Protein 2GM3 (pdb70)

Organism: Arabidopsis thaliana (NCBI:txid3702)

InterPro domains:
  IPR006015 Universal stress protein A family [PR01438] (122-134)
  IPR006015 Universal stress protein A family [PR01438] (140-162)
  IPR006016 UspA [PF00582] (23-162)
  IPR014729 Rossmann-like alpha/beta/alpha sandwich fold [G3DSA:3.40.50.620] (1-175)
  IPR044187 Universal stress protein A-like protein, plant [PTHR47710] (3-175)

Structure (mmCIF, N/CA/C/O backbone):
data_2GM3
#
_entry.id   2GM3
#
_cell.length_a   63.351
_cell.length_b   65.662
_cell.length_c   73.014
_cell.angle_alpha   75.45
_cell.angle_beta   75.04
_cell.angle_gamma   66.11
#
_symmetry.space_group_name_H-M   'P 1'
#
loop_
_entity.id
_entity.type
_entity.pdbx_description
1 polymer 'unknown protein'
2 non-polymer 'ADENOSINE MONOPHOSPHATE'
3 water water
#
loop_
_atom_site.group_PDB
_atom_site.id
_atom_site.type_symbol
_atom_site.label_atom_id
_atom_site.label_alt_id
_atom_site.label_comp_id
_atom_site.label_asym_id
_atom_site.label_entity_id
_atom_site.label_seq_id
_atom_site.pdbx_PDB_ins_code
_atom_site.Cartn_x
_atom_site.Cartn_y
_atom_site.Cartn_z
_atom_site.occupancy
_atom_site.B_iso_or_equiv
_atom_site.auth_seq_id
_atom_site.auth_comp_id
_atom_site.auth_asym_id
_atom_site.auth_atom_id
_atom_site.pdbx_PDB_model_num
ATOM 1 N N . PRO A 1 5 ? 22.416 22.962 79.815 1.00 56.59 5 PRO A N 1
ATOM 2 C CA . PRO A 1 5 ? 22.181 23.206 78.392 1.00 57.07 5 PRO A CA 1
ATOM 3 C C . PRO A 1 5 ? 22.649 22.015 77.593 1.00 57.16 5 PRO A C 1
ATOM 4 O O . PRO A 1 5 ? 23.759 21.510 77.814 1.00 57.54 5 PRO A O 1
ATOM 8 N N . THR A 1 6 ? 21.788 21.550 76.692 1.00 57.14 6 THR A N 1
ATOM 9 C CA . THR A 1 6 ? 22.034 20.321 75.982 1.00 57.06 6 THR A CA 1
ATOM 10 C C . THR A 1 6 ? 23.035 20.580 74.881 1.00 57.69 6 THR A C 1
ATOM 11 O O . THR A 1 6 ? 22.843 21.481 74.051 1.00 57.81 6 THR A O 1
ATOM 15 N N . LYS A 1 7 ? 24.119 19.810 74.882 1.00 58.16 7 LYS A N 1
ATOM 16 C CA . LYS A 1 7 ? 25.146 19.968 73.833 1.00 59.04 7 LYS A CA 1
ATOM 17 C C . LYS A 1 7 ? 24.793 19.113 72.645 1.00 58.85 7 LYS A C 1
ATOM 18 O O . LYS A 1 7 ? 24.772 17.894 72.713 1.00 59.59 7 LYS A O 1
ATOM 24 N N . VAL A 1 8 ? 24.514 19.775 71.543 1.00 58.84 8 VAL A N 1
ATOM 25 C CA . VAL A 1 8 ? 24.151 19.122 70.324 1.00 58.86 8 VAL A CA 1
ATOM 26 C C . VAL A 1 8 ? 25.325 19.217 69.347 1.00 59.12 8 VAL A C 1
ATOM 27 O O . VAL A 1 8 ? 25.612 20.303 68.824 1.00 58.99 8 VAL A O 1
ATOM 39 N N . VAL A 1 10 ? 26.787 18.697 65.739 1.00 57.37 10 VAL A N 1
ATOM 40 C CA . VAL A 1 10 ? 26.193 18.657 64.392 1.00 56.78 10 VAL A CA 1
ATOM 41 C C . VAL A 1 10 ? 27.326 18.498 63.410 1.00 56.60 10 VAL A C 1
ATOM 42 O O . VAL A 1 10 ? 28.191 19.344 63.345 1.00 56.66 10 VAL A O 1
ATOM 46 N N . ALA A 1 11 ? 27.331 17.394 62.675 1.00 56.24 11 ALA A N 1
ATOM 47 C CA . ALA A 1 11 ? 28.396 17.063 61.777 1.00 55.79 11 ALA A CA 1
ATOM 48 C C . ALA A 1 11 ? 28.045 17.698 60.434 1.00 55.98 11 ALA A C 1
ATOM 49 O O . ALA A 1 11 ? 27.024 17.354 59.826 1.00 55.87 11 ALA A O 1
ATOM 51 N N . VAL A 1 12 ? 28.883 18.622 59.967 1.00 55.65 12 VAL A N 1
ATOM 52 C CA . VAL A 1 12 ? 28.583 19.391 58.754 1.00 55.42 12 VAL A CA 1
ATOM 53 C C . VAL A 1 12 ? 29.654 19.182 57.699 1.00 55.87 12 VAL A C 1
ATOM 54 O O . VAL A 1 12 ? 30.859 19.079 58.001 1.00 56.20 12 VAL A O 1
ATOM 58 N N . ASN A 1 13 ? 29.209 19.077 56.454 1.00 55.97 13 ASN A N 1
ATOM 59 C CA . ASN A 1 13 ? 30.125 18.918 55.342 1.00 56.36 13 ASN A CA 1
ATOM 60 C C . ASN A 1 13 ? 29.679 19.745 54.131 1.00 56.55 13 ASN A C 1
ATOM 61 O O . ASN A 1 13 ? 28.570 20.313 54.118 1.00 55.82 13 ASN A O 1
ATOM 66 N N . ALA A 1 14 ? 30.564 19.809 53.137 1.00 57.02 14 ALA A N 1
ATOM 67 C CA . ALA A 1 14 ? 30.362 20.625 51.959 1.00 58.13 14 ALA A CA 1
ATOM 68 C C . ALA A 1 14 ? 29.547 19.869 50.918 1.00 58.72 14 ALA A C 1
ATOM 69 O O . ALA A 1 14 ? 29.612 18.667 50.860 1.00 59.06 14 ALA A O 1
ATOM 71 N N . SER A 1 15 ? 28.794 20.578 50.093 1.00 59.83 15 SER A N 1
ATOM 72 C CA . SER A 1 15 ? 28.070 19.944 49.011 1.00 61.05 15 SER A CA 1
ATOM 73 C C . SER A 1 15 ? 29.019 19.622 47.878 1.00 62.09 15 SER A C 1
ATOM 74 O O . SER A 1 15 ? 29.992 20.347 47.665 1.00 62.46 15 SER A O 1
ATOM 77 N N . THR A 1 16 ? 28.737 18.544 47.148 1.00 63.31 16 THR A N 1
ATOM 78 C CA . THR A 1 16 ? 29.526 18.221 45.950 1.00 64.68 16 THR A CA 1
ATOM 79 C C . THR A 1 16 ? 28.811 18.617 44.651 1.00 65.32 16 THR A C 1
ATOM 80 O O . THR A 1 16 ? 29.424 18.583 43.589 1.00 65.45 16 THR A O 1
ATOM 84 N N . ILE A 1 17 ? 27.530 18.982 44.735 1.00 66.34 17 ILE A N 1
ATOM 85 C CA . ILE A 1 17 ? 26.780 19.417 43.566 1.00 67.45 17 ILE A CA 1
ATOM 86 C C . ILE A 1 17 ? 26.531 20.911 43.614 1.00 68.18 17 ILE A C 1
ATOM 87 O O . ILE A 1 17 ? 26.639 21.603 42.593 1.00 68.20 17 ILE A O 1
ATOM 92 N N . LYS A 1 18 ? 26.168 21.405 44.797 1.00 69.09 18 LYS A N 1
ATOM 93 C CA . LYS A 1 18 ? 26.005 22.842 45.001 1.00 70.12 18 LYS A CA 1
ATOM 94 C C . LYS A 1 18 ? 27.386 23.462 44.927 1.00 70.12 18 LYS A C 1
ATOM 95 O O . LYS A 1 18 ? 28.333 22.921 45.492 1.00 70.37 18 LYS A O 1
ATOM 101 N N . ASP A 1 19 ? 27.507 24.584 44.223 1.00 70.29 19 ASP A N 1
ATOM 102 C CA . ASP A 1 19 ? 28.754 25.328 44.244 1.00 70.48 19 ASP A CA 1
ATOM 103 C C . ASP A 1 19 ? 29.254 25.640 45.677 1.00 70.44 19 ASP A C 1
ATOM 104 O O . ASP A 1 19 ? 28.500 25.722 46.650 1.00 70.32 19 ASP A O 1
ATOM 109 N N . TYR A 1 20 ? 30.560 25.771 45.777 1.00 70.40 20 TYR A N 1
ATOM 110 C CA . TYR A 1 20 ? 31.233 26.056 47.015 1.00 70.06 20 TYR A CA 1
ATOM 111 C C . TYR A 1 20 ? 30.991 27.544 47.352 1.00 69.02 20 TYR A C 1
ATOM 112 O O . TYR A 1 20 ? 30.819 28.380 46.441 1.00 68.45 20 TYR A O 1
ATOM 121 N N . PRO A 1 21 ? 30.985 27.873 48.650 1.00 68.02 21 PRO A N 1
ATOM 122 C CA . PRO A 1 21 ? 31.140 26.980 49.796 1.00 67.12 21 PRO A CA 1
ATOM 123 C C . PRO A 1 21 ? 29.885 26.455 50.533 1.00 65.83 21 PRO A C 1
ATOM 124 O O . PRO A 1 21 ? 29.876 26.338 51.778 1.00 65.54 21 PRO A O 1
ATOM 128 N N . ASN A 1 22 ? 28.878 26.074 49.750 1.00 64.25 22 ASN A N 1
ATOM 129 C CA . ASN A 1 22 ? 27.629 25.573 50.295 1.00 62.64 22 ASN A CA 1
ATOM 130 C C . ASN A 1 22 ? 27.774 24.323 51.125 1.00 61.58 22 ASN A C 1
ATOM 131 O O . ASN A 1 22 ? 28.551 23.425 50.753 1.00 61.56 22 ASN A O 1
ATOM 136 N N . PRO A 1 23 ? 27.026 24.250 52.251 1.00 60.19 23 PRO A N 1
ATOM 137 C CA . PRO A 1 23 ? 26.905 22.984 53.013 1.00 58.99 23 PRO A CA 1
ATOM 138 C C . PRO A 1 23 ? 26.190 21.933 52.183 1.00 57.78 23 PRO A C 1
ATOM 139 O O . PRO A 1 23 ? 25.447 22.269 51.270 1.00 57.30 23 PRO A O 1
ATOM 143 N N . SER A 1 24 ? 26.407 20.666 52.492 1.00 57.00 24 SER A N 1
ATOM 144 C CA . SER A 1 24 ? 25.642 19.595 51.844 1.00 56.41 24 SER A CA 1
ATOM 145 C C . SER A 1 24 ? 24.159 19.791 52.162 1.00 56.20 24 SER A C 1
ATOM 146 O O . SER A 1 24 ? 23.812 20.279 53.246 1.00 56.53 24 SER A O 1
ATOM 149 N N . ILE A 1 25 ? 23.297 19.423 51.228 1.00 55.80 25 ILE A N 1
ATOM 150 C CA . ILE A 1 25 ? 21.862 19.471 51.449 1.00 55.53 25 ILE A CA 1
ATOM 151 C C . ILE A 1 25 ? 21.468 18.729 52.728 1.00 55.76 25 ILE A C 1
ATOM 152 O O . ILE A 1 25 ? 20.643 19.207 53.499 1.00 55.64 25 ILE A O 1
ATOM 157 N N . SER A 1 26 ? 22.116 17.601 52.991 1.00 55.72 26 SER A N 1
ATOM 158 C CA . SER A 1 26 ? 21.681 16.777 54.087 1.00 56.01 26 SER A CA 1
ATOM 159 C C . SER A 1 26 ? 22.024 17.379 55.460 1.00 56.31 26 SER A C 1
ATOM 160 O O . SER A 1 26 ? 21.203 17.377 56.391 1.00 56.22 26 SER A O 1
ATOM 163 N N . CYS A 1 27 ? 23.225 17.909 55.597 1.00 56.91 27 CYS A N 1
ATOM 164 C CA . CYS A 1 27 ? 23.620 18.425 56.895 1.00 57.14 27 CYS A CA 1
ATOM 165 C C . CYS A 1 27 ? 22.947 19.762 57.113 1.00 56.97 27 CYS A C 1
ATOM 166 O O . CYS A 1 27 ? 22.699 20.138 58.236 1.00 58.21 27 CYS A O 1
ATOM 169 N N . LYS A 1 28 ? 22.606 20.453 56.048 1.00 56.32 28 LYS A N 1
ATOM 170 C CA . LYS A 1 28 ? 21.911 21.699 56.146 1.00 56.94 28 LYS A CA 1
ATOM 171 C C . LYS A 1 28 ? 20.496 21.434 56.644 1.00 57.25 28 LYS A C 1
ATOM 172 O O . LYS A 1 28 ? 20.004 22.098 57.583 1.00 57.54 28 LYS A O 1
ATOM 178 N N . ARG A 1 29 ? 19.836 20.476 56.000 1.00 57.01 29 ARG A N 1
ATOM 179 C CA . ARG A 1 29 ? 18.526 20.050 56.417 1.00 57.13 29 ARG A CA 1
ATOM 180 C C . ARG A 1 29 ? 18.570 19.584 57.868 1.00 57.27 29 ARG A C 1
ATOM 181 O O . ARG A 1 29 ? 17.727 19.979 58.687 1.00 56.77 29 ARG A O 1
ATOM 189 N N . ALA A 1 30 ? 19.586 18.778 58.178 1.00 57.04 30 ALA A N 1
ATOM 190 C CA . ALA A 1 30 ? 19.777 18.271 59.528 1.00 57.49 30 ALA A CA 1
ATOM 191 C C . ALA A 1 30 ? 19.886 19.391 60.575 1.00 57.67 30 ALA A C 1
ATOM 192 O O . ALA A 1 30 ? 19.253 19.331 61.626 1.00 57.65 30 ALA A O 1
ATOM 194 N N . PHE A 1 31 ? 20.712 20.386 60.272 1.00 57.42 31 PHE A N 1
ATOM 195 C CA . PHE A 1 31 ? 20.900 21.538 61.144 1.00 57.40 31 PHE A CA 1
ATOM 196 C C . PHE A 1 31 ? 19.612 22.341 61.265 1.00 57.73 31 PHE A C 1
ATOM 197 O O . PHE A 1 31 ? 19.169 22.619 62.359 1.00 58.30 31 PHE A O 1
ATOM 205 N N . GLU A 1 32 ? 19.011 22.709 60.152 1.00 57.66 32 GLU A N 1
ATOM 206 C CA . GLU A 1 32 ? 17.799 23.526 60.211 1.00 58.89 32 GLU A CA 1
ATOM 207 C C . GLU A 1 32 ? 16.640 22.829 60.925 1.00 58.71 32 GLU A C 1
ATOM 208 O O . GLU A 1 32 ? 15.895 23.451 61.655 1.00 58.63 32 GLU A O 1
ATOM 214 N N . TRP A 1 33 ? 16.506 21.534 60.706 1.00 58.69 33 TRP A N 1
ATOM 215 C CA . TRP A 1 33 ? 15.485 20.766 61.338 1.00 58.71 33 TRP A CA 1
ATOM 216 C C . TRP A 1 33 ? 15.694 20.768 62.847 1.00 59.18 33 TRP A C 1
ATOM 217 O O . TRP A 1 33 ? 14.727 20.948 63.596 1.00 58.92 33 TRP A O 1
ATOM 228 N N . THR A 1 34 ? 16.934 20.542 63.279 1.00 58.98 34 THR A N 1
ATOM 229 C CA . THR A 1 34 ? 17.255 20.566 64.686 1.00 59.70 34 THR A CA 1
ATOM 230 C C . THR A 1 34 ? 16.901 21.889 65.328 1.00 60.12 34 THR A C 1
ATOM 231 O O . THR A 1 34 ? 16.351 21.875 66.407 1.00 60.71 34 THR A O 1
ATOM 235 N N . LEU A 1 35 ? 17.191 23.016 64.664 1.00 60.56 35 LEU A N 1
ATOM 236 C CA . LEU A 1 35 ? 16.835 24.331 65.197 1.00 61.22 35 LEU A CA 1
ATOM 237 C C . LEU A 1 35 ? 15.350 24.493 65.281 1.00 61.23 35 LEU A C 1
ATOM 238 O O . LEU A 1 35 ? 14.839 24.966 66.285 1.00 62.13 35 LEU A O 1
ATOM 243 N N . GLU A 1 36 ? 14.655 24.078 64.234 1.00 61.22 36 GLU A N 1
ATOM 244 C CA . GLU A 1 36 ? 13.226 24.244 64.158 1.00 61.51 36 GLU A CA 1
ATOM 245 C C . GLU A 1 36 ? 12.492 23.349 65.156 1.00 60.65 36 GLU A C 1
ATOM 246 O O . GLU A 1 36 ? 11.644 23.823 65.893 1.00 60.78 36 GLU A O 1
ATOM 252 N N . LYS A 1 37 ? 12.815 22.057 65.184 1.00 59.70 37 LYS A N 1
ATOM 253 C CA . LYS A 1 37 ? 12.023 21.105 65.967 1.00 58.73 37 LYS A CA 1
ATOM 254 C C . LYS A 1 37 ? 12.555 20.811 67.355 1.00 58.14 37 LYS A C 1
ATOM 255 O O . LYS A 1 37 ? 11.771 20.456 68.238 1.00 57.66 37 LYS A O 1
ATOM 261 N N . ILE A 1 38 ? 13.867 20.943 67.555 1.00 57.53 38 ILE A N 1
ATOM 262 C CA . ILE A 1 38 ? 14.460 20.649 68.874 1.00 57.44 38 ILE A CA 1
ATOM 263 C C . ILE A 1 38 ? 14.795 21.897 69.699 1.00 56.94 38 ILE A C 1
ATOM 264 O O . ILE A 1 38 ? 14.351 22.020 70.830 1.00 57.16 38 ILE A O 1
ATOM 269 N N . VAL A 1 39 ? 15.568 22.816 69.134 1.00 56.59 39 VAL A N 1
ATOM 270 C CA . VAL A 1 39 ? 15.933 24.039 69.837 1.00 55.75 39 VAL A CA 1
ATOM 271 C C . VAL A 1 39 ? 14.689 24.909 69.990 1.00 55.79 39 VAL A C 1
ATOM 272 O O . VAL A 1 39 ? 14.407 25.396 71.087 1.00 55.85 39 VAL A O 1
ATOM 276 N N . ARG A 1 40 ? 13.937 25.075 68.895 1.00 55.61 40 ARG A N 1
ATOM 277 C CA . ARG A 1 40 ? 12.727 25.910 68.890 1.00 55.54 40 ARG A CA 1
ATOM 278 C C . ARG A 1 40 ? 13.090 27.315 69.374 1.00 55.83 40 ARG A C 1
ATOM 279 O O . ARG A 1 40 ? 14.159 27.806 69.055 1.00 56.17 40 ARG A O 1
ATOM 287 N N . SER A 1 41 ? 12.231 27.944 70.164 1.00 56.08 41 SER A N 1
ATOM 288 C CA . SER A 1 41 ? 12.545 29.264 70.729 1.00 56.32 41 SER A CA 1
ATOM 289 C C . SER A 1 41 ? 13.440 29.176 71.975 1.00 56.26 41 SER A C 1
ATOM 290 O O . SER A 1 41 ? 13.880 30.194 72.500 1.00 56.10 41 SER A O 1
ATOM 293 N N . ASN A 1 42 ? 13.730 27.958 72.423 1.00 56.39 42 ASN A N 1
ATOM 294 C CA . ASN A 1 42 ? 14.473 27.755 73.669 1.00 56.54 42 ASN A CA 1
ATOM 295 C C . ASN A 1 42 ? 15.963 27.748 73.455 1.00 57.04 42 ASN A C 1
ATOM 296 O O . ASN A 1 42 ? 16.639 26.761 73.709 1.00 57.01 42 ASN A O 1
ATOM 301 N N . THR A 1 43 ? 16.472 28.890 73.015 1.00 57.80 43 THR A N 1
ATOM 302 C CA . THR A 1 43 ? 17.819 28.974 72.485 1.00 58.35 43 THR A CA 1
ATOM 303 C C . THR A 1 43 ? 18.901 28.933 73.550 1.00 58.79 43 THR A C 1
ATOM 304 O O . THR A 1 43 ? 20.064 28.697 73.235 1.00 59.39 43 THR A O 1
ATOM 308 N N . SER A 1 44 ? 18.534 29.152 74.805 1.00 59.28 44 SER A N 1
ATOM 309 C CA . SER A 1 44 ? 19.506 28.998 75.888 1.00 59.65 44 SER A CA 1
ATOM 310 C C . SER A 1 44 ? 19.547 27.594 76.494 1.00 59.79 44 SER A C 1
ATOM 311 O O . SER A 1 44 ? 20.429 27.297 77.309 1.00 60.21 44 SER A O 1
ATOM 314 N N . ASP A 1 45 ? 18.626 26.732 76.059 1.00 59.55 45 ASP A N 1
ATOM 315 C CA . ASP A 1 45 ? 18.551 25.368 76.565 1.00 59.60 45 ASP A CA 1
ATOM 316 C C . ASP A 1 45 ? 19.454 24.414 75.771 1.00 59.12 45 ASP A C 1
ATOM 317 O O . ASP A 1 45 ? 19.672 23.279 76.163 1.00 58.90 45 ASP A O 1
ATOM 322 N N . PHE A 1 46 ? 19.999 24.910 74.666 1.00 58.93 46 PHE A N 1
ATOM 323 C CA . PHE A 1 46 ? 20.849 24.125 73.777 1.00 58.93 46 PHE A CA 1
ATOM 324 C C . PHE A 1 46 ? 22.123 24.869 73.387 1.00 59.20 46 PHE A C 1
ATOM 325 O O . PHE A 1 46 ? 22.120 26.091 73.257 1.00 59.57 46 PHE A O 1
ATOM 333 N N . LYS A 1 47 ? 23.191 24.111 73.177 1.00 59.27 47 LYS A N 1
ATOM 334 C CA . LYS A 1 47 ? 24.434 24.628 72.635 1.00 59.30 47 LYS A CA 1
ATOM 335 C C . LYS A 1 47 ? 24.847 23.757 71.438 1.00 59.11 47 LYS A C 1
ATOM 336 O O . LYS A 1 47 ? 24.889 22.542 71.531 1.00 59.17 47 LYS A O 1
ATOM 342 N N . ILE A 1 48 ? 25.134 24.380 70.312 1.00 58.90 48 ILE A N 1
ATOM 343 C CA . ILE A 1 48 ? 25.433 23.638 69.115 1.00 58.83 48 ILE A CA 1
ATOM 344 C C . ILE A 1 48 ? 26.949 23.520 68.949 1.00 59.23 48 ILE A C 1
ATOM 345 O O . ILE A 1 48 ? 27.681 24.521 69.030 1.00 59.22 48 ILE A O 1
ATOM 350 N N . LEU A 1 49 ? 27.421 22.292 68.761 1.00 58.72 49 LEU A N 1
ATOM 351 C CA . LEU A 1 49 ? 28.841 22.048 68.542 1.00 58.47 49 LEU A CA 1
ATOM 352 C C . LEU A 1 49 ? 28.993 21.602 67.076 1.00 58.28 49 LEU A C 1
ATOM 353 O O . LEU A 1 49 ? 28.556 20.540 66.714 1.00 58.84 49 LEU A O 1
ATOM 358 N N . LEU A 1 50 ? 29.557 22.465 66.242 1.00 57.66 50 LEU A N 1
ATOM 359 C CA . LEU A 1 50 ? 29.630 22.215 64.821 1.00 56.92 50 LEU A CA 1
ATOM 360 C C . LEU A 1 50 ? 30.966 21.623 64.471 1.00 56.64 50 LEU A C 1
ATOM 361 O O . LEU A 1 50 ? 31.993 22.253 64.676 1.00 57.04 50 LEU A O 1
ATOM 366 N N . LEU A 1 51 ? 30.958 20.391 63.973 1.00 56.20 51 LEU A N 1
ATOM 367 C CA . LEU A 1 51 ? 32.188 19.758 63.584 1.00 55.41 51 LEU A CA 1
ATOM 368 C C . LEU A 1 51 ? 32.226 19.475 62.075 1.00 55.62 51 LEU A C 1
ATOM 369 O O . LEU A 1 51 ? 31.303 18.853 61.519 1.00 55.56 51 LEU A O 1
ATOM 374 N N . HIS A 1 52 ? 33.314 19.921 61.439 1.00 55.01 52 HIS A N 1
ATOM 375 C CA . HIS A 1 52 ? 33.607 19.549 60.063 1.00 54.51 52 HIS A CA 1
ATOM 376 C C . HIS A 1 52 ? 34.819 18.678 60.032 1.00 54.36 52 HIS A C 1
ATOM 377 O O . HIS A 1 52 ? 35.861 19.017 60.596 1.00 54.99 52 HIS A O 1
ATOM 384 N N . VAL A 1 53 ? 34.718 17.539 59.367 1.00 54.45 53 VAL A N 1
ATOM 385 C CA . VAL A 1 53 ? 35.908 16.731 59.184 1.00 54.41 53 VAL A CA 1
ATOM 386 C C . VAL A 1 53 ? 36.493 16.975 57.802 1.00 54.79 53 VAL A C 1
ATOM 387 O O . VAL A 1 53 ? 35.826 16.820 56.802 1.00 55.07 53 VAL A O 1
ATOM 391 N N . GLN A 1 54 ? 37.743 17.377 57.773 1.00 55.10 54 GLN A N 1
ATOM 392 C CA . GLN A 1 54 ? 38.439 17.692 56.521 1.00 55.96 54 GLN A CA 1
ATOM 393 C C . GLN A 1 54 ? 39.326 16.517 56.065 1.00 56.12 54 GLN A C 1
ATOM 394 O O . GLN A 1 54 ? 40.022 15.888 56.871 1.00 56.31 54 GLN A O 1
ATOM 400 N N . VAL A 1 55 ? 39.275 16.230 54.770 1.00 56.61 55 VAL A N 1
ATOM 401 C CA . VAL A 1 55 ? 40.039 15.138 54.128 1.00 56.86 55 VAL A CA 1
ATOM 402 C C . VAL A 1 55 ? 41.485 15.489 53.857 1.00 56.92 55 VAL A C 1
ATOM 403 O O . VAL A 1 55 ? 42.020 16.466 54.366 1.00 56.97 55 VAL A O 1
ATOM 407 N N . SER A 1 66 ? 54.388 25.172 50.774 1.00 67.10 66 SER A N 1
ATOM 408 C CA . SER A 1 66 ? 53.394 25.826 49.914 1.00 67.32 66 SER A CA 1
ATOM 409 C C . SER A 1 66 ? 53.943 26.959 49.015 1.00 67.27 66 SER A C 1
ATOM 410 O O . SER A 1 66 ? 54.192 28.088 49.464 1.00 67.41 66 SER A O 1
ATOM 413 N 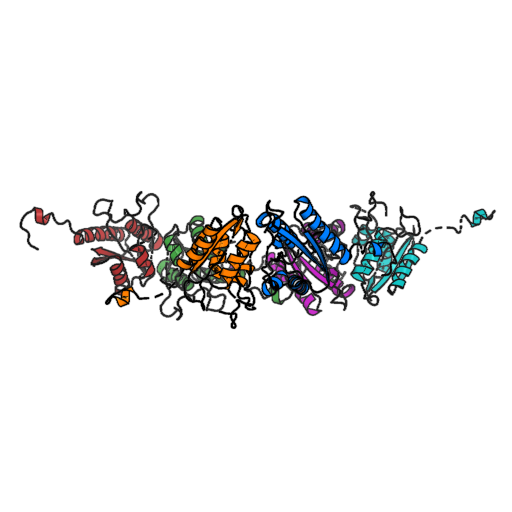N . ILE A 1 67 ? 54.118 26.613 47.744 1.00 66.75 67 ILE A N 1
ATOM 414 C CA . ILE A 1 67 ? 54.762 27.457 46.767 1.00 66.79 67 ILE A CA 1
ATOM 415 C C . ILE A 1 67 ? 53.753 27.928 45.734 1.00 66.78 67 ILE A C 1
ATOM 416 O O . ILE A 1 67 ? 52.957 27.139 45.244 1.00 66.86 67 ILE A O 1
ATOM 421 N N . TYR A 1 68 ? 53.800 29.214 45.408 1.00 66.68 68 TYR A N 1
ATOM 422 C CA . TYR A 1 68 ? 52.842 29.833 44.510 1.00 66.63 68 TYR A CA 1
ATOM 423 C C . TYR A 1 68 ? 53.553 30.336 43.271 1.00 67.41 68 TYR A C 1
ATOM 424 O O . TYR A 1 68 ? 54.532 31.081 43.382 1.00 67.78 68 TYR A O 1
ATOM 433 N N . ALA A 1 69 ? 53.060 29.952 42.095 1.00 67.84 69 ALA A N 1
ATOM 434 C CA . ALA A 1 69 ? 53.733 30.287 40.837 1.00 68.43 69 ALA A CA 1
ATOM 435 C C . ALA A 1 69 ? 52.887 31.087 39.854 1.00 68.80 69 ALA A C 1
ATOM 436 O O . ALA A 1 69 ? 53.396 31.611 38.879 1.00 68.94 69 ALA A O 1
ATOM 438 N N . SER A 1 70 ? 51.595 31.182 40.124 1.00 69.78 70 SER A N 1
ATOM 439 C CA . SER A 1 70 ? 50.636 31.814 39.211 1.00 70.50 70 SER A CA 1
ATOM 440 C C . SER A 1 70 ? 49.448 32.361 39.995 1.00 70.86 70 SER A C 1
ATOM 441 O O . SER A 1 70 ? 49.176 31.888 41.090 1.00 70.77 70 SER A O 1
ATOM 444 N N . PRO A 1 71 ? 48.724 33.347 39.428 1.00 71.52 71 PRO A N 1
ATOM 445 C CA . PRO A 1 71 ? 47.512 33.847 40.080 1.00 72.34 71 PRO A CA 1
ATOM 446 C C . PRO A 1 71 ? 46.535 32.714 40.388 1.00 73.33 71 PRO A C 1
ATOM 447 O O . PRO A 1 71 ? 45.853 32.729 41.416 1.00 73.22 71 PRO A O 1
ATOM 451 N N . GLU A 1 72 ? 46.512 31.727 39.500 1.00 74.36 72 GLU A N 1
ATOM 452 C CA . GLU A 1 72 ? 45.615 30.589 39.601 1.00 75.60 72 GLU A CA 1
ATOM 453 C C . GLU A 1 72 ? 45.845 29.761 40.864 1.00 75.70 72 GLU A C 1
ATOM 454 O O . GLU A 1 72 ? 44.882 29.264 41.451 1.00 75.52 72 GLU A O 1
ATOM 460 N N . ASP A 1 73 ? 47.109 29.660 41.291 1.00 75.89 73 ASP A N 1
ATOM 461 C CA . ASP A 1 73 ? 47.480 28.978 42.533 1.00 76.10 73 ASP A CA 1
ATOM 462 C C . ASP A 1 73 ? 46.846 29.580 43.782 1.00 76.04 73 ASP A C 1
ATOM 463 O O . ASP A 1 73 ? 46.605 28.873 44.743 1.00 75.89 73 ASP A O 1
ATOM 468 N N . PHE A 1 74 ? 46.594 30.882 43.761 1.00 76.25 74 PHE A N 1
ATOM 469 C CA . PHE A 1 74 ? 45.957 31.558 44.884 1.00 76.69 74 PHE A CA 1
ATOM 470 C C . PHE A 1 74 ? 44.454 31.349 44.916 1.00 77.39 74 PHE A C 1
ATOM 471 O O . PHE A 1 74 ? 43.851 31.358 45.982 1.00 77.44 74 PHE A O 1
ATOM 479 N N . ARG A 1 75 ? 43.857 31.163 43.744 1.00 78.25 75 ARG A N 1
ATOM 480 C CA . ARG A 1 75 ? 42.458 30.839 43.668 1.00 78.89 75 ARG A CA 1
ATOM 481 C C . ARG A 1 75 ? 42.211 29.423 44.160 1.00 79.21 75 ARG A C 1
ATOM 482 O O . ARG A 1 75 ? 41.244 29.184 44.881 1.00 79.32 75 ARG A O 1
ATOM 490 N N . ASP A 1 76 ? 43.126 28.514 43.833 1.00 79.54 76 ASP A N 1
ATOM 491 C CA . ASP A 1 76 ? 43.069 27.136 44.319 1.00 79.89 76 ASP A CA 1
ATOM 492 C C . ASP A 1 76 ? 43.143 27.029 45.827 1.00 79.82 76 ASP A C 1
ATOM 493 O O . ASP A 1 76 ? 42.381 26.266 46.427 1.00 80.06 76 ASP A O 1
ATOM 511 N N . ARG A 1 78 ? 42.355 29.263 47.994 1.00 75.35 78 ARG A N 1
ATOM 512 C CA . ARG A 1 78 ? 41.116 29.794 48.490 1.00 71.77 78 ARG A CA 1
ATOM 513 C C . ARG A 1 78 ? 39.999 28.779 48.353 1.00 69.76 78 ARG A C 1
ATOM 514 O O . ARG A 1 78 ? 38.950 28.954 48.930 1.00 69.69 78 ARG A O 1
ATOM 522 N N . GLN A 1 79 ? 40.251 27.708 47.610 1.00 67.45 79 GLN A N 1
ATOM 523 C CA . GLN A 1 79 ? 39.285 26.636 47.388 1.00 65.64 79 GLN A CA 1
ATOM 524 C C . GLN A 1 79 ? 39.776 25.313 47.971 1.00 63.37 79 GLN A C 1
ATOM 525 O O . GLN A 1 79 ? 39.245 24.245 47.660 1.00 63.94 79 GLN A O 1
ATOM 531 N N . SER A 1 80 ? 40.814 25.367 48.793 1.00 60.49 80 SER A N 1
ATOM 532 C CA . SER A 1 80 ? 41.321 24.171 49.454 1.00 57.35 80 SER A CA 1
ATOM 533 C C . SER A 1 80 ? 40.257 23.617 50.406 1.00 56.39 80 SER A C 1
ATOM 534 O O . SER A 1 80 ? 39.244 24.267 50.650 1.00 54.81 80 SER A O 1
ATOM 537 N N . ASN A 1 81 ? 40.524 22.433 50.952 1.00 55.63 81 ASN A N 1
ATOM 538 C CA . ASN A 1 81 ? 39.674 21.820 51.957 1.00 55.74 81 ASN A CA 1
ATOM 539 C C . ASN A 1 81 ? 39.640 22.618 53.247 1.00 56.39 81 ASN A C 1
ATOM 540 O O . ASN A 1 81 ? 38.589 22.705 53.895 1.00 56.36 81 ASN A O 1
ATOM 545 N N . LYS A 1 82 ? 40.785 23.192 53.622 1.00 57.24 82 LYS A N 1
ATOM 546 C CA . LYS A 1 82 ? 40.874 24.043 54.799 1.00 57.97 82 LYS A CA 1
ATOM 547 C C . LYS A 1 82 ? 39.887 25.194 54.665 1.00 58.02 82 LYS A C 1
ATOM 548 O O . LYS A 1 82 ? 39.089 25.445 55.561 1.00 58.46 82 LYS A O 1
ATOM 554 N N . ALA A 1 83 ? 39.922 25.864 53.518 1.00 58.05 83 ALA A N 1
ATOM 555 C CA . ALA A 1 83 ? 39.061 27.005 53.281 1.00 57.54 83 ALA A CA 1
ATOM 556 C C . ALA A 1 83 ? 37.618 26.558 53.116 1.00 57.20 83 ALA A C 1
ATOM 557 O O . ALA A 1 83 ? 36.732 27.153 53.692 1.00 56.92 83 ALA A O 1
ATOM 559 N N . LYS A 1 84 ? 37.386 25.530 52.310 1.00 58.23 84 LYS A N 1
ATOM 560 C CA . LYS A 1 84 ? 36.057 24.918 52.204 1.00 59.52 84 LYS A CA 1
ATOM 561 C C . LYS A 1 84 ? 35.561 24.619 53.605 1.00 60.04 84 LYS A C 1
ATOM 562 O O . LYS A 1 84 ? 34.424 24.895 53.935 1.00 60.21 84 LYS A O 1
ATOM 568 N N . GLY A 1 85 ? 36.459 24.150 54.461 1.00 61.56 85 GLY A N 1
ATOM 569 C CA . GLY A 1 85 ? 36.095 23.891 55.836 1.00 61.10 85 GLY A CA 1
ATOM 570 C C . GLY A 1 85 ? 35.619 25.110 56.629 1.00 60.84 85 GLY A C 1
ATOM 571 O O . GLY A 1 85 ? 34.535 25.071 57.256 1.00 60.59 85 GLY A O 1
ATOM 572 N N . LEU A 1 86 ? 36.432 26.164 56.638 1.00 59.50 86 LEU A N 1
ATOM 573 C CA . LEU A 1 86 ? 36.152 27.332 57.456 1.00 59.08 86 LEU A CA 1
ATOM 574 C C . LEU A 1 86 ? 34.866 28.037 56.985 1.00 58.72 86 LEU A C 1
ATOM 575 O O . LEU A 1 86 ? 34.035 28.412 57.795 1.00 58.13 86 LEU A O 1
ATOM 580 N N . HIS A 1 87 ? 34.716 28.192 55.672 1.00 58.59 87 HIS A N 1
ATOM 581 C CA . HIS A 1 87 ? 33.539 28.848 55.073 1.00 59.27 87 HIS A CA 1
ATOM 582 C C . HIS A 1 87 ? 32.266 28.109 55.487 1.00 59.28 87 HIS A C 1
ATOM 583 O O . HIS A 1 87 ? 31.216 28.679 55.726 1.00 58.99 87 HIS A O 1
ATOM 590 N N . LEU A 1 88 ? 32.399 26.803 55.556 1.00 59.20 88 LEU A N 1
ATOM 591 C CA . LEU A 1 88 ? 31.347 25.947 55.977 1.00 59.95 88 LEU A CA 1
ATOM 592 C C . LEU A 1 88 ? 30.926 26.240 57.429 1.00 60.17 88 LEU A C 1
ATOM 593 O O . LEU A 1 88 ? 29.732 26.431 57.719 1.00 60.80 88 LEU A O 1
ATOM 598 N N . LEU A 1 89 ? 31.903 26.246 58.329 1.00 59.64 89 LEU A N 1
ATOM 599 C CA . LEU A 1 89 ? 31.706 26.593 59.730 1.00 59.28 89 LEU A CA 1
ATOM 600 C C . LEU A 1 89 ? 31.077 27.959 59.911 1.00 59.02 89 LEU A C 1
ATOM 601 O O . LEU A 1 89 ? 30.180 28.129 60.717 1.00 59.09 89 LEU A O 1
ATOM 606 N N . GLU A 1 90 ? 31.575 28.936 59.161 1.00 58.19 90 GLU A N 1
ATOM 607 C CA . GLU A 1 90 ? 31.070 30.283 59.221 1.00 57.87 90 GLU A CA 1
ATOM 608 C C . GLU A 1 90 ? 29.588 30.385 58.813 1.00 57.95 90 GLU A C 1
ATOM 609 O O . GLU A 1 90 ? 28.829 31.176 59.400 1.00 57.68 90 GLU A O 1
ATOM 615 N N . PHE A 1 91 ? 29.180 29.596 57.819 1.00 57.65 91 PHE A N 1
ATOM 616 C CA . PHE A 1 91 ? 27.764 29.541 57.449 1.00 58.04 91 PHE A CA 1
ATOM 617 C C . PHE A 1 91 ? 26.878 29.135 58.630 1.00 57.57 91 PHE A C 1
ATOM 618 O O . PHE A 1 91 ? 25.910 29.812 58.911 1.00 57.66 91 PHE A O 1
ATOM 626 N N . PHE A 1 92 ? 27.261 28.093 59.355 1.00 57.32 92 PHE A N 1
ATOM 627 C CA . PHE A 1 92 ? 26.443 27.596 60.462 1.00 57.56 92 PHE A CA 1
ATOM 628 C C . PHE A 1 92 ? 26.532 28.433 61.717 1.00 57.40 92 PHE A C 1
ATOM 629 O O . PHE A 1 92 ? 25.561 28.544 62.455 1.00 57.26 92 PHE A O 1
ATOM 637 N N . VAL A 1 93 ? 27.692 29.043 61.936 1.00 57.46 93 VAL A N 1
ATOM 638 C CA . VAL A 1 93 ? 27.905 29.894 63.083 1.00 56.86 93 VAL A CA 1
ATOM 639 C C . VAL A 1 93 ? 27.044 31.158 62.916 1.00 57.59 93 VAL A C 1
ATOM 640 O O . VAL A 1 93 ? 26.448 31.652 63.876 1.00 57.73 93 VAL A O 1
ATOM 644 N N . ASN A 1 94 ? 26.927 31.635 61.686 1.00 57.79 94 ASN A N 1
ATOM 645 C CA . ASN A 1 94 ? 26.057 32.768 61.413 1.00 58.06 94 ASN A CA 1
ATOM 646 C C . ASN A 1 94 ? 24.607 32.420 61.673 1.00 58.24 94 ASN A C 1
ATOM 647 O O . ASN A 1 94 ? 23.871 33.232 62.228 1.00 57.84 94 ASN A O 1
ATOM 652 N N . LYS A 1 95 ? 24.231 31.190 61.292 1.00 58.82 95 LYS A N 1
ATOM 653 C CA . LYS A 1 95 ? 22.875 30.673 61.458 1.00 59.32 95 LYS A CA 1
ATOM 654 C C . LYS A 1 95 ? 22.505 30.602 62.939 1.00 59.48 95 LYS A C 1
ATOM 655 O O . LYS A 1 95 ? 21.406 30.988 63.324 1.00 59.72 95 LYS A O 1
ATOM 661 N N . CYS A 1 96 ? 23.452 30.139 63.753 1.00 59.38 96 CYS A N 1
ATOM 662 C CA . CYS A 1 96 ? 23.326 30.119 65.204 1.00 59.48 96 CYS A CA 1
ATOM 663 C C . CYS A 1 96 ? 23.242 31.496 65.848 1.00 59.78 96 CYS A C 1
ATOM 664 O O . CYS A 1 96 ? 22.411 31.737 66.743 1.00 59.96 96 CYS A O 1
ATOM 667 N N . HIS A 1 97 ? 24.109 32.395 65.395 1.00 60.04 97 HIS A N 1
ATOM 668 C CA . HIS A 1 97 ? 24.174 33.732 65.952 1.00 60.47 97 HIS A CA 1
ATOM 669 C C . HIS A 1 97 ? 22.894 34.500 65.634 1.00 60.91 97 HIS A C 1
ATOM 670 O O . HIS A 1 97 ? 22.400 35.268 66.455 1.00 60.83 97 HIS A O 1
ATOM 677 N N . GLU A 1 98 ? 22.351 34.274 64.444 1.00 61.44 98 GLU A N 1
ATOM 678 C CA . GLU A 1 98 ? 21.146 34.966 64.014 1.00 62.01 98 GLU A CA 1
ATOM 679 C C . GLU A 1 98 ? 19.960 34.715 64.926 1.00 61.85 98 GLU A C 1
ATOM 680 O O . GLU A 1 98 ? 19.200 35.637 65.192 1.00 61.81 98 GLU A O 1
ATOM 686 N N . ILE A 1 99 ? 19.812 33.479 65.404 1.00 61.79 99 ILE A N 1
ATOM 687 C CA . ILE A 1 99 ? 18.717 33.159 66.301 1.00 61.80 99 ILE A CA 1
ATOM 688 C C . ILE A 1 99 ? 19.130 33.123 67.780 1.00 61.52 99 ILE A C 1
ATOM 689 O O . ILE A 1 99 ? 18.320 32.813 68.663 1.00 61.65 99 ILE A O 1
ATOM 694 N N . GLY A 1 100 ? 20.394 33.445 68.042 1.00 61.08 100 GLY A N 1
ATOM 695 C CA . GLY A 1 100 ? 20.911 33.556 69.406 1.00 60.50 100 GLY A CA 1
ATOM 696 C C . GLY A 1 100 ? 21.248 32.254 70.142 1.00 60.40 100 GLY A C 1
ATOM 697 O O . GLY A 1 100 ? 21.307 32.247 71.376 1.00 60.38 100 GLY A O 1
ATOM 698 N N . VAL A 1 101 ? 21.476 31.168 69.408 1.00 59.59 101 VAL A N 1
ATOM 699 C CA . VAL A 1 101 ? 21.922 29.910 70.007 1.00 59.82 101 VAL A CA 1
ATOM 700 C C . VAL A 1 101 ? 23.443 29.926 70.135 1.00 59.72 101 VAL A C 1
ATOM 701 O O . VAL A 1 101 ? 24.142 30.157 69.130 1.00 60.08 101 VAL A O 1
ATOM 705 N N . GLY A 1 102 ? 23.958 29.635 71.331 1.00 59.32 102 GLY A N 1
ATOM 706 C CA . GLY A 1 102 ? 25.395 29.486 71.535 1.00 59.10 102 GLY A CA 1
ATOM 707 C C . GLY A 1 102 ? 25.912 28.338 70.655 1.00 59.50 102 GLY A C 1
ATOM 708 O O . GLY A 1 102 ? 25.227 27.311 70.457 1.00 59.21 102 GLY A O 1
ATOM 709 N N . CYS A 1 103 ? 27.112 28.523 70.113 1.00 58.96 103 CYS A N 1
ATOM 710 C CA . CYS A 1 103 ? 27.748 27.494 69.328 1.00 59.29 103 CYS A CA 1
ATOM 711 C C . CYS A 1 103 ? 29.259 27.505 69.449 1.00 59.05 103 CYS A C 1
ATOM 712 O O . CYS A 1 103 ? 29.867 28.503 69.827 1.00 59.09 103 CYS A O 1
ATOM 715 N N . GLU A 1 104 ? 29.846 26.370 69.122 1.00 58.73 104 GLU A N 1
ATOM 716 C CA . GLU A 1 104 ? 31.269 26.221 68.961 1.00 58.78 104 GLU A CA 1
ATOM 717 C C . GLU A 1 104 ? 31.489 25.463 67.686 1.00 58.18 104 GLU A C 1
ATOM 718 O O . GLU A 1 104 ? 30.821 24.470 67.429 1.00 58.56 104 GLU A O 1
ATOM 724 N N . ALA A 1 105 ? 32.430 25.910 66.876 1.00 57.78 105 ALA A N 1
ATOM 725 C CA . ALA A 1 105 ? 32.649 25.240 65.603 1.00 57.51 105 ALA A CA 1
ATOM 726 C C . ALA A 1 105 ? 34.125 25.034 65.395 1.00 57.08 105 ALA A C 1
ATOM 727 O O . ALA A 1 105 ? 34.922 25.924 65.661 1.00 56.01 105 ALA A O 1
ATOM 729 N N . TRP A 1 106 ? 34.486 23.843 64.925 1.00 56.76 106 TRP A N 1
ATOM 730 C CA . TRP A 1 106 ? 35.886 23.569 64.637 1.00 56.13 106 TRP A CA 1
ATOM 731 C C . TRP A 1 106 ? 36.037 22.478 63.597 1.00 56.31 106 TRP A C 1
ATOM 732 O O . TRP A 1 106 ? 35.055 21.805 63.200 1.00 56.03 106 TRP A O 1
ATOM 743 N N . ILE A 1 107 ? 37.288 22.307 63.178 1.00 56.10 107 ILE A N 1
ATOM 744 C CA . ILE A 1 107 ? 37.651 21.369 62.147 1.00 56.47 107 ILE A CA 1
ATOM 745 C C . ILE A 1 107 ? 38.620 20.354 62.723 1.00 56.60 107 ILE A C 1
ATOM 746 O O . ILE A 1 107 ? 39.510 20.710 63.485 1.00 56.46 107 ILE A O 1
ATOM 751 N N . LYS A 1 108 ? 38.401 19.086 62.386 1.00 56.90 108 LYS A N 1
ATOM 752 C CA . LYS A 1 108 ? 39.352 18.025 62.640 1.00 56.90 108 LYS A CA 1
ATOM 753 C C . LYS A 1 108 ? 39.714 17.386 61.312 1.00 57.25 108 LYS A C 1
ATOM 754 O O . LYS A 1 108 ? 38.974 17.516 60.336 1.00 58.41 108 LYS A O 1
ATOM 760 N N . THR A 1 109 ? 40.842 16.705 61.253 1.00 57.56 109 THR A N 1
ATOM 761 C CA . THR A 1 109 ? 41.285 16.079 60.018 1.00 57.80 109 THR A CA 1
ATOM 762 C C . THR A 1 109 ? 41.218 14.549 60.122 1.00 58.00 109 THR A C 1
ATOM 763 O O . THR A 1 109 ? 41.401 13.981 61.203 1.00 58.07 109 THR A O 1
ATOM 767 N N . GLY A 1 110 ? 40.958 13.889 58.997 1.00 58.19 110 GLY A N 1
ATOM 768 C CA . GLY A 1 110 ? 41.059 12.433 58.920 1.00 58.67 110 GLY A CA 1
ATOM 769 C C . GLY A 1 110 ? 39.838 11.854 58.255 1.00 59.22 110 GLY A C 1
ATOM 770 O O . GLY A 1 110 ? 39.145 12.555 57.509 1.00 58.97 110 GLY A O 1
ATOM 771 N N . ASP A 1 111 ? 39.568 10.570 58.512 1.00 59.74 111 ASP A N 1
ATOM 772 C CA . ASP A 1 111 ? 38.356 9.946 57.974 1.00 60.12 111 ASP A CA 1
ATOM 773 C C . ASP A 1 111 ? 37.116 10.457 58.737 1.00 60.08 111 ASP A C 1
ATOM 774 O O . ASP A 1 111 ? 37.018 10.286 59.965 1.00 60.39 111 ASP A O 1
ATOM 779 N N . PRO A 1 112 ? 36.182 11.113 58.019 1.00 59.65 112 PRO A N 1
ATOM 780 C CA . PRO A 1 112 ? 35.030 11.735 58.676 1.00 59.86 112 PRO A CA 1
ATOM 781 C C . PRO A 1 112 ? 34.265 10.859 59.685 1.00 60.10 112 PRO A C 1
ATOM 782 O O . PRO A 1 112 ? 34.027 11.311 60.802 1.00 60.88 112 PRO A O 1
ATOM 786 N N . LYS A 1 113 ? 33.898 9.634 59.326 1.00 59.79 113 LYS A N 1
ATOM 787 C CA . LYS A 1 113 ? 33.107 8.806 60.237 1.00 59.36 113 LYS A CA 1
ATOM 788 C C . LYS A 1 113 ? 33.897 8.425 61.508 1.00 59.58 113 LYS A C 1
ATOM 789 O O . LYS A 1 113 ? 33.343 8.451 62.615 1.00 59.47 113 LYS A O 1
ATOM 795 N N . ASP A 1 114 ? 35.173 8.085 61.343 1.00 59.40 114 ASP A N 1
ATOM 796 C CA . ASP A 1 114 ? 36.058 7.776 62.454 1.00 59.99 114 ASP A CA 1
ATOM 797 C C . ASP A 1 114 ? 36.228 8.997 63.369 1.00 59.44 114 ASP A C 1
ATOM 798 O O . ASP A 1 114 ? 36.135 8.889 64.600 1.00 59.12 114 ASP A O 1
ATOM 803 N N . VAL A 1 115 ? 36.475 10.149 62.752 1.00 59.01 115 VAL A N 1
ATOM 804 C CA . VAL A 1 115 ? 36.759 11.379 63.490 1.00 58.62 115 VAL A CA 1
ATOM 805 C C . VAL A 1 115 ? 35.540 11.867 64.246 1.00 58.59 115 VAL A C 1
ATOM 806 O O . VAL A 1 115 ? 35.650 12.262 65.410 1.00 58.33 115 VAL A O 1
ATOM 810 N N . ILE A 1 116 ? 34.384 11.833 63.592 1.00 58.64 116 ILE A N 1
ATOM 811 C CA . ILE A 1 116 ? 33.127 12.195 64.263 1.00 58.83 116 ILE A CA 1
ATOM 812 C C . ILE A 1 116 ? 32.982 11.389 65.542 1.00 59.83 116 ILE A C 1
ATOM 813 O O . ILE A 1 116 ? 32.693 11.965 66.597 1.00 60.57 116 ILE A O 1
ATOM 818 N N . CYS A 1 117 ? 33.217 10.077 65.455 1.00 59.85 117 CYS A N 1
ATOM 819 C CA . CYS A 1 117 ? 33.157 9.210 66.616 1.00 60.78 117 CYS A CA 1
ATOM 820 C C . CYS A 1 117 ? 34.232 9.505 67.647 1.00 60.56 117 CYS A C 1
ATOM 821 O O . CYS A 1 117 ? 33.974 9.427 68.847 1.00 60.77 117 CYS A O 1
ATOM 824 N N . GLN A 1 118 ? 35.440 9.823 67.200 1.00 60.55 118 GLN A N 1
ATOM 825 C CA . GLN A 1 118 ? 36.503 10.182 68.145 1.00 60.85 118 GLN A CA 1
ATOM 826 C C . GLN A 1 118 ? 36.118 11.479 68.854 1.00 60.35 118 GLN A C 1
ATOM 827 O O . GLN A 1 118 ? 36.317 11.635 70.055 1.00 60.27 118 GLN A O 1
ATOM 833 N N . GLU A 1 119 ? 35.505 12.385 68.110 1.00 60.29 119 GLU A N 1
ATOM 834 C CA . GLU A 1 119 ? 35.136 13.679 68.655 1.00 60.13 119 GLU A CA 1
ATOM 835 C C . GLU A 1 119 ? 33.992 13.560 69.652 1.00 60.04 119 GLU A C 1
ATOM 836 O O . GLU A 1 119 ? 34.012 14.211 70.718 1.00 60.19 119 GLU A O 1
ATOM 842 N N . VAL A 1 120 ? 33.045 12.671 69.356 1.00 59.74 120 VAL A N 1
ATOM 843 C CA . VAL A 1 120 ? 31.988 12.356 70.320 1.00 59.08 120 VAL A CA 1
ATOM 844 C C . VAL A 1 120 ? 32.552 11.931 71.652 1.00 59.42 120 VAL A C 1
ATOM 845 O O . VAL A 1 120 ? 32.131 12.447 72.684 1.00 59.72 120 VAL A O 1
ATOM 849 N N . LYS A 1 121 ? 33.509 11.013 71.649 1.00 59.57 121 LYS A N 1
ATOM 850 C CA . LYS A 1 121 ? 34.070 10.602 72.924 1.00 60.35 121 LYS A CA 1
ATOM 851 C C . LYS A 1 121 ? 35.019 11.592 73.607 1.00 60.14 121 LYS A C 1
ATOM 852 O O . LYS A 1 121 ? 35.246 11.490 74.806 1.00 60.07 121 LYS A O 1
ATOM 858 N N . ARG A 1 122 ? 35.498 12.594 72.865 1.00 60.17 122 ARG A N 1
ATOM 859 C CA . ARG A 1 122 ? 36.402 13.621 73.406 1.00 59.80 122 ARG A CA 1
ATOM 860 C C . ARG A 1 122 ? 35.562 14.750 73.998 1.00 59.74 122 ARG A C 1
ATOM 861 O O . ARG A 1 122 ? 35.788 15.182 75.117 1.00 59.41 122 ARG A O 1
ATOM 869 N N . VAL A 1 123 ? 34.575 15.203 73.233 1.00 59.69 123 VAL A N 1
ATOM 870 C CA . VAL A 1 123 ? 33.806 16.394 73.552 1.00 59.64 123 VAL A CA 1
ATOM 871 C C . VAL A 1 123 ? 32.642 16.032 74.442 1.00 59.54 123 VAL A C 1
ATOM 872 O O . VAL A 1 123 ? 32.198 16.833 75.258 1.00 59.55 123 VAL A O 1
ATOM 876 N N . ARG A 1 124 ? 32.164 14.805 74.285 1.00 59.55 124 ARG A N 1
ATOM 877 C CA . ARG A 1 124 ? 31.025 14.292 75.029 1.00 59.66 124 ARG A CA 1
ATOM 878 C C . ARG A 1 124 ? 29.788 15.153 74.928 1.00 59.16 124 ARG A C 1
ATOM 879 O O . ARG A 1 124 ? 29.304 15.646 75.920 1.00 59.55 124 ARG A O 1
ATOM 887 N N . PRO A 1 125 ? 29.258 15.304 73.707 1.00 59.16 125 PRO A N 1
ATOM 888 C CA . PRO A 1 125 ? 28.004 16.045 73.503 1.00 58.75 125 PRO A CA 1
ATOM 889 C C . PRO A 1 125 ? 26.840 15.172 73.973 1.00 58.37 125 PRO A C 1
ATOM 890 O O . PRO A 1 125 ? 26.990 13.959 74.127 1.00 58.15 125 PRO A O 1
ATOM 894 N N . ASP A 1 126 ? 25.699 15.778 74.248 1.00 57.75 126 ASP A N 1
ATOM 895 C CA . ASP A 1 126 ? 24.604 15.000 74.726 1.00 57.08 126 ASP A CA 1
ATOM 896 C C . ASP A 1 126 ? 24.078 14.150 73.573 1.00 57.08 126 ASP A C 1
ATOM 897 O O . ASP A 1 126 ? 23.717 13.001 73.782 1.00 57.16 126 ASP A O 1
ATOM 902 N N . PHE A 1 127 ? 24.047 14.720 72.369 1.00 56.44 127 PHE A N 1
ATOM 903 C CA . PHE A 1 127 ? 23.798 13.958 71.185 1.00 55.96 127 PHE A CA 1
ATOM 904 C C . PHE A 1 127 ? 24.468 14.461 69.926 1.00 56.28 127 PHE A C 1
ATOM 905 O O . PHE A 1 127 ? 24.925 15.603 69.865 1.00 56.63 127 PHE A O 1
ATOM 913 N N . LEU A 1 128 ? 24.481 13.593 68.913 1.00 56.24 128 LEU A N 1
ATOM 914 C CA . LEU A 1 128 ? 25.062 13.869 67.602 1.00 55.74 128 LEU A CA 1
ATOM 915 C C . LEU A 1 128 ? 23.953 13.957 66.561 1.00 56.31 128 LEU A C 1
ATOM 916 O O . LEU A 1 128 ? 23.108 13.062 66.465 1.00 57.22 128 LEU A O 1
ATOM 921 N N . VAL A 1 129 ? 23.944 15.033 65.797 1.00 56.33 129 VAL A N 1
ATOM 922 C CA . VAL A 1 129 ? 23.065 15.151 64.645 1.00 56.75 129 VAL A CA 1
ATOM 923 C C . VAL A 1 129 ? 23.881 14.982 63.351 1.00 57.13 129 VAL A C 1
ATOM 924 O O . VAL A 1 129 ? 24.893 15.663 63.146 1.00 57.13 129 VAL A O 1
ATOM 928 N N . VAL A 1 130 ? 23.443 14.061 62.503 1.00 56.94 130 VAL A N 1
ATOM 929 C CA . VAL A 1 130 ? 24.013 13.891 61.201 1.00 56.93 130 VAL A CA 1
ATOM 930 C C . VAL A 1 130 ? 22.863 13.900 60.239 1.00 56.99 130 VAL A C 1
ATOM 931 O O . VAL A 1 130 ? 21.766 13.409 60.555 1.00 57.58 130 VAL A O 1
ATOM 935 N N . GLY A 1 131 ? 23.106 14.478 59.072 1.00 56.72 131 GLY A N 1
ATOM 936 C CA . GLY A 1 131 ? 22.222 14.334 57.949 1.00 56.42 131 GLY A CA 1
ATOM 937 C C . GLY A 1 131 ? 22.432 12.926 57.423 1.00 56.69 131 GLY A C 1
ATOM 938 O O . GLY A 1 131 ? 23.295 12.205 57.921 1.00 56.44 131 GLY A O 1
ATOM 939 N N . SER A 1 132 ? 21.636 12.530 56.432 1.00 56.73 132 SER A N 1
ATOM 940 C CA . SER A 1 132 ? 21.774 11.233 55.829 1.00 57.25 132 SER A CA 1
ATOM 941 C C . SER A 1 132 ? 21.180 11.276 54.441 1.00 57.16 132 SER A C 1
ATOM 942 O O . SER A 1 132 ? 20.128 11.867 54.235 1.00 57.55 132 SER A O 1
ATOM 945 N N . ARG A 1 133 ? 21.870 10.675 53.486 1.00 57.01 133 ARG A N 1
ATOM 946 C CA . ARG A 1 133 ? 21.397 10.651 52.126 1.00 57.29 133 ARG A CA 1
ATOM 947 C C . ARG A 1 133 ? 20.451 9.493 51.975 1.00 57.84 133 ARG A C 1
ATOM 948 O O . ARG A 1 133 ? 19.764 9.399 50.985 1.00 57.76 133 ARG A O 1
ATOM 956 N N . GLY A 1 134 ? 20.423 8.632 52.995 1.00 58.97 134 GLY A N 1
ATOM 957 C CA . GLY A 1 134 ? 19.592 7.441 53.046 1.00 59.61 134 GLY A CA 1
ATOM 958 C C . GLY A 1 134 ? 19.986 6.341 52.091 1.00 60.31 134 GLY A C 1
ATOM 959 O O . GLY A 1 134 ? 19.104 5.689 51.518 1.00 61.00 134 GLY A O 1
ATOM 960 N N . LEU A 1 135 ? 21.284 6.094 51.965 1.00 61.00 135 LEU A N 1
ATOM 961 C CA . LEU A 1 135 ? 21.833 5.176 50.978 1.00 62.38 135 LEU A CA 1
ATOM 962 C C . LEU A 1 135 ? 21.738 3.674 51.321 1.00 63.29 135 LEU A C 1
ATOM 963 O O . LEU A 1 135 ? 22.639 2.894 51.004 1.00 63.79 135 LEU A O 1
ATOM 968 N N . GLY A 1 136 ? 20.647 3.235 51.935 1.00 64.21 136 GLY A N 1
ATOM 969 C CA . GLY A 1 136 ? 20.460 1.774 52.105 1.00 64.60 136 GLY A CA 1
ATOM 970 C C . GLY A 1 136 ? 19.063 1.357 52.541 1.00 64.91 136 GLY A C 1
ATOM 971 O O . GLY A 1 136 ? 18.054 1.945 52.129 1.00 65.42 136 GLY A O 1
ATOM 972 N N . THR A 1 145 ? 27.490 5.510 54.110 1.00 64.10 145 THR A N 1
ATOM 973 C CA . THR A 1 145 ? 28.811 5.613 54.709 1.00 64.77 145 THR A CA 1
ATOM 974 C C . THR A 1 145 ? 28.850 6.307 56.086 1.00 64.05 145 THR A C 1
ATOM 975 O O . THR A 1 145 ? 28.890 5.599 57.113 1.00 64.97 145 THR A O 1
ATOM 979 N N . VAL A 1 146 ? 28.746 7.636 56.133 1.00 62.54 146 VAL A N 1
ATOM 980 C CA . VAL A 1 146 ? 28.954 8.344 57.404 1.00 61.33 146 VAL A CA 1
ATOM 981 C C . VAL A 1 146 ? 27.863 8.149 58.462 1.00 60.60 146 VAL A C 1
ATOM 982 O O . VAL A 1 146 ? 28.153 7.709 59.580 1.00 61.05 146 VAL A O 1
ATOM 986 N N . SER A 1 147 ? 26.630 8.507 58.128 1.00 59.54 147 SER A N 1
ATOM 987 C CA . SER A 1 147 ? 25.538 8.500 59.101 1.00 58.31 147 SER A CA 1
ATOM 988 C C . SER A 1 147 ? 25.321 7.119 59.700 1.00 58.36 147 SER A C 1
ATOM 989 O O . SER A 1 147 ? 25.092 7.020 60.891 1.00 59.26 147 SER A O 1
ATOM 992 N N . ALA A 1 148 ? 25.382 6.066 58.890 1.00 57.29 148 ALA A N 1
ATOM 993 C CA . ALA A 1 148 ? 25.191 4.704 59.391 1.00 57.00 148 ALA A CA 1
ATOM 994 C C . ALA A 1 148 ? 26.314 4.284 60.341 1.00 56.80 148 ALA A C 1
ATOM 995 O O . ALA A 1 148 ? 26.078 3.559 61.292 1.00 57.21 148 ALA A O 1
ATOM 997 N N . PHE A 1 149 ? 27.542 4.700 60.053 1.00 56.28 149 PHE A N 1
ATOM 998 C CA . PHE A 1 149 ? 28.665 4.405 60.940 1.00 55.86 149 PHE A CA 1
ATOM 999 C C . PHE A 1 149 ? 28.497 5.092 62.285 1.00 55.71 149 PHE A C 1
ATOM 1000 O O . PHE A 1 149 ? 28.734 4.482 63.319 1.00 55.61 149 PHE A O 1
ATOM 1008 N N . CYS A 1 150 ? 28.068 6.346 62.259 1.00 55.93 150 CYS A N 1
ATOM 1009 C CA . CYS A 1 150 ? 27.846 7.085 63.493 1.00 57.30 150 CYS A CA 1
ATOM 1010 C C . CYS A 1 150 ? 26.771 6.454 64.415 1.00 57.08 150 CYS A C 1
ATOM 1011 O O . CYS A 1 150 ? 27.002 6.263 65.624 1.00 56.96 150 CYS A O 1
ATOM 1014 N N . VAL A 1 151 ? 25.638 6.099 63.822 1.00 56.68 151 VAL A N 1
ATOM 1015 C CA . VAL A 1 151 ? 24.522 5.506 64.533 1.00 56.90 151 VAL A CA 1
ATOM 1016 C C . VAL A 1 151 ? 24.990 4.235 65.217 1.00 57.03 151 VAL A C 1
ATOM 1017 O O . VAL A 1 151 ? 24.623 3.960 66.366 1.00 56.52 151 VAL A O 1
ATOM 1021 N N . LYS A 1 152 ? 25.821 3.481 64.505 1.00 56.74 152 LYS A N 1
ATOM 1022 C CA . LYS A 1 152 ? 26.297 2.213 64.985 1.00 57.02 152 LYS A CA 1
ATOM 1023 C C . LYS A 1 152 ? 27.376 2.425 66.071 1.00 56.86 152 LYS A C 1
ATOM 1024 O O . LYS A 1 152 ? 27.425 1.697 67.065 1.00 56.78 152 LYS A O 1
ATOM 1030 N N . HIS A 1 153 ? 28.227 3.427 65.908 1.00 56.65 153 HIS A N 1
ATOM 1031 C CA . HIS A 1 153 ? 29.414 3.488 66.744 1.00 56.99 153 HIS A CA 1
ATOM 1032 C C . HIS A 1 153 ? 29.514 4.644 67.733 1.00 57.07 153 HIS A C 1
ATOM 1033 O O . HIS A 1 153 ? 30.144 4.509 68.769 1.00 57.11 153 HIS A O 1
ATOM 1040 N N . ALA A 1 154 ? 28.899 5.778 67.431 1.00 57.72 154 ALA A N 1
ATOM 1041 C CA . ALA A 1 154 ? 29.046 6.929 68.318 1.00 58.19 154 ALA A CA 1
ATOM 1042 C C . ALA A 1 154 ? 28.597 6.614 69.747 1.00 58.62 154 ALA A C 1
ATOM 1043 O O . ALA A 1 154 ? 27.653 5.863 69.963 1.00 59.77 154 ALA A O 1
ATOM 1045 N N . GLU A 1 155 ? 29.316 7.136 70.726 1.00 58.85 155 GLU A N 1
ATOM 1046 C CA . GLU A 1 155 ? 29.041 6.816 72.128 1.00 58.96 155 GLU A CA 1
ATOM 1047 C C . GLU A 1 155 ? 28.183 7.923 72.738 1.00 59.08 155 GLU A C 1
ATOM 1048 O O . GLU A 1 155 ? 28.424 8.398 73.857 1.00 59.75 155 GLU A O 1
ATOM 1054 N N . CYS A 1 156 ? 27.192 8.345 71.960 1.00 58.35 156 CYS A N 1
ATOM 1055 C CA . CYS A 1 156 ? 26.143 9.210 72.426 1.00 58.17 156 CYS A CA 1
ATOM 1056 C C . CYS A 1 156 ? 24.930 8.934 71.532 1.00 57.43 156 CYS A C 1
ATOM 1057 O O . CYS A 1 156 ? 25.073 8.298 70.494 1.00 57.21 156 CYS A O 1
ATOM 1060 N N . PRO A 1 157 ? 23.740 9.408 71.930 1.00 57.00 157 PRO A N 1
ATOM 1061 C CA . PRO A 1 157 ? 22.566 9.395 71.041 1.00 56.60 157 PRO A CA 1
ATOM 1062 C C . PRO A 1 157 ? 22.842 10.029 69.688 1.00 56.46 157 PRO A C 1
ATOM 1063 O O . PRO A 1 157 ? 23.544 11.042 69.598 1.00 56.71 157 PRO A O 1
ATOM 1067 N N . VAL A 1 158 ? 22.297 9.427 68.645 1.00 56.10 158 VAL A N 1
ATOM 1068 C CA . VAL A 1 158 ? 22.478 9.910 67.299 1.00 55.92 158 VAL A CA 1
ATOM 1069 C C . VAL A 1 158 ? 21.111 10.184 66.676 1.00 56.51 158 VAL A C 1
ATOM 1070 O O . VAL A 1 158 ? 20.231 9.352 66.735 1.00 56.72 158 VAL A O 1
ATOM 1082 N N . THR A 1 160 ? 19.512 10.970 63.170 1.00 57.81 160 THR A N 1
ATOM 1083 C CA . THR A 1 160 ? 19.755 10.968 61.736 1.00 58.36 160 THR A CA 1
ATOM 1084 C C . THR A 1 160 ? 18.552 11.600 61.058 1.00 58.26 160 THR A C 1
ATOM 1085 O O . THR A 1 160 ? 17.419 11.138 61.239 1.00 57.49 160 THR A O 1
ATOM 1089 N N . ILE A 1 161 ? 18.816 12.662 60.286 1.00 58.25 161 ILE A N 1
ATOM 1090 C CA . ILE A 1 161 ? 17.795 13.401 59.567 1.00 57.39 161 ILE A CA 1
ATOM 1091 C C . ILE A 1 161 ? 18.069 13.297 58.096 1.00 57.68 161 ILE A C 1
ATOM 1092 O O . ILE A 1 161 ? 19.163 13.609 57.664 1.00 58.26 161 ILE A O 1
ATOM 1097 N N . LYS A 1 162 ? 17.070 12.836 57.346 1.00 57.88 162 LYS A N 1
ATOM 1098 C CA . LYS A 1 162 ? 17.126 12.681 55.907 1.00 58.18 162 LYS A CA 1
ATOM 1099 C C . LYS A 1 162 ? 16.544 13.909 55.274 1.00 58.40 162 LYS A C 1
ATOM 1100 O O . LYS A 1 162 ? 15.848 14.660 55.929 1.00 59.06 162 LYS A O 1
ATOM 1106 N N . ARG A 1 163 ? 16.824 14.117 53.993 1.00 58.64 163 ARG A N 1
ATOM 1107 C CA . ARG A 1 163 ? 16.421 15.313 53.282 1.00 58.41 163 ARG A CA 1
ATOM 1108 C C . ARG A 1 163 ? 14.962 15.223 52.923 1.00 59.39 163 ARG A C 1
ATOM 1109 O O . ARG A 1 163 ? 14.405 14.132 52.862 1.00 59.84 163 ARG A O 1
ATOM 1117 N N . ASN A 1 164 ? 14.331 16.369 52.690 1.00 59.83 164 ASN A N 1
ATOM 1118 C CA . ASN A 1 164 ? 12.981 16.391 52.149 1.00 60.40 164 ASN A CA 1
ATOM 1119 C C . ASN A 1 164 ? 13.009 15.818 50.748 1.00 60.49 164 ASN A C 1
ATOM 1120 O O . ASN A 1 164 ? 14.004 15.919 50.046 1.00 60.67 164 ASN A O 1
ATOM 1125 N N . ALA A 1 165 ? 11.903 15.217 50.334 1.00 60.79 165 ALA A N 1
ATOM 1126 C CA . ALA A 1 165 ? 11.776 14.692 48.987 1.00 60.78 165 ALA A CA 1
ATOM 1127 C C . ALA A 1 165 ? 12.112 15.757 47.941 1.00 60.96 165 ALA A C 1
ATOM 1128 O O . ALA A 1 165 ? 12.734 15.462 46.909 1.00 61.19 165 ALA A O 1
ATOM 1130 N N . ASP A 1 166 ? 11.695 16.994 48.200 1.00 60.88 166 ASP A N 1
ATOM 1131 C CA . ASP A 1 166 ? 11.774 18.032 47.167 1.00 60.99 166 ASP A CA 1
ATOM 1132 C C . ASP A 1 166 ? 13.156 18.676 47.069 1.00 60.46 166 ASP A C 1
ATOM 1133 O O . ASP A 1 166 ? 13.379 19.544 46.225 1.00 60.63 166 ASP A O 1
ATOM 1138 N N . GLU A 1 167 ? 14.080 18.259 47.923 1.00 59.67 167 GLU A N 1
ATOM 1139 C CA . GLU A 1 167 ? 15.454 18.747 47.841 1.00 59.00 167 GLU A CA 1
ATOM 1140 C C . GLU A 1 167 ? 16.444 17.604 47.641 1.00 58.50 167 GLU A C 1
ATOM 1141 O O . GLU A 1 167 ? 17.642 17.816 47.638 1.00 58.76 167 GLU A O 1
ATOM 1147 N N . THR A 1 168 ? 15.927 16.393 47.493 1.00 58.13 168 THR A N 1
ATOM 1148 C CA . THR A 1 168 ? 16.743 15.227 47.227 1.00 57.56 168 THR A CA 1
ATOM 1149 C C . THR A 1 168 ? 17.069 15.186 45.731 1.00 56.83 168 THR A C 1
ATOM 1150 O O . THR A 1 168 ? 16.157 15.187 44.914 1.00 56.77 168 THR A O 1
ATOM 1154 N N . PRO A 1 169 ? 18.375 15.177 45.377 1.00 56.53 169 PRO A N 1
ATOM 1155 C CA . PRO A 1 169 ? 18.755 15.186 43.967 1.00 56.32 169 PRO A CA 1
ATOM 1156 C C . PRO A 1 169 ? 18.402 13.845 43.347 1.00 56.34 169 PRO A C 1
ATOM 1157 O O . PRO A 1 169 ? 18.320 12.836 44.054 1.00 56.30 169 PRO A O 1
ATOM 1161 N N . SER A 1 170 ? 18.179 13.829 42.041 1.00 56.52 170 SER A N 1
ATOM 1162 C CA . SER A 1 170 ? 17.718 12.610 41.393 1.00 56.65 170 SER A CA 1
ATOM 1163 C C . SER A 1 170 ? 18.649 11.430 41.703 1.00 56.56 170 SER A C 1
ATOM 1164 O O . SER A 1 170 ? 18.191 10.306 41.870 1.00 56.90 170 SER A O 1
ATOM 1167 N N . ASP A 1 171 ? 19.941 11.699 41.829 1.00 56.33 171 ASP A N 1
ATOM 1168 C CA . ASP A 1 171 ? 20.871 10.696 42.324 1.00 56.24 171 ASP A CA 1
ATOM 1169 C C . ASP A 1 171 ? 21.121 10.972 43.802 1.00 56.03 171 ASP A C 1
ATOM 1170 O O . ASP A 1 171 ? 21.733 11.974 44.157 1.00 55.93 171 ASP A O 1
ATO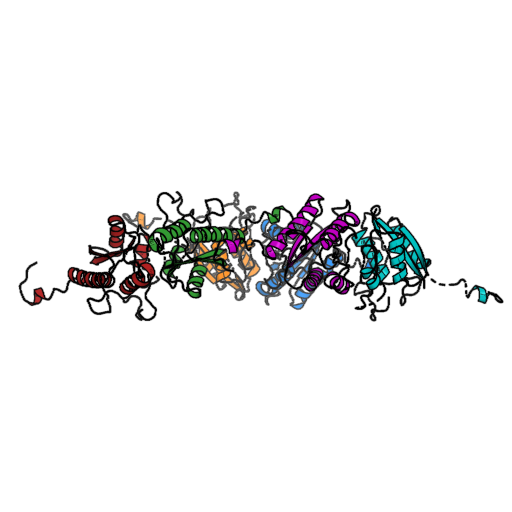M 1175 N N . PRO A 1 172 ? 20.630 10.078 44.674 1.00 55.86 172 PRO A N 1
ATOM 1176 C CA . PRO A 1 172 ? 20.676 10.353 46.111 1.00 55.30 172 PRO A CA 1
ATOM 1177 C C . PRO A 1 172 ? 22.092 10.444 46.684 1.00 55.38 172 PRO A C 1
ATOM 1178 O O . PRO A 1 172 ? 22.295 11.042 47.782 1.00 55.31 172 PRO A O 1
ATOM 1182 N N . ALA A 1 173 ? 23.064 9.886 45.960 1.00 55.15 173 ALA A N 1
ATOM 1183 C CA . ALA A 1 173 ? 24.469 9.947 46.396 1.00 55.44 173 ALA A CA 1
ATOM 1184 C C . ALA A 1 173 ? 24.971 11.391 46.389 1.00 55.34 173 ALA A C 1
ATOM 1185 O O . ALA A 1 173 ? 25.813 11.762 47.194 1.00 55.46 173 ALA A O 1
ATOM 1187 N N . ASP A 1 174 ? 24.415 12.187 45.477 1.00 55.60 174 ASP A N 1
ATOM 1188 C CA . ASP A 1 174 ? 24.659 13.616 45.371 1.00 55.94 174 ASP A CA 1
ATOM 1189 C C . ASP A 1 174 ? 24.183 14.334 46.594 1.00 56.08 174 ASP A C 1
ATOM 1190 O O . ASP A 1 174 ? 23.078 14.107 47.077 1.00 56.05 174 ASP A O 1
ATOM 1195 N N . ASP A 1 175 ? 25.015 15.246 47.063 1.00 55.47 175 ASP A N 1
ATOM 1196 C CA . ASP A 1 175 ? 24.737 15.992 48.273 1.00 55.43 175 ASP A CA 1
ATOM 1197 C C . ASP A 1 175 ? 25.447 17.342 48.141 1.00 56.10 175 ASP A C 1
ATOM 1198 O O . ASP A 1 175 ? 25.034 18.342 48.755 1.00 55.73 175 ASP A O 1
ATOM 1204 N N . PRO B 1 5 ? 4.224 22.193 68.941 1.00 56.86 5 PRO B N 1
ATOM 1205 C CA . PRO B 1 5 ? 4.745 21.229 69.915 1.00 57.11 5 PRO B CA 1
ATOM 1206 C C . PRO B 1 5 ? 5.353 20.045 69.159 1.00 57.16 5 PRO B C 1
ATOM 1207 O O . PRO B 1 5 ? 4.686 19.411 68.349 1.00 57.59 5 PRO B O 1
ATOM 1211 N N . THR B 1 6 ? 6.605 19.739 69.438 1.00 57.03 6 THR B N 1
ATOM 1212 C CA . THR B 1 6 ? 7.281 18.697 68.746 1.00 57.01 6 THR B CA 1
ATOM 1213 C C . THR B 1 6 ? 6.798 17.334 69.239 1.00 57.79 6 THR B C 1
ATOM 1214 O O . THR B 1 6 ? 6.893 17.010 70.429 1.00 57.62 6 THR B O 1
ATOM 1218 N N . LYS B 1 7 ? 6.260 16.547 68.306 1.00 58.32 7 LYS B N 1
ATOM 1219 C CA . LYS B 1 7 ? 5.716 15.244 68.623 1.00 59.01 7 LYS B CA 1
ATOM 1220 C C . LYS B 1 7 ? 6.839 14.208 68.507 1.00 58.99 7 LYS B C 1
ATOM 1221 O O . LYS B 1 7 ? 7.423 13.992 67.437 1.00 59.43 7 LYS B O 1
ATOM 1227 N N . VAL B 1 8 ? 7.159 13.603 69.641 1.00 58.68 8 VAL B N 1
ATOM 1228 C CA . VAL B 1 8 ? 8.257 12.659 69.730 1.00 58.80 8 VAL B CA 1
ATOM 1229 C C . VAL B 1 8 ? 7.675 11.267 69.932 1.00 58.96 8 VAL B C 1
ATOM 1230 O O . VAL B 1 8 ? 7.074 10.990 70.967 1.00 59.01 8 VAL B O 1
ATOM 1242 N N . VAL B 1 10 ? 8.104 7.503 70.833 1.00 57.45 10 VAL B N 1
ATOM 1243 C CA . VAL B 1 10 ? 9.076 6.678 71.538 1.00 56.78 10 VAL B CA 1
ATOM 1244 C C . VAL B 1 10 ? 8.607 5.236 71.502 1.00 56.58 10 VAL B C 1
ATOM 1245 O O . VAL B 1 10 ? 7.547 4.917 72.018 1.00 56.44 10 VAL B O 1
ATOM 1249 N N . ALA B 1 11 ? 9.387 4.376 70.851 1.00 56.18 11 ALA B N 1
ATOM 1250 C CA . ALA B 1 11 ? 9.062 2.961 70.745 1.00 55.81 11 ALA B CA 1
ATOM 1251 C C . ALA B 1 11 ? 9.523 2.255 72.013 1.00 55.82 11 ALA B C 1
ATOM 1252 O O . ALA B 1 11 ? 10.705 2.290 72.362 1.00 55.58 11 ALA B O 1
ATOM 1254 N N . VAL B 1 12 ? 8.576 1.640 72.717 1.00 55.42 12 VAL B N 1
ATOM 1255 C CA . VAL B 1 12 ? 8.859 1.091 74.032 1.00 55.13 12 VAL B CA 1
ATOM 1256 C C . VAL B 1 12 ? 8.534 -0.394 74.067 1.00 55.83 12 VAL B C 1
ATOM 1257 O O . VAL B 1 12 ? 7.547 -0.853 73.467 1.00 56.18 12 VAL B O 1
ATOM 1261 N N . ASN B 1 13 ? 9.379 -1.159 74.742 1.00 55.86 13 ASN B N 1
ATOM 1262 C CA . ASN B 1 13 ? 9.147 -2.584 74.829 1.00 56.15 13 ASN B CA 1
ATOM 1263 C C . ASN B 1 13 ? 9.548 -3.131 76.192 1.00 56.42 13 ASN B C 1
ATOM 1264 O O . ASN B 1 13 ? 10.144 -2.424 76.995 1.00 56.16 13 ASN B O 1
ATOM 1269 N N . ALA B 1 14 ? 9.178 -4.378 76.442 1.00 57.13 14 ALA B N 1
ATOM 1270 C CA . ALA B 1 14 ? 9.394 -5.058 77.702 1.00 58.17 14 ALA B CA 1
ATOM 1271 C C . ALA B 1 14 ? 10.814 -5.604 77.806 1.00 58.98 14 ALA B C 1
ATOM 1272 O O . ALA B 1 14 ? 11.437 -5.921 76.784 1.00 59.22 14 ALA B O 1
ATOM 1274 N N . SER B 1 15 ? 11.318 -5.726 79.032 1.00 59.88 15 SER B N 1
ATOM 1275 C CA . SER B 1 15 ? 12.607 -6.363 79.254 1.00 61.18 15 SER B CA 1
ATOM 1276 C C . SER B 1 15 ? 12.462 -7.879 79.214 1.00 62.11 15 SER B C 1
ATOM 1277 O O . SER B 1 15 ? 11.451 -8.435 79.659 1.00 62.34 15 SER B O 1
ATOM 1280 N N . THR B 1 16 ? 13.486 -8.542 78.692 1.00 63.35 16 THR B N 1
ATOM 1281 C CA . THR B 1 16 ? 13.525 -10.002 78.643 1.00 64.50 16 THR B CA 1
ATOM 1282 C C . THR B 1 16 ? 14.319 -10.580 79.820 1.00 65.19 16 THR B C 1
ATOM 1283 O O . THR B 1 16 ? 14.203 -11.761 80.125 1.00 65.43 16 THR B O 1
ATOM 1287 N N . ILE B 1 17 ? 15.128 -9.749 80.476 1.00 66.32 17 ILE B N 1
ATOM 1288 C CA . ILE B 1 17 ? 15.913 -10.207 81.627 1.00 67.45 17 ILE B CA 1
ATOM 1289 C C . ILE B 1 17 ? 15.401 -9.656 82.945 1.00 68.12 17 ILE B C 1
ATOM 1290 O O . ILE B 1 17 ? 15.352 -10.376 83.940 1.00 68.25 17 ILE B O 1
ATOM 1295 N N . LYS B 1 18 ? 15.021 -8.384 82.961 1.00 69.06 18 LYS B N 1
ATOM 1296 C CA . LYS B 1 18 ? 14.394 -7.845 84.156 1.00 70.07 18 LYS B CA 1
ATOM 1297 C C . LYS B 1 18 ? 12.957 -8.343 84.242 1.00 70.05 18 LYS B C 1
ATOM 1298 O O . LYS B 1 18 ? 12.283 -8.537 83.224 1.00 70.18 18 LYS B O 1
ATOM 1304 N N . ASP B 1 19 ? 12.530 -8.622 85.468 1.00 70.28 19 ASP B N 1
ATOM 1305 C CA . ASP B 1 19 ? 11.190 -9.115 85.726 1.00 70.42 19 ASP B CA 1
ATOM 1306 C C . ASP B 1 19 ? 10.150 -8.162 85.129 1.00 70.31 19 ASP B C 1
ATOM 1307 O O . ASP B 1 19 ? 10.384 -6.956 84.994 1.00 70.15 19 ASP B O 1
ATOM 1312 N N . TYR B 1 20 ? 9.009 -8.726 84.754 1.00 70.25 20 TYR B N 1
ATOM 1313 C CA . TYR B 1 20 ? 7.866 -7.957 84.282 1.00 69.83 20 TYR B CA 1
ATOM 1314 C C . TYR B 1 20 ? 7.215 -7.177 85.438 1.00 68.85 20 TYR B C 1
ATOM 1315 O O . TYR B 1 20 ? 7.190 -7.682 86.576 1.00 68.57 20 TYR B O 1
ATOM 1324 N N . PRO B 1 21 ? 6.652 -5.970 85.149 1.00 67.77 21 PRO B N 1
ATOM 1325 C CA . PRO B 1 21 ? 6.435 -5.355 83.838 1.00 66.81 21 PRO B CA 1
ATOM 1326 C C . PRO B 1 21 ? 7.477 -4.316 83.413 1.00 65.65 21 PRO B C 1
ATOM 1327 O O . PRO B 1 21 ? 7.131 -3.320 82.767 1.00 65.43 21 PRO B O 1
ATOM 1331 N N . ASN B 1 22 ? 8.738 -4.544 83.754 1.00 64.18 22 ASN B N 1
ATOM 1332 C CA . ASN B 1 22 ? 9.757 -3.553 83.464 1.00 62.67 22 ASN B CA 1
ATOM 1333 C C . ASN B 1 22 ? 10.005 -3.323 81.979 1.00 61.43 22 ASN B C 1
ATOM 1334 O O . ASN B 1 22 ? 9.990 -4.265 81.188 1.00 61.34 22 ASN B O 1
ATOM 1339 N N . PRO B 1 23 ? 10.192 -2.047 81.591 1.00 60.14 23 PRO B N 1
ATOM 1340 C CA . PRO B 1 23 ? 10.628 -1.707 80.241 1.00 59.02 23 PRO B CA 1
ATOM 1341 C C . PRO B 1 23 ? 12.020 -2.243 79.964 1.00 57.79 23 PRO B C 1
ATOM 1342 O O . PRO B 1 23 ? 12.779 -2.475 80.902 1.00 57.18 23 PRO B O 1
ATOM 1346 N N . SER B 1 24 ? 12.345 -2.450 78.691 1.00 56.82 24 SER B N 1
ATOM 1347 C CA . SER B 1 24 ? 13.692 -2.837 78.324 1.00 56.59 24 SER B CA 1
ATOM 1348 C C . SER B 1 24 ? 14.658 -1.718 78.744 1.00 56.20 24 SER B C 1
ATOM 1349 O O . SER B 1 24 ? 14.285 -0.548 78.803 1.00 55.93 24 SER B O 1
ATOM 1352 N N . ILE B 1 25 ? 15.886 -2.097 79.076 1.00 55.87 25 ILE B N 1
ATOM 1353 C CA . ILE B 1 25 ? 16.900 -1.151 79.507 1.00 55.44 25 ILE B CA 1
ATOM 1354 C C . ILE B 1 25 ? 17.092 -0.099 78.431 1.00 55.70 25 ILE B C 1
ATOM 1355 O O . ILE B 1 25 ? 17.166 1.101 78.726 1.00 55.61 25 ILE B O 1
ATOM 1360 N N . SER B 1 26 ? 17.136 -0.552 77.181 1.00 55.67 26 SER B N 1
ATOM 1361 C CA . SER B 1 26 ? 17.391 0.320 76.058 1.00 55.85 26 SER B CA 1
ATOM 1362 C C . SER B 1 26 ? 16.327 1.382 75.831 1.00 56.34 26 SER B C 1
ATOM 1363 O O . SER B 1 26 ? 16.667 2.553 75.595 1.00 56.58 26 SER B O 1
ATOM 1366 N N . CYS B 1 27 ? 15.050 1.002 75.897 1.00 56.86 27 CYS B N 1
ATOM 1367 C CA . CYS B 1 27 ? 13.997 1.967 75.604 1.00 57.07 27 CYS B CA 1
ATOM 1368 C C . CYS B 1 27 ? 13.759 2.847 76.818 1.00 57.01 27 CYS B C 1
ATOM 1369 O O . CYS B 1 27 ? 13.355 4.001 76.673 1.00 57.87 27 CYS B O 1
ATOM 1372 N N . LYS B 1 28 ? 14.006 2.316 78.009 1.00 56.53 28 LYS B N 1
ATOM 1373 C CA . LYS B 1 28 ? 13.922 3.133 79.221 1.00 56.94 28 LYS B CA 1
ATOM 1374 C C . LYS B 1 28 ? 15.003 4.214 79.174 1.00 57.18 28 LYS B C 1
ATOM 1375 O O . LYS B 1 28 ? 14.706 5.387 79.364 1.00 57.39 28 LYS B O 1
ATOM 1381 N N . ARG B 1 29 ? 16.243 3.822 78.889 1.00 56.98 29 ARG B N 1
ATOM 1382 C CA . ARG B 1 29 ? 17.287 4.792 78.768 1.00 57.17 29 ARG B CA 1
ATOM 1383 C C . ARG B 1 29 ? 16.940 5.795 77.675 1.00 57.36 29 ARG B C 1
ATOM 1384 O O . ARG B 1 29 ? 17.130 6.993 77.863 1.00 57.11 29 ARG B O 1
ATOM 1392 N N . ALA B 1 30 ? 16.422 5.316 76.546 1.00 57.14 30 ALA B N 1
ATOM 1393 C CA . ALA B 1 30 ? 16.135 6.219 75.452 1.00 57.41 30 ALA B CA 1
ATOM 1394 C C . ALA B 1 30 ? 15.071 7.240 75.855 1.00 57.60 30 ALA B C 1
ATOM 1395 O O . ALA B 1 30 ? 15.209 8.442 75.594 1.00 57.68 30 ALA B O 1
ATOM 1397 N N . PHE B 1 31 ? 14.024 6.753 76.510 1.00 57.47 31 PHE B N 1
ATOM 1398 C CA . PHE B 1 31 ? 12.954 7.598 77.017 1.00 57.20 31 PHE B CA 1
ATOM 1399 C C . PHE B 1 31 ? 13.460 8.631 78.015 1.00 57.57 31 PHE B C 1
ATOM 1400 O O . PHE B 1 31 ? 13.160 9.802 77.884 1.00 57.91 31 PHE B O 1
ATOM 1408 N N . GLU B 1 32 ? 14.221 8.180 79.007 1.00 57.82 32 GLU B N 1
ATOM 1409 C CA . GLU B 1 32 ? 14.727 9.051 80.038 1.00 58.81 32 GLU B CA 1
ATOM 1410 C C . GLU B 1 32 ? 15.719 10.065 79.500 1.00 58.72 32 GLU B C 1
ATOM 1411 O O . GLU B 1 32 ? 15.682 11.218 79.912 1.00 58.49 32 GLU B O 1
ATOM 1417 N N . TRP B 1 33 ? 16.569 9.649 78.564 1.00 58.74 33 TRP B N 1
ATOM 1418 C CA . TRP B 1 33 ? 17.518 10.573 77.994 1.00 58.82 33 TRP B CA 1
ATOM 1419 C C . TRP B 1 33 ? 16.758 11.676 77.254 1.00 59.17 33 TRP B C 1
ATOM 1420 O O . TRP B 1 33 ? 17.067 12.859 77.410 1.00 58.73 33 TRP B O 1
ATOM 1431 N N . THR B 1 34 ? 15.736 11.283 76.497 1.00 59.17 34 THR B N 1
ATOM 1432 C CA . THR B 1 34 ? 14.961 12.232 75.736 1.00 59.61 34 THR B CA 1
ATOM 1433 C C . THR B 1 34 ? 14.333 13.280 76.638 1.00 60.27 34 THR B C 1
ATOM 1434 O O . THR B 1 34 ? 14.387 14.480 76.346 1.00 60.85 34 THR B O 1
ATOM 1438 N N . LEU B 1 35 ? 13.744 12.846 77.746 1.00 60.67 35 LEU B N 1
ATOM 1439 C CA . LEU B 1 35 ? 13.230 13.809 78.722 1.00 61.06 35 LEU B CA 1
ATOM 1440 C C . LEU B 1 35 ? 14.312 14.699 79.348 1.00 61.21 35 LEU B C 1
ATOM 1441 O O . LEU B 1 35 ? 14.105 15.895 79.474 1.00 61.90 35 LEU B O 1
ATOM 1446 N N . GLU B 1 36 ? 15.452 14.127 79.722 1.00 61.29 36 GLU B N 1
ATOM 1447 C CA . GLU B 1 36 ? 16.547 14.888 80.311 1.00 61.61 36 GLU B CA 1
ATOM 1448 C C . GLU B 1 36 ? 17.104 15.904 79.330 1.00 60.69 36 GLU B C 1
ATOM 1449 O O . GLU B 1 36 ? 17.184 17.079 79.646 1.00 60.59 36 GLU B O 1
ATOM 1455 N N . LYS B 1 37 ? 17.496 15.438 78.148 1.00 59.74 37 LYS B N 1
ATOM 1456 C CA . LYS B 1 37 ? 18.332 16.244 77.293 1.00 58.68 37 LYS B CA 1
ATOM 1457 C C . LYS B 1 37 ? 17.582 16.972 76.170 1.00 58.15 37 LYS B C 1
ATOM 1458 O O . LYS B 1 37 ? 18.028 18.011 75.703 1.00 57.88 37 LYS B O 1
ATOM 1464 N N . ILE B 1 38 ? 16.410 16.475 75.800 1.00 57.54 38 ILE B N 1
ATOM 1465 C CA . ILE B 1 38 ? 15.634 17.098 74.731 1.00 57.32 38 ILE B CA 1
ATOM 1466 C C . ILE B 1 38 ? 14.479 17.917 75.295 1.00 57.00 38 ILE B C 1
ATOM 1467 O O . ILE B 1 38 ? 14.329 19.094 74.979 1.00 57.33 38 ILE B O 1
ATOM 1472 N N . VAL B 1 39 ? 13.637 17.282 76.099 1.00 56.46 39 VAL B N 1
ATOM 1473 C CA . VAL B 1 39 ? 12.467 17.959 76.632 1.00 55.80 39 VAL B CA 1
ATOM 1474 C C . VAL B 1 39 ? 12.919 18.963 77.697 1.00 55.69 39 VAL B C 1
ATOM 1475 O O . VAL B 1 39 ? 12.396 20.074 77.773 1.00 55.57 39 VAL B O 1
ATOM 1479 N N . ARG B 1 40 ? 13.917 18.566 78.488 1.00 55.54 40 ARG B N 1
ATOM 1480 C CA . ARG B 1 40 ? 14.436 19.375 79.607 1.00 55.65 40 ARG B CA 1
ATOM 1481 C C . ARG B 1 40 ? 13.260 19.890 80.435 1.00 56.03 40 ARG B C 1
ATOM 1482 O O . ARG B 1 40 ? 12.287 19.155 80.649 1.00 56.26 40 ARG B O 1
ATOM 1490 N N . SER B 1 41 ? 13.328 21.148 80.862 1.00 55.95 41 SER B N 1
ATOM 1491 C CA . SER B 1 41 ? 12.210 21.742 81.565 1.00 56.28 41 SER B CA 1
ATOM 1492 C C . SER B 1 41 ? 11.139 22.307 80.627 1.00 56.29 41 SER B C 1
ATOM 1493 O O . SER B 1 41 ? 10.119 22.788 81.096 1.00 56.40 41 SER B O 1
ATOM 1496 N N . ASN B 1 42 ? 11.356 22.245 79.315 1.00 56.53 42 ASN B N 1
ATOM 1497 C CA . ASN B 1 42 ? 10.407 22.820 78.339 1.00 56.63 42 ASN B CA 1
ATOM 1498 C C . ASN B 1 42 ? 9.295 21.849 77.978 1.00 57.04 42 ASN B C 1
ATOM 1499 O O . ASN B 1 42 ? 9.155 21.385 76.852 1.00 57.04 42 ASN B O 1
ATOM 1504 N N . THR B 1 43 ? 8.488 21.554 78.969 1.00 57.94 43 THR B N 1
ATOM 1505 C CA . THR B 1 43 ? 7.572 20.434 78.900 1.00 58.46 43 THR B CA 1
ATOM 1506 C C . THR B 1 43 ? 6.340 20.663 78.019 1.00 58.76 43 THR B C 1
ATOM 1507 O O . THR B 1 43 ? 5.627 19.728 77.668 1.00 59.20 43 THR B O 1
ATOM 1511 N N . SER B 1 44 ? 6.086 21.907 77.658 1.00 59.18 44 SER B N 1
ATOM 1512 C CA . SER B 1 44 ? 4.978 22.187 76.757 1.00 59.48 44 SER B CA 1
ATOM 1513 C C . SER B 1 44 ? 5.428 22.274 75.299 1.00 59.73 44 SER B C 1
ATOM 1514 O O . SER B 1 44 ? 4.594 22.383 74.408 1.00 60.04 44 SER B O 1
ATOM 1517 N N . ASP B 1 45 ? 6.738 22.215 75.058 1.00 59.54 45 ASP B N 1
ATOM 1518 C CA . ASP B 1 45 ? 7.285 22.288 73.708 1.00 59.51 45 ASP B CA 1
ATOM 1519 C C . ASP B 1 45 ? 7.303 20.915 73.015 1.00 59.23 45 ASP B C 1
ATOM 1520 O O . ASP B 1 45 ? 7.555 20.815 71.812 1.00 58.60 45 ASP B O 1
ATOM 1525 N N . PHE B 1 46 ? 7.011 19.870 73.790 1.00 59.02 46 PHE B N 1
ATOM 1526 C CA . PHE B 1 46 ? 7.088 18.489 73.335 1.00 58.80 46 PHE B CA 1
ATOM 1527 C C . PHE B 1 46 ? 5.867 17.692 73.742 1.00 59.20 46 PHE B C 1
ATOM 1528 O O . PHE B 1 46 ? 5.238 17.967 74.768 1.00 59.52 46 PHE B O 1
ATOM 1536 N N . LYS B 1 47 ? 5.519 16.726 72.905 1.00 59.35 47 LYS B N 1
ATOM 1537 C CA . LYS B 1 47 ? 4.461 15.776 73.189 1.00 59.33 47 LYS B CA 1
ATOM 1538 C C . LYS B 1 47 ? 5.003 14.386 72.880 1.00 59.14 47 LYS B C 1
ATOM 1539 O O . LYS B 1 47 ? 5.523 14.145 71.795 1.00 59.01 47 LYS B O 1
ATOM 1545 N N . ILE B 1 48 ? 4.907 13.488 73.845 1.00 58.98 48 ILE B N 1
ATOM 1546 C CA . ILE B 1 48 ? 5.479 12.170 73.697 1.00 58.66 48 ILE B CA 1
ATOM 1547 C C . ILE B 1 48 ? 4.392 11.225 73.234 1.00 58.98 48 ILE B C 1
ATOM 1548 O O . ILE B 1 48 ? 3.296 11.177 73.797 1.00 58.83 48 ILE B O 1
ATOM 1553 N N . LEU B 1 49 ? 4.688 10.491 72.174 1.00 58.65 49 LEU B N 1
ATOM 1554 C CA . LEU B 1 49 ? 3.785 9.484 71.681 1.00 58.33 49 LEU B CA 1
ATOM 1555 C C . LEU B 1 49 ? 4.424 8.127 71.935 1.00 58.37 49 LEU B C 1
ATOM 1556 O O . LEU B 1 49 ? 5.441 7.781 71.306 1.00 58.95 49 LEU B O 1
ATOM 1561 N N . LEU B 1 50 ? 3.855 7.361 72.863 1.00 57.56 50 LEU B N 1
ATOM 1562 C CA . LEU B 1 50 ? 4.475 6.099 73.232 1.00 56.80 50 LEU B CA 1
ATOM 1563 C C . LEU B 1 50 ? 3.792 4.934 72.557 1.00 56.66 50 LEU B C 1
ATOM 1564 O O . LEU B 1 50 ? 2.586 4.714 72.705 1.00 56.93 50 LEU B O 1
ATOM 1569 N N . LEU B 1 51 ? 4.589 4.195 71.802 1.00 56.24 51 LEU B N 1
ATOM 1570 C CA . LEU B 1 51 ? 4.107 3.084 71.039 1.00 55.47 51 LEU B CA 1
ATOM 1571 C C . LEU B 1 51 ? 4.779 1.817 71.527 1.00 55.49 51 LEU B C 1
ATOM 1572 O O . LEU B 1 51 ? 6.021 1.729 71.576 1.00 55.83 51 LEU B O 1
ATOM 1577 N N . HIS B 1 52 ? 3.959 0.840 71.883 1.00 54.89 52 HIS B N 1
ATOM 1578 C CA . HIS B 1 52 ? 4.442 -0.499 72.093 1.00 54.44 52 HIS B CA 1
ATOM 1579 C C . HIS B 1 52 ? 3.815 -1.419 71.068 1.00 54.51 52 HIS B C 1
ATOM 1580 O O . HIS B 1 52 ? 2.582 -1.452 70.906 1.00 54.72 52 HIS B O 1
ATOM 1587 N N . VAL B 1 53 ? 4.658 -2.180 70.375 1.00 54.56 53 VAL B N 1
ATOM 1588 C CA . VAL B 1 53 ? 4.136 -3.190 69.453 1.00 54.59 53 VAL B CA 1
ATOM 1589 C C . VAL B 1 53 ? 4.158 -4.528 70.120 1.00 55.02 53 VAL B C 1
ATOM 1590 O O . VAL B 1 53 ? 5.181 -4.958 70.657 1.00 54.99 53 VAL B O 1
ATOM 1594 N N . GLN B 1 54 ? 3.014 -5.194 70.071 1.00 55.32 54 GLN B N 1
ATOM 1595 C CA . GLN B 1 54 ? 2.907 -6.491 70.663 1.00 55.80 54 GLN B CA 1
ATOM 1596 C C . GLN B 1 54 ? 2.916 -7.563 69.590 1.00 56.24 54 GLN B C 1
ATOM 1597 O O . GLN B 1 54 ? 2.319 -7.396 68.516 1.00 56.42 54 GLN B O 1
ATOM 1603 N N . VAL B 1 55 ? 3.603 -8.669 69.878 1.00 56.59 55 VAL B N 1
ATOM 1604 C CA . VAL B 1 55 ? 3.599 -9.820 68.968 1.00 56.79 55 VAL B CA 1
ATOM 1605 C C . VAL B 1 55 ? 2.483 -10.795 69.312 1.00 56.78 55 VAL B C 1
ATOM 1606 O O . VAL B 1 55 ? 1.345 -10.398 69.508 1.00 56.81 55 VAL B O 1
ATOM 1610 N N . SER B 1 66 ? -10.980 -21.233 79.289 1.00 67.43 66 SER B N 1
ATOM 1611 C CA . SER B 1 66 ? -10.619 -20.550 80.535 1.00 67.56 66 SER B CA 1
ATOM 1612 C C . SER B 1 66 ? -11.376 -21.140 81.746 1.00 67.62 66 SER B C 1
ATOM 1613 O O . SER B 1 66 ? -12.398 -20.579 82.159 1.00 67.86 66 SER B O 1
ATOM 1616 N N . ILE B 1 67 ? -10.878 -22.240 82.317 1.00 67.28 67 ILE B N 1
ATOM 1617 C CA . ILE B 1 67 ? -11.600 -23.017 83.336 1.00 67.01 67 ILE B CA 1
ATOM 1618 C C . ILE B 1 67 ? -10.861 -22.851 84.656 1.00 67.12 67 ILE B C 1
ATOM 1619 O O . ILE B 1 67 ? -9.633 -22.947 84.678 1.00 67.28 67 ILE B O 1
ATOM 1624 N N . TYR B 1 68 ? -11.597 -22.646 85.748 1.00 67.07 68 TYR B N 1
ATOM 1625 C CA . TYR B 1 68 ? -11.024 -22.358 87.056 1.00 67.09 68 TYR B CA 1
ATOM 1626 C C . TYR B 1 68 ? -11.526 -23.385 88.038 1.00 67.71 68 TYR B C 1
ATOM 1627 O O . TYR B 1 68 ? -12.731 -23.572 88.163 1.00 68.33 68 TYR B O 1
ATOM 1636 N N . ALA B 1 69 ? -10.623 -24.046 88.747 1.00 68.22 69 ALA B N 1
ATOM 1637 C CA . ALA B 1 69 ? -11.017 -25.167 89.615 1.00 68.73 69 ALA B CA 1
ATOM 1638 C C . ALA B 1 69 ? -10.600 -25.012 91.068 1.00 69.09 69 ALA B C 1
ATOM 1639 O O . ALA B 1 69 ? -10.985 -25.816 91.916 1.00 69.13 69 ALA B O 1
ATOM 1641 N N . SER B 1 70 ? -9.804 -23.984 91.351 1.00 70.10 70 SER B N 1
ATOM 1642 C CA . SER B 1 70 ? -9.263 -23.753 92.706 1.00 70.79 70 SER B CA 1
ATOM 1643 C C . SER B 1 70 ? -8.872 -22.277 92.865 1.00 71.27 70 SER B C 1
ATOM 1644 O O . SER B 1 70 ? -8.658 -21.577 91.850 1.00 71.34 70 SER B O 1
ATOM 1647 N N . PRO B 1 71 ? -8.787 -21.790 94.125 1.00 71.73 71 PRO B N 1
ATOM 1648 C CA . PRO B 1 71 ? -8.357 -20.391 94.351 1.00 72.52 71 PRO B CA 1
ATOM 1649 C C . PRO B 1 71 ? -7.026 -20.083 93.640 1.00 73.51 71 PRO B C 1
ATOM 1650 O O . PRO B 1 71 ? -6.835 -18.986 93.098 1.00 73.50 71 PRO B O 1
ATOM 1654 N N . GLU B 1 72 ? -6.135 -21.073 93.642 1.00 74.47 72 GLU B N 1
ATOM 1655 C CA . GLU B 1 72 ? -4.812 -20.981 93.034 1.00 75.95 72 GLU B CA 1
ATOM 1656 C C . GLU B 1 72 ? -4.847 -20.536 91.576 1.00 75.95 72 GLU B C 1
ATOM 1657 O O . GLU B 1 72 ? -3.951 -19.794 91.122 1.00 75.87 72 GLU B O 1
ATOM 1663 N N . ASP B 1 73 ? -5.870 -21.002 90.849 1.00 76.07 73 ASP B N 1
ATOM 1664 C CA . ASP B 1 73 ? -6.016 -20.710 89.415 1.00 76.39 73 ASP B CA 1
ATOM 1665 C C . ASP B 1 73 ? -6.345 -19.241 89.149 1.00 76.36 73 ASP B C 1
ATOM 1666 O O . ASP B 1 73 ? -6.092 -18.736 88.051 1.00 76.22 73 ASP B O 1
ATOM 1671 N N . PHE B 1 74 ? -6.898 -18.568 90.163 1.00 76.56 74 PHE B N 1
ATOM 1672 C CA . PHE B 1 74 ? -7.197 -17.133 90.097 1.00 77.02 74 PHE B CA 1
ATOM 1673 C C . PHE B 1 74 ? -5.958 -16.275 90.312 1.00 77.69 74 PHE B C 1
ATOM 1674 O O . PHE B 1 74 ? -5.840 -15.175 89.749 1.00 77.64 74 PHE B O 1
ATOM 1682 N N . ARG B 1 75 ? -5.057 -16.783 91.159 1.00 78.50 75 ARG B N 1
ATOM 1683 C CA . ARG B 1 75 ? -3.758 -16.156 91.419 1.00 79.22 75 ARG B CA 1
ATOM 1684 C C . ARG B 1 75 ? -2.889 -16.212 90.166 1.00 79.51 75 ARG B C 1
ATOM 1685 O O . ARG B 1 75 ? -2.269 -15.207 89.800 1.00 79.59 75 ARG B O 1
ATOM 1693 N N . ASP B 1 76 ? -2.866 -17.382 89.512 1.00 79.85 76 ASP B N 1
ATOM 1694 C CA . ASP B 1 76 ? -2.103 -17.585 88.264 1.00 80.23 76 ASP B CA 1
ATOM 1695 C C . ASP B 1 76 ? -2.544 -16.619 87.161 1.00 80.36 76 ASP B C 1
ATOM 1696 O O . ASP B 1 76 ? -1.708 -16.054 86.440 1.00 80.29 76 ASP B O 1
ATOM 1709 N N . GLY B 1 85 ? 1.602 -5.434 77.768 1.00 61.91 85 GLY B N 1
ATOM 1710 C CA . GLY B 1 85 ? 1.769 -4.210 76.994 1.00 61.19 85 GLY B CA 1
ATOM 1711 C C . GLY B 1 85 ? 1.248 -3.003 77.747 1.00 60.72 85 GLY B C 1
ATOM 1712 O O . GLY B 1 85 ? 1.884 -1.949 77.767 1.00 60.72 85 GLY B O 1
ATOM 1713 N N . LEU B 1 86 ? 0.091 -3.159 78.376 1.00 59.76 86 LEU B N 1
ATOM 1714 C CA . LEU B 1 86 ? -0.566 -2.052 79.055 1.00 59.31 86 LEU B CA 1
ATOM 1715 C C . LEU B 1 86 ? 0.237 -1.524 80.222 1.00 59.11 86 LEU B C 1
ATOM 1716 O O . LEU B 1 86 ? 0.359 -0.314 80.394 1.00 58.88 86 LEU B O 1
ATOM 1721 N N . HIS B 1 87 ? 0.778 -2.428 81.030 1.00 59.02 87 HIS B N 1
ATOM 1722 C CA . HIS B 1 87 ? 1.521 -2.022 82.218 1.00 59.36 87 HIS B CA 1
ATOM 1723 C C . HIS B 1 87 ? 2.827 -1.353 81.852 1.00 59.33 87 HIS B C 1
ATOM 1724 O O . HIS B 1 87 ? 3.337 -0.534 82.617 1.00 59.30 87 HIS B O 1
ATOM 1731 N N . LEU B 1 88 ? 3.327 -1.682 80.665 1.00 59.35 88 LEU B N 1
ATOM 1732 C CA . LEU B 1 88 ? 4.477 -1.042 80.104 1.00 59.73 88 LEU B CA 1
ATOM 1733 C C . LEU B 1 88 ? 4.133 0.419 79.801 1.00 59.98 88 LEU B C 1
ATOM 1734 O O . LEU B 1 88 ? 4.832 1.332 80.245 1.00 60.62 88 LEU B O 1
ATOM 1739 N N . LEU B 1 89 ? 3.037 0.629 79.072 1.00 59.68 89 LEU B N 1
ATOM 1740 C CA . LEU B 1 89 ? 2.604 1.966 78.676 1.00 59.37 89 LEU B CA 1
ATOM 1741 C C . LEU B 1 89 ? 2.391 2.832 79.905 1.00 59.02 89 LEU B C 1
ATOM 1742 O O . LEU B 1 89 ? 2.825 3.987 79.936 1.00 59.08 89 LEU B O 1
ATOM 1747 N N . GLU B 1 90 ? 1.741 2.250 80.913 1.00 58.41 90 GLU B N 1
ATOM 1748 C CA . GLU B 1 90 ? 1.495 2.918 82.185 1.00 58.08 90 GLU B CA 1
ATOM 1749 C C . GLU B 1 90 ? 2.770 3.431 82.861 1.00 58.06 90 GLU B C 1
ATOM 1750 O O . GLU B 1 90 ? 2.757 4.510 83.457 1.00 57.98 90 GLU B O 1
ATOM 1756 N N . PHE B 1 91 ? 3.862 2.666 82.784 1.00 57.96 91 PHE B N 1
ATOM 1757 C CA . PHE B 1 91 ? 5.140 3.120 83.354 1.00 57.93 91 PHE B CA 1
ATOM 1758 C C . PHE B 1 91 ? 5.594 4.439 82.725 1.00 57.85 91 PHE B C 1
ATOM 1759 O O . PHE B 1 91 ? 6.063 5.347 83.423 1.00 57.84 91 PHE B O 1
ATOM 1767 N N . PHE B 1 92 ? 5.479 4.541 81.409 1.00 57.50 92 PHE B N 1
ATOM 1768 C CA . PHE B 1 92 ? 5.928 5.729 80.723 1.00 57.45 92 PHE B CA 1
ATOM 1769 C C . PHE B 1 92 ? 4.962 6.888 80.855 1.00 57.33 92 PHE B C 1
ATOM 1770 O O . PHE B 1 92 ? 5.379 8.045 80.888 1.00 57.25 92 PHE B O 1
ATOM 1778 N N . VAL B 1 93 ? 3.673 6.583 80.917 1.00 57.29 93 VAL B N 1
ATOM 1779 C CA . VAL B 1 93 ? 2.656 7.609 81.042 1.00 56.94 93 VAL B CA 1
ATOM 1780 C C . VAL B 1 93 ? 2.813 8.282 82.401 1.00 57.53 93 VAL B C 1
ATOM 1781 O O . VAL B 1 93 ? 2.717 9.510 82.506 1.00 57.62 93 VAL B O 1
ATOM 1785 N N . ASN B 1 94 ? 3.104 7.480 83.425 1.00 57.83 94 ASN B N 1
ATOM 1786 C CA . ASN B 1 94 ? 3.403 8.001 84.761 1.00 58.22 94 ASN B CA 1
ATOM 1787 C C . ASN B 1 94 ? 4.615 8.920 84.755 1.00 58.47 94 ASN B C 1
ATOM 1788 O O . ASN B 1 94 ? 4.594 9.979 85.392 1.00 58.29 94 ASN B O 1
ATOM 1793 N N . LYS B 1 95 ? 5.677 8.496 84.064 1.00 58.70 95 LYS B N 1
ATOM 1794 C CA . LYS B 1 95 ? 6.896 9.295 83.957 1.00 59.39 95 LYS B CA 1
ATOM 1795 C C . LYS B 1 95 ? 6.610 10.655 83.314 1.00 59.51 95 LYS B C 1
ATOM 1796 O O . LYS B 1 95 ? 7.122 11.676 83.771 1.00 59.69 95 LYS B O 1
ATOM 1802 N N . CYS B 1 96 ? 5.803 10.659 82.254 1.00 59.42 96 CYS B N 1
ATOM 1803 C CA . CYS B 1 96 ? 5.385 11.893 81.593 1.00 59.50 96 CYS B CA 1
ATOM 1804 C C . CYS B 1 96 ? 4.542 12.785 82.473 1.00 59.91 96 CYS B C 1
ATOM 1805 O O . CYS B 1 96 ? 4.733 14.006 82.489 1.00 60.06 96 CYS B O 1
ATOM 1808 N N . HIS B 1 97 ? 3.577 12.172 83.165 1.00 60.13 97 HIS B N 1
ATOM 1809 C CA . HIS B 1 97 ? 2.690 12.890 84.047 1.00 60.50 97 HIS B CA 1
ATOM 1810 C C . HIS B 1 97 ? 3.502 13.564 85.127 1.00 60.93 97 HIS B C 1
ATOM 1811 O O . HIS B 1 97 ? 3.232 14.706 85.481 1.00 60.80 97 HIS B O 1
ATOM 1818 N N . GLU B 1 98 ? 4.495 12.842 85.647 1.00 61.48 98 GLU B N 1
ATOM 1819 C CA . GLU B 1 98 ? 5.268 13.296 86.800 1.00 62.06 98 GLU B CA 1
ATOM 1820 C C . GLU B 1 98 ? 5.977 14.596 86.527 1.00 61.73 98 GLU B C 1
ATOM 1821 O O . GLU B 1 98 ? 6.016 15.458 87.390 1.00 61.86 98 GLU B O 1
ATOM 1827 N N . ILE B 1 99 ? 6.514 14.752 85.320 1.00 61.72 99 ILE B N 1
ATOM 1828 C CA . ILE B 1 99 ? 7.219 15.982 84.957 1.00 61.65 99 ILE B CA 1
ATOM 1829 C C . ILE B 1 99 ? 6.332 16.908 84.121 1.00 61.33 99 ILE B C 1
ATOM 1830 O O . ILE B 1 99 ? 6.742 18.000 83.741 1.00 61.45 99 ILE B O 1
ATOM 1835 N N . GLY B 1 100 ? 5.120 16.456 83.831 1.00 60.88 100 GLY B N 1
ATOM 1836 C CA . GLY B 1 100 ? 4.128 17.295 83.184 1.00 60.47 100 GLY B CA 1
ATOM 1837 C C . GLY B 1 100 ? 4.192 17.398 81.678 1.00 60.19 100 GLY B C 1
ATOM 1838 O O . GLY B 1 100 ? 3.667 18.350 81.111 1.00 60.07 100 GLY B O 1
ATOM 1839 N N . VAL B 1 101 ? 4.834 16.435 81.011 1.00 59.89 101 VAL B N 1
ATOM 1840 C CA . VAL B 1 101 ? 4.766 16.407 79.546 1.00 59.97 101 VAL B CA 1
ATOM 1841 C C . VAL B 1 101 ? 3.537 15.689 79.069 1.00 59.60 101 VAL B C 1
ATOM 1842 O O . VAL B 1 101 ? 3.225 14.611 79.552 1.00 59.90 101 VAL B O 1
ATOM 1846 N N . GLY B 1 102 ? 2.867 16.279 78.085 1.00 59.43 102 GLY B N 1
ATOM 1847 C CA . GLY B 1 102 ? 1.720 15.644 77.447 1.00 59.17 102 GLY B CA 1
ATOM 1848 C C . GLY B 1 102 ? 2.178 14.387 76.736 1.00 59.35 102 GLY B C 1
ATOM 1849 O O . GLY B 1 102 ? 3.261 14.341 76.159 1.00 59.35 102 GLY B O 1
ATOM 1850 N N . CYS B 1 103 ? 1.361 13.350 76.807 1.00 59.08 103 CYS B N 1
ATOM 1851 C CA . CYS B 1 103 ? 1.651 12.101 76.140 1.00 59.09 103 CYS B CA 1
ATOM 1852 C C . CYS B 1 103 ? 0.387 11.379 75.658 1.00 58.95 103 CYS B C 1
ATOM 1853 O O . CYS B 1 103 ? -0.715 11.572 76.174 1.00 58.91 103 CYS B O 1
ATOM 1856 N N . GLU B 1 104 ? 0.564 10.546 74.653 1.00 58.77 104 GLU B N 1
ATOM 1857 C CA . GLU B 1 104 ? -0.443 9.593 74.261 1.00 59.00 104 GLU B CA 1
ATOM 1858 C C . GLU B 1 104 ? 0.275 8.272 74.093 1.00 58.41 104 GLU B C 1
ATOM 1859 O O . GLU B 1 104 ? 1.404 8.218 73.602 1.00 58.73 104 GLU B O 1
ATOM 1865 N N . ALA B 1 105 ? -0.363 7.204 74.541 1.00 57.81 105 ALA B N 1
ATOM 1866 C CA . ALA B 1 105 ? 0.276 5.909 74.510 1.00 57.33 105 ALA B CA 1
ATOM 1867 C C . ALA B 1 105 ? -0.709 4.876 73.998 1.00 57.13 105 ALA B C 1
ATOM 1868 O O . ALA B 1 105 ? -1.897 4.925 74.323 1.00 56.60 105 ALA B O 1
ATOM 1870 N N . TRP B 1 106 ? -0.235 3.948 73.177 1.00 56.71 106 TRP B N 1
ATOM 1871 C CA . TRP B 1 106 ? -1.119 2.904 72.669 1.00 56.20 106 TRP B CA 1
ATOM 1872 C C . TRP B 1 106 ? -0.307 1.729 72.194 1.00 56.24 106 TRP B C 1
ATOM 1873 O O . TRP B 1 106 ? 0.941 1.793 72.118 1.00 56.27 106 TRP B O 1
ATOM 1884 N N . ILE B 1 107 ? -1.028 0.674 71.843 1.00 55.87 107 ILE B N 1
ATOM 1885 C CA . ILE B 1 107 ? -0.442 -0.563 71.415 1.00 56.12 107 ILE B CA 1
ATOM 1886 C C . ILE B 1 107 ? -0.920 -0.848 70.005 1.00 56.53 107 ILE B C 1
ATO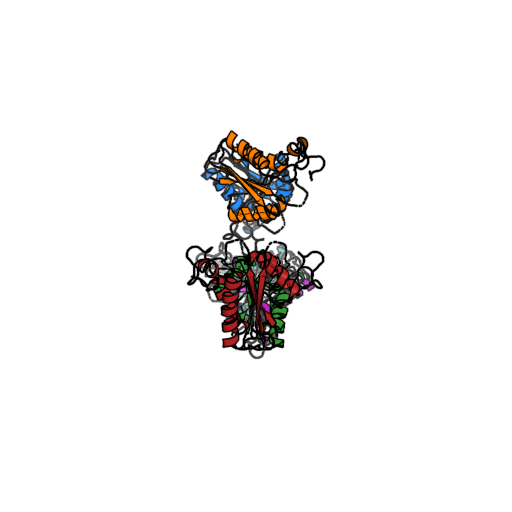M 1887 O O . ILE B 1 107 ? -2.071 -0.570 69.661 1.00 56.77 107 ILE B O 1
ATOM 1892 N N . LYS B 1 108 ? -0.022 -1.367 69.179 1.00 56.78 108 LYS B N 1
ATOM 1893 C CA . LYS B 1 108 ? -0.409 -1.917 67.895 1.00 57.00 108 LYS B CA 1
ATOM 1894 C C . LYS B 1 108 ? 0.126 -3.334 67.833 1.00 57.32 108 LYS B C 1
ATOM 1895 O O . LYS B 1 108 ? 0.957 -3.714 68.646 1.00 58.09 108 LYS B O 1
ATOM 1901 N N . THR B 1 109 ? -0.368 -4.117 66.886 1.00 57.67 109 THR B N 1
ATOM 1902 C CA . THR B 1 109 ? -0.032 -5.527 66.797 1.00 57.88 109 THR B CA 1
ATOM 1903 C C . THR B 1 109 ? 0.740 -5.806 65.511 1.00 58.03 109 THR B C 1
ATOM 1904 O O . THR B 1 109 ? 0.494 -5.177 64.481 1.00 57.89 109 THR B O 1
ATOM 1908 N N . GLY B 1 110 ? 1.675 -6.749 65.578 1.00 58.27 110 GLY B N 1
ATOM 1909 C CA . GLY B 1 110 ? 2.388 -7.206 64.391 1.00 58.77 110 GLY B CA 1
ATOM 1910 C C . GLY B 1 110 ? 3.887 -7.242 64.596 1.00 59.23 110 GLY B C 1
ATOM 1911 O O . GLY B 1 110 ? 4.365 -7.279 65.732 1.00 59.15 110 GLY B O 1
ATOM 1912 N N . ASP B 1 111 ? 4.632 -7.241 63.492 1.00 59.69 111 ASP B N 1
ATOM 1913 C CA . ASP B 1 111 ? 6.089 -7.223 63.557 1.00 60.13 111 ASP B CA 1
ATOM 1914 C C . ASP B 1 111 ? 6.526 -5.829 63.989 1.00 60.02 111 ASP B C 1
ATOM 1915 O O . ASP B 1 111 ? 6.236 -4.856 63.297 1.00 60.36 111 ASP B O 1
ATOM 1920 N N . PRO B 1 112 ? 7.211 -5.726 65.144 1.00 59.89 112 PRO B N 1
ATOM 1921 C CA . PRO B 1 112 ? 7.555 -4.441 65.747 1.00 59.75 112 PRO B CA 1
ATOM 1922 C C . PRO B 1 112 ? 8.210 -3.440 64.793 1.00 60.02 112 PRO B C 1
ATOM 1923 O O . PRO B 1 112 ? 7.815 -2.270 64.783 1.00 60.59 112 PRO B O 1
ATOM 1927 N N . LYS B 1 113 ? 9.191 -3.877 64.002 1.00 59.79 113 LYS B N 1
ATOM 1928 C CA . LYS B 1 113 ? 9.948 -2.925 63.179 1.00 59.41 113 LYS B CA 1
ATOM 1929 C C . LYS B 1 113 ? 9.098 -2.406 62.038 1.00 59.45 113 LYS B C 1
ATOM 1930 O O . LYS B 1 113 ? 9.209 -1.254 61.669 1.00 59.51 113 LYS B O 1
ATOM 1936 N N . ASP B 1 114 ? 8.231 -3.258 61.498 1.00 59.72 114 ASP B N 1
ATOM 1937 C CA . ASP B 1 114 ? 7.330 -2.827 60.440 1.00 60.01 114 ASP B CA 1
ATOM 1938 C C . ASP B 1 114 ? 6.257 -1.912 61.009 1.00 59.47 114 ASP B C 1
ATOM 1939 O O . ASP B 1 114 ? 5.945 -0.884 60.422 1.00 59.43 114 ASP B O 1
ATOM 1944 N N . VAL B 1 115 ? 5.717 -2.278 62.163 1.00 58.98 115 VAL B N 1
ATOM 1945 C CA . VAL B 1 115 ? 4.594 -1.547 62.741 1.00 58.69 115 VAL B CA 1
ATOM 1946 C C . VAL B 1 115 ? 5.022 -0.142 63.166 1.00 58.82 115 VAL B C 1
ATOM 1947 O O . VAL B 1 115 ? 4.321 0.836 62.886 1.00 58.74 115 VAL B O 1
ATOM 1951 N N . ILE B 1 116 ? 6.185 -0.045 63.801 1.00 58.84 116 ILE B N 1
ATOM 1952 C CA . ILE B 1 116 ? 6.762 1.242 64.141 1.00 58.85 116 ILE B CA 1
ATOM 1953 C C . ILE B 1 116 ? 6.783 2.130 62.902 1.00 59.66 116 ILE B C 1
ATOM 1954 O O . ILE B 1 116 ? 6.314 3.267 62.943 1.00 60.19 116 ILE B O 1
ATOM 1959 N N . CYS B 1 117 ? 7.310 1.604 61.804 1.00 59.87 117 CYS B N 1
ATOM 1960 C CA . CYS B 1 117 ? 7.371 2.358 60.560 1.00 60.80 117 CYS B CA 1
ATOM 1961 C C . CYS B 1 117 ? 5.986 2.700 60.002 1.00 60.53 117 CYS B C 1
ATOM 1962 O O . CYS B 1 117 ? 5.768 3.799 59.519 1.00 60.69 117 CYS B O 1
ATOM 1965 N N . GLN B 1 118 ? 5.047 1.765 60.102 1.00 60.58 118 GLN B N 1
ATOM 1966 C CA . GLN B 1 118 ? 3.663 2.010 59.692 1.00 60.70 118 GLN B CA 1
ATOM 1967 C C . GLN B 1 118 ? 3.051 3.123 60.539 1.00 60.36 118 GLN B C 1
ATOM 1968 O O . GLN B 1 118 ? 2.317 3.985 60.034 1.00 60.11 118 GLN B O 1
ATOM 1974 N N . GLU B 1 119 ? 3.386 3.114 61.828 1.00 60.17 119 GLU B N 1
ATOM 1975 C CA . GLU B 1 119 ? 2.858 4.107 62.757 1.00 59.99 119 GLU B CA 1
ATOM 1976 C C . GLU B 1 119 ? 3.470 5.470 62.556 1.00 59.80 119 GLU B C 1
ATOM 1977 O O . GLU B 1 119 ? 2.781 6.473 62.758 1.00 59.92 119 GLU B O 1
ATOM 1983 N N . VAL B 1 120 ? 4.738 5.521 62.133 1.00 59.45 120 VAL B N 1
ATOM 1984 C CA . VAL B 1 120 ? 5.349 6.800 61.781 1.00 58.93 120 VAL B CA 1
ATOM 1985 C C . VAL B 1 120 ? 4.603 7.447 60.630 1.00 59.35 120 VAL B C 1
ATOM 1986 O O . VAL B 1 120 ? 4.276 8.622 60.681 1.00 59.62 120 VAL B O 1
ATOM 1990 N N . LYS B 1 121 ? 4.320 6.681 59.588 1.00 59.71 121 LYS B N 1
ATOM 1991 C CA . LYS B 1 121 ? 3.609 7.255 58.445 1.00 60.44 121 LYS B CA 1
ATOM 1992 C C . LYS B 1 121 ? 2.129 7.572 58.725 1.00 60.09 121 LYS B C 1
ATOM 1993 O O . LYS B 1 121 ? 1.535 8.401 58.040 1.00 59.93 121 LYS B O 1
ATOM 1999 N N . ARG B 1 122 ? 1.560 6.961 59.763 1.00 59.92 122 ARG B N 1
ATOM 2000 C CA . ARG B 1 122 ? 0.170 7.230 60.109 1.00 59.86 122 ARG B CA 1
ATOM 2001 C C . ARG B 1 122 ? 0.020 8.417 61.073 1.00 59.79 122 ARG B C 1
ATOM 2002 O O . ARG B 1 122 ? -0.789 9.315 60.852 1.00 59.67 122 ARG B O 1
ATOM 2010 N N . VAL B 1 123 ? 0.814 8.408 62.130 1.00 59.72 123 VAL B N 1
ATOM 2011 C CA . VAL B 1 123 ? 0.761 9.420 63.180 1.00 59.82 123 VAL B CA 1
ATOM 2012 C C . VAL B 1 123 ? 1.535 10.684 62.788 1.00 59.63 123 VAL B C 1
ATOM 2013 O O . VAL B 1 123 ? 1.213 11.782 63.253 1.00 59.53 123 VAL B O 1
ATOM 2017 N N . ARG B 1 124 ? 2.536 10.511 61.926 1.00 59.51 124 ARG B N 1
ATOM 2018 C CA . ARG B 1 124 ? 3.469 11.576 61.530 1.00 59.61 124 ARG B CA 1
ATOM 2019 C C . ARG B 1 124 ? 4.062 12.353 62.701 1.00 59.41 124 ARG B C 1
ATOM 2020 O O . ARG B 1 124 ? 3.863 13.562 62.819 1.00 59.87 124 ARG B O 1
ATOM 2028 N N . PRO B 1 125 ? 4.826 11.661 63.557 1.00 59.09 125 PRO B N 1
ATOM 2029 C CA . PRO B 1 125 ? 5.495 12.349 64.637 1.00 58.85 125 PRO B CA 1
ATOM 2030 C C . PRO B 1 125 ? 6.675 13.115 64.029 1.00 58.55 125 PRO B C 1
ATOM 2031 O O . PRO B 1 125 ? 7.072 12.804 62.898 1.00 58.35 125 PRO B O 1
ATOM 2035 N N . ASP B 1 126 ? 7.206 14.107 64.740 1.00 57.73 126 ASP B N 1
ATOM 2036 C CA . ASP B 1 126 ? 8.297 14.883 64.192 1.00 57.15 126 ASP B CA 1
ATOM 2037 C C . ASP B 1 126 ? 9.540 14.057 64.175 1.00 56.97 126 ASP B C 1
ATOM 2038 O O . ASP B 1 126 ? 10.326 14.177 63.259 1.00 57.08 126 ASP B O 1
ATOM 2043 N N . PHE B 1 127 ? 9.709 13.200 65.178 1.00 56.62 127 PHE B N 1
ATOM 2044 C CA . PHE B 1 127 ? 10.762 12.187 65.128 1.00 56.09 127 PHE B CA 1
ATOM 2045 C C . PHE B 1 127 ? 10.479 10.999 66.012 1.00 56.28 127 PHE B C 1
ATOM 2046 O O . PHE B 1 127 ? 9.556 11.011 66.815 1.00 56.82 127 PHE B O 1
ATOM 2054 N N . LEU B 1 128 ? 11.295 9.969 65.818 1.00 56.27 128 LEU B N 1
ATOM 2055 C CA . LEU B 1 128 ? 11.172 8.662 66.417 1.00 55.75 128 LEU B CA 1
ATOM 2056 C C . LEU B 1 128 ? 12.360 8.429 67.312 1.00 56.28 128 LEU B C 1
ATOM 2057 O O . LEU B 1 128 ? 13.513 8.576 66.893 1.00 57.05 128 LEU B O 1
ATOM 2062 N N . VAL B 1 129 ? 12.083 8.019 68.535 1.00 56.32 129 VAL B N 1
ATOM 2063 C CA . VAL B 1 129 ? 13.123 7.628 69.452 1.00 56.89 129 VAL B CA 1
ATOM 2064 C C . VAL B 1 129 ? 13.062 6.138 69.651 1.00 56.95 129 VAL B C 1
ATOM 2065 O O . VAL B 1 129 ? 12.008 5.586 69.938 1.00 57.44 129 VAL B O 1
ATOM 2069 N N . VAL B 1 130 ? 14.186 5.477 69.433 1.00 57.11 130 VAL B N 1
ATOM 2070 C CA . VAL B 1 130 ? 14.297 4.053 69.699 1.00 56.91 130 VAL B CA 1
ATOM 2071 C C . VAL B 1 130 ? 15.550 3.867 70.497 1.00 57.04 130 VAL B C 1
ATOM 2072 O O . VAL B 1 130 ? 16.557 4.565 70.283 1.00 57.39 130 VAL B O 1
ATOM 2076 N N . GLY B 1 131 ? 15.483 2.962 71.455 1.00 56.73 131 GLY B N 1
ATOM 2077 C CA . GLY B 1 131 ? 16.692 2.503 72.108 1.00 56.55 131 GLY B CA 1
ATOM 2078 C C . GLY B 1 131 ? 17.438 1.633 71.121 1.00 56.37 131 GLY B C 1
ATOM 2079 O O . GLY B 1 131 ? 16.976 1.421 70.005 1.00 56.35 131 GLY B O 1
ATOM 2080 N N . SER B 1 132 ? 18.591 1.143 71.515 1.00 56.26 132 SER B N 1
ATOM 2081 C CA . SER B 1 132 ? 19.331 0.241 70.656 1.00 57.04 132 SER B CA 1
ATOM 2082 C C . SER B 1 132 ? 20.277 -0.571 71.496 1.00 56.99 132 SER B C 1
ATOM 2083 O O . SER B 1 132 ? 20.935 -0.053 72.387 1.00 57.61 132 SER B O 1
ATOM 2086 N N . ARG B 1 133 ? 20.355 -1.851 71.211 1.00 56.88 133 ARG B N 1
ATOM 2087 C CA . ARG B 1 133 ? 21.274 -2.701 71.947 1.00 57.54 133 ARG B CA 1
ATOM 2088 C C . ARG B 1 133 ? 22.651 -2.662 71.285 1.00 58.06 133 ARG B C 1
ATOM 2089 O O . ARG B 1 133 ? 23.638 -3.155 71.842 1.00 57.75 133 ARG B O 1
ATOM 2097 N N . GLY B 1 134 ? 22.696 -2.025 70.110 1.00 58.83 134 GLY B N 1
ATOM 2098 C CA . GLY B 1 134 ? 23.923 -1.824 69.358 1.00 59.57 134 GLY B CA 1
ATOM 2099 C C . GLY B 1 134 ? 24.528 -3.098 68.822 1.00 60.26 134 GLY B C 1
ATOM 2100 O O . GLY B 1 134 ? 25.745 -3.256 68.847 1.00 60.64 134 GLY B O 1
ATOM 2101 N N . LEU B 1 135 ? 23.691 -3.999 68.310 1.00 61.10 135 LEU B N 1
ATOM 2102 C CA . LEU B 1 135 ? 24.173 -5.301 67.863 1.00 62.35 135 LEU B CA 1
ATOM 2103 C C . LEU B 1 135 ? 24.753 -5.327 66.456 1.00 63.29 135 LEU B C 1
ATOM 2104 O O . LEU B 1 135 ? 24.338 -6.134 65.638 1.00 63.84 135 LEU B O 1
ATOM 2109 N N . GLY B 1 136 ? 25.737 -4.480 66.171 1.00 64.27 136 GLY B N 1
ATOM 2110 C CA . GLY B 1 136 ? 26.519 -4.638 64.933 1.00 64.43 136 GLY B CA 1
ATOM 2111 C C . GLY B 1 136 ? 27.636 -3.622 64.834 1.00 64.79 136 GLY B C 1
ATOM 2112 O O . GLY B 1 136 ? 28.294 -3.306 65.831 1.00 65.16 136 GLY B O 1
ATOM 2113 N N . THR B 1 145 ? 18.160 -5.556 64.920 1.00 64.27 145 THR B N 1
ATOM 2114 C CA . THR B 1 145 ? 16.901 -5.730 64.196 1.00 64.59 145 THR B CA 1
ATOM 2115 C C . THR B 1 145 ? 16.070 -4.452 64.185 1.00 63.83 145 THR B C 1
ATOM 2116 O O . THR B 1 145 ? 16.084 -3.741 63.175 1.00 64.37 145 THR B O 1
ATOM 2120 N N . VAL B 1 146 ? 15.383 -4.128 65.283 1.00 62.41 146 VAL B N 1
ATOM 2121 C CA . VAL B 1 146 ? 14.421 -3.000 65.264 1.00 61.09 146 VAL B CA 1
ATOM 2122 C C . VAL B 1 146 ? 15.001 -1.618 64.988 1.00 60.56 146 VAL B C 1
ATOM 2123 O O . VAL B 1 146 ? 14.545 -0.925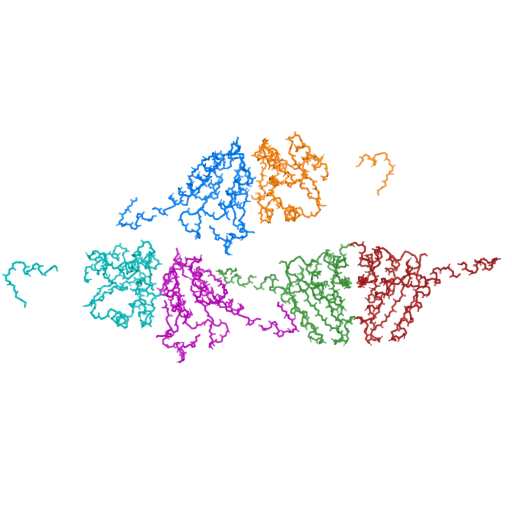 64.068 1.00 60.69 146 VAL B O 1
ATOM 2127 N N . SER B 1 147 ? 15.975 -1.204 65.796 1.00 59.59 147 SER B N 1
ATOM 2128 C CA . SER B 1 147 ? 16.519 0.143 65.697 1.00 58.22 147 SER B CA 1
ATOM 2129 C C . SER B 1 147 ? 17.184 0.395 64.330 1.00 58.33 147 SER B C 1
ATOM 2130 O O . SER B 1 147 ? 17.064 1.481 63.757 1.00 59.16 147 SER B O 1
ATOM 2133 N N . ALA B 1 148 ? 17.865 -0.609 63.798 1.00 57.19 148 ALA B N 1
ATOM 2134 C CA . ALA B 1 148 ? 18.503 -0.484 62.489 1.00 57.11 148 ALA B CA 1
ATOM 2135 C C . ALA B 1 148 ? 17.497 -0.362 61.346 1.00 57.04 148 ALA B C 1
ATOM 2136 O O . ALA B 1 148 ? 17.738 0.324 60.337 1.00 57.56 148 ALA B O 1
ATOM 2138 N N . PHE B 1 149 ? 16.383 -1.062 61.484 1.00 56.50 149 PHE B N 1
ATOM 2139 C CA . PHE B 1 149 ? 15.365 -1.019 60.465 1.00 55.90 149 PHE B CA 1
ATOM 2140 C C . PHE B 1 149 ? 14.689 0.345 60.497 1.00 55.94 149 PHE B C 1
ATOM 2141 O O . PHE B 1 149 ? 14.429 0.928 59.446 1.00 56.07 149 PHE B O 1
ATOM 2149 N N . CYS B 1 150 ? 14.436 0.871 61.691 1.00 56.26 150 CYS B N 1
ATOM 2150 C CA . CYS B 1 150 ? 13.794 2.177 61.818 1.00 57.19 150 CYS B CA 1
ATOM 2151 C C . CYS B 1 150 ? 14.589 3.309 61.196 1.00 57.08 150 CYS B C 1
ATOM 2152 O O . CYS B 1 150 ? 14.052 4.093 60.415 1.00 57.28 150 CYS B O 1
ATOM 2155 N N . VAL B 1 151 ? 15.869 3.389 61.545 1.00 57.02 151 VAL B N 1
ATOM 2156 C CA . VAL B 1 151 ? 16.792 4.346 60.960 1.00 56.76 151 VAL B CA 1
ATOM 2157 C C . VAL B 1 151 ? 16.758 4.241 59.437 1.00 56.85 151 VAL B C 1
ATOM 2158 O O . VAL B 1 151 ? 16.765 5.234 58.709 1.00 56.30 151 VAL B O 1
ATOM 2162 N N . LYS B 1 152 ? 16.713 3.018 58.946 1.00 56.80 152 LYS B N 1
ATOM 2163 C CA . LYS B 1 152 ? 16.781 2.818 57.520 1.00 57.16 152 LYS B CA 1
ATOM 2164 C C . LYS B 1 152 ? 15.473 3.281 56.872 1.00 56.66 152 LYS B C 1
ATOM 2165 O O . LYS B 1 152 ? 15.484 3.942 55.844 1.00 56.45 152 LYS B O 1
ATOM 2171 N N . HIS B 1 153 ? 14.352 2.982 57.508 1.00 56.55 153 HIS B N 1
ATOM 2172 C CA . HIS B 1 153 ? 13.066 3.054 56.803 1.00 57.05 153 HIS B CA 1
ATOM 2173 C C . HIS B 1 153 ? 12.022 4.034 57.326 1.00 57.24 153 HIS B C 1
ATOM 2174 O O . HIS B 1 153 ? 11.155 4.439 56.563 1.00 57.45 153 HIS B O 1
ATOM 2181 N N . ALA B 1 154 ? 12.082 4.399 58.601 1.00 57.55 154 ALA B N 1
ATOM 2182 C CA . ALA B 1 154 ? 11.121 5.364 59.142 1.00 58.21 154 ALA B CA 1
ATOM 2183 C C . ALA B 1 154 ? 11.085 6.650 58.294 1.00 58.78 154 ALA B C 1
ATOM 2184 O O . ALA B 1 154 ? 12.124 7.110 57.791 1.00 59.58 154 ALA B O 1
ATOM 2186 N N . GLU B 1 155 ? 9.887 7.209 58.125 1.00 58.89 155 GLU B N 1
ATOM 2187 C CA . GLU B 1 155 ? 9.680 8.382 57.277 1.00 59.06 155 GLU B CA 1
ATOM 2188 C C . GLU B 1 155 ? 9.655 9.640 58.142 1.00 59.03 155 GLU B C 1
ATOM 2189 O O . GLU B 1 155 ? 8.939 10.599 57.875 1.00 59.80 155 GLU B O 1
ATOM 2195 N N . CYS B 1 156 ? 10.436 9.610 59.206 1.00 58.30 156 CYS B N 1
ATOM 2196 C CA . CYS B 1 156 ? 10.702 10.767 59.995 1.00 58.12 156 CYS B CA 1
ATOM 2197 C C . CYS B 1 156 ? 12.150 10.634 60.506 1.00 57.51 156 CYS B C 1
ATOM 2198 O O . CYS B 1 156 ? 12.705 9.533 60.512 1.00 57.66 156 CYS B O 1
ATOM 2201 N N . PRO B 1 157 ? 12.775 11.751 60.920 1.00 56.91 157 PRO B N 1
ATOM 2202 C CA . PRO B 1 157 ? 14.039 11.594 61.658 1.00 56.48 157 PRO B CA 1
ATOM 2203 C C . PRO B 1 157 ? 13.979 10.580 62.807 1.00 56.38 157 PRO B C 1
ATOM 2204 O O . PRO B 1 157 ? 12.948 10.387 63.445 1.00 56.18 157 PRO B O 1
ATOM 2208 N N . VAL B 1 158 ? 15.112 9.932 63.034 1.00 56.22 158 VAL B N 1
ATOM 2209 C CA . VAL B 1 158 ? 15.244 8.904 64.033 1.00 55.80 158 VAL B CA 1
ATOM 2210 C C . VAL B 1 158 ? 16.359 9.229 65.016 1.00 56.51 158 VAL B C 1
ATOM 2211 O O . VAL B 1 158 ? 17.501 9.530 64.645 1.00 56.63 158 VAL B O 1
ATOM 2223 N N . THR B 1 160 ? 18.539 7.438 67.753 1.00 57.43 160 THR B N 1
ATOM 2224 C CA . THR B 1 160 ? 18.898 6.135 68.266 1.00 58.29 160 THR B CA 1
ATOM 2225 C C . THR B 1 160 ? 19.729 6.320 69.506 1.00 58.02 160 THR B C 1
ATOM 2226 O O . THR B 1 160 ? 20.727 7.026 69.484 1.00 57.81 160 THR B O 1
ATOM 2230 N N . ILE B 1 161 ? 19.314 5.684 70.586 1.00 57.91 161 ILE B N 1
ATOM 2231 C CA . ILE B 1 161 ? 19.974 5.850 71.850 1.00 57.56 161 ILE B CA 1
ATOM 2232 C C . ILE B 1 161 ? 20.400 4.500 72.345 1.00 57.86 161 ILE B C 1
ATOM 2233 O O . ILE B 1 161 ? 19.573 3.614 72.528 1.00 58.33 161 ILE B O 1
ATOM 2238 N N . LYS B 1 162 ? 21.699 4.365 72.580 1.00 58.13 162 LYS B N 1
ATOM 2239 C CA . LYS B 1 162 ? 22.282 3.151 73.119 1.00 58.28 162 LYS B CA 1
ATOM 2240 C C . LYS B 1 162 ? 22.398 3.257 74.635 1.00 58.53 162 LYS B C 1
ATOM 2241 O O . LYS B 1 162 ? 22.341 4.349 75.203 1.00 58.94 162 LYS B O 1
ATOM 2247 N N . ARG B 1 163 ? 22.515 2.106 75.288 1.00 58.90 163 ARG B N 1
ATOM 2248 C CA . ARG B 1 163 ? 22.523 2.026 76.748 1.00 58.66 163 ARG B CA 1
ATOM 2249 C C . ARG B 1 163 ? 23.840 2.540 77.258 1.00 59.56 163 ARG B C 1
ATOM 2250 O O . ARG B 1 163 ? 24.819 2.508 76.509 1.00 59.90 163 ARG B O 1
ATOM 2258 N N . ASN B 1 164 ? 23.868 3.029 78.508 1.00 60.17 164 ASN B N 1
ATOM 2259 C CA . ASN B 1 164 ? 25.126 3.378 79.167 1.00 60.57 164 ASN B CA 1
ATOM 2260 C C . ASN B 1 164 ? 25.890 2.069 79.346 1.00 60.72 164 ASN B C 1
ATOM 2261 O O . ASN B 1 164 ? 25.279 0.990 79.465 1.00 61.01 164 ASN B O 1
ATOM 2266 N N . ALA B 1 165 ? 27.215 2.161 79.387 1.00 60.89 165 ALA B N 1
ATOM 2267 C CA . ALA B 1 165 ? 28.077 1.002 79.624 1.00 60.73 165 ALA B CA 1
ATOM 2268 C C . ALA B 1 165 ? 27.718 0.249 80.909 1.00 60.86 165 ALA B C 1
ATOM 2269 O O . ALA B 1 165 ? 27.732 -0.986 80.937 1.00 60.99 165 ALA B O 1
ATOM 2271 N N . ASP B 1 166 ? 27.380 1.002 81.959 1.00 60.91 166 ASP B N 1
ATOM 2272 C CA . ASP B 1 166 ? 27.132 0.440 83.299 1.00 60.91 166 ASP B CA 1
ATOM 2273 C C . ASP B 1 166 ? 25.764 -0.243 83.452 1.00 60.34 166 ASP B C 1
ATOM 2274 O O . ASP B 1 166 ? 25.471 -0.849 84.488 1.00 60.50 166 ASP B O 1
ATOM 2279 N N . GLU B 1 167 ? 24.928 -0.129 82.427 1.00 59.76 167 GLU B N 1
ATOM 2280 C CA . GLU B 1 167 ? 23.625 -0.785 82.437 1.00 59.30 167 GLU B CA 1
ATOM 2281 C C . GLU B 1 167 ? 23.459 -1.729 81.244 1.00 58.79 167 GLU B C 1
ATOM 2282 O O . GLU B 1 167 ? 22.378 -2.265 81.021 1.00 59.07 167 GLU B O 1
ATOM 2288 N N . THR B 1 168 ? 24.543 -1.933 80.494 1.00 58.24 168 THR B N 1
ATOM 2289 C CA . THR B 1 168 ? 24.576 -2.916 79.409 1.00 57.53 168 THR B CA 1
ATOM 2290 C C . THR B 1 168 ? 24.869 -4.299 79.992 1.00 56.97 168 THR B C 1
ATOM 2291 O O . THR B 1 168 ? 25.886 -4.476 80.653 1.00 56.96 168 THR B O 1
ATOM 2295 N N . PRO B 1 169 ? 23.969 -5.282 79.758 1.00 56.73 169 PRO B N 1
ATOM 2296 C CA . PRO B 1 169 ? 24.155 -6.640 80.290 1.00 56.35 169 PRO B CA 1
ATOM 2297 C C . PRO B 1 169 ? 25.336 -7.301 79.595 1.00 56.32 169 PRO B C 1
ATOM 2298 O O . PRO B 1 169 ? 25.648 -6.936 78.466 1.00 56.33 169 PRO B O 1
ATOM 2302 N N . SER B 1 170 ? 25.986 -8.259 80.256 1.00 56.51 170 SER B N 1
ATOM 2303 C CA . SER B 1 170 ? 27.189 -8.891 79.703 1.00 56.54 170 SER B CA 1
ATOM 2304 C C . SER B 1 170 ? 26.920 -9.415 78.291 1.00 56.49 170 SER B C 1
ATOM 2305 O O . SER B 1 170 ? 27.791 -9.343 77.425 1.00 56.71 170 SER B O 1
ATOM 2308 N N . ASP B 1 171 ? 25.716 -9.947 78.079 1.00 56.26 171 ASP B N 1
ATOM 2309 C CA . ASP B 1 171 ? 25.255 -10.322 76.749 1.00 56.14 171 ASP B CA 1
ATOM 2310 C C . ASP B 1 171 ? 24.414 -9.169 76.209 1.00 55.97 171 ASP B C 1
ATOM 2311 O O . ASP B 1 171 ? 23.314 -8.912 76.711 1.00 55.97 171 ASP B O 1
ATOM 2316 N N . PRO B 1 172 ? 24.930 -8.476 75.176 1.00 55.70 172 PRO B N 1
ATOM 2317 C CA . PRO B 1 172 ? 24.283 -7.270 74.645 1.00 55.47 172 PRO B CA 1
ATOM 2318 C C . PRO B 1 172 ? 22.869 -7.533 74.096 1.00 55.34 172 PRO B C 1
ATOM 2319 O O . PRO B 1 172 ? 22.038 -6.622 74.085 1.00 55.43 172 PRO B O 1
ATOM 2323 N N . ALA B 1 173 ? 22.605 -8.759 73.645 1.00 55.20 173 ALA B N 1
ATOM 2324 C CA . ALA B 1 173 ? 21.281 -9.127 73.117 1.00 55.40 173 ALA B CA 1
ATOM 2325 C C . ALA B 1 173 ? 20.178 -9.050 74.169 1.00 55.48 173 ALA B C 1
ATOM 2326 O O . ALA B 1 173 ? 19.015 -8.790 73.837 1.00 55.42 173 ALA B O 1
ATOM 2328 N N . ASP B 1 174 ? 20.532 -9.292 75.429 1.00 55.68 174 ASP B N 1
ATOM 2329 C CA . ASP B 1 174 ? 19.550 -9.145 76.499 1.00 55.96 174 ASP B CA 1
ATOM 2330 C C . ASP B 1 174 ? 19.069 -7.634 76.457 1.00 56.15 174 ASP B C 1
ATOM 2331 O O . ASP B 1 174 ? 20.047 -6.787 77.034 1.00 56.14 174 ASP B O 1
ATOM 2336 N N . PRO C 1 5 ? -20.786 -9.228 27.843 1.00 56.64 5 PRO C N 1
ATOM 2337 C CA . PRO C 1 5 ? -19.631 -10.066 28.161 1.00 57.22 5 PRO C CA 1
ATOM 2338 C C . PRO C 1 5 ? -19.172 -9.777 29.601 1.00 57.21 5 PRO C C 1
ATOM 2339 O O . PRO C 1 5 ? -18.882 -8.635 29.948 1.00 57.80 5 PRO C O 1
ATOM 2343 N N . THR C 1 6 ? -19.163 -10.803 30.435 1.00 57.03 6 THR C N 1
ATOM 2344 C CA . THR C 1 6 ? -18.920 -10.622 31.853 1.00 57.09 6 THR C CA 1
ATOM 2345 C C . THR C 1 6 ? -17.429 -10.316 32.068 1.00 57.85 6 THR C C 1
ATOM 2346 O O . THR C 1 6 ? -16.552 -11.098 31.650 1.00 57.52 6 THR C O 1
ATOM 2350 N N . LYS C 1 7 ? -17.145 -9.159 32.669 1.00 58.31 7 LYS C N 1
ATOM 2351 C CA . LYS C 1 7 ? -15.770 -8.777 32.943 1.00 58.88 7 LYS C CA 1
ATOM 2352 C C . LYS C 1 7 ? -15.366 -9.346 34.276 1.00 59.09 7 LYS C C 1
ATOM 2353 O O . LYS C 1 7 ? -15.959 -9.018 35.333 1.00 59.95 7 LYS C O 1
ATOM 2359 N N . VAL C 1 8 ? -14.362 -10.211 34.226 1.00 58.76 8 VAL C N 1
ATOM 2360 C CA . VAL C 1 8 ? -13.868 -10.925 35.392 1.00 58.65 8 VAL C CA 1
ATOM 2361 C C . VAL C 1 8 ? -12.474 -10.370 35.684 1.00 58.96 8 VAL C C 1
ATOM 2362 O O . VAL C 1 8 ? -11.560 -10.557 34.882 1.00 59.34 8 VAL C O 1
ATOM 2374 N N . VAL C 1 10 ? -9.086 -10.594 37.639 1.00 57.30 10 VAL C N 1
ATOM 2375 C CA . VAL C 1 10 ? -8.368 -11.649 38.378 1.00 56.80 10 VAL C CA 1
ATOM 2376 C C . VAL C 1 10 ? -7.112 -11.013 38.922 1.00 56.66 10 VAL C C 1
ATOM 2377 O O . VAL C 1 10 ? -6.293 -10.489 38.140 1.00 56.18 10 VAL C O 1
ATOM 2381 N N . ALA C 1 11 ? -6.958 -11.047 40.247 1.00 56.08 11 ALA C N 1
ATOM 2382 C CA . ALA C 1 11 ? -5.769 -10.466 40.875 1.00 55.89 11 ALA C CA 1
ATOM 2383 C C . ALA C 1 11 ? -4.673 -11.531 40.907 1.00 55.92 11 ALA C C 1
ATOM 2384 O O . ALA C 1 11 ? -4.849 -12.613 41.472 1.00 55.68 11 ALA C O 1
ATOM 2386 N N . VAL C 1 12 ? -3.552 -11.234 40.268 1.00 55.54 12 VAL C N 1
ATOM 2387 C CA . VAL C 1 12 ? -2.490 -12.213 40.167 1.00 55.42 12 VAL C CA 1
ATOM 2388 C C . VAL C 1 12 ? -1.202 -11.710 40.753 1.00 55.86 12 VAL C C 1
ATOM 2389 O O . VAL C 1 12 ? -0.880 -10.513 40.679 1.00 56.24 12 VAL C O 1
ATOM 2393 N N . ASN C 1 13 ? -0.458 -12.626 41.353 1.00 55.90 13 ASN C N 1
ATOM 2394 C CA . ASN C 1 13 ? 0.797 -12.260 41.960 1.00 56.33 13 ASN C CA 1
ATOM 2395 C C . ASN C 1 13 ? 1.829 -13.377 41.780 1.00 56.53 13 ASN C C 1
ATOM 2396 O O . ASN C 1 13 ? 1.500 -14.463 41.305 1.00 56.48 13 ASN C O 1
ATOM 2401 N N . ALA C 1 14 ? 3.080 -13.077 42.105 1.00 57.03 14 ALA C N 1
ATOM 2402 C CA . ALA C 1 14 ? 4.167 -14.005 41.902 1.00 58.13 14 ALA C CA 1
ATOM 2403 C C . ALA C 1 14 ? 4.295 -14.958 43.078 1.00 58.97 14 ALA C C 1
ATOM 2404 O O . ALA C 1 14 ? 3.883 -14.642 44.196 1.00 58.99 14 ALA C O 1
ATOM 2406 N N . SER C 1 15 ? 4.898 -16.116 42.813 1.00 59.87 15 SER C N 1
ATOM 2407 C CA . SER C 1 15 ? 5.130 -17.098 43.842 1.00 61.22 15 SER C CA 1
ATOM 2408 C C . SER C 1 15 ? 6.376 -16.726 44.626 1.00 61.98 15 SER C C 1
ATOM 2409 O O . SER C 1 15 ? 7.326 -16.210 44.063 1.00 62.21 15 SER C O 1
ATOM 2412 N N . THR C 1 16 ? 6.354 -16.991 45.928 1.00 63.32 16 THR C N 1
ATOM 2413 C CA . THR C 1 16 ? 7.509 -16.755 46.810 1.00 64.60 16 THR C CA 1
ATOM 2414 C C . THR C 1 16 ? 8.341 -18.020 47.028 1.00 65.16 16 THR C C 1
ATOM 2415 O O . THR C 1 16 ? 9.463 -17.938 47.507 1.00 65.54 16 THR C O 1
ATOM 2419 N N . ILE C 1 17 ? 7.788 -19.179 46.675 1.00 66.22 17 ILE C N 1
ATOM 2420 C CA . ILE C 1 17 ? 8.469 -20.472 46.817 1.00 67.42 17 ILE C CA 1
ATOM 2421 C C . ILE C 1 17 ? 8.878 -21.040 45.483 1.00 68.03 17 ILE C C 1
ATOM 2422 O O . ILE C 1 17 ? 9.978 -21.555 45.336 1.00 68.29 17 ILE C O 1
ATOM 2427 N N . LYS C 1 18 ? 7.986 -20.964 44.506 1.00 68.95 18 LYS C N 1
ATOM 2428 C CA . LYS C 1 18 ? 8.346 -21.367 43.151 1.00 70.04 18 LYS C CA 1
ATOM 2429 C C . LYS C 1 18 ? 9.225 -20.300 42.512 1.00 70.09 18 LYS C C 1
ATOM 2430 O O . LYS C 1 18 ? 8.991 -19.095 42.680 1.00 70.29 18 LYS C O 1
ATOM 2436 N N . ASP C 1 19 ? 10.231 -20.760 41.776 1.00 70.29 19 ASP C N 1
ATOM 2437 C CA . ASP C 1 19 ? 11.155 -19.882 41.067 1.00 70.58 19 ASP C CA 1
ATOM 2438 C C . ASP C 1 19 ? 10.380 -18.908 40.184 1.00 70.44 19 ASP C C 1
ATOM 2439 O O . ASP C 1 19 ? 9.280 -19.222 39.693 1.00 70.27 19 ASP C O 1
ATOM 2444 N N . TYR C 1 20 ? 10.930 -17.710 40.008 1.00 70.36 20 TYR C N 1
ATOM 2445 C CA . TYR C 1 20 ? 10.268 -16.736 39.148 1.00 69.89 20 TYR C CA 1
ATOM 2446 C C . TYR C 1 20 ? 10.552 -17.140 37.692 1.00 68.90 20 TYR C C 1
ATOM 2447 O O . TYR C 1 20 ? 11.547 -17.821 37.409 1.00 68.50 20 TYR C O 1
ATOM 2456 N N . PRO C 1 21 ? 9.672 -16.746 36.764 1.00 67.95 21 PRO C N 1
ATOM 2457 C CA . PRO C 1 21 ? 8.497 -15.868 36.872 1.00 66.94 21 PRO C CA 1
ATOM 2458 C C . PRO C 1 21 ? 7.147 -16.528 37.231 1.00 65.86 21 PRO C C 1
ATOM 2459 O O . PRO C 1 21 ? 6.081 -16.000 36.836 1.00 65.57 21 PRO C O 1
ATOM 2463 N N . ASN C 1 22 ? 7.171 -17.639 37.973 1.00 64.28 22 ASN C N 1
ATOM 2464 C CA . ASN C 1 22 ? 5.911 -18.316 38.308 1.00 62.76 22 ASN C CA 1
ATOM 2465 C C . ASN C 1 22 ? 4.886 -17.484 39.067 1.00 61.38 22 ASN C C 1
ATOM 2466 O O . ASN C 1 22 ? 5.234 -16.747 39.987 1.00 61.26 22 ASN C O 1
ATOM 2471 N N . PRO C 1 23 ? 3.614 -17.580 38.654 1.00 59.95 23 PRO C N 1
ATOM 2472 C CA . PRO C 1 23 ? 2.548 -17.037 39.475 1.00 59.12 23 PRO C CA 1
ATOM 2473 C C . PRO C 1 23 ? 2.427 -17.797 40.783 1.00 57.82 23 PRO C C 1
ATOM 2474 O O . PRO C 1 23 ? 2.882 -18.934 40.875 1.00 56.88 23 PRO C O 1
ATOM 2478 N N . SER C 1 24 ? 1.863 -17.137 41.792 1.00 56.82 24 SER C N 1
ATOM 2479 C CA . SER C 1 24 ? 1.497 -17.812 43.028 1.00 56.58 24 SER C CA 1
ATOM 2480 C C . SER C 1 24 ? 0.598 -19.020 42.725 1.00 56.12 24 SER C C 1
ATOM 2481 O O . SER C 1 24 ? -0.172 -19.025 41.748 1.00 55.83 24 SER C O 1
ATOM 2484 N N . ILE C 1 25 ? 0.714 -20.043 43.562 1.00 55.82 25 ILE C N 1
ATOM 2485 C CA . ILE C 1 25 ? -0.088 -21.252 43.433 1.00 55.47 25 ILE C CA 1
ATOM 2486 C C . ILE C 1 25 ? -1.557 -20.857 43.530 1.00 55.65 25 ILE C C 1
ATOM 2487 O O . ILE C 1 25 ? -2.391 -21.296 42.729 1.00 55.49 25 ILE C O 1
ATOM 2492 N N . SER C 1 26 ? -1.850 -19.950 44.459 1.00 55.51 26 SER C N 1
ATOM 2493 C CA . SER C 1 26 ? -3.218 -19.556 44.722 1.00 55.92 26 SER C CA 1
ATOM 2494 C C . SER C 1 26 ? -3.857 -18.780 43.586 1.00 56.09 26 SER C C 1
ATOM 2495 O O . SER C 1 26 ? -4.994 -19.024 43.232 1.00 56.30 26 SER C O 1
ATOM 2498 N N . CYS C 1 27 ? -3.123 -17.860 42.986 1.00 56.77 27 CYS C N 1
ATOM 2499 C CA . CYS C 1 27 ? -3.734 -17.066 41.920 1.00 57.42 27 CYS C CA 1
ATOM 2500 C C . CYS C 1 27 ? -3.799 -17.869 40.630 1.00 57.09 27 CYS C C 1
ATOM 2501 O O . CYS C 1 27 ? -4.688 -17.653 39.822 1.00 57.71 27 CYS C O 1
ATOM 2504 N N . LYS C 1 28 ? -2.867 -18.809 40.469 1.00 56.62 28 LYS C N 1
ATOM 2505 C CA . LYS C 1 28 ? -2.866 -19.703 39.316 1.00 57.00 28 LYS C CA 1
ATOM 2506 C C . LYS C 1 28 ? -4.060 -20.636 39.361 1.00 57.10 28 LYS C C 1
ATOM 2507 O O . LYS C 1 28 ? -4.778 -20.783 38.372 1.00 57.29 28 LYS C O 1
ATOM 2513 N N . ARG C 1 29 ? -4.260 -21.257 40.522 1.00 57.11 29 ARG C N 1
ATOM 2514 C CA . ARG C 1 29 ? -5.420 -22.078 40.755 1.00 57.11 29 ARG C CA 1
ATOM 2515 C C . ARG C 1 29 ? -6.672 -21.268 40.494 1.00 57.32 29 ARG C C 1
ATOM 2516 O O . ARG C 1 29 ? -7.568 -21.722 39.807 1.00 57.22 29 ARG C O 1
ATOM 2524 N N . ALA C 1 30 ? -6.716 -20.058 41.035 1.00 57.20 30 ALA C N 1
ATOM 2525 C CA . ALA C 1 30 ? -7.893 -19.220 40.917 1.00 57.49 30 ALA C CA 1
ATOM 2526 C C . ALA C 1 30 ? -8.229 -18.980 39.453 1.00 57.79 30 ALA C C 1
ATOM 2527 O O . ALA C 1 30 ? -9.393 -19.083 39.019 1.00 58.16 30 ALA C O 1
ATOM 2529 N N . PHE C 1 31 ? -7.202 -18.613 38.695 1.00 57.44 31 PHE C N 1
ATOM 2530 C CA . PHE C 1 31 ? -7.381 -18.277 37.323 1.00 57.14 31 PHE C CA 1
ATOM 2531 C C . PHE C 1 31 ? -7.789 -19.534 36.555 1.00 57.66 31 PHE C C 1
ATOM 2532 O O . PHE C 1 31 ? -8.747 -19.511 35.805 1.00 58.03 31 PHE C O 1
ATOM 2540 N N . GLU C 1 32 ? -7.084 -20.639 36.770 1.00 57.96 32 GLU C N 1
ATOM 2541 C CA . GLU C 1 32 ? -7.430 -21.879 36.068 1.00 59.13 32 GLU C CA 1
ATOM 2542 C C . GLU C 1 32 ? -8.838 -22.375 36.347 1.00 58.75 32 GLU C C 1
ATOM 2543 O O . GLU C 1 32 ? -9.534 -22.800 35.445 1.00 58.46 32 GLU C O 1
ATOM 2549 N N . TRP C 1 33 ? -9.234 -22.296 37.611 1.00 58.94 33 TRP C N 1
ATOM 2550 C CA . TRP C 1 33 ? -10.521 -22.750 38.058 1.00 58.71 33 TRP C CA 1
ATOM 2551 C C . TRP C 1 33 ? -11.609 -21.941 37.362 1.00 59.19 33 TRP C C 1
ATOM 2552 O O . TRP C 1 33 ? -12.594 -22.506 36.880 1.00 58.74 33 TRP C O 1
ATOM 2563 N N . THR C 1 34 ? -11.394 -20.630 37.288 1.00 59.23 34 THR C N 1
ATOM 2564 C CA . THR C 1 34 ? -12.316 -19.713 36.669 1.00 59.50 34 THR C CA 1
ATOM 2565 C C . THR C 1 34 ? -12.470 -20.039 35.205 1.00 60.06 34 THR C C 1
ATOM 2566 O O . THR C 1 34 ? -13.597 -20.023 34.687 1.00 61.11 34 THR C O 1
ATOM 2570 N N . LEU C 1 35 ? -11.369 -20.351 34.521 1.00 60.56 35 LEU C N 1
ATOM 2571 C CA . LEU C 1 35 ? -11.457 -20.781 33.111 1.00 61.22 35 LEU C CA 1
ATOM 2572 C C . LEU C 1 35 ? -12.196 -22.106 32.942 1.00 61.23 35 LEU C C 1
ATOM 2573 O O . LEU C 1 35 ? -13.096 -22.197 32.113 1.00 62.06 35 LEU C O 1
ATOM 2578 N N . GLU C 1 36 ? -11.857 -23.117 33.733 1.00 60.96 36 GLU C N 1
ATOM 2579 C CA . GLU C 1 36 ? -12.553 -24.382 33.580 1.00 61.93 36 GLU C CA 1
ATOM 2580 C C . GLU C 1 36 ? -14.029 -24.339 34.006 1.00 60.79 36 GLU C C 1
ATOM 2581 O O . GLU C 1 36 ? -14.871 -24.798 33.252 1.00 60.80 36 GLU C O 1
ATOM 2587 N N . LYS C 1 37 ? -14.340 -23.760 35.166 1.00 59.89 37 LYS C N 1
ATOM 2588 C CA . LYS C 1 37 ? -15.676 -23.868 35.750 1.00 58.69 37 LYS C CA 1
ATOM 2589 C C . LYS C 1 37 ? -16.610 -22.728 35.384 1.00 58.14 37 LYS C C 1
ATOM 2590 O O . LYS C 1 37 ? -17.816 -22.913 35.357 1.00 57.81 37 LYS C O 1
ATOM 2596 N N . ILE C 1 38 ? -16.065 -21.559 35.060 1.00 57.72 38 ILE C N 1
ATOM 2597 C CA . ILE C 1 38 ? -16.933 -20.425 34.730 1.00 57.48 38 ILE C CA 1
ATOM 2598 C C . ILE C 1 38 ? -16.967 -20.093 33.267 1.00 56.87 38 ILE C C 1
ATOM 2599 O O . ILE C 1 38 ? -18.030 -20.031 32.665 1.00 57.36 38 ILE C O 1
ATOM 2604 N N . VAL C 1 39 ? -15.806 -19.800 32.711 1.00 56.60 39 VAL C N 1
ATOM 2605 C CA . VAL C 1 39 ? -15.711 -19.440 31.302 1.00 55.90 39 VAL C CA 1
ATOM 2606 C C . VAL C 1 39 ? -16.065 -20.670 30.464 1.00 55.82 39 VAL C C 1
ATOM 2607 O O . VAL C 1 39 ? -16.822 -20.568 29.488 1.00 56.18 39 VAL C O 1
ATOM 2611 N N . ARG C 1 40 ? -15.541 -21.833 30.852 1.00 55.54 40 ARG C N 1
ATOM 2612 C CA . ARG C 1 40 ? -15.826 -23.092 30.157 1.00 55.53 40 ARG C CA 1
ATOM 2613 C C . ARG C 1 40 ? -15.506 -22.905 28.672 1.00 55.89 40 ARG C C 1
ATOM 2614 O O . ARG C 1 40 ? -14.526 -22.224 28.328 1.00 56.27 40 ARG C O 1
ATOM 2622 N N . SER C 1 41 ? -16.318 -23.461 27.788 1.00 55.81 41 SER C N 1
ATOM 2623 C CA . SER C 1 41 ? -16.123 -23.238 26.364 1.00 56.09 41 SER C CA 1
ATOM 2624 C C . SER C 1 41 ? -16.698 -21.896 25.874 1.00 56.28 41 SER C C 1
ATOM 2625 O O . SER C 1 41 ? -16.557 -21.560 24.697 1.00 56.33 41 SER C O 1
ATOM 2628 N N . ASN C 1 42 ? -17.352 -21.136 26.763 1.00 56.37 42 ASN C N 1
ATOM 2629 C CA . ASN C 1 42 ? -18.058 -19.918 26.350 1.00 56.60 42 ASN C CA 1
ATOM 2630 C C . ASN C 1 42 ? -17.133 -18.714 26.409 1.00 57.16 42 ASN C C 1
ATOM 2631 O O . ASN C 1 42 ? -17.305 -17.808 27.227 1.00 57.15 42 ASN C O 1
ATOM 2636 N N . THR C 1 43 ? -16.153 -18.703 25.515 1.00 57.87 43 THR C N 1
ATOM 2637 C CA . THR C 1 43 ? -15.023 -17.791 25.628 1.00 58.25 43 THR C CA 1
ATOM 2638 C C . THR C 1 43 ? -15.374 -16.359 25.213 1.00 58.96 43 THR C C 1
ATOM 2639 O O . THR C 1 43 ? -14.673 -15.419 25.593 1.00 59.44 43 THR C O 1
ATOM 2643 N N . SER C 1 44 ? -16.452 -16.193 24.443 1.00 59.21 44 SER C N 1
ATOM 2644 C CA . SER C 1 44 ? -16.954 -14.882 24.073 1.00 59.42 44 SER C CA 1
ATOM 2645 C C . SER C 1 44 ? -17.833 -14.229 25.142 1.00 59.72 44 SER C C 1
ATOM 2646 O O . SER C 1 44 ? -18.176 -13.041 25.041 1.00 60.23 44 SER C O 1
ATOM 2649 N N . ASP C 1 45 ? -18.235 -15.005 26.139 1.00 59.47 45 ASP C N 1
ATOM 2650 C CA . ASP C 1 45 ? -19.159 -14.548 27.162 1.00 59.55 45 ASP C CA 1
ATOM 2651 C C . ASP C 1 45 ? -18.468 -13.842 28.328 1.00 59.34 45 ASP C C 1
ATOM 2652 O O . ASP C 1 45 ? -19.128 -13.213 29.189 1.00 59.06 45 ASP C O 1
ATOM 2657 N N . PHE C 1 46 ? -17.142 -13.953 28.343 1.00 58.97 46 PHE C N 1
ATOM 2658 C CA . PHE C 1 46 ? -16.302 -13.475 29.429 1.00 58.92 46 PHE C CA 1
ATOM 2659 C C . PHE C 1 46 ? -15.104 -12.689 28.900 1.00 59.25 46 PHE C C 1
ATOM 2660 O O . PHE C 1 46 ? -14.607 -12.979 27.828 1.00 59.91 46 PHE C O 1
ATOM 2668 N N . LYS C 1 47 ? -14.665 -11.688 29.643 1.00 59.20 47 LYS C N 1
ATOM 2669 C CA . LYS C 1 47 ? -13.414 -11.030 29.372 1.00 59.28 47 LYS C CA 1
ATOM 2670 C C . LYS C 1 47 ? -12.647 -10.974 30.699 1.00 59.33 47 LYS C C 1
ATOM 2671 O O . LYS C 1 47 ? -13.204 -10.646 31.763 1.00 59.17 47 LYS C O 1
ATOM 2677 N N . ILE C 1 48 ? -11.376 -11.338 30.632 1.00 58.90 48 ILE C N 1
ATOM 2678 C CA . ILE C 1 48 ? -10.567 -11.446 31.801 1.00 58.80 48 ILE C CA 1
ATOM 2679 C C . ILE C 1 48 ? -9.749 -10.190 31.964 1.00 59.07 48 ILE C C 1
ATOM 2680 O O . ILE C 1 48 ? -9.112 -9.734 31.023 1.00 59.04 48 ILE C O 1
ATOM 2685 N N . LEU C 1 49 ? -9.794 -9.605 33.157 1.00 58.60 49 LEU C N 1
ATOM 2686 C CA . LEU C 1 49 ? -9.031 -8.408 33.394 1.00 58.45 49 LEU C CA 1
ATOM 2687 C C . LEU C 1 49 ? -7.968 -8.770 34.412 1.00 58.44 49 LEU C C 1
ATOM 2688 O O . LEU C 1 49 ? -8.285 -9.028 35.567 1.00 59.42 49 LEU C O 1
ATOM 2693 N N . LEU C 1 50 ? -6.711 -8.804 33.989 1.00 57.33 50 LEU C N 1
ATOM 2694 C CA . LEU C 1 50 ? -5.651 -9.273 34.855 1.00 56.67 50 LEU C CA 1
ATOM 2695 C C . LEU C 1 50 ? -4.920 -8.144 35.536 1.00 56.30 50 LEU C C 1
ATOM 2696 O O . LEU C 1 50 ? -4.325 -7.306 34.897 1.00 56.82 50 LEU C O 1
ATOM 2701 N N . LEU C 1 51 ? -4.963 -8.132 36.853 1.00 56.02 51 LEU C N 1
ATOM 2702 C CA . LEU C 1 51 ? -4.358 -7.066 37.595 1.00 55.59 51 LEU C CA 1
ATOM 2703 C C . LEU C 1 51 ? -3.263 -7.606 38.469 1.00 55.47 51 LEU C C 1
ATOM 2704 O O . LEU C 1 51 ? -3.523 -8.488 39.295 1.00 56.03 51 LEU C O 1
ATOM 2709 N N . HIS C 1 52 ? -2.048 -7.090 38.294 1.00 54.72 52 HIS C N 1
ATOM 2710 C CA . HIS C 1 52 ? -0.975 -7.381 39.230 1.00 54.21 52 HIS C CA 1
ATOM 2711 C C . HIS C 1 52 ? -0.608 -6.111 39.955 1.00 54.10 52 HIS C C 1
ATOM 2712 O O . HIS C 1 52 ? -0.396 -5.076 39.344 1.00 54.60 52 HIS C O 1
ATOM 2719 N N . VAL C 1 53 ? -0.517 -6.189 41.264 1.00 54.24 53 VAL C N 1
ATOM 2720 C CA . VAL C 1 53 ? -0.107 -5.030 42.021 1.00 54.57 53 VAL C CA 1
ATOM 2721 C C . VAL C 1 53 ? 1.331 -5.180 42.470 1.00 54.98 53 VAL C C 1
ATOM 2722 O O . VAL C 1 53 ? 1.707 -6.153 43.107 1.00 55.18 53 VAL C O 1
ATOM 2726 N N . GLN C 1 54 ? 2.124 -4.193 42.108 1.00 55.26 54 GLN C N 1
ATOM 2727 C CA . GLN C 1 54 ? 3.550 -4.181 42.360 1.00 55.96 54 GLN C CA 1
ATOM 2728 C C . GLN C 1 54 ? 3.839 -3.369 43.627 1.00 56.25 54 GLN C C 1
ATOM 2729 O O . GLN C 1 54 ? 3.356 -2.232 43.758 1.00 56.42 54 GLN C O 1
ATOM 2735 N N . VAL C 1 55 ? 4.628 -3.920 44.548 1.00 56.61 55 VAL C N 1
ATOM 2736 C CA . VAL C 1 55 ? 5.043 -3.124 45.721 1.00 56.96 55 VAL C CA 1
ATOM 2737 C C . VAL C 1 55 ? 6.372 -2.433 45.486 1.00 56.79 55 VAL C C 1
ATOM 2738 O O . VAL C 1 55 ? 6.521 -1.733 44.495 1.00 57.00 55 VAL C O 1
ATOM 2742 N N . SER C 1 66 ? 17.937 6.032 38.079 1.00 67.14 66 SER C N 1
ATOM 2743 C CA . SER C 1 66 ? 18.359 4.718 37.609 1.00 67.39 66 SER C CA 1
ATOM 2744 C C . SER C 1 66 ? 19.710 4.789 36.875 1.00 67.38 66 SER C C 1
ATOM 2745 O O . SER C 1 66 ? 19.779 5.071 35.671 1.00 67.60 66 SER C O 1
ATOM 2748 N N . ILE C 1 67 ? 20.783 4.551 37.620 1.00 67.00 67 ILE C N 1
ATOM 2749 C CA . ILE C 1 67 ? 22.136 4.699 37.095 1.00 66.81 67 ILE C CA 1
ATOM 2750 C C . ILE C 1 67 ? 22.804 3.349 37.032 1.00 66.98 67 ILE C C 1
ATOM 2751 O O . ILE C 1 67 ? 22.723 2.571 37.976 1.00 67.22 67 ILE C O 1
ATOM 2756 N N . TYR C 1 68 ? 23.489 3.092 35.925 1.00 67.11 68 TYR C N 1
ATOM 2757 C CA . TYR C 1 68 ? 24.149 1.810 35.663 1.00 67.03 68 TYR C CA 1
ATOM 2758 C C . TYR C 1 68 ? 25.657 2.006 35.589 1.00 67.56 68 TYR C C 1
ATOM 2759 O O . TYR C 1 68 ? 26.137 2.863 34.854 1.00 68.05 68 TYR C O 1
ATOM 2768 N N . ALA C 1 69 ? 26.398 1.195 36.333 1.00 68.00 69 ALA C N 1
ATOM 2769 C CA . ALA C 1 69 ? 27.840 1.365 36.457 1.00 68.55 69 ALA C CA 1
ATOM 2770 C C . ALA C 1 69 ? 28.635 0.128 36.035 1.00 69.00 69 ALA C C 1
ATOM 2771 O O . ALA C 1 69 ? 29.859 0.191 35.875 1.00 69.02 69 ALA C O 1
ATOM 2773 N N . SER C 1 70 ? 27.931 -0.985 35.852 1.00 69.86 70 SER C N 1
ATOM 2774 C CA . SER C 1 70 ? 28.558 -2.304 35.641 1.00 70.86 70 SER C CA 1
ATOM 2775 C C . SER C 1 70 ? 27.616 -3.181 34.820 1.00 71.11 70 SER C C 1
ATOM 2776 O O . SER C 1 70 ? 26.402 -2.981 34.880 1.00 71.06 70 SER C O 1
ATOM 2779 N N . PRO C 1 71 ? 28.156 -4.145 34.047 1.00 71.64 71 PRO C N 1
ATOM 2780 C CA . PRO C 1 71 ? 27.264 -5.124 33.392 1.00 72.37 71 PRO C CA 1
ATOM 2781 C C . PRO C 1 71 ? 26.302 -5.792 34.381 1.00 73.46 71 PRO C C 1
ATOM 2782 O O . PRO C 1 71 ? 25.127 -6.029 34.040 1.00 73.45 71 PRO C O 1
ATOM 2786 N N . GLU C 1 72 ? 26.799 -6.047 35.596 1.00 74.38 72 GLU C N 1
ATOM 2787 C CA . GLU C 1 72 ? 26.018 -6.598 36.703 1.00 75.65 72 GLU C CA 1
ATOM 2788 C C . GLU C 1 72 ? 24.683 -5.880 36.933 1.00 75.89 72 GLU C C 1
ATOM 2789 O O . GLU C 1 72 ? 23.646 -6.528 37.180 1.00 75.71 72 GLU C O 1
ATOM 2795 N N . ASP C 1 73 ? 24.711 -4.543 36.880 1.00 76.01 73 ASP C N 1
ATOM 2796 C CA . ASP C 1 73 ? 23.516 -3.745 37.177 1.00 76.27 73 ASP C CA 1
ATOM 2797 C C . ASP C 1 73 ? 22.423 -3.969 36.139 1.00 76.31 73 ASP C C 1
ATOM 2798 O O . ASP C 1 73 ? 21.235 -3.774 36.429 1.00 76.17 73 ASP C O 1
ATOM 2803 N N . PHE C 1 74 ? 22.815 -4.381 34.933 1.00 76.57 74 PHE C N 1
ATOM 2804 C CA . PHE C 1 74 ? 21.839 -4.704 33.882 1.00 76.88 74 PHE C CA 1
ATOM 2805 C C . PHE C 1 74 ? 21.175 -6.043 34.110 1.00 77.43 74 PHE C C 1
ATOM 2806 O O . PHE C 1 74 ? 20.009 -6.231 33.763 1.00 77.58 74 PHE C O 1
ATOM 2814 N N . ARG C 1 75 ? 21.928 -6.974 34.681 1.00 78.34 75 ARG C N 1
ATOM 2815 C CA . ARG C 1 75 ? 21.375 -8.274 35.075 1.00 79.12 75 ARG C CA 1
ATOM 2816 C C . ARG C 1 75 ? 20.367 -8.097 36.207 1.00 79.37 75 ARG C C 1
ATOM 2817 O O . ARG C 1 75 ? 19.286 -8.685 36.166 1.00 79.57 75 ARG C O 1
ATOM 2825 N N . ASP C 1 76 ? 20.721 -7.266 37.190 1.00 79.67 76 ASP C N 1
ATOM 2826 C CA . ASP C 1 76 ? 19.852 -6.948 38.325 1.00 80.10 76 ASP C CA 1
ATOM 2827 C C . ASP C 1 76 ? 18.514 -6.382 37.869 1.00 80.21 76 ASP C C 1
ATOM 2828 O O . ASP C 1 76 ? 17.455 -6.771 38.383 1.00 80.33 76 ASP C O 1
ATOM 2841 N N . ARG C 1 78 ? 16.881 -6.759 35.032 1.00 79.31 78 ARG C N 1
ATOM 2842 C CA . ARG C 1 78 ? 15.989 -7.738 34.383 1.00 78.63 78 ARG C CA 1
ATOM 2843 C C . ARG C 1 78 ? 15.261 -8.655 35.387 1.00 78.14 78 ARG C C 1
ATOM 2844 O O . ARG C 1 78 ? 14.330 -9.376 35.017 1.00 78.25 78 ARG C O 1
ATOM 2852 N N . GLN C 1 79 ? 15.689 -8.598 36.650 1.00 77.46 79 GLN C N 1
ATOM 2853 C CA . GLN C 1 79 ? 15.084 -9.348 37.749 1.00 76.72 79 GLN C CA 1
ATOM 2854 C C . GLN C 1 79 ? 14.273 -8.476 38.715 1.00 75.74 79 GLN C C 1
ATOM 2855 O O . GLN C 1 79 ? 13.954 -8.930 39.811 1.00 76.31 79 GLN C O 1
ATOM 2861 N N . SER C 1 80 ? 13.932 -7.250 38.319 1.00 74.30 80 SER C N 1
ATOM 2862 C CA . SER C 1 80 ? 13.218 -6.309 39.193 1.00 73.16 80 SER C CA 1
ATOM 2863 C C . SER C 1 80 ? 11.742 -6.669 39.440 1.00 73.34 80 SER C C 1
ATOM 2864 O O . SER C 1 80 ? 11.183 -7.543 38.757 1.00 73.10 80 SER C O 1
ATOM 2867 N N . ASN C 1 81 ? 11.115 -5.974 40.399 1.00 72.87 81 ASN C N 1
ATOM 2868 C CA . ASN C 1 81 ? 9.665 -6.102 40.690 1.00 72.39 81 ASN C CA 1
ATOM 2869 C C . ASN C 1 81 ? 8.776 -5.901 39.438 1.00 71.63 81 ASN C C 1
ATOM 2870 O O . ASN C 1 81 ? 7.895 -6.723 39.147 1.00 70.93 81 ASN C O 1
ATOM 2875 N N . LYS C 1 82 ? 9.020 -4.786 38.727 1.00 70.74 82 LYS C N 1
ATOM 2876 C CA . LYS C 1 82 ? 8.358 -4.461 37.457 1.00 69.70 82 LYS C CA 1
ATOM 2877 C C . LYS C 1 82 ? 8.569 -5.572 36.449 1.00 68.81 82 LYS C C 1
ATOM 2878 O O . LYS C 1 82 ? 7.600 -6.158 35.973 1.00 69.03 82 LYS C O 1
ATOM 2884 N N . ALA C 1 83 ? 9.837 -5.867 36.151 1.00 67.49 83 ALA C N 1
ATOM 2885 C CA . ALA C 1 83 ? 10.197 -6.972 35.272 1.00 66.49 83 ALA C CA 1
ATOM 2886 C C . ALA C 1 83 ? 9.385 -8.216 35.629 1.00 65.80 83 ALA C C 1
ATOM 2887 O O . ALA C 1 83 ? 8.763 -8.827 34.770 1.00 65.58 83 ALA C O 1
ATOM 2889 N N . LYS C 1 84 ? 9.378 -8.558 36.912 1.00 64.96 84 LYS C N 1
ATOM 2890 C CA . LYS C 1 84 ? 8.663 -9.714 37.408 1.00 63.92 84 LYS C CA 1
ATOM 2891 C C . LYS C 1 84 ? 7.168 -9.534 37.208 1.00 63.57 84 LYS C C 1
ATOM 2892 O O . LYS C 1 84 ? 6.471 -10.500 36.860 1.00 63.81 84 LYS C O 1
ATOM 2898 N N . GLY C 1 85 ? 6.687 -8.301 37.390 1.00 62.19 85 GLY C N 1
ATOM 2899 C CA . GLY C 1 85 ? 5.284 -7.998 37.174 1.00 61.20 85 GLY C CA 1
ATOM 2900 C C . GLY C 1 85 ? 4.851 -8.340 35.763 1.00 60.73 85 GLY C C 1
ATOM 2901 O O . GLY C 1 85 ? 3.829 -8.998 35.576 1.00 60.57 85 GLY C O 1
ATOM 2902 N N . LEU C 1 86 ? 5.635 -7.912 34.775 1.00 59.58 86 LEU C N 1
ATOM 2903 C CA . LEU C 1 86 ? 5.260 -8.119 33.385 1.00 59.20 86 LEU C CA 1
ATOM 2904 C C . LEU C 1 86 ? 5.236 -9.588 32.966 1.00 58.87 86 LEU C C 1
ATOM 2905 O O . LEU C 1 86 ? 4.299 -10.013 32.301 1.00 58.35 86 LEU C O 1
ATOM 2910 N N . HIS C 1 87 ? 6.249 -10.351 33.375 1.00 58.73 87 HIS C N 1
ATOM 2911 C CA . HIS C 1 87 ? 6.346 -11.775 33.039 1.00 59.21 87 HIS C CA 1
ATOM 2912 C C . HIS C 1 87 ? 5.151 -12.535 33.584 1.00 59.43 87 HIS C C 1
ATOM 2913 O O . HIS C 1 87 ? 4.686 -13.527 33.014 1.00 59.39 87 HIS C O 1
ATOM 2920 N N . LEU C 1 88 ? 4.646 -12.036 34.694 1.00 59.29 88 LEU C N 1
ATOM 2921 C CA . LEU C 1 88 ? 3.523 -12.603 35.332 1.00 59.75 88 LEU C CA 1
ATOM 2922 C C . LEU C 1 88 ? 2.271 -12.359 34.487 1.00 60.03 88 LEU C C 1
ATOM 2923 O O . LEU C 1 88 ? 1.488 -13.278 34.244 1.00 60.79 88 LEU C O 1
ATOM 2928 N N . LEU C 1 89 ? 2.074 -11.118 34.055 1.00 59.51 89 LEU C N 1
ATOM 2929 C CA . LEU C 1 89 ? 0.980 -10.769 33.172 1.00 59.14 89 LEU C CA 1
ATOM 2930 C C . LEU C 1 89 ? 1.028 -11.570 31.870 1.00 58.99 89 LEU C C 1
ATOM 2931 O O . LEU C 1 89 ? 0.008 -12.091 31.436 1.00 59.29 89 LEU C O 1
ATOM 2936 N N . GLU C 1 90 ? 2.214 -11.659 31.264 1.00 58.30 90 GLU C N 1
ATOM 2937 C CA . GLU C 1 90 ? 2.451 -12.421 30.040 1.00 57.85 90 GLU C CA 1
ATOM 2938 C C . GLU C 1 90 ? 2.057 -13.887 30.176 1.00 57.86 90 GLU C C 1
ATOM 2939 O O . GLU C 1 90 ? 1.490 -14.449 29.247 1.00 57.95 90 GLU C O 1
ATOM 2945 N N . PHE C 1 91 ? 2.332 -14.493 31.329 1.00 57.52 91 PHE C N 1
ATOM 2946 C CA . PHE C 1 91 ? 1.902 -15.857 31.565 1.00 57.98 91 PHE C CA 1
ATOM 2947 C C . PHE C 1 91 ? 0.401 -16.017 31.381 1.00 57.71 91 PHE C C 1
ATOM 2948 O O . PHE C 1 91 ? -0.038 -16.909 30.680 1.00 57.72 91 PHE C O 1
ATOM 2956 N N . PHE C 1 92 ? -0.372 -15.126 31.984 1.00 57.50 92 PHE C N 1
ATOM 2957 C CA . PHE C 1 92 ? -1.815 -15.271 31.978 1.00 57.42 92 PHE C CA 1
ATOM 2958 C C . PHE C 1 92 ? -2.451 -14.844 30.676 1.00 57.36 92 PHE C C 1
ATOM 2959 O O . PHE C 1 92 ? -3.455 -15.414 30.256 1.00 57.08 92 PHE C O 1
ATOM 2967 N N . VAL C 1 93 ? -1.843 -13.846 30.037 1.00 57.25 93 VAL C N 1
ATOM 2968 C CA . VAL C 1 93 ? -2.315 -13.347 28.763 1.00 56.98 93 VAL C CA 1
ATOM 2969 C C . VAL C 1 93 ? -2.156 -14.469 27.728 1.00 57.60 93 VAL C C 1
ATOM 2970 O O . VAL C 1 93 ? -3.050 -14.682 26.908 1.00 57.73 93 VAL C O 1
ATOM 2974 N N . ASN C 1 94 ? -1.050 -15.208 27.806 1.00 57.79 94 ASN C N 1
ATOM 2975 C CA . ASN C 1 94 ? -0.848 -16.387 26.952 1.00 58.11 94 ASN C CA 1
ATOM 2976 C C . ASN C 1 94 ? -1.886 -17.476 27.193 1.00 58.27 94 ASN C C 1
ATOM 2977 O O . ASN C 1 94 ? -2.409 -18.053 26.237 1.00 58.09 94 ASN C O 1
ATOM 2982 N N . LYS C 1 95 ? -2.193 -17.733 28.462 1.00 58.51 95 LYS C N 1
ATOM 2983 C CA . LYS C 1 95 ? -3.206 -18.715 28.815 1.00 59.26 95 LYS C CA 1
ATOM 2984 C C . LYS C 1 95 ? -4.566 -18.344 28.233 1.00 59.43 95 LYS C C 1
ATOM 2985 O O . LYS C 1 95 ? -5.265 -19.214 27.738 1.00 59.94 95 LYS C O 1
ATOM 2991 N N . CYS C 1 96 ? -4.904 -17.052 28.254 1.00 59.43 96 CYS C N 1
ATOM 2992 C CA . CYS C 1 96 ? -6.160 -16.551 27.699 1.00 59.55 96 CYS C CA 1
ATOM 2993 C C . CYS C 1 96 ? -6.186 -16.654 26.201 1.00 59.72 96 CYS C C 1
ATOM 2994 O O . CYS C 1 96 ? -7.184 -17.042 25.616 1.00 59.94 96 CYS C O 1
ATOM 2997 N N . HIS C 1 97 ? -5.073 -16.282 25.595 1.00 59.93 97 HIS C N 1
ATOM 2998 C CA . HIS C 1 97 ? -4.929 -16.300 24.175 1.00 60.43 97 HIS C CA 1
ATOM 2999 C C . HIS C 1 97 ? -5.047 -17.735 23.650 1.00 60.91 97 HIS C C 1
ATOM 3000 O O . HIS C 1 97 ? -5.669 -17.961 22.622 1.00 60.78 97 HIS C O 1
ATOM 3007 N N . GLU C 1 98 ? -4.477 -18.696 24.380 1.00 61.51 98 GLU C N 1
ATOM 3008 C CA . GLU C 1 98 ? -4.515 -20.111 23.998 1.00 62.01 98 GLU C CA 1
ATOM 3009 C C . GLU C 1 98 ? -5.930 -20.650 23.852 1.00 61.79 98 GLU C C 1
ATOM 3010 O O . GLU C 1 98 ? -6.200 -21.396 22.933 1.00 61.79 98 GLU C O 1
ATOM 3016 N N . ILE C 1 99 ? -6.823 -20.276 24.762 1.00 61.71 99 ILE C N 1
ATOM 3017 C CA . ILE C 1 99 ? -8.203 -20.754 24.706 1.00 61.87 99 ILE C CA 1
ATOM 3018 C C . ILE C 1 99 ? -9.158 -19.761 24.025 1.00 61.41 99 ILE C C 1
ATOM 3019 O O . ILE C 1 99 ? -10.338 -20.051 23.840 1.00 61.38 99 ILE C O 1
ATOM 3024 N N . GLY C 1 100 ? -8.626 -18.605 23.640 1.00 60.99 100 GLY C N 1
ATOM 3025 C CA . GLY C 1 100 ? -9.387 -17.599 22.897 1.00 60.56 100 GLY C CA 1
ATOM 3026 C C . GLY C 1 100 ? -10.261 -16.659 23.721 1.00 60.25 100 GLY C C 1
ATOM 3027 O O . GLY C 1 100 ? -11.176 -16.033 23.189 1.00 60.26 100 GLY C O 1
ATOM 3028 N N . VAL C 1 101 ? -9.986 -16.545 25.011 1.00 59.60 101 VAL C N 1
ATOM 3029 C CA . VAL C 1 101 ? -10.678 -15.560 25.845 1.00 59.92 101 VAL C CA 1
ATOM 3030 C C . VAL C 1 101 ? -10.025 -14.185 25.750 1.00 59.57 101 VAL C C 1
ATOM 3031 O O . VAL C 1 101 ? -8.815 -14.061 25.919 1.00 59.86 101 VAL C O 1
ATOM 3035 N N . GLY C 1 102 ? -10.833 -13.155 25.516 1.00 59.43 102 GLY C N 1
ATOM 3036 C CA . GLY C 1 102 ? -10.338 -11.786 25.454 1.00 59.09 102 GLY C CA 1
ATOM 3037 C C . GLY C 1 102 ? -9.816 -11.444 26.822 1.00 59.51 102 GLY C C 1
ATOM 3038 O O . GLY C 1 102 ? -10.373 -11.916 27.842 1.00 59.43 102 GLY C O 1
ATOM 3039 N N . CYS C 1 103 ? -8.730 -10.670 26.865 1.00 59.05 103 CYS C N 1
ATOM 3040 C CA . CYS C 1 103 ? -8.224 -10.178 28.151 1.00 59.26 103 CYS C CA 1
ATOM 3041 C C . CYS C 1 103 ? -7.549 -8.829 28.065 1.00 59.06 103 CYS C C 1
ATOM 3042 O O . CYS C 1 103 ? -7.168 -8.357 26.989 1.00 58.84 103 CYS C O 1
ATOM 3045 N N . GLU C 1 104 ? -7.414 -8.219 29.229 1.00 58.76 104 GLU C N 1
ATOM 3046 C CA . GLU C 1 104 ? -6.629 -7.021 29.404 1.00 58.97 104 GLU C CA 1
ATOM 3047 C C . GLU C 1 104 ? -5.804 -7.229 30.639 1.00 58.26 104 GLU C C 1
ATOM 3048 O O . GLU C 1 104 ? -6.286 -7.778 31.612 1.00 58.53 104 GLU C O 1
ATOM 3054 N N . ALA C 1 105 ? -4.548 -6.820 30.604 1.00 57.77 105 ALA C N 1
ATOM 3055 C CA . ALA C 1 105 ? -3.702 -7.027 31.759 1.00 57.28 105 ALA C CA 1
ATOM 3056 C C . ALA C 1 105 ? -2.893 -5.773 32.004 1.00 57.08 105 ALA C C 1
ATOM 3057 O O . ALA C 1 105 ? -2.447 -5.116 31.064 1.00 56.41 105 ALA C O 1
ATOM 3059 N N . TRP C 1 106 ? -2.694 -5.436 33.270 1.00 56.50 106 TRP C N 1
ATOM 3060 C CA . TRP C 1 106 ? -1.896 -4.256 33.602 1.00 56.07 106 TRP C CA 1
ATOM 3061 C C . TRP C 1 106 ? -1.387 -4.342 35.019 1.00 56.03 106 TRP C C 1
ATOM 3062 O O . TRP C 1 106 ? -1.783 -5.219 35.785 1.00 56.08 106 TRP C O 1
ATOM 3073 N N . ILE C 1 107 ? -0.507 -3.415 35.352 1.00 55.84 107 ILE C N 1
ATOM 3074 C CA . ILE C 1 107 ? 0.085 -3.325 36.661 1.00 56.18 107 ILE C CA 1
ATOM 3075 C C . ILE C 1 107 ? -0.303 -1.988 37.286 1.00 56.52 107 ILE C C 1
ATOM 3076 O O . ILE C 1 107 ? -0.386 -0.950 36.611 1.00 56.57 107 ILE C O 1
ATOM 3081 N N . LYS C 1 108 ? -0.569 -2.022 38.581 1.00 56.80 108 LYS C N 1
ATOM 3082 C CA . LYS C 1 108 ? -0.654 -0.788 39.351 1.00 57.08 108 LYS C CA 1
ATOM 3083 C C . LYS C 1 108 ? 0.323 -0.934 40.488 1.00 57.46 108 LYS C C 1
ATOM 3084 O O . LYS C 1 108 ? 0.769 -2.051 40.789 1.00 58.24 108 LYS C O 1
ATOM 3090 N N . THR C 1 109 ? 0.633 0.182 41.131 1.00 57.61 109 THR C N 1
ATOM 3091 C CA . THR C 1 109 ? 1.587 0.225 42.233 1.00 57.92 109 THR C CA 1
ATOM 3092 C C . THR C 1 109 ? 0.898 0.581 43.552 1.00 58.01 109 THR C C 1
ATOM 3093 O O . THR C 1 109 ? -0.049 1.372 43.583 1.00 57.78 109 THR C O 1
ATOM 3097 N N . GLY C 1 110 ? 1.411 0.016 44.640 1.00 58.21 110 GLY C N 1
ATOM 3098 C CA . GLY C 1 110 ? 0.931 0.352 45.968 1.00 58.69 110 GLY C CA 1
ATOM 3099 C C . GLY C 1 110 ? 0.656 -0.867 46.811 1.00 59.18 110 GLY C C 1
ATOM 3100 O O . GLY C 1 110 ? 1.205 -1.945 46.567 1.00 59.21 110 GLY C O 1
ATOM 3101 N N . ASP C 1 111 ? -0.189 -0.691 47.820 1.00 59.60 111 ASP C N 1
ATOM 3102 C CA . ASP C 1 111 ? -0.553 -1.779 48.707 1.00 59.99 111 ASP C CA 1
ATOM 3103 C C . ASP C 1 111 ? -1.582 -2.644 47.969 1.00 60.01 111 ASP C C 1
ATOM 3104 O O . ASP C 1 111 ? -2.661 -2.156 47.599 1.00 60.35 111 ASP C O 1
ATOM 3109 N N . PRO C 1 112 ? -1.239 -3.923 47.714 1.00 59.81 112 PRO C N 1
ATOM 3110 C CA . PRO C 1 112 ? -2.063 -4.779 46.856 1.00 59.75 112 PRO C CA 1
ATOM 3111 C C . PRO C 1 112 ? -3.544 -4.767 47.218 1.00 60.03 112 PRO C C 1
ATOM 3112 O O . PRO C 1 112 ? -4.371 -4.547 46.332 1.00 60.59 112 PRO C O 1
ATOM 3116 N N . LYS C 1 113 ? -3.884 -4.984 48.493 1.00 59.71 113 LYS C N 1
ATOM 3117 C CA . LYS C 1 113 ? -5.302 -5.077 48.870 1.00 59.43 113 LYS C CA 1
ATOM 3118 C C . LYS C 1 113 ? -6.047 -3.775 48.628 1.00 59.55 113 LYS C C 1
ATOM 3119 O O . LYS C 1 113 ? -7.195 -3.780 48.197 1.00 59.66 113 LYS C O 1
ATOM 3125 N N . ASP C 1 114 ? -5.365 -2.665 48.864 1.00 59.59 114 ASP C N 1
ATOM 3126 C CA . ASP C 1 114 ? -5.939 -1.362 48.649 1.00 59.99 114 ASP C CA 1
ATOM 3127 C C . ASP C 1 114 ? -6.122 -1.106 47.174 1.00 59.31 114 ASP C C 1
ATOM 3128 O O . ASP C 1 114 ? -7.153 -0.605 46.737 1.00 59.27 114 ASP C O 1
ATOM 3133 N N . VAL C 1 115 ? -5.107 -1.457 46.405 1.00 58.81 115 VAL C N 1
ATOM 3134 C CA . VAL C 1 115 ? -5.108 -1.114 45.002 1.00 58.48 115 VAL C CA 1
ATOM 3135 C C . VAL C 1 115 ? -6.133 -1.935 44.257 1.00 58.56 115 VAL C C 1
ATOM 3136 O O . VAL C 1 115 ? -6.846 -1.416 43.421 1.00 58.51 115 VAL C O 1
ATOM 3140 N N . ILE C 1 116 ? -6.227 -3.214 44.592 1.00 58.71 116 ILE C N 1
ATOM 3141 C CA . ILE C 1 116 ? -7.222 -4.071 43.986 1.00 58.84 116 ILE C CA 1
ATOM 3142 C C . ILE C 1 116 ? -8.606 -3.478 44.165 1.00 59.81 116 ILE C C 1
ATOM 3143 O O . ILE C 1 116 ? -9.369 -3.382 43.191 1.00 60.42 116 ILE C O 1
ATOM 3148 N N . CYS C 1 117 ? -8.915 -3.048 45.387 1.00 60.02 117 CYS C N 1
ATOM 3149 C CA . CYS C 1 117 ? -10.179 -2.365 45.650 1.00 60.89 117 CYS C CA 1
ATOM 3150 C C . CYS C 1 117 ? -10.329 -1.067 44.869 1.00 60.53 117 CYS C C 1
ATOM 3151 O O . CYS C 1 117 ? -11.384 -0.799 44.309 1.00 60.53 117 CYS C O 1
ATOM 3154 N N . GLN C 1 118 ? -9.271 -0.269 44.815 1.00 60.49 118 GLN C N 1
ATOM 3155 C CA . GLN C 1 118 ? -9.313 0.967 44.041 1.00 60.79 118 GLN C CA 1
ATOM 3156 C C . GLN C 1 118 ? -9.586 0.657 42.560 1.00 60.25 118 GLN C C 1
ATOM 3157 O O . GLN C 1 118 ? -10.375 1.330 41.907 1.00 60.04 118 GLN C O 1
ATOM 3163 N N . GLU C 1 119 ? -8.974 -0.413 42.068 1.00 60.16 119 GLU C N 1
ATOM 3164 C CA . GLU C 1 119 ? -9.131 -0.824 40.677 1.00 59.99 119 GLU C CA 1
ATOM 3165 C C . GLU C 1 119 ? -10.511 -1.339 40.337 1.00 59.69 119 GLU C C 1
ATOM 3166 O O . GLU C 1 119 ? -11.023 -1.038 39.262 1.00 59.52 119 GLU C O 1
ATOM 3172 N N . VAL C 1 120 ? -11.112 -2.108 41.252 1.00 59.61 120 VAL C N 1
ATOM 3173 C CA . VAL C 1 120 ? -12.537 -2.505 41.141 1.00 58.92 120 VAL C CA 1
ATOM 3174 C C . VAL C 1 120 ? -13.449 -1.311 40.936 1.00 59.64 120 VAL C C 1
ATOM 3175 O O . VAL C 1 120 ? -14.311 -1.294 40.051 1.00 59.90 120 VAL C O 1
ATOM 3179 N N . LYS C 1 121 ? -13.249 -0.296 41.760 1.00 59.67 121 LYS C N 1
ATOM 3180 C CA . LYS C 1 121 ? -14.042 0.898 41.710 1.00 60.30 121 LYS C CA 1
ATOM 3181 C C . LYS C 1 121 ? -13.775 1.726 40.432 1.00 60.02 121 LYS C C 1
ATOM 3182 O O . LYS C 1 121 ? -14.666 2.437 39.960 1.00 60.09 121 LYS C O 1
ATOM 3188 N N . ARG C 1 122 ? -12.582 1.602 39.850 1.00 59.83 122 ARG C N 1
ATOM 3189 C CA . ARG C 1 122 ? -12.254 2.348 38.624 1.00 59.73 122 ARG C CA 1
ATOM 3190 C C . ARG C 1 122 ? -12.667 1.616 37.337 1.00 59.61 122 ARG C C 1
ATOM 3191 O O . ARG C 1 122 ? -13.216 2.212 36.414 1.00 59.43 122 ARG C O 1
ATOM 3199 N N . VAL C 1 123 ? -12.395 0.320 37.290 1.00 59.64 123 VAL C N 1
ATOM 3200 C CA . VAL C 1 123 ? -12.637 -0.504 36.105 1.00 59.73 123 VAL C CA 1
ATOM 3201 C C . VAL C 1 123 ? -14.075 -1.030 36.090 1.00 59.60 123 VAL C C 1
ATOM 3202 O O . VAL C 1 123 ? -14.641 -1.321 35.037 1.00 59.71 123 VAL C O 1
ATOM 3206 N N . ARG C 1 124 ? -14.649 -1.168 37.276 1.00 59.47 124 ARG C N 1
ATOM 3207 C CA . ARG C 1 124 ? -15.963 -1.806 37.466 1.00 59.71 124 ARG C CA 1
ATOM 3208 C C . ARG C 1 124 ? -16.132 -3.167 36.757 1.00 59.36 124 ARG C C 1
ATOM 3209 O O . ARG C 1 124 ? -16.968 -3.323 35.875 1.00 59.98 124 ARG C O 1
ATOM 3217 N N . PRO C 1 125 ? -15.331 -4.160 37.148 1.00 59.02 125 PRO C N 1
ATOM 3218 C CA . PRO C 1 125 ? -15.526 -5.488 36.612 1.00 58.65 125 PRO C CA 1
ATOM 3219 C C . PRO C 1 125 ? -16.809 -6.047 37.174 1.00 58.41 125 PRO C C 1
ATOM 3220 O O . PRO C 1 125 ? -17.295 -5.543 38.187 1.00 58.28 125 PRO C O 1
ATOM 3224 N N . ASP C 1 126 ? -17.354 -7.085 36.548 1.00 57.76 126 ASP C N 1
ATOM 3225 C CA . ASP C 1 126 ? -18.585 -7.650 37.069 1.00 57.14 126 ASP C CA 1
ATOM 3226 C C . ASP C 1 126 ? -18.260 -8.424 38.340 1.00 57.01 126 ASP C C 1
ATOM 3227 O O . ASP C 1 126 ? -19.032 -8.425 39.293 1.00 57.13 126 ASP C O 1
ATOM 3232 N N . PHE C 1 127 ? -17.099 -9.085 38.359 1.00 56.68 127 PHE C N 1
ATOM 3233 C CA . PHE C 1 127 ? -16.583 -9.640 39.596 1.00 55.98 127 PHE C CA 1
ATOM 3234 C C . PHE C 1 127 ? -15.081 -9.716 39.709 1.00 56.27 127 PHE C C 1
ATOM 3235 O O . PHE C 1 127 ? -14.379 -9.577 38.729 1.00 56.80 127 PHE C O 1
ATOM 3243 N N . LEU C 1 128 ? -14.606 -9.912 40.928 1.00 56.22 128 LEU C N 1
ATOM 3244 C CA . LEU C 1 128 ? -13.194 -10.073 41.214 1.00 55.84 128 LEU C CA 1
ATOM 3245 C C . LEU C 1 128 ? -12.915 -11.490 41.627 1.00 56.25 128 LEU C C 1
ATOM 3246 O O . LEU C 1 128 ? -13.592 -12.035 42.489 1.00 57.36 128 LEU C O 1
ATOM 3251 N N . VAL C 1 129 ? -11.932 -12.101 40.982 1.00 56.40 129 VAL C N 1
ATOM 3252 C CA . VAL C 1 129 ? -11.395 -13.377 41.406 1.00 56.86 129 VAL C CA 1
ATOM 3253 C C . VAL C 1 129 ? -10.078 -13.193 42.143 1.00 56.75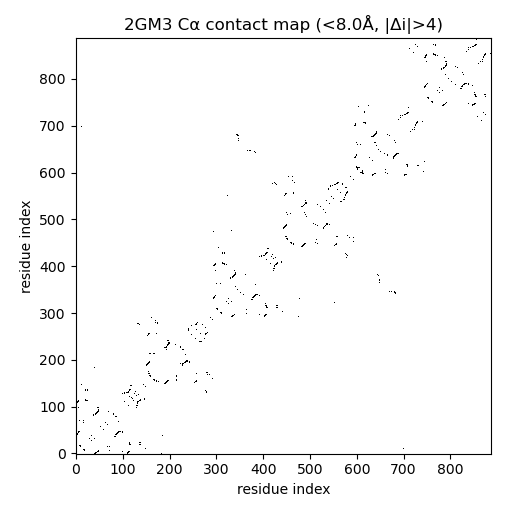 129 VAL C C 1
ATOM 3254 O O . VAL C 1 129 ? -9.147 -12.562 41.644 1.00 56.90 129 VAL C O 1
ATOM 3258 N N . VAL C 1 130 ? -10.016 -13.722 43.349 1.00 56.93 130 VAL C N 1
ATOM 3259 C CA . VAL C 1 130 ? -8.752 -13.758 44.091 1.00 56.97 130 VAL C CA 1
ATOM 3260 C C . VAL C 1 130 ? -8.546 -15.180 44.529 1.00 57.03 130 VAL C C 1
ATOM 3261 O O . VAL C 1 130 ? -9.517 -15.878 44.856 1.00 57.83 130 VAL C O 1
ATOM 3265 N N . GLY C 1 131 ? -7.302 -15.638 44.477 1.00 57.02 131 GLY C N 1
ATOM 3266 C CA . GLY C 1 131 ? -6.906 -16.866 45.150 1.00 56.54 131 GLY C CA 1
ATOM 3267 C C . GLY C 1 131 ? -6.924 -16.572 46.640 1.00 56.67 131 GLY C C 1
ATOM 3268 O O . GLY C 1 131 ? -7.177 -15.452 47.037 1.00 56.80 131 GLY C O 1
ATOM 3269 N N . SER C 1 132 ? -6.660 -17.566 47.471 1.00 56.82 132 SER C N 1
ATOM 3270 C CA . SER C 1 132 ? -6.624 -17.362 48.895 1.00 57.08 132 SER C CA 1
ATOM 3271 C C . SER C 1 132 ? -5.800 -18.484 49.465 1.00 57.03 132 SER C C 1
ATOM 3272 O O . SER C 1 132 ? -5.923 -19.609 49.047 1.00 57.64 132 SER C O 1
ATOM 3275 N N . ARG C 1 133 ? -4.930 -18.167 50.402 1.00 57.08 133 ARG C N 1
ATOM 3276 C CA . ARG C 1 133 ? -4.125 -19.189 51.056 1.00 57.33 133 ARG C CA 1
ATOM 3277 C C . ARG C 1 133 ? -4.912 -19.787 52.237 1.00 57.82 133 ARG C C 1
ATOM 3278 O O . ARG C 1 133 ? -4.513 -20.787 52.812 1.00 57.69 133 ARG C O 1
ATOM 3286 N N . GLY C 1 134 ? -6.043 -19.162 52.570 1.00 58.74 134 GLY C N 1
ATOM 3287 C CA . GLY C 1 134 ? -6.933 -19.616 53.624 1.00 59.40 134 GLY C CA 1
ATOM 3288 C C . GLY C 1 134 ? -6.386 -19.423 55.024 1.00 60.27 134 GLY C C 1
ATOM 3289 O O . GLY C 1 134 ? -6.644 -20.228 55.886 1.00 60.70 134 GLY C O 1
ATOM 3290 N N . LEU C 1 135 ? -5.654 -18.343 55.262 1.00 61.20 135 LEU C N 1
ATOM 3291 C CA . LEU C 1 135 ? -5.008 -18.116 56.543 1.00 62.37 135 LEU C CA 1
ATOM 3292 C C . LEU C 1 135 ? -5.905 -17.616 57.683 1.00 63.26 135 LEU C C 1
ATOM 3293 O O . LEU C 1 135 ? -5.576 -16.639 58.343 1.00 63.68 135 LEU C O 1
ATOM 3298 N N . GLY C 1 136 ? -7.018 -18.293 57.957 1.00 64.34 136 GLY C N 1
ATOM 3299 C CA . GLY C 1 136 ? -7.781 -18.015 59.200 1.00 64.26 136 GLY C CA 1
ATOM 3300 C C . GLY C 1 136 ? -9.022 -18.872 59.341 1.00 64.71 136 GLY C C 1
ATOM 3301 O O . GLY C 1 136 ? -9.008 -20.071 59.056 1.00 65.20 136 GLY C O 1
ATOM 3302 N N . THR C 1 145 ? -4.845 -11.726 54.556 1.00 64.51 145 THR C N 1
ATOM 3303 C CA . THR C 1 145 ? -4.517 -10.350 54.222 1.00 64.60 145 THR C CA 1
ATOM 3304 C C . THR C 1 145 ? -5.308 -9.930 52.963 1.00 64.04 145 THR C C 1
ATOM 3305 O O . THR C 1 145 ? -6.425 -9.392 53.087 1.00 64.37 145 THR C O 1
ATOM 3309 N N . VAL C 1 146 ? -4.791 -10.216 51.758 1.00 62.67 146 VAL C N 1
ATOM 3310 C CA . VAL C 1 146 ? -5.423 -9.697 50.521 1.00 61.32 146 VAL C CA 1
ATOM 3311 C C . VAL C 1 146 ? -6.834 -10.193 50.208 1.00 60.72 146 VAL C C 1
ATOM 3312 O O . VAL C 1 146 ? -7.744 -9.383 49.986 1.00 60.75 146 VAL C O 1
ATOM 3316 N N . SER C 1 147 ? -7.011 -11.514 50.171 1.00 59.63 147 SER C N 1
ATOM 3317 C CA . SER C 1 147 ? -8.286 -12.109 49.809 1.00 58.31 147 SER C CA 1
ATOM 3318 C C . SER C 1 147 ? -9.414 -11.718 50.792 1.00 58.43 147 SER C C 1
ATOM 3319 O O . SER C 1 147 ? -10.523 -11.387 50.375 1.00 59.20 147 SER C O 1
ATOM 3322 N N . ALA C 1 148 ? -9.114 -11.722 52.084 1.00 57.30 148 ALA C N 1
ATOM 3323 C CA . ALA C 1 148 ? -10.071 -11.339 53.106 1.00 56.98 148 ALA C CA 1
ATOM 3324 C C . ALA C 1 148 ? -10.480 -9.866 53.017 1.00 56.95 148 ALA C C 1
ATOM 3325 O O . ALA C 1 148 ? -11.636 -9.518 53.279 1.00 57.67 148 ALA C O 1
ATOM 3327 N N . PHE C 1 149 ? -9.535 -9.000 52.671 1.00 56.40 149 PHE C N 1
ATOM 3328 C CA . PHE C 1 149 ? -9.803 -7.583 52.596 1.00 55.66 149 PHE C CA 1
ATOM 3329 C C . PHE C 1 149 ? -10.659 -7.322 51.378 1.00 55.59 149 PHE C C 1
ATOM 3330 O O . PHE C 1 149 ? -11.592 -6.536 51.439 1.00 55.48 149 PHE C O 1
ATOM 3338 N N . CYS C 1 150 ? -10.356 -7.988 50.271 1.00 56.15 150 CYS C N 1
ATOM 3339 C CA . CYS C 1 150 ? -11.169 -7.824 49.059 1.00 57.02 150 CYS C CA 1
ATOM 3340 C C . CYS C 1 150 ? -12.617 -8.261 49.223 1.00 56.81 150 CYS C C 1
ATOM 3341 O O . CYS C 1 150 ? -13.518 -7.579 48.784 1.00 57.13 150 CYS C O 1
ATOM 3344 N N . VAL C 1 151 ? -12.823 -9.393 49.873 1.00 56.70 151 VAL C N 1
ATOM 3345 C CA . VAL C 1 151 ? -14.152 -9.910 50.155 1.00 56.98 151 VAL C CA 1
ATOM 3346 C C . VAL C 1 151 ? -14.940 -8.869 50.968 1.00 57.10 151 VAL C C 1
ATOM 3347 O O . VAL C 1 151 ? -16.118 -8.582 50.702 1.00 56.77 151 VAL C O 1
ATOM 3351 N N . LYS C 1 152 ? -14.244 -8.284 51.930 1.00 56.81 152 LYS C N 1
ATOM 3352 C CA . LYS C 1 152 ? -14.837 -7.342 52.855 1.00 57.07 152 LYS C CA 1
ATOM 3353 C C . LYS C 1 152 ? -15.111 -5.993 52.165 1.00 56.79 152 LYS C C 1
ATOM 3354 O O . LYS C 1 152 ? -16.166 -5.404 52.382 1.00 56.68 152 LYS C O 1
ATOM 3360 N N . HIS C 1 153 ? -14.212 -5.539 51.288 1.00 56.65 153 HIS C N 1
ATOM 3361 C CA . HIS C 1 153 ? -14.260 -4.142 50.855 1.00 56.81 153 HIS C CA 1
ATOM 3362 C C . HIS C 1 153 ? -14.528 -3.902 49.378 1.00 57.08 153 HIS C C 1
ATOM 3363 O O . HIS C 1 153 ? -14.996 -2.827 49.020 1.00 57.30 153 HIS C O 1
ATOM 3370 N N . ALA C 1 154 ? -14.226 -4.867 48.519 1.00 57.45 154 ALA C N 1
ATOM 3371 C CA . ALA C 1 154 ? -14.422 -4.677 47.082 1.00 58.17 154 ALA C CA 1
ATOM 3372 C C . ALA C 1 154 ? -15.872 -4.299 46.770 1.00 58.66 154 ALA C C 1
ATOM 3373 O O . ALA C 1 154 ? -16.797 -4.799 47.415 1.00 59.67 154 ALA C O 1
ATOM 3375 N N . GLU C 1 155 ? -16.070 -3.401 45.814 1.00 58.80 155 GLU C N 1
ATOM 3376 C CA . GLU C 1 155 ? -17.415 -2.942 45.462 1.00 59.03 155 GLU C CA 1
ATOM 3377 C C . GLU C 1 155 ? -17.933 -3.671 44.223 1.00 59.03 155 GLU C C 1
ATOM 3378 O O . GLU C 1 155 ? -18.484 -3.065 43.301 1.00 59.54 155 GLU C O 1
ATOM 3384 N N . CYS C 1 156 ? -17.709 -4.980 44.220 1.00 58.43 156 CYS C N 1
ATOM 3385 C CA . CYS C 1 156 ? -18.214 -5.898 43.222 1.00 58.11 156 CYS C CA 1
ATOM 3386 C C . CYS C 1 156 ? -18.191 -7.279 43.894 1.00 57.42 156 CYS C C 1
ATOM 3387 O O . CYS C 1 156 ? -17.465 -7.478 44.876 1.00 57.24 156 CYS C O 1
ATOM 3390 N N . PRO C 1 157 ? -18.999 -8.228 43.393 1.00 56.91 157 PRO C N 1
ATOM 3391 C CA . PRO C 1 157 ? -18.864 -9.610 43.872 1.00 56.37 157 PRO C CA 1
ATOM 3392 C C . PRO C 1 157 ? -17.429 -10.109 43.804 1.00 56.45 157 PRO C C 1
ATOM 3393 O O . PRO C 1 157 ? -16.670 -9.730 42.890 1.00 56.66 157 PRO C O 1
ATOM 3397 N N . VAL C 1 158 ? -17.073 -10.950 44.770 1.00 56.21 158 VAL C N 1
ATOM 3398 C CA . VAL C 1 158 ? -15.754 -11.493 44.890 1.00 55.95 158 VAL C CA 1
ATOM 3399 C C . VAL C 1 158 ? -15.843 -13.014 44.956 1.00 56.59 158 VAL C C 1
ATOM 3400 O O . VAL C 1 158 ? -16.581 -13.553 45.768 1.00 56.61 158 VAL C O 1
ATOM 3412 N N . THR C 1 160 ? -13.664 -16.136 45.881 1.00 57.69 160 THR C N 1
ATOM 3413 C CA . THR C 1 160 ? -12.416 -16.511 46.515 1.00 58.39 160 THR C CA 1
ATOM 3414 C C . THR C 1 160 ? -12.209 -18.004 46.285 1.00 58.09 160 THR C C 1
ATOM 3415 O O . THR C 1 160 ? -13.060 -18.811 46.611 1.00 57.33 160 THR C O 1
ATOM 3419 N N . ILE C 1 161 ? -11.060 -18.345 45.703 1.00 58.23 161 ILE C N 1
ATOM 3420 C CA . ILE C 1 161 ? -10.720 -19.724 45.417 1.00 57.52 161 ILE C CA 1
ATOM 3421 C C . ILE C 1 161 ? -9.476 -20.106 46.178 1.00 57.70 161 ILE C C 1
ATOM 3422 O O . ILE C 1 161 ? -8.463 -19.437 46.070 1.00 58.71 161 ILE C O 1
ATOM 3427 N N . LYS C 1 162 ? -9.575 -21.150 46.979 1.00 57.91 162 LYS C N 1
ATOM 3428 C CA . LYS C 1 162 ? -8.466 -21.709 47.743 1.00 58.27 162 LYS C CA 1
ATOM 3429 C C . LYS C 1 162 ? -7.781 -22.781 46.898 1.00 58.43 162 LYS C C 1
ATOM 3430 O O . LYS C 1 162 ? -8.359 -23.281 45.916 1.00 58.73 162 LYS C O 1
ATOM 3436 N N . ARG C 1 163 ? -6.561 -23.143 47.282 1.00 58.50 163 ARG C N 1
ATOM 3437 C CA . ARG C 1 163 ? -5.777 -24.107 46.535 1.00 58.13 163 ARG C CA 1
ATOM 3438 C C . ARG C 1 163 ? -6.307 -25.521 46.768 1.00 59.42 163 ARG C C 1
ATOM 3439 O O . ARG C 1 163 ? -6.942 -25.789 47.786 1.00 59.86 163 ARG C O 1
ATOM 3447 N N . ASN C 1 164 ? -6.037 -26.444 45.852 1.00 59.88 164 ASN C N 1
ATOM 3448 C CA . ASN C 1 164 ? -6.279 -27.845 46.122 1.00 60.34 164 ASN C CA 1
ATOM 3449 C C . ASN C 1 164 ? -5.364 -28.285 47.222 1.00 60.64 164 ASN C C 1
ATOM 3450 O O . ASN C 1 164 ? -4.255 -27.727 47.376 1.00 60.92 164 ASN C O 1
ATOM 3455 N N . ALA C 1 165 ? -5.796 -29.298 47.972 1.00 60.74 165 ALA C N 1
ATOM 3456 C CA . ALA C 1 165 ? -4.982 -29.866 49.059 1.00 60.59 165 ALA C CA 1
ATOM 3457 C C . ALA C 1 165 ? -3.625 -30.324 48.558 1.00 60.83 165 ALA C C 1
ATOM 3458 O O . ALA C 1 165 ? -2.614 -30.183 49.265 1.00 61.18 165 ALA C O 1
ATOM 3460 N N . ASP C 1 166 ? -3.604 -30.865 47.339 1.00 60.83 166 ASP C N 1
ATOM 3461 C CA . ASP C 1 166 ? -2.400 -31.497 46.779 1.00 60.79 166 ASP C CA 1
ATOM 3462 C C . ASP C 1 166 ? -1.353 -30.489 46.296 1.00 60.24 166 ASP C C 1
ATOM 3463 O O . ASP C 1 166 ? -0.234 -30.857 45.971 1.00 60.34 166 ASP C O 1
ATOM 3468 N N . GLU C 1 167 ? -1.737 -29.219 46.215 1.00 59.58 167 GLU C N 1
ATOM 3469 C CA . GLU C 1 167 ? -0.804 -28.187 45.796 1.00 59.01 167 GLU C CA 1
ATOM 3470 C C . GLU C 1 167 ? -0.579 -27.144 46.895 1.00 58.46 167 GLU C C 1
ATOM 3471 O O . GLU C 1 167 ? 0.042 -26.117 46.663 1.00 58.97 167 GLU C O 1
ATOM 3477 N N . THR C 1 168 ? -1.094 -27.410 48.086 1.00 57.93 168 THR C N 1
ATOM 3478 C CA . THR C 1 168 ? -0.924 -26.503 49.209 1.00 57.60 168 THR C CA 1
ATOM 3479 C C . THR C 1 168 ? 0.363 -26.868 49.904 1.00 56.77 168 THR C C 1
ATOM 3480 O O . THR C 1 168 ? 0.510 -28.002 50.322 1.00 56.72 168 THR C O 1
ATOM 3484 N N . PRO C 1 169 ? 1.305 -25.911 49.991 1.00 56.44 169 PRO C N 1
ATOM 3485 C CA . PRO C 1 169 ? 2.602 -26.140 50.646 1.00 56.29 169 PRO C CA 1
ATOM 3486 C C . PRO C 1 169 ? 2.417 -26.475 52.126 1.00 56.11 169 PRO C C 1
ATOM 3487 O O . PRO C 1 169 ? 1.432 -26.082 52.723 1.00 56.07 169 PRO C O 1
ATOM 3491 N N . SER C 1 170 ? 3.363 -27.182 52.723 1.00 56.46 170 SER C N 1
ATOM 3492 C CA . SER C 1 170 ? 3.215 -27.585 54.118 1.00 56.48 170 SER C CA 1
ATOM 3493 C C . SER C 1 170 ? 3.009 -26.380 55.029 1.00 56.44 170 SER C C 1
ATOM 3494 O O . SER C 1 170 ? 2.228 -26.457 55.972 1.00 56.69 170 SER C O 1
ATOM 3497 N N . ASP C 1 171 ? 3.684 -25.267 54.728 1.00 56.25 171 ASP C N 1
ATOM 3498 C CA . ASP C 1 171 ? 3.343 -23.984 55.351 1.00 56.13 171 ASP C CA 1
ATOM 3499 C C . ASP C 1 171 ? 2.398 -23.217 54.444 1.00 55.82 171 ASP C C 1
ATOM 3500 O O . ASP C 1 171 ? 2.801 -22.762 53.373 1.00 55.95 171 ASP C O 1
ATOM 3505 N N . PRO C 1 172 ? 1.127 -23.085 54.857 1.00 55.62 172 PRO C N 1
ATOM 3506 C CA . PRO C 1 172 ? 0.140 -22.444 53.966 1.00 55.21 172 PRO C CA 1
ATOM 3507 C C . PRO C 1 172 ? 0.405 -20.964 53.656 1.00 55.25 172 PRO C C 1
ATOM 3508 O O . PRO C 1 172 ? -0.137 -20.438 52.672 1.00 55.23 172 PRO C O 1
ATOM 3512 N N . ALA C 1 173 ? 1.237 -20.307 54.461 1.00 55.13 173 ALA C N 1
ATOM 3513 C CA . ALA C 1 173 ? 1.672 -18.925 54.177 1.00 55.37 173 ALA C CA 1
ATOM 3514 C C . ALA C 1 173 ? 2.477 -18.820 52.865 1.00 55.43 173 ALA C C 1
ATOM 3515 O O . ALA C 1 173 ? 2.418 -17.811 52.163 1.00 55.40 173 ALA C O 1
ATOM 3517 N N . ASP C 1 174 ? 3.211 -19.880 52.541 1.00 55.70 174 ASP C N 1
ATOM 3518 C CA . ASP C 1 174 ? 3.948 -19.965 51.289 1.00 55.96 174 ASP C CA 1
ATOM 3519 C C . ASP C 1 174 ? 2.977 -20.091 50.152 1.00 56.23 174 ASP C C 1
ATOM 3520 O O . ASP C 1 174 ? 2.014 -20.819 50.230 1.00 56.08 174 ASP C O 1
ATOM 3525 N N . ASP C 1 175 ? 3.267 -19.383 49.076 1.00 57.11 175 ASP C N 1
ATOM 3526 C CA . ASP C 1 175 ? 2.405 -19.347 47.930 1.00 57.68 175 ASP C CA 1
ATOM 3527 C C . ASP C 1 175 ? 3.259 -18.992 46.723 1.00 58.70 175 ASP C C 1
ATOM 3528 O O . ASP C 1 175 ? 2.974 -19.397 45.569 1.00 58.95 175 ASP C O 1
ATOM 3534 N N . PRO D 1 5 ? -20.975 -29.793 33.654 1.00 56.54 5 PRO D N 1
ATOM 3535 C CA . PRO D 1 5 ? -21.921 -28.756 34.076 1.00 57.14 5 PRO D CA 1
ATOM 3536 C C . PRO D 1 5 ? -21.540 -28.253 35.462 1.00 57.05 5 PRO D C 1
ATOM 3537 O O . PRO D 1 5 ? -21.428 -29.043 36.402 1.00 57.64 5 PRO D O 1
ATOM 3541 N N . THR D 1 6 ? -21.285 -26.959 35.568 1.00 56.78 6 THR D N 1
ATOM 3542 C CA . THR D 1 6 ? -20.789 -26.379 36.809 1.00 57.03 6 THR D CA 1
ATOM 3543 C C . THR D 1 6 ? -21.935 -26.339 37.864 1.00 57.82 6 THR D C 1
ATOM 3544 O O . THR D 1 6 ? -23.013 -25.771 37.619 1.00 57.34 6 THR D O 1
ATOM 3548 N N . LYS D 1 7 ? -21.716 -26.984 39.003 1.00 58.34 7 LYS D N 1
ATOM 3549 C CA . LYS D 1 7 ? -22.742 -27.022 40.043 1.00 59.02 7 LYS D CA 1
ATOM 3550 C C . LYS D 1 7 ? -22.526 -25.853 40.974 1.00 59.02 7 LYS D C 1
ATOM 3551 O O . LYS D 1 7 ? -21.505 -25.793 41.682 1.00 59.86 7 LYS D O 1
ATOM 3557 N N . VAL D 1 8 ? -23.480 -24.933 40.942 1.00 58.53 8 VAL D N 1
ATOM 3558 C CA . VAL D 1 8 ? -23.460 -23.716 41.735 1.00 58.78 8 VAL D CA 1
ATOM 3559 C C . VAL D 1 8 ? -24.440 -23.821 42.912 1.00 59.02 8 VAL D C 1
ATOM 3560 O O . VAL D 1 8 ? -25.653 -23.872 42.704 1.00 59.26 8 VAL D O 1
ATOM 3572 N N . VAL D 1 10 ? -26.406 -22.222 45.878 1.00 57.33 10 VAL D N 1
ATOM 3573 C CA . VAL D 1 10 ? -26.803 -20.853 46.243 1.00 56.71 10 VAL D CA 1
ATOM 3574 C C . VAL D 1 10 ? -27.576 -20.922 47.556 1.00 56.59 10 VAL D C 1
ATOM 3575 O O . VAL D 1 10 ? -28.592 -21.608 47.655 1.00 56.37 10 VAL D O 1
ATOM 3579 N N . ALA D 1 11 ? -27.074 -20.237 48.571 1.00 56.20 11 ALA D N 1
ATOM 3580 C CA . ALA D 1 11 ? -27.697 -20.274 49.884 1.00 55.68 11 ALA D CA 1
ATOM 3581 C C . ALA D 1 11 ? -28.751 -19.180 49.911 1.00 55.76 11 ALA D C 1
ATOM 3582 O O . ALA D 1 11 ? -28.467 -17.991 49.688 1.00 55.36 11 ALA D O 1
ATOM 3584 N N . VAL D 1 12 ? -29.986 -19.597 50.154 1.00 55.44 12 VAL D N 1
ATOM 3585 C CA . VAL D 1 12 ? -31.120 -18.674 50.135 1.00 55.04 12 VAL D CA 1
ATOM 3586 C C . VAL D 1 12 ? -31.845 -18.648 51.472 1.00 55.55 12 VAL D C 1
ATOM 3587 O O . VAL D 1 12 ? -31.923 -19.650 52.195 1.00 55.97 12 VAL D O 1
ATOM 3591 N N . ASN D 1 13 ? -32.350 -17.474 51.815 1.00 55.81 13 ASN D N 1
ATOM 3592 C CA . ASN D 1 13 ? -33.076 -17.297 53.049 1.00 56.22 13 ASN D CA 1
ATOM 3593 C C . ASN D 1 13 ? -34.170 -16.281 52.894 1.00 56.24 13 ASN D C 1
ATOM 3594 O O . ASN D 1 13 ? -34.276 -15.618 51.885 1.00 56.28 13 ASN D O 1
ATOM 3599 N N . ALA D 1 14 ? -34.962 -16.143 53.935 1.00 57.01 14 ALA D N 1
ATOM 3600 C CA . ALA D 1 14 ? -36.145 -15.290 53.917 1.00 58.04 14 ALA D CA 1
ATOM 3601 C C . ALA D 1 14 ? -35.826 -13.866 54.335 1.00 58.87 14 ALA D C 1
ATOM 3602 O O . ALA D 1 14 ? -34.888 -13.618 55.099 1.00 58.83 14 ALA D O 1
ATOM 3604 N N . SER D 1 15 ? -36.619 -12.931 53.825 1.00 59.85 15 SER D N 1
ATOM 3605 C CA . SER D 1 15 ? -36.485 -11.545 54.189 1.00 61.15 15 SER D CA 1
ATOM 3606 C C . SER D 1 15 ? -37.054 -11.332 55.574 1.00 62.03 15 SER D C 1
ATOM 3607 O O . SER D 1 15 ? -38.021 -11.978 55.950 1.00 62.30 15 SER D O 1
ATOM 3610 N N . THR D 1 16 ? -36.447 -10.419 56.320 1.00 63.21 16 THR D N 1
ATOM 3611 C CA . THR D 1 16 ? -36.923 -10.031 57.652 1.00 64.65 16 THR D CA 1
ATOM 3612 C C . THR D 1 16 ? -37.731 -8.744 57.582 1.00 65.15 16 THR D C 1
ATOM 3613 O O . THR D 1 16 ? -38.494 -8.445 58.496 1.00 65.46 16 THR D O 1
ATOM 3617 N N . ILE D 1 17 ? -37.553 -7.975 56.512 1.00 66.19 17 ILE D N 1
ATOM 3618 C CA . ILE D 1 17 ? -38.292 -6.721 56.338 1.00 67.49 17 ILE D CA 1
ATOM 3619 C C . ILE D 1 17 ? -39.372 -6.815 55.280 1.00 68.13 17 ILE D C 1
ATOM 3620 O O . ILE D 1 17 ? -40.458 -6.267 55.451 1.00 68.24 17 ILE D O 1
ATOM 3625 N N . LYS D 1 18 ? -39.072 -7.483 54.175 1.00 69.00 18 LYS D N 1
ATOM 3626 C CA . LYS D 1 18 ? -40.106 -7.726 53.177 1.00 70.01 18 LYS D CA 1
ATOM 3627 C C . LYS D 1 18 ? -41.055 -8.802 53.698 1.00 70.02 18 LYS D C 1
ATOM 3628 O O . LYS D 1 18 ? -40.642 -9.745 54.384 1.00 70.17 18 LYS D O 1
ATOM 3634 N N . ASP D 1 19 ? -42.333 -8.637 53.393 1.00 70.19 19 ASP D N 1
ATOM 3635 C CA . ASP D 1 19 ? -43.327 -9.620 53.789 1.00 70.50 19 ASP D CA 1
ATOM 3636 C C . ASP D 1 19 ? -43.004 -11.013 53.218 1.00 70.33 19 ASP D C 1
ATOM 3637 O O . ASP D 1 19 ? -42.366 -11.150 52.167 1.00 70.08 19 ASP D O 1
ATOM 3642 N N . TYR D 1 20 ? -43.411 -12.040 53.956 1.00 70.24 20 TYR D N 1
ATOM 3643 C CA . TYR D 1 20 ? -43.236 -13.420 53.525 1.00 69.80 20 TYR D CA 1
ATOM 3644 C C . TYR D 1 20 ? -44.154 -13.614 52.318 1.00 68.78 20 TYR D C 1
ATOM 3645 O O . TYR D 1 20 ? -45.253 -13.058 52.292 1.00 68.46 20 TYR D O 1
ATOM 3654 N N . PRO D 1 21 ? -43.740 -14.420 51.328 1.00 67.80 21 PRO D N 1
ATOM 3655 C CA . PRO D 1 21 ? -42.685 -15.414 51.188 1.00 66.81 21 PRO D CA 1
ATOM 3656 C C . PRO D 1 21 ? -41.370 -14.896 50.593 1.00 65.64 21 PRO D C 1
ATOM 3657 O O . PRO D 1 21 ? -40.561 -15.696 50.088 1.00 65.55 21 PRO D O 1
ATOM 3661 N N . ASN D 1 22 ? -41.158 -13.587 50.625 1.00 64.11 22 ASN D N 1
ATOM 3662 C CA . ASN D 1 22 ? -40.003 -13.004 49.937 1.00 62.62 22 ASN D CA 1
ATOM 3663 C C . ASN D 1 22 ? -38.660 -13.518 50.413 1.00 61.33 22 ASN D C 1
ATOM 3664 O O . ASN D 1 22 ? -38.440 -13.658 51.620 1.00 61.21 22 ASN D O 1
ATOM 3669 N N . PRO D 1 23 ? -37.761 -13.819 49.459 1.00 59.94 23 PRO D N 1
ATOM 3670 C CA . PRO D 1 23 ? -36.375 -14.076 49.823 1.00 58.94 23 PRO D CA 1
ATOM 3671 C C . PRO D 1 23 ? -35.728 -12.803 50.349 1.00 57.75 23 PRO D C 1
ATOM 3672 O O . PRO D 1 23 ? -36.213 -11.708 50.096 1.00 57.09 23 PRO D O 1
ATOM 3676 N N . SER D 1 24 ? -34.655 -12.946 51.105 1.00 56.83 24 SER D N 1
ATOM 3677 C CA . SER D 1 24 ? -33.880 -11.780 51.476 1.00 56.47 24 SER D CA 1
ATOM 3678 C C . SER D 1 24 ? -33.397 -11.054 50.225 1.00 56.13 24 SER D C 1
ATOM 3679 O O . SER D 1 24 ? -33.186 -11.668 49.165 1.00 56.05 24 SER D O 1
ATOM 3682 N N . ILE D 1 25 ? -33.233 -9.741 50.346 1.00 55.76 25 ILE D N 1
ATOM 3683 C CA . ILE D 1 25 ? -32.762 -8.951 49.242 1.00 55.34 25 ILE D CA 1
ATOM 3684 C C . ILE D 1 25 ? -31.396 -9.468 48.801 1.00 55.56 25 ILE D C 1
ATOM 3685 O O . ILE D 1 25 ? -31.133 -9.567 47.621 1.00 55.53 25 ILE D O 1
ATOM 3690 N N . SER D 1 26 ? -30.558 -9.843 49.751 1.00 55.53 26 SER D N 1
ATOM 3691 C CA . SER D 1 26 ? -29.194 -10.173 49.454 1.00 55.74 26 SER D CA 1
ATOM 3692 C C . SER D 1 26 ? -29.082 -11.486 48.711 1.00 56.20 26 SER D C 1
ATOM 3693 O O . SER D 1 26 ? -28.291 -11.600 47.766 1.00 56.14 26 SER D O 1
ATOM 3696 N N . CYS D 1 27 ? -29.873 -12.481 49.113 1.00 56.90 27 CYS D N 1
ATOM 3697 C CA . CYS D 1 27 ? -29.752 -13.787 48.457 1.00 57.32 27 CYS D CA 1
ATOM 3698 C C . CYS D 1 27 ? -30.399 -13.721 47.100 1.00 57.18 27 CYS D C 1
ATOM 3699 O O . CYS D 1 27 ? -29.957 -14.402 46.179 1.00 57.99 27 CYS D O 1
ATOM 3702 N N . LYS D 1 28 ? -31.384 -12.840 46.962 1.00 56.58 28 LYS D N 1
ATOM 3703 C CA . LYS D 1 28 ? -32.082 -12.649 45.699 1.00 56.96 28 LYS D CA 1
ATOM 3704 C C . LYS D 1 28 ? -31.161 -11.959 44.696 1.00 57.16 28 LYS D C 1
ATOM 3705 O O . LYS D 1 28 ? -31.042 -12.392 43.546 1.00 57.50 28 LYS D O 1
ATOM 3711 N N . ARG D 1 29 ? -30.509 -10.891 45.128 1.00 56.72 29 ARG D N 1
ATOM 3712 C CA . ARG D 1 29 ? -29.528 -10.253 44.310 1.00 56.93 29 ARG D CA 1
ATOM 3713 C C . ARG D 1 29 ? -28.416 -11.277 43.925 1.00 57.35 29 ARG D C 1
ATOM 3714 O O . ARG D 1 29 ? -28.046 -11.391 42.756 1.00 56.95 29 ARG D O 1
ATOM 3722 N N . ALA D 1 30 ? -27.913 -12.023 44.905 1.00 56.92 30 ALA D N 1
ATOM 3723 C CA . ALA D 1 30 ? -26.906 -13.051 44.657 1.00 57.56 30 ALA D CA 1
ATOM 3724 C C . ALA D 1 30 ? -27.311 -14.033 43.537 1.00 57.74 30 ALA D C 1
ATOM 3725 O O . ALA D 1 30 ? -26.571 -14.308 42.598 1.00 57.80 30 ALA D O 1
ATOM 3727 N N . PHE D 1 31 ? -28.504 -14.566 43.683 1.00 57.61 31 PHE D N 1
ATOM 3728 C CA . PHE D 1 31 ? -29.071 -15.493 42.751 1.00 57.26 31 PHE D CA 1
ATOM 3729 C C . PHE D 1 31 ? -29.254 -14.847 41.405 1.00 57.60 31 PHE D C 1
ATOM 3730 O O . PHE D 1 31 ? -28.781 -15.399 40.421 1.00 58.27 31 PHE D O 1
ATOM 3738 N N . GLU D 1 32 ? -29.895 -13.675 41.337 1.00 57.84 32 GLU D N 1
ATOM 3739 C CA . GLU D 1 32 ? -30.093 -13.018 40.032 1.00 58.79 32 GLU D CA 1
ATOM 3740 C C . GLU D 1 32 ? -28.802 -12.608 39.343 1.00 58.50 32 GLU D C 1
ATOM 3741 O O . GLU D 1 32 ? -28.686 -12.708 38.142 1.00 58.80 32 GLU D O 1
ATOM 3747 N N . TRP D 1 33 ? -27.844 -12.125 40.103 1.00 58.49 33 TRP D N 1
ATOM 3748 C CA . TRP D 1 33 ? -26.591 -11.714 39.569 1.00 58.63 33 TRP D CA 1
ATOM 3749 C C . TRP D 1 33 ? -25.868 -12.913 38.953 1.00 59.13 33 TRP D C 1
ATOM 3750 O O . TRP D 1 33 ? -25.292 -12.812 37.865 1.00 58.72 33 TRP D O 1
ATOM 3761 N N . THR D 1 34 ? -25.884 -14.035 39.675 1.00 59.32 34 THR D N 1
ATOM 3762 C CA . THR D 1 34 ? -25.303 -15.267 39.191 1.00 59.86 34 THR D CA 1
ATOM 3763 C C . THR D 1 34 ? -25.919 -15.720 37.865 1.00 60.09 34 THR D C 1
ATOM 3764 O O . THR D 1 34 ? -25.167 -16.111 36.974 1.00 60.79 34 THR D O 1
ATOM 3768 N N . LEU D 1 35 ? -27.246 -15.660 37.729 1.00 60.32 35 LEU D N 1
ATOM 3769 C CA . LEU D 1 35 ? -27.884 -16.004 36.437 1.00 61.25 35 LEU D CA 1
ATOM 3770 C C . LEU D 1 35 ? -27.544 -15.031 35.349 1.00 61.19 35 LEU D C 1
ATOM 3771 O O . LEU D 1 35 ? -27.263 -15.422 34.237 1.00 62.04 35 LEU D O 1
ATOM 3776 N N . GLU D 1 36 ? -27.566 -13.756 35.677 1.00 61.25 36 GLU D N 1
ATOM 3777 C CA . GLU D 1 36 ? -27.240 -12.702 34.750 1.00 61.91 36 GLU D CA 1
ATOM 3778 C C . GLU D 1 36 ? -25.787 -12.845 34.280 1.00 60.58 36 GLU D C 1
ATOM 3779 O O . GLU D 1 36 ? -25.520 -12.931 33.093 1.00 60.72 36 GLU D O 1
ATOM 3785 N N . LYS D 1 37 ? -24.857 -12.896 35.230 1.00 59.62 37 LYS D N 1
ATOM 3786 C CA . LYS D 1 37 ? -23.448 -12.677 34.928 1.00 58.83 37 LYS D CA 1
ATOM 3787 C C . LYS D 1 37 ? -22.648 -13.934 34.718 1.00 58.18 37 LYS D C 1
ATOM 3788 O O . LYS D 1 37 ? -21.666 -13.891 33.979 1.00 57.84 37 LYS D O 1
ATOM 3794 N N . ILE D 1 38 ? -23.064 -15.033 35.361 1.00 57.59 38 ILE D N 1
ATOM 3795 C CA . ILE D 1 38 ? -22.322 -16.282 35.263 1.00 57.44 38 ILE D CA 1
ATOM 3796 C C . ILE D 1 38 ? -22.982 -17.257 34.301 1.00 57.15 38 ILE D C 1
ATOM 3797 O O . ILE D 1 38 ? -22.352 -17.754 33.388 1.00 57.34 38 ILE D O 1
ATOM 3802 N N . VAL D 1 39 ? -24.251 -17.545 34.521 1.00 56.68 39 VAL D N 1
ATOM 3803 C CA . VAL D 1 39 ? -24.915 -18.530 33.710 1.00 55.86 39 VAL D CA 1
ATOM 3804 C C . VAL D 1 39 ? -25.207 -17.945 32.336 1.00 55.66 39 VAL D C 1
ATOM 3805 O O . VAL D 1 39 ? -25.063 -18.626 31.333 1.00 55.91 39 VAL D O 1
ATOM 3809 N N . ARG D 1 40 ? -25.588 -16.673 32.306 1.00 55.44 40 ARG D N 1
ATOM 3810 C CA . ARG D 1 40 ? -25.919 -15.970 31.094 1.00 55.38 40 ARG D CA 1
ATOM 3811 C C . ARG D 1 40 ? -26.908 -16.816 30.276 1.00 55.99 40 ARG D C 1
ATOM 3812 O O . ARG D 1 40 ? -27.816 -17.431 30.859 1.00 56.32 40 ARG D O 1
ATOM 3820 N N . SER D 1 41 ? -26.736 -16.871 28.950 1.00 56.01 41 SER D N 1
ATOM 3821 C CA . SER D 1 41 ? -27.582 -17.729 28.111 1.00 56.45 41 SER D CA 1
ATOM 3822 C C . SER D 1 41 ? -27.162 -19.206 28.112 1.00 56.38 41 SER D C 1
ATOM 3823 O O . SER D 1 41 ? -27.863 -20.044 27.554 1.00 56.40 41 SER D O 1
ATOM 3826 N N . ASN D 1 42 ? -26.049 -19.521 28.769 1.00 56.39 42 ASN D N 1
ATOM 3827 C CA . ASN D 1 42 ? -25.492 -20.868 28.723 1.00 56.55 42 ASN D CA 1
ATOM 3828 C C . ASN D 1 42 ? -26.051 -21.744 29.807 1.00 57.04 42 ASN D C 1
ATOM 3829 O O . ASN D 1 42 ? -25.333 -22.173 30.710 1.00 56.86 42 ASN D O 1
ATOM 3834 N N . THR D 1 43 ? -27.337 -22.048 29.669 1.00 57.86 43 THR D N 1
ATOM 3835 C CA . THR D 1 43 ? -28.128 -22.615 30.765 1.00 58.37 43 THR D CA 1
ATOM 3836 C C . THR D 1 43 ? -27.881 -24.111 30.936 1.00 58.70 43 THR D C 1
ATOM 3837 O O . THR D 1 43 ? -28.206 -24.686 31.962 1.00 59.12 43 THR D O 1
ATOM 3841 N N . SER D 1 44 ? -27.289 -24.736 29.924 1.00 59.13 44 SER D N 1
ATOM 3842 C CA . SER D 1 44 ? -26.863 -26.132 30.025 1.00 59.63 44 SER D CA 1
ATOM 3843 C C . SER D 1 44 ? -25.498 -26.309 30.702 1.00 59.71 44 SER D C 1
ATOM 3844 O O . SER D 1 44 ? -25.132 -27.428 31.071 1.00 60.11 44 SER D O 1
ATOM 3847 N N . ASP D 1 45 ? -24.757 -25.211 30.865 1.00 59.51 45 ASP D N 1
ATOM 3848 C CA . ASP D 1 45 ? -23.403 -25.254 31.4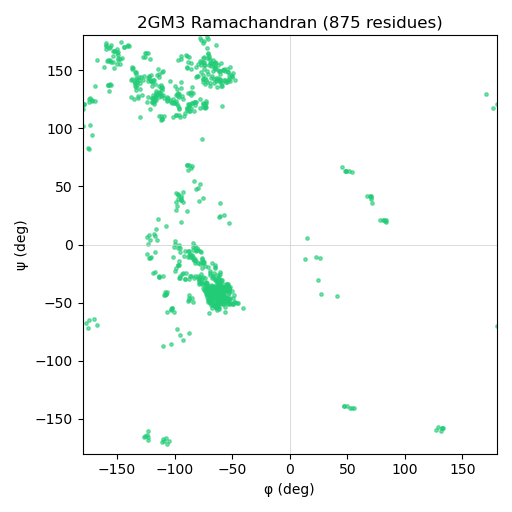26 1.00 59.57 45 ASP D CA 1
ATOM 3849 C C . ASP D 1 45 ? -23.359 -25.246 32.945 1.00 59.13 45 ASP D C 1
ATOM 3850 O O . ASP D 1 45 ? -22.301 -25.476 33.545 1.00 58.97 45 ASP D O 1
ATOM 3855 N N . PHE D 1 46 ? -24.511 -24.978 33.556 1.00 58.84 46 PHE D N 1
ATOM 3856 C CA . PHE D 1 46 ? -24.601 -24.770 34.992 1.00 58.91 46 PHE D CA 1
ATOM 3857 C C . PHE D 1 46 ? -25.804 -25.474 35.565 1.00 58.98 46 PHE D C 1
ATOM 3858 O O . PHE D 1 46 ? -26.789 -25.652 34.889 1.00 59.59 46 PHE D O 1
ATOM 3866 N N . LYS D 1 47 ? -25.694 -25.876 36.816 1.00 59.03 47 LYS D N 1
ATOM 3867 C CA . LYS D 1 47 ? -26.778 -26.433 37.560 1.00 59.24 47 LYS D CA 1
ATOM 3868 C C . LYS D 1 47 ? -26.827 -25.728 38.907 1.00 59.24 47 LYS D C 1
ATOM 3869 O O . LYS D 1 47 ? -25.817 -25.617 39.601 1.00 59.37 47 LYS D O 1
ATOM 3875 N N . ILE D 1 48 ? -27.997 -25.210 39.263 1.00 59.10 48 ILE D N 1
ATOM 3876 C CA . ILE D 1 48 ? -28.157 -24.471 40.522 1.00 58.90 48 ILE D CA 1
ATOM 3877 C C . ILE D 1 48 ? -28.609 -25.410 41.647 1.00 58.98 48 ILE D C 1
ATOM 3878 O O . ILE D 1 48 ? -29.586 -26.139 41.517 1.00 58.96 48 ILE D O 1
ATOM 3883 N N . LEU D 1 49 ? -27.867 -25.417 42.739 1.00 58.60 49 LEU D N 1
ATOM 3884 C CA . LEU D 1 49 ? -28.246 -26.182 43.894 1.00 58.25 49 LEU D CA 1
ATOM 3885 C C . LEU D 1 49 ? -28.672 -25.192 44.943 1.00 58.23 49 LEU D C 1
ATOM 3886 O O . LEU D 1 49 ? -27.850 -24.427 45.411 1.00 59.09 49 LEU D O 1
ATOM 3891 N N . LEU D 1 50 ? -29.968 -25.154 45.260 1.00 57.74 50 LEU D N 1
ATOM 3892 C CA . LEU D 1 50 ? -30.508 -24.152 46.177 1.00 56.77 50 LEU D CA 1
ATOM 3893 C C . LEU D 1 50 ? -30.698 -24.748 47.544 1.00 56.56 50 LEU D C 1
ATOM 3894 O O . LEU D 1 50 ? -31.377 -25.743 47.724 1.00 57.07 50 LEU D O 1
ATOM 3899 N N . LEU D 1 51 ? -30.056 -24.139 48.519 1.00 56.33 51 LEU D N 1
ATOM 3900 C CA . LEU D 1 51 ? -30.085 -24.622 49.872 1.00 55.50 51 LEU D CA 1
ATOM 3901 C C . LEU D 1 51 ? -30.689 -23.557 50.797 1.00 55.53 51 LEU D C 1
ATOM 3902 O O . LEU D 1 51 ? -30.238 -22.405 50.850 1.00 55.44 51 LEU D O 1
ATOM 3907 N N . HIS D 1 52 ? -31.753 -23.936 51.501 1.00 54.95 52 HIS D N 1
ATOM 3908 C CA . HIS D 1 52 ? -32.210 -23.091 52.578 1.00 54.45 52 HIS D CA 1
ATOM 3909 C C . HIS D 1 52 ? -31.937 -23.787 53.881 1.00 54.15 52 HIS D C 1
ATOM 3910 O O . HIS D 1 52 ? -32.209 -24.964 53.993 1.00 54.68 52 HIS D O 1
ATOM 3917 N N . VAL D 1 53 ? -31.398 -23.074 54.859 1.00 54.05 53 VAL D N 1
ATOM 3918 C CA . VAL D 1 53 ? -31.205 -23.665 56.181 1.00 54.40 53 VAL D CA 1
ATOM 3919 C C . VAL D 1 53 ? -32.213 -23.087 57.135 1.00 54.86 53 VAL D C 1
ATOM 3920 O O . VAL D 1 53 ? -32.345 -21.880 57.283 1.00 55.25 53 VAL D O 1
ATOM 3924 N N . GLN D 1 54 ? -32.947 -23.988 57.738 1.00 55.20 54 GLN D N 1
ATOM 3925 C CA . GLN D 1 54 ? -34.082 -23.698 58.595 1.00 55.90 54 GLN D CA 1
ATOM 3926 C C . GLN D 1 54 ? -33.602 -23.760 60.048 1.00 56.18 54 GLN D C 1
ATOM 3927 O O . GLN D 1 54 ? -32.916 -24.715 60.428 1.00 55.92 54 GLN D O 1
ATOM 3933 N N . VAL D 1 55 ? -33.974 -22.762 60.855 1.00 56.65 55 VAL D N 1
ATOM 3934 C CA . VAL D 1 55 ? -33.613 -22.740 62.267 1.00 56.84 55 VAL D CA 1
ATOM 3935 C C . VAL D 1 55 ? -34.755 -23.278 63.111 1.00 56.77 55 VAL D C 1
ATOM 3936 O O . VAL D 1 55 ? -35.301 -24.328 62.796 1.00 56.89 55 VAL D O 1
ATOM 3940 N N . SER D 1 66 ? -48.170 -34.244 66.761 1.00 67.10 66 SER D N 1
ATOM 3941 C CA . SER D 1 66 ? -48.938 -33.086 66.303 1.00 67.40 66 SER D CA 1
ATOM 3942 C C . SER D 1 66 ? -50.470 -33.238 66.316 1.00 67.29 66 SER D C 1
ATOM 3943 O O . SER D 1 66 ? -51.077 -33.869 65.448 1.00 67.53 66 SER D O 1
ATOM 3946 N N . ILE D 1 67 ? -51.068 -32.643 67.338 1.00 66.92 67 ILE D N 1
ATOM 3947 C CA . ILE D 1 67 ? -52.488 -32.780 67.635 1.00 66.73 67 ILE D CA 1
ATOM 3948 C C . ILE D 1 67 ? -53.211 -31.469 67.371 1.00 66.80 67 ILE D C 1
ATOM 3949 O O . ILE D 1 67 ? -52.736 -30.418 67.757 1.00 66.76 67 ILE D O 1
ATOM 3954 N N . TYR D 1 68 ? -54.369 -31.554 66.725 1.00 66.77 68 TYR D N 1
ATOM 3955 C CA . TYR D 1 68 ? -55.124 -30.392 66.300 1.00 66.73 68 TYR D CA 1
ATOM 3956 C C . TYR D 1 68 ? -56.485 -30.380 66.955 1.00 67.49 68 TYR D C 1
ATOM 3957 O O . TYR D 1 68 ? -57.236 -31.355 66.864 1.00 67.97 68 TYR D O 1
ATOM 3966 N N . ALA D 1 69 ? -56.816 -29.281 67.614 1.00 67.86 69 ALA D N 1
ATOM 3967 C CA . ALA D 1 69 ? -58.050 -29.224 68.383 1.00 68.47 69 ALA D CA 1
ATOM 3968 C C . ALA D 1 69 ? -59.025 -28.142 67.945 1.00 68.96 69 ALA D C 1
ATOM 3969 O O . ALA D 1 69 ? -60.170 -28.123 68.398 1.00 69.08 69 ALA D O 1
ATOM 3971 N N . SER D 1 70 ? -58.571 -27.242 67.078 1.00 69.81 70 SER D N 1
ATOM 3972 C CA . SER D 1 70 ? -59.380 -26.091 66.643 1.00 70.69 70 SER D CA 1
ATOM 3973 C C . SER D 1 70 ? -58.898 -25.616 65.282 1.00 71.01 70 SER D C 1
ATOM 3974 O O . SER D 1 70 ? -57.767 -25.912 64.900 1.00 70.92 70 SER D O 1
ATOM 3977 N N . PRO D 1 71 ? -59.763 -24.921 64.524 1.00 71.55 71 PRO D N 1
ATOM 3978 C CA . PRO D 1 71 ? -59.339 -24.365 63.241 1.00 72.36 71 PRO D CA 1
ATOM 3979 C C . PRO D 1 71 ? -58.088 -23.493 63.375 1.00 73.37 71 PRO D C 1
ATOM 3980 O O . PRO D 1 71 ? -57.238 -23.511 62.488 1.00 73.20 71 PRO D O 1
ATOM 3984 N N . GLU D 1 72 ? -57.976 -22.761 64.491 1.00 74.38 72 GLU D N 1
ATOM 3985 C CA . GLU D 1 72 ? -56.801 -21.925 64.773 1.00 75.66 72 GLU D CA 1
ATOM 3986 C C . GLU D 1 72 ? -55.474 -22.685 64.723 1.00 75.79 72 GLU D C 1
ATOM 3987 O O . GLU D 1 72 ? -54.473 -22.141 64.247 1.00 75.60 72 GLU D O 1
ATOM 3993 N N . ASP D 1 73 ? -55.480 -23.936 65.193 1.00 75.87 73 ASP D N 1
ATOM 3994 C CA . ASP D 1 73 ? -54.284 -24.786 65.177 1.00 76.18 73 ASP D CA 1
ATOM 3995 C C . ASP D 1 73 ? -53.762 -25.072 63.766 1.00 76.16 73 ASP D C 1
ATOM 3996 O O . ASP D 1 73 ? -52.568 -25.292 63.575 1.00 76.06 73 ASP D O 1
ATOM 4001 N N . PHE D 1 74 ? -54.656 -25.072 62.782 1.00 76.41 74 PHE D N 1
ATOM 4002 C CA . PHE D 1 74 ? -54.257 -25.278 61.389 1.00 76.74 74 PHE D CA 1
ATOM 4003 C C . PHE D 1 74 ? -53.677 -24.018 60.751 1.00 77.39 74 PHE D C 1
ATOM 4004 O O . PHE D 1 74 ? -52.820 -24.100 59.880 1.00 77.43 74 PHE D O 1
ATOM 4012 N N . ARG D 1 75 ? -54.144 -22.862 61.206 1.00 78.30 75 ARG D N 1
ATOM 4013 C CA . ARG D 1 75 ? -53.577 -21.582 60.816 1.00 79.08 75 ARG D CA 1
ATOM 4014 C C . ARG D 1 75 ? -52.153 -21.436 61.339 1.00 79.36 75 ARG D C 1
ATOM 4015 O O . ARG D 1 75 ? -51.258 -21.019 60.592 1.00 79.51 75 ARG D O 1
ATOM 4023 N N . ASP D 1 76 ? -51.945 -21.821 62.600 1.00 79.61 76 ASP D N 1
ATOM 4024 C CA . ASP D 1 76 ? -50.622 -21.774 63.221 1.00 79.97 76 ASP D CA 1
ATOM 4025 C C . ASP D 1 76 ? -49.607 -22.642 62.509 1.00 79.92 76 ASP D C 1
ATOM 4026 O O . ASP D 1 76 ? -48.474 -22.224 62.314 1.00 80.09 76 ASP D O 1
ATOM 4044 N N . ARG D 1 78 ? -49.591 -23.674 59.322 1.00 77.59 78 ARG D N 1
ATOM 4045 C CA . ARG D 1 78 ? -49.205 -23.143 58.008 1.00 76.07 78 ARG D CA 1
ATOM 4046 C C . ARG D 1 78 ? -48.140 -22.034 58.124 1.00 75.16 78 ARG D C 1
ATOM 4047 O O . ARG D 1 78 ? -47.303 -21.891 57.240 1.00 74.38 78 ARG D O 1
ATOM 4055 N N . GLN D 1 79 ? -48.181 -21.293 59.238 1.00 74.52 79 GLN D N 1
ATOM 4056 C CA . GLN D 1 79 ? -47.078 -20.426 59.715 1.00 74.35 79 GLN D CA 1
ATOM 4057 C C . GLN D 1 79 ? -45.940 -21.241 60.363 1.00 73.50 79 GLN D C 1
ATOM 4058 O O . GLN D 1 79 ? -45.960 -21.504 61.565 1.00 73.47 79 GLN D O 1
ATOM 4064 N N . SER D 1 80 ? -44.957 -21.643 59.564 1.00 72.57 80 SER D N 1
ATOM 4065 C CA . SER D 1 80 ? -43.865 -22.493 60.031 1.00 71.76 80 SER D CA 1
ATOM 4066 C C . SER D 1 80 ? -42.798 -22.544 58.954 1.00 71.70 80 SER D C 1
ATOM 4067 O O . SER D 1 80 ? -43.127 -22.702 57.769 1.00 71.67 80 SER D O 1
ATOM 4070 N N . ASN D 1 81 ? -41.532 -22.434 59.377 1.00 71.09 81 ASN D N 1
ATOM 4071 C CA . ASN D 1 81 ? -40.356 -22.251 58.492 1.00 70.23 81 ASN D CA 1
ATOM 4072 C C . ASN D 1 81 ? -39.984 -23.410 57.595 1.00 69.39 81 ASN D C 1
ATOM 4073 O O . ASN D 1 81 ? -39.180 -23.240 56.695 1.00 69.96 81 ASN D O 1
ATOM 4078 N N . LYS D 1 82 ? -40.504 -24.599 57.874 1.00 68.89 82 LYS D N 1
ATOM 4079 C CA . LYS D 1 82 ? -40.396 -25.714 56.941 1.00 68.30 82 LYS D CA 1
ATOM 4080 C C . LYS D 1 82 ? -41.120 -25.265 55.689 1.00 67.96 82 LYS D C 1
ATOM 4081 O O . LYS D 1 82 ? -40.541 -25.260 54.614 1.00 68.04 82 LYS D O 1
ATOM 4087 N N . ALA D 1 83 ? -42.386 -24.869 55.856 1.00 67.41 83 ALA D N 1
ATOM 4088 C CA . ALA D 1 83 ? -43.179 -24.258 54.793 1.00 66.73 83 ALA D CA 1
ATOM 4089 C C . ALA D 1 83 ? -42.585 -22.910 54.387 1.00 66.14 83 ALA D C 1
ATOM 4090 O O . ALA D 1 83 ? -42.475 -22.602 53.204 1.00 66.00 83 ALA D O 1
ATOM 4092 N N . LYS D 1 84 ? -42.185 -22.114 55.379 1.00 65.79 84 LYS D N 1
ATOM 4093 C CA . LYS D 1 84 ? -41.554 -20.829 55.115 1.00 64.55 84 LYS D CA 1
ATOM 4094 C C . LYS D 1 84 ? -40.300 -21.127 54.289 1.00 64.31 84 LYS D C 1
ATOM 4095 O O . LYS D 1 84 ? -39.978 -20.440 53.298 1.00 64.97 84 LYS D O 1
ATOM 4101 N N . GLY D 1 85 ? -39.627 -22.201 54.655 1.00 62.23 85 GLY D N 1
ATOM 4102 C CA . GLY D 1 85 ? -38.557 -22.702 53.844 1.00 61.20 85 GLY D CA 1
ATOM 4103 C C . GLY D 1 85 ? -39.004 -23.050 52.435 1.00 60.73 85 GLY D C 1
ATOM 4104 O O . GLY D 1 85 ? -38.379 -22.623 51.484 1.00 60.79 85 GLY D O 1
ATOM 4105 N N . LEU D 1 86 ? -40.095 -23.802 52.301 1.00 59.72 86 LEU D N 1
ATOM 4106 C CA . LEU D 1 86 ? -40.467 -24.358 51.016 1.00 59.17 86 LEU D CA 1
ATOM 4107 C C . LEU D 1 86 ? -40.874 -23.297 49.997 1.00 59.00 86 LEU D C 1
ATOM 4108 O O . LEU D 1 86 ? -40.441 -23.368 48.846 1.00 58.71 86 LEU D O 1
ATOM 4113 N N . HIS D 1 87 ? -41.657 -22.307 50.427 1.00 58.87 87 HIS D N 1
ATOM 4114 C CA . HIS D 1 87 ? -42.103 -21.217 49.556 1.00 59.32 87 HIS D CA 1
ATOM 4115 C C . HIS D 1 87 ? -40.885 -20.476 48.984 1.00 59.24 87 HIS D C 1
ATOM 4116 O O . HIS D 1 87 ? -40.909 -19.927 47.890 1.00 59.23 87 HIS D O 1
ATOM 4123 N N . LEU D 1 88 ? -39.827 -20.465 49.764 1.00 59.16 88 LEU D N 1
ATOM 4124 C CA . LEU D 1 88 ? -38.598 -19.804 49.420 1.00 59.84 88 LEU D CA 1
ATOM 4125 C C . LEU D 1 88 ? -37.928 -20.586 48.295 1.00 60.22 88 LEU D C 1
ATOM 4126 O O . LEU D 1 88 ? -37.505 -20.023 47.273 1.00 60.79 88 LEU D O 1
ATOM 4131 N N . LEU D 1 89 ? -37.817 -21.897 48.500 1.00 59.64 89 LEU D N 1
ATOM 4132 C CA . LEU D 1 89 ? -37.243 -22.782 47.511 1.00 59.29 89 LEU D CA 1
ATOM 4133 C C . LEU D 1 89 ? -38.020 -22.721 46.203 1.00 58.98 89 LEU D C 1
ATOM 4134 O O . LEU D 1 89 ? -37.407 -22.670 45.140 1.00 59.27 89 LEU D O 1
ATOM 4139 N N . GLU D 1 90 ? -39.349 -22.721 46.299 1.00 58.20 90 GLU D N 1
ATOM 4140 C CA . GLU D 1 90 ? -40.218 -22.634 45.154 1.00 58.01 90 GLU D CA 1
ATOM 4141 C C . GLU D 1 90 ? -40.018 -21.365 44.343 1.00 57.90 90 GLU D C 1
ATOM 4142 O O . GLU D 1 90 ? -40.104 -21.408 43.133 1.00 58.21 90 GLU D O 1
ATOM 4148 N N . PHE D 1 91 ? -39.755 -20.251 45.017 1.00 57.77 91 PHE D N 1
ATOM 4149 C CA . PHE D 1 91 ? -39.466 -18.980 44.362 1.00 58.01 91 PHE D CA 1
ATOM 4150 C C . PHE D 1 91 ? -38.303 -19.133 43.391 1.00 57.76 91 PHE D C 1
ATOM 4151 O O . PHE D 1 91 ? -38.403 -18.748 42.237 1.00 57.77 91 PHE D O 1
ATOM 4159 N N . PHE D 1 92 ? -37.212 -19.712 43.886 1.00 57.50 92 PHE D N 1
ATOM 4160 C CA . PHE D 1 92 ? -36.005 -19.888 43.102 1.00 57.74 92 PHE D CA 1
ATOM 4161 C C . PHE D 1 92 ? -36.081 -20.962 42.037 1.00 57.43 92 PHE D C 1
ATOM 4162 O O . PHE D 1 92 ? -35.503 -20.820 40.959 1.00 57.26 92 PHE D O 1
ATOM 4170 N N . VAL D 1 93 ? -36.823 -22.020 42.335 1.00 57.40 93 VAL D N 1
ATOM 4171 C CA . VAL D 1 93 ? -37.011 -23.096 41.387 1.00 56.94 93 VAL D CA 1
ATOM 4172 C C . VAL D 1 93 ? -37.794 -22.568 40.174 1.00 57.53 93 VAL D C 1
ATOM 4173 O O . VAL D 1 93 ? -37.489 -22.886 39.028 1.00 57.60 93 VAL D O 1
ATOM 4177 N N . ASN D 1 94 ? -38.761 -21.711 40.428 1.00 57.85 94 ASN D N 1
ATOM 4178 C CA . ASN D 1 94 ? -39.526 -21.097 39.344 1.00 58.26 94 ASN D CA 1
ATOM 4179 C C . ASN D 1 94 ? -38.679 -20.187 38.469 1.00 58.32 94 ASN D C 1
ATOM 4180 O O . ASN D 1 94 ? -38.820 -20.185 37.250 1.00 58.00 94 ASN D O 1
ATOM 4185 N N . LYS D 1 95 ? -37.792 -19.437 39.118 1.00 58.72 95 LYS D N 1
ATOM 4186 C CA . LYS D 1 95 ? -36.807 -18.586 38.457 1.00 59.37 95 LYS D CA 1
ATOM 4187 C C . LYS D 1 95 ? -35.854 -19.394 37.553 1.00 59.45 95 LYS D C 1
ATOM 4188 O O . LYS D 1 95 ? -35.555 -18.974 36.443 1.00 59.83 95 LYS D O 1
ATOM 4194 N N . CYS D 1 96 ? -35.382 -20.544 38.042 1.00 59.31 96 CYS D N 1
ATOM 4195 C CA . CYS D 1 96 ? -34.569 -21.456 37.243 1.00 59.39 96 CYS D CA 1
ATOM 4196 C C . CYS D 1 96 ? -35.339 -22.071 36.079 1.00 59.69 96 CYS D C 1
ATOM 4197 O O . CYS D 1 96 ? -34.828 -22.167 34.975 1.00 60.08 96 CYS D O 1
ATOM 4200 N N . HIS D 1 97 ? -36.564 -22.494 36.351 1.00 59.91 97 HIS D N 1
ATOM 4201 C CA . HIS D 1 97 ? -37.417 -23.120 35.377 1.00 60.61 97 HIS D CA 1
ATOM 4202 C C . HIS D 1 97 ? -37.681 -22.155 34.224 1.00 61.00 97 HIS D C 1
ATOM 4203 O O . HIS D 1 97 ? -37.654 -22.555 33.060 1.00 60.67 97 HIS D O 1
ATOM 4210 N N . GLU D 1 98 ? -37.903 -20.883 34.566 1.00 61.58 98 GLU D N 1
ATOM 4211 C CA . GLU D 1 98 ? -38.261 -19.838 33.591 1.00 62.05 98 GLU D CA 1
ATOM 4212 C C . GLU D 1 98 ? -37.209 -19.686 32.529 1.00 61.70 98 GLU D C 1
ATOM 4213 O O . GLU D 1 98 ? -37.531 -19.543 31.368 1.00 61.99 98 GLU D O 1
ATOM 4219 N N . ILE D 1 99 ? -35.947 -19.680 32.943 1.00 61.84 99 ILE D N 1
ATOM 4220 C CA . ILE D 1 99 ? -34.825 -19.499 32.013 1.00 61.90 99 ILE D CA 1
ATOM 4221 C C . ILE D 1 99 ? -34.206 -20.835 31.568 1.00 61.47 99 ILE D C 1
ATOM 4222 O O . ILE D 1 99 ? -33.262 -20.853 30.782 1.00 61.68 99 ILE D O 1
ATOM 4227 N N . GLY D 1 100 ? -34.741 -21.941 32.080 1.00 60.96 100 GLY D N 1
ATOM 4228 C CA . GLY D 1 100 ? -34.332 -23.271 31.650 1.00 60.49 100 GLY D CA 1
ATOM 4229 C C . GLY D 1 100 ? -33.052 -23.820 32.263 1.00 60.37 100 GLY D C 1
ATOM 4230 O O . GLY D 1 100 ? -32.445 -24.741 31.699 1.00 60.38 100 GLY D O 1
ATOM 4231 N N . VAL D 1 101 ? -32.635 -23.286 33.412 1.00 59.69 101 VAL D N 1
ATOM 4232 C CA . VAL D 1 101 ? -31.504 -23.875 34.124 1.00 59.84 101 VAL D CA 1
ATOM 4233 C C . VAL D 1 101 ? -31.966 -24.990 35.032 1.00 59.50 101 VAL D C 1
ATOM 4234 O O . VAL D 1 101 ? -32.896 -24.815 35.800 1.00 59.85 101 VAL D O 1
ATOM 4238 N N . GLY D 1 102 ? -31.300 -26.132 34.944 1.00 59.29 102 GLY D N 1
ATOM 4239 C CA . GLY D 1 102 ? -31.533 -27.228 35.862 1.00 59.15 102 GLY D CA 1
ATOM 4240 C C . GLY D 1 102 ? -31.222 -26.794 37.273 1.00 59.31 102 GLY D C 1
ATOM 4241 O O . GLY D 1 102 ? -30.295 -26.025 37.500 1.00 59.48 102 GLY D O 1
ATOM 4242 N N . CYS D 1 103 ? -32.029 -27.250 38.224 1.00 59.03 103 CYS D N 1
ATOM 4243 C CA . CYS D 1 103 ? -31.771 -26.963 39.618 1.00 59.22 103 CYS D CA 1
ATOM 4244 C C . CYS D 1 103 ? -32.248 -28.069 40.520 1.00 58.95 103 CYS D C 1
ATOM 4245 O O . CYS D 1 103 ? -33.100 -28.873 40.155 1.00 58.95 103 CYS D O 1
ATOM 4248 N N . GLU D 1 104 ? -31.703 -28.081 41.719 1.00 58.69 104 GLU D N 1
ATOM 4249 C CA . GLU D 1 104 ? -32.205 -28.899 42.792 1.00 58.71 104 GLU D CA 1
ATOM 4250 C C . GLU D 1 104 ? -32.273 -27.996 44.002 1.00 58.40 104 GLU D C 1
ATOM 4251 O O . GLU D 1 104 ? -31.388 -27.128 44.225 1.00 58.50 104 GLU D O 1
ATOM 4257 N N . ALA D 1 105 ? -33.300 -28.202 44.806 1.00 57.71 105 ALA D N 1
ATOM 4258 C CA . ALA D 1 105 ? -33.484 -27.352 45.956 1.00 57.42 105 ALA D CA 1
ATOM 4259 C C . ALA D 1 105 ? -33.878 -28.196 47.122 1.00 57.04 105 ALA D C 1
ATOM 4260 O O . ALA D 1 105 ? -34.651 -29.155 46.986 1.00 56.23 105 ALA D O 1
ATOM 4262 N N . TRP D 1 106 ? -33.346 -27.839 48.281 1.00 56.59 106 TRP D N 1
ATOM 4263 C CA . TRP D 1 106 ? -33.659 -28.599 49.475 1.00 56.18 106 TRP D CA 1
ATOM 4264 C C . TRP D 1 106 ? -33.392 -27.792 50.733 1.00 56.07 106 TRP D C 1
ATOM 4265 O O . TRP D 1 106 ? -32.776 -26.732 50.672 1.00 56.08 106 TRP D O 1
ATOM 4276 N N . ILE D 1 107 ? -33.879 -28.316 51.855 1.00 56.12 107 ILE D N 1
ATOM 4277 C CA . ILE D 1 107 ? -33.780 -27.702 53.150 1.00 56.20 107 ILE D CA 1
ATOM 4278 C C . ILE D 1 107 ? -32.962 -28.574 54.057 1.00 56.54 107 ILE D C 1
ATOM 4279 O O . ILE D 1 107 ? -33.112 -29.788 54.083 1.00 56.70 107 ILE D O 1
ATOM 4284 N N . LYS D 1 108 ? -32.096 -27.939 54.825 1.00 56.87 108 LYS D N 1
ATOM 4285 C CA . LYS D 1 108 ? -31.470 -28.607 55.938 1.00 57.06 108 LYS D CA 1
ATOM 4286 C C . LYS D 1 108 ? -31.779 -27.807 57.199 1.00 57.33 108 LYS D C 1
ATOM 4287 O O . LYS D 1 108 ? -32.186 -26.640 57.127 1.00 57.84 108 LYS D O 1
ATOM 4293 N N . THR D 1 109 ? -31.559 -28.433 58.339 1.00 57.47 109 THR D N 1
ATOM 4294 C CA . THR D 1 109 ? -31.870 -27.866 59.630 1.00 57.81 109 THR D CA 1
ATOM 4295 C C . THR D 1 109 ? -30.593 -27.597 60.421 1.00 58.05 109 THR D C 1
ATOM 4296 O O . THR D 1 109 ? -29.638 -28.392 60.374 1.00 57.92 109 THR D O 1
ATOM 4300 N N . GLY D 1 110 ? -30.592 -26.509 61.186 1.00 58.29 110 GLY D N 1
ATOM 4301 C CA . GLY D 1 110 ? -29.514 -26.249 62.138 1.00 58.73 110 GLY D CA 1
ATOM 4302 C C . GLY D 1 110 ? -29.033 -24.828 62.031 1.00 59.19 110 GLY D C 1
ATOM 4303 O O . GLY D 1 110 ? -29.764 -23.950 61.563 1.00 58.87 110 GLY D O 1
ATOM 4304 N N . ASP D 1 111 ? -27.807 -24.600 62.489 1.00 59.72 111 ASP D N 1
ATOM 4305 C CA . ASP D 1 111 ? -27.189 -23.299 62.352 1.00 60.07 111 ASP D CA 1
ATOM 4306 C C . ASP D 1 111 ? -26.778 -23.089 60.884 1.00 59.90 111 ASP D C 1
ATOM 4307 O O . ASP D 1 111 ? -25.971 -23.853 60.344 1.00 60.08 111 ASP D O 1
ATOM 4312 N N . PRO D 1 112 ? -27.359 -22.066 60.234 1.00 59.70 112 PRO D N 1
ATOM 4313 C CA . PRO D 1 112 ? -27.186 -21.810 58.812 1.00 59.75 112 PRO D CA 1
ATOM 4314 C C . PRO D 1 112 ? -25.732 -21.848 58.336 1.00 60.12 112 PRO D C 1
ATOM 4315 O O . PRO D 1 112 ? -25.444 -22.520 57.331 1.00 60.65 112 PRO D O 1
ATOM 4319 N N . LYS D 1 113 ? -24.833 -21.147 59.025 1.00 59.66 113 LYS D N 1
ATOM 4320 C CA . LYS D 1 113 ? -23.460 -21.027 58.525 1.00 59.45 113 LYS D CA 1
ATOM 4321 C C . LYS D 1 113 ? -22.715 -22.361 58.631 1.00 59.52 113 LYS D C 1
ATOM 4322 O O . LYS D 1 113 ? -21.969 -22.711 57.732 1.00 59.52 113 LYS D O 1
ATOM 4328 N N . ASP D 1 114 ? -22.919 -23.089 59.732 1.00 59.65 114 ASP D N 1
ATOM 4329 C CA . ASP D 1 114 ? -22.377 -24.454 59.876 1.00 60.04 114 ASP D CA 1
ATOM 4330 C C . ASP D 1 114 ? -22.954 -25.364 58.799 1.00 59.50 114 ASP D C 1
ATOM 4331 O O . ASP D 1 114 ? -22.211 -26.074 58.127 1.00 59.36 114 ASP D O 1
ATOM 4336 N N . VAL D 1 115 ? -24.274 -25.322 58.631 1.00 58.99 115 VAL D N 1
ATOM 4337 C CA . VAL D 1 115 ? -24.944 -26.277 57.761 1.00 58.64 115 VAL D CA 1
ATOM 4338 C C . VAL D 1 115 ? -24.533 -26.080 56.321 1.00 58.77 115 VAL D C 1
ATOM 4339 O O . VAL D 1 115 ? -24.243 -27.055 55.618 1.00 58.74 115 VAL D O 1
ATOM 4343 N N . ILE D 1 116 ? -24.470 -24.825 55.898 1.00 58.83 116 ILE D N 1
ATOM 4344 C CA . ILE D 1 116 ? -24.036 -24.514 54.555 1.00 58.91 116 ILE D CA 1
ATOM 4345 C C . ILE D 1 116 ? -22.668 -25.138 54.284 1.00 59.84 116 ILE D C 1
ATOM 4346 O O . ILE D 1 116 ? -22.477 -25.777 53.249 1.00 60.51 116 ILE D O 1
ATOM 4351 N N . CYS D 1 117 ? -21.736 -24.968 55.208 1.00 59.89 117 CYS D N 1
ATOM 4352 C CA . CYS D 1 117 ? -20.441 -25.630 55.108 1.00 61.04 117 CYS D CA 1
ATOM 4353 C C . CYS D 1 117 ? -20.507 -27.153 55.103 1.00 60.65 117 CYS D C 1
ATOM 4354 O O . CYS D 1 117 ? -19.800 -27.804 54.333 1.00 60.67 117 CYS D O 1
ATOM 4357 N N . GLN D 1 118 ? -21.334 -27.718 55.973 1.00 60.46 118 GLN D N 1
ATOM 4358 C CA . GLN D 1 118 ? -21.488 -29.154 55.988 1.00 60.74 118 GLN D CA 1
ATOM 4359 C C . GLN D 1 118 ? -22.058 -29.604 54.629 1.00 60.36 118 GLN D C 1
ATOM 4360 O O . GLN D 1 118 ? -21.631 -30.607 54.068 1.00 60.14 118 GLN D O 1
ATOM 4366 N N . GLU D 1 119 ? -22.950 -28.799 54.063 1.00 60.13 119 GLU D N 1
ATOM 4367 C CA . GLU D 1 119 ? -23.572 -29.157 52.809 1.00 59.89 119 GLU D CA 1
ATOM 4368 C C . GLU D 1 119 ? -22.632 -29.058 51.643 1.00 59.66 119 GLU D C 1
ATOM 4369 O O . GLU D 1 119 ? -22.697 -29.882 50.734 1.00 59.74 119 GLU D O 1
ATOM 4375 N N . VAL D 1 120 ? -21.741 -28.067 51.679 1.00 59.46 120 VAL D N 1
ATOM 4376 C CA . VAL D 1 120 ? -20.680 -27.969 50.686 1.00 58.89 120 VAL D CA 1
ATOM 4377 C C . VAL D 1 120 ? -19.819 -29.221 50.668 1.00 59.52 120 VAL D C 1
ATOM 4378 O O . VAL D 1 120 ? -19.518 -29.715 49.592 1.00 59.86 120 VAL D O 1
ATOM 4382 N N . LYS D 1 121 ? -19.423 -29.737 51.831 1.00 59.60 121 LYS D N 1
ATOM 4383 C CA . LYS D 1 121 ? -18.615 -30.937 51.810 1.00 60.46 121 LYS D CA 1
ATOM 4384 C C . LYS D 1 121 ? -19.371 -32.238 51.541 1.00 60.08 121 LYS D C 1
ATOM 4385 O O . LYS D 1 121 ? -18.767 -33.235 51.173 1.00 60.00 121 LYS D O 1
ATOM 4391 N N . ARG D 1 122 ? -20.691 -32.212 51.652 1.00 60.03 122 ARG D N 1
ATOM 4392 C CA . ARG D 1 122 ? -21.497 -33.392 51.344 1.00 59.76 122 ARG D CA 1
ATOM 4393 C C . ARG D 1 122 ? -21.862 -33.466 49.841 1.00 59.73 122 ARG D C 1
ATOM 4394 O O . ARG D 1 122 ? -21.724 -34.508 49.196 1.00 59.37 122 ARG D O 1
ATOM 4402 N N . VAL D 1 123 ? -22.291 -32.343 49.292 1.00 59.66 123 VAL D N 1
ATOM 4403 C CA . VAL D 1 123 ? -22.797 -32.278 47.928 1.00 59.65 123 VAL D CA 1
ATOM 4404 C C . VAL D 1 123 ? -21.681 -31.976 46.938 1.00 59.57 123 VAL D C 1
ATOM 4405 O O . VAL D 1 123 ? -21.777 -32.308 45.757 1.00 59.51 123 VAL D O 1
ATOM 4409 N N . ARG D 1 124 ? -20.626 -31.347 47.439 1.00 59.65 124 ARG D N 1
ATOM 4410 C CA . ARG D 1 124 ? -19.479 -30.902 46.640 1.00 59.64 124 ARG D CA 1
ATOM 4411 C C . ARG D 1 124 ? -19.839 -30.137 45.372 1.00 59.40 124 ARG D C 1
ATOM 4412 O O . ARG D 1 124 ? -19.526 -30.572 44.271 1.00 59.86 124 ARG D O 1
ATOM 4420 N N . PRO D 1 125 ? -20.482 -28.966 45.532 1.00 59.23 125 PRO D N 1
ATOM 4421 C CA . PRO D 1 125 ? -20.744 -28.112 44.403 1.00 58.72 125 PRO D CA 1
ATOM 4422 C C . PRO D 1 125 ? -19.428 -27.523 43.943 1.00 58.19 125 PRO D C 1
ATOM 4423 O O . PRO D 1 125 ? -18.454 -27.577 44.676 1.00 58.10 125 PRO D O 1
ATOM 4427 N N . ASP D 1 126 ? -19.404 -26.973 42.736 1.00 57.72 126 ASP D N 1
ATOM 4428 C CA . ASP D 1 126 ? -18.182 -26.408 42.201 1.00 57.24 126 ASP D CA 1
ATOM 4429 C C . ASP D 1 126 ? -17.879 -25.107 42.899 1.00 57.25 126 ASP D C 1
ATOM 4430 O O . ASP D 1 126 ? -16.718 -24.850 43.232 1.00 57.49 126 ASP D O 1
ATOM 4435 N N . PHE D 1 127 ? -18.928 -24.312 43.158 1.00 56.72 127 PHE D N 1
ATOM 4436 C CA . PHE D 1 127 ? -18.812 -23.148 44.058 1.00 56.27 127 PHE D CA 1
ATOM 4437 C C . PHE D 1 127 ? -20.096 -22.798 44.802 1.00 56.35 127 PHE D C 1
ATOM 4438 O O . PHE D 1 127 ? -21.158 -23.345 44.504 1.00 56.61 127 PHE D O 1
ATOM 4446 N N . LEU D 1 128 ? -19.950 -21.921 45.800 1.00 56.21 128 LEU D N 1
ATOM 4447 C CA . LEU D 1 128 ? -21.038 -21.506 46.674 1.00 56.00 128 LEU D CA 1
ATOM 4448 C C . LEU D 1 128 ? -21.269 -20.042 46.454 1.00 56.52 128 LEU D C 1
ATOM 4449 O O . LEU D 1 128 ? -20.329 -19.250 46.435 1.00 57.42 128 LEU D O 1
ATOM 4454 N N . VAL D 1 129 ? -22.526 -19.692 46.248 1.00 56.60 129 VAL D N 1
ATOM 4455 C CA . VAL D 1 129 ? -22.932 -18.323 46.176 1.00 56.92 129 VAL D CA 1
ATOM 4456 C C . VAL D 1 129 ? -23.674 -17.946 47.440 1.00 56.98 129 VAL D C 1
ATOM 4457 O O . VAL D 1 129 ? -24.592 -18.637 47.894 1.00 56.88 129 VAL D O 1
ATOM 4461 N N . VAL D 1 130 ? -23.219 -16.875 48.065 1.00 57.28 130 VAL D N 1
ATOM 4462 C CA . VAL D 1 130 ? -23.946 -16.308 49.206 1.00 57.15 130 VAL D CA 1
ATOM 4463 C C . VAL D 1 130 ? -24.060 -14.836 48.943 1.00 57.09 130 VAL D C 1
ATOM 4464 O O . VAL D 1 130 ? -23.146 -14.239 48.347 1.00 57.69 130 VAL D O 1
ATOM 4468 N N . GLY D 1 131 ? -25.192 -14.272 49.342 1.00 56.78 131 GLY D N 1
ATOM 4469 C CA . GLY D 1 131 ? -25.376 -12.845 49.367 1.00 56.47 131 GLY D CA 1
ATOM 4470 C C . GLY D 1 131 ? -24.628 -12.346 50.594 1.00 56.55 131 GLY D C 1
ATOM 4471 O O . GLY D 1 131 ? -24.081 -13.112 51.352 1.00 56.34 131 GLY D O 1
ATOM 4472 N N . SER D 1 132 ? -24.588 -11.048 50.795 1.00 56.73 132 SER D N 1
ATOM 4473 C CA . SER D 1 132 ? -23.920 -10.524 51.959 1.00 57.15 132 SER D CA 1
ATOM 4474 C C . SER D 1 132 ? -24.512 -9.173 52.236 1.00 57.23 132 SER D C 1
ATOM 4475 O O . SER D 1 132 ? -24.724 -8.369 51.293 1.00 57.87 132 SER D O 1
ATOM 4478 N N . ARG D 1 133 ? -24.761 -8.896 53.512 1.00 56.97 133 ARG D N 1
ATOM 4479 C CA . ARG D 1 133 ? -25.221 -7.567 53.898 1.00 57.41 133 ARG D CA 1
ATOM 4480 C C . ARG D 1 133 ? -24.018 -6.630 54.055 1.00 58.10 133 ARG D C 1
ATOM 4481 O O . ARG D 1 133 ? -24.175 -5.397 54.139 1.00 57.99 133 ARG D O 1
ATOM 4489 N N . GLY D 1 134 ? -22.821 -7.225 54.094 1.00 58.81 134 GLY D N 1
ATOM 4490 C CA . GLY D 1 134 ? -21.571 -6.485 54.166 1.00 59.68 134 GLY D CA 1
ATOM 4491 C C . GLY D 1 134 ? -21.356 -5.819 55.504 1.00 60.28 134 GLY D C 1
ATOM 4492 O O . GLY D 1 134 ? -20.860 -4.701 55.577 1.00 60.49 134 GLY D O 1
ATOM 4493 N N . LEU D 1 135 ? -21.705 -6.535 56.563 1.00 61.20 135 LEU D N 1
ATOM 4494 C CA . LEU D 1 135 ? -21.650 -6.001 57.912 1.00 62.46 135 LEU D CA 1
ATOM 4495 C C . LEU D 1 135 ? -20.242 -5.986 58.561 1.00 63.30 135 LEU D C 1
ATOM 4496 O O . LEU D 1 135 ? -20.075 -6.399 59.704 1.00 63.82 135 LEU D O 1
ATOM 4501 N N . GLY D 1 136 ? -19.229 -5.485 57.862 1.00 64.27 136 GLY D N 1
ATOM 4502 C CA . GLY D 1 136 ? -17.946 -5.180 58.541 1.00 64.38 136 GLY D CA 1
ATOM 4503 C C . GLY D 1 136 ? -16.956 -4.500 57.616 1.00 64.90 136 GLY D C 1
ATOM 4504 O O . GLY D 1 136 ? -17.328 -3.687 56.756 1.00 65.32 136 GLY D O 1
ATOM 4505 N N . THR D 1 145 ? -22.083 -12.470 59.733 1.00 64.56 145 THR D N 1
ATOM 4506 C CA . THR D 1 145 ? -22.203 -13.829 60.268 1.00 64.75 145 THR D CA 1
ATOM 4507 C C . THR D 1 145 ? -22.014 -14.850 59.150 1.00 64.04 145 THR D C 1
ATOM 4508 O O . THR D 1 145 ? -20.917 -15.393 58.965 1.00 64.66 145 THR D O 1
ATOM 4512 N N . VAL D 1 146 ? -23.070 -15.110 58.387 1.00 62.65 146 VAL D N 1
ATOM 4513 C CA . VAL D 1 146 ? -23.064 -16.249 57.474 1.00 61.24 146 VAL D CA 1
ATOM 4514 C C . VAL D 1 146 ? -22.111 -16.139 56.271 1.00 60.82 146 VAL D C 1
ATOM 4515 O O . VAL D 1 146 ? -21.349 -17.090 55.989 1.00 60.95 146 VAL D O 1
ATOM 4519 N N . SER D 1 147 ? -22.165 -15.018 55.553 1.00 59.48 147 SER D N 1
ATOM 4520 C CA . SER D 1 147 ? -21.338 -14.862 54.369 1.00 58.25 147 SER D CA 1
ATOM 4521 C C . SER D 1 147 ? -19.848 -14.910 54.712 1.00 58.42 147 SER D C 1
ATOM 4522 O O . SER D 1 147 ? -19.073 -15.526 53.983 1.00 59.26 147 SER D O 1
ATOM 4525 N N . ALA D 1 148 ? -19.471 -14.277 55.819 1.00 57.18 148 ALA D N 1
ATOM 4526 C CA . ALA D 1 148 ? -18.085 -14.246 56.277 1.00 57.21 148 ALA D CA 1
ATOM 4527 C C . ALA D 1 148 ? -17.591 -15.627 56.698 1.00 56.93 148 ALA D C 1
ATOM 4528 O O . ALA D 1 148 ? -16.414 -15.978 56.512 1.00 57.46 148 ALA D O 1
ATOM 4530 N N . PHE D 1 149 ? -18.486 -16.382 57.319 1.00 56.50 149 PHE D N 1
ATOM 4531 C CA . PHE D 1 149 ? -18.149 -17.701 57.816 1.00 55.91 149 PHE D CA 1
ATOM 4532 C C . PHE D 1 149 ? -17.924 -18.651 56.645 1.00 55.76 149 PHE D C 1
ATOM 4533 O O . PHE D 1 149 ? -16.976 -19.417 56.648 1.00 56.11 149 PHE D O 1
ATOM 4541 N N . CYS D 1 150 ? -18.766 -18.565 55.630 1.00 56.28 150 CYS D N 1
ATOM 4542 C CA . CYS D 1 150 ? -18.625 -19.402 54.430 1.00 57.39 150 CYS D CA 1
ATOM 4543 C C . CYS D 1 150 ? -17.350 -19.187 53.650 1.00 57.21 150 CYS D C 1
ATOM 4544 O O . CYS D 1 150 ? -16.685 -20.149 53.264 1.00 57.21 150 CYS D O 1
ATOM 4547 N N . VAL D 1 151 ? -17.020 -17.921 53.409 1.00 57.17 151 VAL D N 1
ATOM 4548 C CA . VAL D 1 151 ? -15.760 -17.535 52.786 1.00 56.99 151 VAL D CA 1
ATOM 4549 C C . VAL D 1 151 ? -14.574 -18.129 53.537 1.00 56.92 151 VAL D C 1
ATOM 4550 O O . VAL D 1 151 ? -13.614 -18.639 52.949 1.00 56.73 151 VAL D O 1
ATOM 4554 N N . LYS D 1 152 ? -14.648 -18.072 54.855 1.00 56.80 152 LYS D N 1
ATOM 4555 C CA . LYS D 1 152 ? -13.540 -18.542 55.674 1.00 57.07 152 LYS D CA 1
ATOM 4556 C C . LYS D 1 152 ? -13.451 -20.059 55.605 1.00 56.85 152 LYS D C 1
ATOM 4557 O O . LYS D 1 152 ? -12.372 -20.604 55.504 1.00 56.57 152 LYS D O 1
ATOM 4563 N N . HIS D 1 153 ? -14.599 -20.738 55.669 1.00 56.75 153 HIS D N 1
ATOM 4564 C CA . HIS D 1 153 ? -14.588 -22.163 55.984 1.00 57.04 153 HIS D CA 1
ATOM 4565 C C . HIS D 1 153 ? -15.047 -23.122 54.875 1.00 57.27 153 HIS D C 1
ATOM 4566 O O . HIS D 1 153 ? -14.643 -24.280 54.868 1.00 57.51 153 HIS D O 1
ATOM 4573 N N . ALA D 1 154 ? -15.906 -22.671 53.970 1.00 57.57 154 ALA D N 1
ATOM 4574 C CA . ALA D 1 154 ? -16.434 -23.576 52.948 1.00 58.28 154 ALA D CA 1
ATOM 4575 C C . ALA D 1 154 ? -15.292 -24.240 52.185 1.00 58.71 154 ALA D C 1
ATOM 4576 O O . ALA D 1 154 ? -14.284 -23.598 51.878 1.00 59.67 154 ALA D O 1
ATOM 4578 N N . GLU D 1 155 ? -15.449 -25.518 51.883 1.00 58.81 155 GLU D N 1
ATOM 4579 C CA . GLU D 1 155 ? -14.402 -26.241 51.178 1.00 59.07 155 GLU D CA 1
ATOM 4580 C C . GLU D 1 155 ? -14.648 -26.255 49.668 1.00 59.17 155 GLU D C 1
ATOM 4581 O O . GLU D 1 155 ? -14.449 -27.267 49.000 1.00 59.95 155 GLU D O 1
ATOM 4587 N N . CYS D 1 156 ? -15.102 -25.127 49.143 1.00 58.35 156 CYS D N 1
ATOM 4588 C CA . CYS D 1 156 ? -15.192 -24.910 47.724 1.00 58.10 156 CYS D CA 1
ATOM 4589 C C . CYS D 1 156 ? -15.098 -23.386 47.517 1.00 57.48 156 CY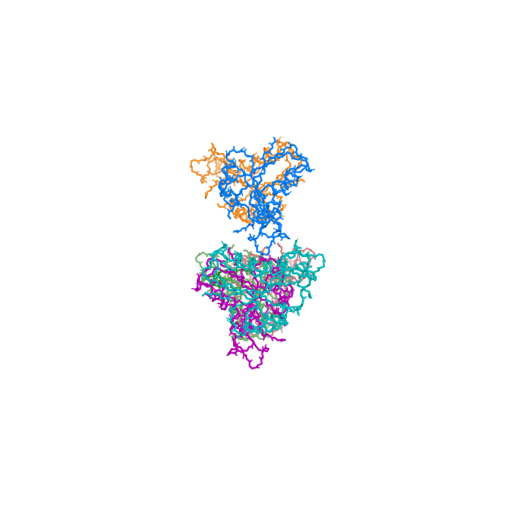S D C 1
ATOM 4590 O O . CYS D 1 156 ? -15.255 -22.621 48.473 1.00 57.61 156 CYS D O 1
ATOM 4593 N N . PRO D 1 157 ? -14.787 -22.937 46.293 1.00 56.84 157 PRO D N 1
ATOM 4594 C CA . PRO D 1 157 ? -14.839 -21.495 46.009 1.00 56.48 157 PRO D CA 1
ATOM 4595 C C . PRO D 1 157 ? -16.150 -20.823 46.431 1.00 56.53 157 PRO D C 1
ATOM 4596 O O . PRO D 1 157 ? -17.231 -21.404 46.323 1.00 56.90 157 PRO D O 1
ATOM 4600 N N . VAL D 1 158 ? -16.061 -19.596 46.905 1.00 56.41 158 VAL D N 1
ATOM 4601 C CA . VAL D 1 158 ? -17.238 -18.891 47.374 1.00 55.95 158 VAL D CA 1
ATOM 4602 C C . VAL D 1 158 ? -17.340 -17.553 46.655 1.00 56.78 158 VAL D C 1
ATOM 4603 O O . VAL D 1 158 ? -16.375 -16.767 46.612 1.00 57.10 158 VAL D O 1
ATOM 4615 N N . THR D 1 160 ? -19.184 -14.080 46.903 1.00 57.74 160 THR D N 1
ATOM 4616 C CA . THR D 1 160 ? -19.900 -13.225 47.806 1.00 58.17 160 THR D CA 1
ATOM 4617 C C . THR D 1 160 ? -20.481 -12.084 46.999 1.00 57.94 160 THR D C 1
ATOM 4618 O O . THR D 1 160 ? -19.765 -11.373 46.318 1.00 57.48 160 THR D O 1
ATOM 4622 N N . ILE D 1 161 ? -21.790 -11.912 47.067 1.00 57.80 161 ILE D N 1
ATOM 4623 C CA . ILE D 1 161 ? -22.452 -10.871 46.307 1.00 57.41 161 ILE D CA 1
ATOM 4624 C C . ILE D 1 161 ? -23.177 -9.949 47.266 1.00 57.91 161 ILE D C 1
ATOM 4625 O O . ILE D 1 161 ? -24.076 -10.396 47.984 1.00 58.61 161 ILE D O 1
ATOM 4630 N N . LYS D 1 162 ? -22.771 -8.686 47.307 1.00 57.91 162 LYS D N 1
ATOM 4631 C CA . LYS D 1 162 ? -23.434 -7.664 48.108 1.00 58.15 162 LYS D CA 1
ATOM 4632 C C . LYS D 1 162 ? -24.572 -7.033 47.299 1.00 58.40 162 LYS D C 1
ATOM 4633 O O . LYS D 1 162 ? -24.596 -7.143 46.066 1.00 58.85 162 LYS D O 1
ATOM 4639 N N . ARG D 1 163 ? -25.507 -6.374 47.986 1.00 58.59 163 ARG D N 1
ATOM 4640 C CA . ARG D 1 163 ? -26.682 -5.790 47.355 1.00 58.19 163 ARG D CA 1
ATOM 4641 C C . ARG D 1 163 ? -26.274 -4.527 46.596 1.00 59.41 163 ARG D C 1
ATOM 4642 O O . ARG D 1 163 ? -25.232 -3.938 46.900 1.00 59.63 163 ARG D O 1
ATOM 4650 N N . ASN D 1 164 ? -27.079 -4.132 45.601 1.00 59.91 164 ASN D N 1
ATOM 4651 C CA . ASN D 1 164 ? -26.937 -2.815 44.983 1.00 60.57 164 ASN D CA 1
ATOM 4652 C C . ASN D 1 164 ? -27.250 -1.758 46.027 1.00 60.60 164 ASN D C 1
ATOM 4653 O O . ASN D 1 164 ? -28.024 -2.007 46.954 1.00 60.88 164 ASN D O 1
ATOM 4658 N N . ALA D 1 165 ? -26.650 -0.580 45.870 1.00 60.84 165 ALA D N 1
ATOM 4659 C CA . ALA D 1 165 ? -26.847 0.535 46.790 1.00 60.64 165 ALA D CA 1
ATOM 4660 C C . ALA D 1 165 ? -28.322 0.903 46.880 1.00 60.80 165 ALA D C 1
ATOM 4661 O O . ALA D 1 165 ? -28.824 1.249 47.955 1.00 61.05 165 ALA D O 1
ATOM 4663 N N . ASP D 1 166 ? -29.020 0.798 45.751 1.00 60.89 166 ASP D N 1
ATOM 4664 C CA . ASP D 1 166 ? -30.403 1.258 45.667 1.00 60.85 166 ASP D CA 1
ATOM 4665 C C . ASP D 1 166 ? -31.425 0.247 46.164 1.00 60.33 166 ASP D C 1
ATOM 4666 O O . ASP D 1 166 ? -32.620 0.532 46.179 1.00 60.80 166 ASP D O 1
ATOM 4671 N N . GLU D 1 167 ? -30.950 -0.904 46.630 1.00 59.67 167 GLU D N 1
ATOM 4672 C CA . GLU D 1 167 ? -31.811 -1.897 47.257 1.00 59.09 167 GLU D CA 1
ATOM 4673 C C . GLU D 1 167 ? -31.311 -2.235 48.660 1.00 58.54 167 GLU D C 1
ATOM 4674 O O . GLU D 1 167 ? -31.822 -3.138 49.301 1.00 58.93 167 GLU D O 1
ATOM 4680 N N . THR D 1 168 ? -30.303 -1.518 49.131 1.00 57.98 168 THR D N 1
ATOM 4681 C CA . THR D 1 168 ? -29.802 -1.720 50.482 1.00 57.56 168 THR D CA 1
ATOM 4682 C C . THR D 1 168 ? -30.620 -0.877 51.465 1.00 56.89 168 THR D C 1
ATOM 4683 O O . THR D 1 168 ? -30.683 0.334 51.311 1.00 57.13 168 THR D O 1
ATOM 4687 N N . PRO D 1 169 ? -31.330 -1.521 52.416 1.00 56.63 169 PRO D N 1
ATOM 4688 C CA . PRO D 1 169 ? -32.134 -0.791 53.412 1.00 56.33 169 PRO D CA 1
ATOM 4689 C C . PRO D 1 169 ? -31.277 0.153 54.252 1.00 56.27 169 PRO D C 1
ATOM 4690 O O . PRO D 1 169 ? -30.082 -0.065 54.378 1.00 56.37 169 PRO D O 1
ATOM 4694 N N . SER D 1 170 ? -31.873 1.192 54.820 1.00 56.43 170 SER D N 1
ATOM 4695 C CA . SER D 1 170 ? -31.087 2.185 55.542 1.00 56.56 170 SER D CA 1
ATOM 4696 C C . SER D 1 170 ? -30.282 1.545 56.674 1.00 56.56 170 SER D C 1
ATOM 4697 O O . SER D 1 170 ? -29.137 1.937 56.916 1.00 56.71 170 SER D O 1
ATOM 4700 N N . ASP D 1 171 ? -30.881 0.557 57.344 1.00 56.32 171 ASP D N 1
ATOM 4701 C CA . ASP D 1 171 ? -30.164 -0.297 58.267 1.00 56.07 171 ASP D CA 1
ATOM 4702 C C . ASP D 1 171 ? -29.674 -1.506 57.484 1.00 55.96 171 ASP D C 1
ATOM 4703 O O . ASP D 1 171 ? -30.480 -2.327 57.055 1.00 56.14 171 ASP D O 1
ATOM 4708 N N . PRO D 1 172 ? -28.349 -1.620 57.280 1.00 55.66 172 PRO D N 1
ATOM 4709 C CA . PRO D 1 172 ? -27.807 -2.733 56.508 1.00 55.42 172 PRO D CA 1
ATOM 4710 C C . PRO D 1 172 ? -28.103 -4.117 57.099 1.00 55.30 172 PRO D C 1
ATOM 4711 O O . PRO D 1 172 ? -28.107 -5.086 56.366 1.00 55.26 172 PRO D O 1
ATOM 4715 N N . ALA D 1 173 ? -28.353 -4.204 58.403 1.00 55.18 173 ALA D N 1
ATOM 4716 C CA . ALA D 1 173 ? -28.634 -5.492 59.038 1.00 55.36 173 ALA D CA 1
ATOM 4717 C C . ALA D 1 173 ? -29.963 -6.088 58.555 1.00 55.49 173 ALA D C 1
ATOM 4718 O O . ALA D 1 173 ? -30.137 -7.304 58.536 1.00 55.60 173 ALA D O 1
ATOM 4720 N N . ASP D 1 174 ? -30.884 -5.221 58.142 1.00 55.69 174 ASP D N 1
ATOM 4721 C CA . ASP D 1 174 ? -32.146 -5.639 57.528 1.00 56.04 174 ASP D CA 1
ATOM 4722 C C . ASP D 1 174 ? -31.970 -6.192 56.107 1.00 56.32 174 ASP D C 1
ATOM 4723 O O . ASP D 1 174 ? -31.137 -5.711 55.345 1.00 56.10 174 ASP D O 1
ATOM 4728 N N . ASP D 1 175 ? -32.837 -7.130 55.711 1.00 56.83 175 ASP D N 1
ATOM 4729 C CA . ASP D 1 175 ? -32.619 -7.914 54.488 1.00 56.61 175 ASP D CA 1
ATOM 4730 C C . ASP D 1 175 ? -33.873 -8.716 54.174 1.00 56.95 175 ASP D C 1
ATOM 4731 O O . ASP D 1 175 ? -34.335 -8.831 53.027 1.00 56.71 175 ASP D O 1
ATOM 4737 N N . PRO E 1 5 ? 40.101 12.569 38.690 1.00 56.71 5 PRO E N 1
ATOM 4738 C CA . PRO E 1 5 ? 39.689 11.739 37.557 1.00 57.16 5 PRO E CA 1
ATOM 4739 C C . PRO E 1 5 ? 38.759 12.536 36.649 1.00 57.13 5 PRO E C 1
ATOM 4740 O O . PRO E 1 5 ? 37.727 13.009 37.110 1.00 57.70 5 PRO E O 1
ATOM 4744 N N . THR E 1 6 ? 39.137 12.710 35.388 1.00 57.03 6 THR E N 1
ATOM 4745 C CA . THR E 1 6 ? 38.392 13.567 34.482 1.00 57.07 6 THR E CA 1
ATOM 4746 C C . THR E 1 6 ? 37.078 12.905 34.085 1.00 57.77 6 THR E C 1
ATOM 4747 O O . THR E 1 6 ? 37.075 11.781 33.589 1.00 57.61 6 THR E O 1
ATOM 4751 N N . LYS E 1 7 ? 35.968 13.597 34.340 1.00 58.20 7 LYS E N 1
ATOM 4752 C CA . LYS E 1 7 ? 34.644 13.072 34.010 1.00 59.05 7 LYS E CA 1
ATOM 4753 C C . LYS E 1 7 ? 34.296 13.421 32.578 1.00 59.00 7 LYS E C 1
ATOM 4754 O O . LYS E 1 7 ? 34.126 14.599 32.223 1.00 59.61 7 LYS E O 1
ATOM 4760 N N . VAL E 1 8 ? 34.166 12.391 31.759 1.00 58.70 8 VAL E N 1
ATOM 4761 C CA . VAL E 1 8 ? 33.860 12.580 30.349 1.00 58.82 8 VAL E CA 1
ATOM 4762 C C . VAL E 1 8 ? 32.413 12.160 30.078 1.00 59.09 8 VAL E C 1
ATOM 4763 O O . VAL E 1 8 ? 32.073 10.971 30.182 1.00 59.23 8 VAL E O 1
ATOM 4775 N N . VAL E 1 10 ? 29.588 11.269 27.591 1.00 57.47 10 VAL E N 1
ATOM 4776 C CA . VAL E 1 10 ? 29.470 10.873 26.195 1.00 56.75 10 VAL E CA 1
ATOM 4777 C C . VAL E 1 10 ? 27.998 10.690 25.851 1.00 56.50 10 VAL E C 1
ATOM 4778 O O . VAL E 1 10 ? 27.306 9.891 26.451 1.00 56.22 10 VAL E O 1
ATOM 4782 N N . ALA E 1 11 ? 27.520 11.467 24.893 1.00 55.96 11 ALA E N 1
ATOM 4783 C CA . ALA E 1 11 ? 26.135 11.375 24.503 1.00 55.85 11 ALA E CA 1
ATOM 4784 C C . ALA E 1 11 ? 26.021 10.254 23.471 1.00 55.85 11 ALA E C 1
ATOM 4785 O O . ALA E 1 11 ? 26.688 10.286 22.434 1.00 55.73 11 ALA E O 1
ATOM 4787 N N . VAL E 1 12 ? 25.193 9.259 23.760 1.00 55.48 12 VAL E N 1
ATOM 4788 C CA . VAL E 1 12 ? 25.075 8.125 22.873 1.00 55.15 12 VAL E CA 1
ATOM 4789 C C . VAL E 1 12 ? 23.641 7.938 22.413 1.00 55.86 12 VAL E C 1
ATOM 4790 O O . VAL E 1 12 ? 22.686 8.157 23.184 1.00 56.38 12 VAL E O 1
ATOM 4794 N N . ASN E 1 13 ? 23.484 7.518 21.158 1.00 55.83 13 ASN E N 1
ATOM 4795 C CA . ASN E 1 13 ? 22.179 7.296 20.578 1.00 56.21 13 ASN E CA 1
ATOM 4796 C C . ASN E 1 13 ? 22.185 6.055 19.704 1.00 56.50 13 ASN E C 1
ATOM 4797 O O . ASN E 1 13 ? 23.235 5.462 19.452 1.00 56.30 13 ASN E O 1
ATOM 4802 N N . ALA E 1 14 ? 21.002 5.666 19.257 1.00 57.04 14 ALA E N 1
ATOM 4803 C CA . ALA E 1 14 ? 20.829 4.473 18.461 1.00 58.15 14 ALA E CA 1
ATOM 4804 C C . ALA E 1 14 ? 20.987 4.765 16.953 1.00 58.96 14 ALA E C 1
ATOM 4805 O O . ALA E 1 14 ? 20.734 5.879 16.478 1.00 59.01 14 ALA E O 1
ATOM 4807 N N . SER E 1 15 ? 21.403 3.744 16.209 1.00 59.75 15 SER E N 1
ATOM 4808 C CA . SER E 1 15 ? 21.525 3.839 14.776 1.00 61.04 15 SER E CA 1
ATOM 4809 C C . SER E 1 15 ? 20.135 3.777 14.119 1.00 62.04 15 SER E C 1
ATOM 4810 O O . SER E 1 15 ? 19.244 3.053 14.574 1.00 62.30 15 SER E O 1
ATOM 4813 N N . THR E 1 16 ? 19.956 4.552 13.064 1.00 63.17 16 THR E N 1
ATOM 4814 C CA . THR E 1 16 ? 18.706 4.566 12.329 1.00 64.62 16 THR E CA 1
ATOM 4815 C C . THR E 1 16 ? 18.813 3.662 11.107 1.00 65.18 16 THR E C 1
ATOM 4816 O O . THR E 1 16 ? 17.813 3.277 10.550 1.00 65.31 16 THR E O 1
ATOM 4820 N N . ILE E 1 17 ? 20.037 3.324 10.709 1.00 66.28 17 ILE E N 1
ATOM 4821 C CA . ILE E 1 17 ? 20.266 2.475 9.543 1.00 67.47 17 ILE E CA 1
ATOM 4822 C C . ILE E 1 17 ? 20.756 1.096 9.917 1.00 68.07 17 ILE E C 1
ATOM 4823 O O . ILE E 1 17 ? 20.301 0.100 9.361 1.00 68.29 17 ILE E O 1
ATOM 4828 N N . LYS E 1 18 ? 21.682 1.030 10.859 1.00 69.04 18 LYS E N 1
ATOM 4829 C CA . LYS E 1 18 ? 22.101 -0.255 11.395 1.00 69.95 18 LYS E CA 1
ATOM 4830 C C . LYS E 1 18 ? 21.001 -0.812 12.285 1.00 70.03 18 LYS E C 1
ATOM 4831 O O . LYS E 1 18 ? 20.321 -0.067 12.998 1.00 70.19 18 LYS E O 1
ATOM 4837 N N . ASP E 1 19 ? 20.810 -2.123 12.197 1.00 70.28 19 ASP E N 1
ATOM 4838 C CA . ASP E 1 19 ? 19.804 -2.818 12.985 1.00 70.53 19 ASP E CA 1
ATOM 4839 C C . ASP E 1 19 ? 20.003 -2.565 14.486 1.00 70.33 19 ASP E C 1
ATOM 4840 O O . ASP E 1 19 ? 21.123 -2.335 14.947 1.00 70.25 19 ASP E O 1
ATOM 4845 N N . TYR E 1 20 ? 18.892 -2.572 15.220 1.00 70.23 20 TYR E N 1
ATOM 4846 C CA . TYR E 1 20 ? 18.854 -2.423 16.672 1.00 69.81 20 TYR E CA 1
ATOM 4847 C C . TYR E 1 20 ? 19.491 -3.680 17.291 1.00 68.86 20 TYR E C 1
ATOM 4848 O O . TYR E 1 20 ? 19.312 -4.779 16.769 1.00 68.61 20 TYR E O 1
ATOM 4857 N N . PRO E 1 21 ? 20.235 -3.535 18.399 1.00 67.96 21 PRO E N 1
ATOM 4858 C CA . PRO E 1 21 ? 20.422 -2.381 19.285 1.00 67.02 21 PRO E CA 1
ATOM 4859 C C . PRO E 1 21 ? 21.690 -1.561 19.036 1.00 65.81 21 PRO E C 1
ATOM 4860 O O . PRO E 1 21 ? 22.211 -0.947 19.973 1.00 65.82 21 PRO E O 1
ATOM 4864 N N . ASN E 1 22 ? 22.171 -1.531 17.797 1.00 64.24 22 ASN E N 1
ATOM 4865 C CA . ASN E 1 22 ? 23.404 -0.824 17.489 1.00 62.77 22 ASN E CA 1
ATOM 4866 C C . ASN E 1 22 ? 23.407 0.673 17.830 1.00 61.45 22 ASN E C 1
ATOM 4867 O O . ASN E 1 22 ? 22.420 1.365 17.612 1.00 61.40 22 ASN E O 1
ATOM 4872 N N . PRO E 1 23 ? 24.524 1.167 18.382 1.00 60.03 23 PRO E N 1
ATOM 4873 C CA . PRO E 1 23 ? 24.720 2.605 18.557 1.00 59.06 23 PRO E CA 1
ATOM 4874 C C . PRO E 1 23 ? 24.858 3.278 17.199 1.00 57.83 23 PRO E C 1
ATOM 4875 O O . PRO E 1 23 ? 25.201 2.609 16.235 1.00 57.44 23 PRO E O 1
ATOM 4879 N N . SER E 1 24 ? 24.553 4.565 17.106 1.00 56.68 24 SER E N 1
ATOM 4880 C CA . SER E 1 24 ? 24.813 5.277 15.872 1.00 56.45 24 SER E CA 1
ATOM 4881 C C . SER E 1 24 ? 26.314 5.231 15.574 1.00 56.26 24 SER E C 1
ATOM 4882 O O . SER E 1 24 ? 27.150 5.177 16.497 1.00 56.68 24 SER E O 1
ATOM 4885 N N . ILE E 1 25 ? 26.640 5.235 14.294 1.00 55.77 25 ILE E N 1
ATOM 4886 C CA . ILE E 1 25 ? 27.996 5.238 13.796 1.00 55.28 25 ILE E CA 1
ATOM 4887 C C . ILE E 1 25 ? 28.763 6.398 14.439 1.00 55.57 25 ILE E C 1
ATOM 4888 O O . ILE E 1 25 ? 29.863 6.203 14.958 1.00 55.34 25 ILE E O 1
ATOM 4893 N N . SER E 1 26 ? 28.155 7.585 14.477 1.00 55.72 26 SER E N 1
ATOM 4894 C CA . SER E 1 26 ? 28.856 8.772 14.997 1.00 56.05 26 SER E CA 1
ATOM 4895 C C . SER E 1 26 ? 29.161 8.716 16.489 1.00 56.24 26 SER E C 1
ATOM 4896 O O . SER E 1 26 ? 30.266 9.026 16.906 1.00 56.42 26 SER E O 1
ATOM 4899 N N . CYS E 1 27 ? 28.211 8.291 17.302 1.00 56.81 27 CYS E N 1
ATOM 4900 C CA . CYS E 1 27 ? 28.486 8.240 18.751 1.00 57.52 27 CYS E CA 1
ATOM 4901 C C . CYS E 1 27 ? 29.419 7.079 19.091 1.00 57.12 27 CYS E C 1
ATOM 4902 O O . CYS E 1 27 ? 30.220 7.178 20.015 1.00 58.06 27 CYS E O 1
ATOM 4905 N N . LYS E 1 28 ? 29.306 5.980 18.350 1.00 56.69 28 LYS E N 1
ATOM 4906 C CA . LYS E 1 28 ? 30.238 4.868 18.506 1.00 57.11 28 LYS E CA 1
ATOM 4907 C C . LYS E 1 28 ? 31.677 5.306 18.165 1.00 57.08 28 LYS E C 1
ATOM 4908 O O . LYS E 1 28 ? 32.593 5.088 18.950 1.00 57.42 28 LYS E O 1
ATOM 4914 N N . ARG E 1 29 ? 31.848 5.942 17.011 1.00 56.81 29 ARG E N 1
ATOM 4915 C CA . ARG E 1 29 ? 33.120 6.502 16.632 1.00 57.17 29 ARG E CA 1
ATOM 4916 C C . ARG E 1 29 ? 33.625 7.456 17.713 1.00 57.30 29 ARG E C 1
ATOM 4917 O O . ARG E 1 29 ? 34.796 7.391 18.115 1.00 56.92 29 ARG E O 1
ATOM 4925 N N . ALA E 1 30 ? 32.729 8.319 18.187 1.00 57.02 30 ALA E N 1
ATOM 4926 C CA . ALA E 1 30 ? 33.088 9.301 19.202 1.00 57.52 30 ALA E CA 1
ATOM 4927 C C . ALA E 1 30 ? 33.602 8.633 20.487 1.00 57.67 30 ALA E C 1
ATOM 4928 O O . ALA E 1 30 ? 34.634 8.997 21.037 1.00 57.62 30 ALA E O 1
ATOM 4930 N N . PHE E 1 31 ? 32.871 7.633 20.945 1.00 57.64 31 PHE E N 1
ATOM 4931 C CA . PHE E 1 31 ? 33.252 6.909 22.142 1.00 57.28 31 PHE E CA 1
ATOM 4932 C C . PHE E 1 31 ? 34.596 6.181 21.937 1.00 57.88 31 PHE E C 1
ATOM 4933 O O . PHE E 1 31 ? 35.529 6.326 22.732 1.00 58.12 31 PHE E O 1
ATOM 4941 N N . GLU E 1 32 ? 34.690 5.378 20.877 1.00 58.16 32 GLU E N 1
ATOM 4942 C CA . GLU E 1 32 ? 35.922 4.646 20.586 1.00 58.95 32 GLU E CA 1
ATOM 4943 C C . GLU E 1 32 ? 37.148 5.543 20.398 1.00 58.60 32 GLU E C 1
ATOM 4944 O O . GLU E 1 32 ? 38.237 5.225 20.856 1.00 58.51 32 GLU E O 1
ATOM 4950 N N . TRP E 1 33 ? 36.956 6.665 19.724 1.00 58.73 33 TRP E N 1
ATOM 4951 C CA . TRP E 1 33 ? 38.020 7.608 19.512 1.00 58.94 33 TRP E CA 1
ATOM 4952 C C . TRP E 1 33 ? 38.523 8.164 20.862 1.00 59.16 33 TRP E C 1
ATOM 4953 O O . TRP E 1 33 ? 39.723 8.197 21.103 1.00 58.81 33 TRP E O 1
ATOM 4964 N N . THR E 1 34 ? 37.579 8.525 21.729 1.00 59.09 34 THR E N 1
ATOM 4965 C CA . THR E 1 34 ? 37.832 9.021 23.050 1.00 59.56 34 THR E CA 1
ATOM 4966 C C . THR E 1 34 ? 38.632 8.036 23.893 1.00 60.16 34 THR E C 1
ATOM 4967 O O . THR E 1 34 ? 39.637 8.412 24.506 1.00 60.84 34 THR E O 1
ATOM 4971 N N . LEU E 1 35 ? 38.212 6.775 23.905 1.00 60.59 35 LEU E N 1
ATOM 4972 C CA . LEU E 1 35 ? 39.001 5.713 24.540 1.00 61.15 35 LEU E CA 1
ATOM 4973 C C . LEU E 1 35 ? 40.404 5.604 23.984 1.00 61.05 35 LEU E C 1
ATOM 4974 O O . LEU E 1 35 ? 41.349 5.495 24.747 1.00 61.86 35 LEU E O 1
ATOM 4979 N N . GLU E 1 36 ? 40.539 5.630 22.661 1.00 61.14 36 GLU E N 1
ATOM 4980 C CA . GLU E 1 36 ? 41.846 5.423 22.003 1.00 61.68 36 GLU E CA 1
ATOM 4981 C C . GLU E 1 36 ? 42.764 6.568 22.290 1.00 60.65 36 GLU E C 1
ATOM 4982 O O . GLU E 1 36 ? 43.869 6.369 22.754 1.00 60.70 36 GLU E O 1
ATOM 4988 N N . LYS E 1 37 ? 42.286 7.772 21.986 1.00 59.74 37 LYS E N 1
ATOM 4989 C CA . LYS E 1 37 ? 43.124 8.963 21.925 1.00 58.73 37 LYS E CA 1
ATOM 4990 C C . LYS E 1 37 ? 43.215 9.737 23.242 1.00 58.25 37 LYS E C 1
ATOM 4991 O O . LYS E 1 37 ? 44.227 10.380 23.515 1.00 57.98 37 LYS E O 1
ATOM 4997 N N . ILE E 1 38 ? 42.169 9.680 24.059 1.00 57.49 38 ILE E N 1
ATOM 4998 C CA . ILE E 1 38 ? 42.156 10.450 25.280 1.00 57.21 38 ILE E CA 1
ATOM 4999 C C . ILE E 1 38 ? 42.433 9.602 26.508 1.00 56.99 38 ILE E C 1
ATOM 5000 O O . ILE E 1 38 ? 43.354 9.885 27.274 1.00 57.04 38 ILE E O 1
ATOM 5005 N N . VAL E 1 39 ? 41.628 8.565 26.701 1.00 56.54 39 VAL E N 1
ATOM 5006 C CA . VAL E 1 39 ? 41.780 7.718 27.872 1.00 55.83 39 VAL E CA 1
ATOM 5007 C C . VAL E 1 39 ? 43.040 6.884 27.754 1.00 55.68 39 VAL E C 1
ATOM 5008 O O . VAL E 1 39 ? 43.767 6.715 28.735 1.00 55.75 39 VAL E O 1
ATOM 5012 N N . ARG E 1 40 ? 43.306 6.398 26.540 1.00 55.62 40 ARG E N 1
ATOM 5013 C CA . ARG E 1 40 ? 44.495 5.570 26.256 1.00 55.59 40 ARG E CA 1
ATOM 5014 C C . ARG E 1 40 ? 44.635 4.489 27.327 1.00 55.80 40 ARG E C 1
ATOM 5015 O O . ARG E 1 40 ? 43.637 3.920 27.758 1.00 56.05 40 ARG E O 1
ATOM 5023 N N . SER E 1 41 ? 45.843 4.217 27.782 1.00 55.89 41 SER E N 1
ATOM 5024 C CA . SER E 1 41 ? 46.021 3.188 28.796 1.00 56.34 41 SER E CA 1
ATOM 5025 C C . SER E 1 41 ? 45.723 3.711 30.206 1.00 56.36 41 SER E C 1
ATOM 5026 O O . SER E 1 41 ? 45.713 2.950 31.176 1.00 56.40 41 SER E O 1
ATOM 5029 N N . ASN E 1 42 ? 45.477 5.011 30.313 1.00 56.56 42 ASN E N 1
ATOM 5030 C CA . ASN E 1 42 ? 45.323 5.667 31.609 1.00 56.69 42 ASN E CA 1
ATOM 5031 C C . ASN E 1 42 ? 43.887 5.606 32.092 1.00 57.16 42 ASN E C 1
ATOM 5032 O O . ASN E 1 42 ? 43.204 6.623 32.187 1.00 57.03 42 ASN E O 1
ATOM 5037 N N . THR E 1 43 ? 43.451 4.392 32.418 1.00 57.88 43 THR E N 1
ATOM 5038 C CA . THR E 1 43 ? 42.034 4.127 32.647 1.00 58.50 43 THR E CA 1
ATOM 5039 C C . THR E 1 43 ? 41.540 4.597 34.012 1.00 58.82 43 THR E C 1
ATOM 5040 O O . THR E 1 43 ? 40.330 4.742 34.221 1.00 59.23 43 THR E O 1
ATOM 5044 N N . SER E 1 44 ? 42.469 4.855 34.924 1.00 59.13 44 SER E N 1
ATOM 5045 C CA . SER E 1 44 ? 42.129 5.437 36.224 1.00 59.51 44 SER E CA 1
ATOM 5046 C C . SER E 1 44 ? 41.973 6.950 36.191 1.00 59.66 44 SER E C 1
ATOM 5047 O O . SER E 1 44 ? 41.442 7.532 37.145 1.00 59.92 44 SER E O 1
ATOM 5050 N N . ASP E 1 45 ? 42.460 7.589 35.125 1.00 59.50 45 ASP E N 1
ATOM 5051 C CA . ASP E 1 45 ? 42.468 9.059 35.064 1.00 59.52 45 ASP E CA 1
ATOM 5052 C C . ASP E 1 45 ? 41.189 9.648 34.519 1.00 59.11 45 ASP E C 1
ATOM 5053 O O . ASP E 1 45 ? 41.014 10.864 34.533 1.00 58.90 45 ASP E O 1
ATOM 5058 N N . PHE E 1 46 ? 40.300 8.774 34.063 1.00 58.86 46 PHE E N 1
ATOM 5059 C CA . PHE E 1 46 ? 39.061 9.160 33.393 1.00 58.91 46 PHE E CA 1
ATOM 5060 C C . PHE E 1 46 ? 37.884 8.339 33.898 1.00 59.21 46 PHE E C 1
ATOM 5061 O O . PHE E 1 46 ? 38.040 7.203 34.330 1.00 59.66 46 PHE E O 1
ATOM 5069 N N . LYS E 1 47 ? 36.706 8.934 33.838 1.00 59.35 47 LYS E N 1
ATOM 5070 C CA . LYS E 1 47 ? 35.483 8.265 34.206 1.00 59.61 47 LYS E CA 1
ATOM 5071 C C . LYS E 1 47 ? 34.472 8.675 33.148 1.00 59.16 47 LYS E C 1
ATOM 5072 O O . LYS E 1 47 ? 34.310 9.851 32.845 1.00 59.17 47 LYS E O 1
ATOM 5078 N N . ILE E 1 48 ? 33.839 7.681 32.544 1.00 59.08 48 ILE E N 1
ATOM 5079 C CA . ILE E 1 48 ? 32.939 7.905 31.416 1.00 58.94 48 ILE E CA 1
ATOM 5080 C C . ILE E 1 48 ? 31.510 7.967 31.931 1.00 58.99 48 ILE E C 1
ATOM 5081 O O . ILE E 1 48 ? 31.051 7.072 32.661 1.00 59.04 48 ILE E O 1
ATOM 5086 N N . LEU E 1 49 ? 30.827 9.038 31.569 1.00 58.57 49 LEU E N 1
ATOM 5087 C CA . LEU E 1 49 ? 29.452 9.234 31.947 1.00 58.38 49 LEU E CA 1
ATOM 5088 C C . LEU E 1 49 ? 28.620 9.114 30.665 1.00 58.22 49 LEU E C 1
ATOM 5089 O O . LEU E 1 49 ? 28.651 9.962 29.803 1.00 58.67 49 LEU E O 1
ATOM 5094 N N . LEU E 1 50 ? 27.885 8.026 30.537 1.00 57.74 50 LEU E N 1
ATOM 5095 C CA . LEU E 1 50 ? 27.157 7.753 29.305 1.00 57.06 50 LEU E CA 1
ATOM 5096 C C . LEU E 1 50 ? 25.713 8.171 29.433 1.00 56.57 50 LEU E C 1
ATOM 5097 O O . LEU E 1 50 ? 24.997 7.703 30.304 1.00 57.12 50 LEU E O 1
ATOM 5102 N N . LEU E 1 51 ? 25.298 9.064 28.570 1.00 55.97 51 LEU E N 1
ATOM 5103 C CA . LEU E 1 51 ? 23.968 9.554 28.608 1.00 55.48 51 LEU E CA 1
ATOM 5104 C C . LEU E 1 51 ? 23.279 9.235 27.296 1.00 55.45 51 LEU E C 1
ATOM 5105 O O . LEU E 1 51 ? 23.790 9.568 26.203 1.00 55.42 51 LEU E O 1
ATOM 5110 N N . HIS E 1 52 ? 22.130 8.576 27.414 1.00 54.69 52 HIS E N 1
ATOM 5111 C CA . HIS E 1 52 ? 21.232 8.458 26.303 1.00 54.30 52 HIS E CA 1
ATOM 5112 C C . HIS E 1 52 ? 19.950 9.220 26.576 1.00 54.27 52 HIS E C 1
ATOM 5113 O O . HIS E 1 52 ? 19.340 9.062 27.627 1.00 54.54 52 HIS E O 1
ATOM 5120 N N . VAL E 1 53 ? 19.536 10.040 25.626 1.00 54.29 53 VAL E N 1
ATOM 5121 C CA . VAL E 1 53 ? 18.281 10.738 25.761 1.00 54.53 53 VAL E CA 1
ATOM 5122 C C . VAL E 1 53 ? 17.216 10.075 24.895 1.00 54.97 53 VAL E C 1
ATOM 5123 O O . VAL E 1 53 ? 17.364 9.911 23.675 1.00 55.13 53 VAL E O 1
ATOM 5127 N N . GLN E 1 54 ? 16.152 9.681 25.565 1.00 55.20 54 GLN E N 1
ATOM 5128 C CA . GLN E 1 54 ? 15.048 8.969 24.966 1.00 55.86 54 GLN E CA 1
ATOM 5129 C C . GLN E 1 54 ? 13.952 9.960 24.563 1.00 56.20 54 GLN E C 1
ATOM 5130 O O . GLN E 1 54 ? 13.588 10.859 25.338 1.00 56.20 54 GLN E O 1
ATOM 5136 N N . VAL E 1 55 ? 13.419 9.800 23.357 1.00 56.60 55 VAL E N 1
ATOM 5137 C CA . VAL E 1 55 ? 12.298 10.649 22.929 1.00 57.02 55 VAL E CA 1
ATOM 5138 C C . VAL E 1 55 ? 10.951 9.970 23.212 1.00 56.81 55 VAL E C 1
ATOM 5139 O O . VAL E 1 55 ? 10.765 9.412 24.294 1.00 56.87 55 VAL E O 1
ATOM 5143 N N . SER E 1 66 ? -0.320 1.438 31.247 1.00 53.29 66 SER E N 1
ATOM 5144 C CA . SER E 1 66 ? 0.041 0.571 30.128 1.00 54.25 66 SER E CA 1
ATOM 5145 C C . SER E 1 66 ? -0.554 -0.833 30.234 1.00 54.21 66 SER E C 1
ATOM 5146 O O . SER E 1 66 ? -0.406 -1.502 31.266 1.00 54.23 66 SER E O 1
ATOM 5149 N N . ILE E 1 67 ? -1.189 -1.276 29.149 1.00 53.74 67 ILE E N 1
ATOM 5150 C CA . ILE E 1 67 ? -2.181 -2.334 29.197 1.00 53.45 67 ILE E CA 1
ATOM 5151 C C . ILE E 1 67 ? -1.931 -3.345 28.120 1.00 53.77 67 ILE E C 1
ATOM 5152 O O . ILE E 1 67 ? -1.722 -2.975 26.979 1.00 54.56 67 ILE E O 1
ATOM 5157 N N . TYR E 1 68 ? -1.973 -4.622 28.478 1.00 53.62 68 TYR E N 1
ATOM 5158 C CA . TYR E 1 68 ? -1.582 -5.697 27.582 1.00 53.69 68 TYR E CA 1
ATOM 5159 C C . TYR E 1 68 ? -2.749 -6.623 27.335 1.00 54.68 68 TYR E C 1
ATOM 5160 O O . TYR E 1 68 ? -3.366 -7.110 28.294 1.00 55.75 68 TYR E O 1
ATOM 5169 N N . ALA E 1 69 ? -3.030 -6.882 26.058 1.00 55.02 69 ALA E N 1
ATOM 5170 C CA . ALA E 1 69 ? -4.219 -7.620 25.629 1.00 55.25 69 ALA E CA 1
ATOM 5171 C C . ALA E 1 69 ? -3.944 -8.867 24.779 1.00 55.50 69 ALA E C 1
ATOM 5172 O O . ALA E 1 69 ? -4.866 -9.557 24.373 1.00 55.51 69 ALA E O 1
ATOM 5174 N N . SER E 1 70 ? -2.675 -9.162 24.528 1.00 56.50 70 SER E N 1
ATOM 5175 C CA . SER E 1 70 ? -2.278 -10.218 23.587 1.00 56.68 70 SER E CA 1
ATOM 5176 C C . SER E 1 70 ? -0.809 -10.469 23.802 1.00 56.66 70 SER E C 1
ATOM 5177 O O . SER E 1 70 ? -0.118 -9.612 24.353 1.00 56.03 70 SER E O 1
ATOM 5180 N N . PRO E 1 71 ? -0.316 -11.649 23.396 1.00 57.39 71 PRO E N 1
ATOM 5181 C CA . PRO E 1 71 ? 1.139 -11.907 23.495 1.00 58.33 71 PRO E CA 1
ATOM 5182 C C . PRO E 1 71 ? 1.976 -10.922 22.660 1.00 59.23 71 PRO E C 1
ATOM 5183 O O . PRO E 1 71 ? 3.079 -10.552 23.076 1.00 59.79 71 PRO E O 1
ATOM 5187 N N . GLU E 1 72 ? 1.448 -10.478 21.521 1.00 60.50 72 GLU E N 1
ATOM 5188 C CA . GLU E 1 72 ? 2.145 -9.499 20.669 1.00 62.32 72 GLU E CA 1
ATOM 5189 C C . GLU E 1 72 ? 2.517 -8.218 21.417 1.00 62.59 72 GLU E C 1
ATOM 5190 O O . GLU E 1 72 ? 3.581 -7.629 21.160 1.00 62.84 72 GLU E O 1
ATOM 5196 N N . ASP E 1 73 ? 1.641 -7.786 22.329 1.00 62.69 73 ASP E N 1
ATOM 5197 C CA . ASP E 1 73 ? 1.867 -6.549 23.063 1.00 62.36 73 ASP E CA 1
ATOM 5198 C C . ASP E 1 73 ? 3.133 -6.646 23.892 1.00 61.87 73 ASP E C 1
ATOM 5199 O O . ASP E 1 73 ? 3.827 -5.653 24.072 1.00 61.88 73 ASP E O 1
ATOM 5204 N N . PHE E 1 74 ? 3.441 -7.834 24.393 1.00 61.07 74 PHE E N 1
ATOM 5205 C CA . PHE E 1 74 ? 4.671 -7.998 25.169 1.00 61.72 74 PHE E CA 1
ATOM 5206 C C . PHE E 1 74 ? 5.921 -7.952 24.294 1.00 62.65 74 PHE E C 1
ATOM 5207 O O . PHE E 1 74 ? 6.975 -7.477 24.736 1.00 61.96 74 PHE E O 1
ATOM 5215 N N . ARG E 1 75 ? 5.794 -8.453 23.065 1.00 64.49 75 ARG E N 1
ATOM 5216 C CA . ARG E 1 75 ? 6.880 -8.373 22.098 1.00 66.69 75 ARG E CA 1
ATOM 5217 C C . ARG E 1 75 ? 7.126 -6.916 21.786 1.00 67.28 75 ARG E C 1
ATOM 5218 O O . ARG E 1 75 ? 8.256 -6.443 21.922 1.00 67.23 75 ARG E O 1
ATOM 5226 N N . ASP E 1 76 ? 6.059 -6.204 21.409 1.00 68.42 76 ASP E N 1
ATOM 5227 C CA . ASP E 1 76 ? 6.157 -4.783 21.033 1.00 69.70 76 ASP E CA 1
ATOM 5228 C C . ASP E 1 76 ? 6.681 -3.977 22.197 1.00 70.23 76 ASP E C 1
ATOM 5229 O O . ASP E 1 76 ? 7.383 -2.986 22.015 1.00 70.54 76 ASP E O 1
ATOM 5242 N N . ARG E 1 78 ? 8.943 -5.085 24.315 1.00 70.25 78 ARG E N 1
ATOM 5243 C CA . ARG E 1 78 ? 10.395 -5.295 24.296 1.00 69.53 78 ARG E CA 1
ATOM 5244 C C . ARG E 1 78 ? 11.098 -4.583 23.119 1.00 69.64 78 ARG E C 1
ATOM 5245 O O . ARG E 1 78 ? 12.302 -4.743 22.930 1.00 69.95 78 ARG E O 1
ATOM 5253 N N . GLN E 1 79 ? 10.343 -3.795 22.347 1.00 69.31 79 GLN E N 1
ATOM 5254 C CA . GLN E 1 79 ? 10.894 -2.914 21.302 1.00 68.94 79 GLN E CA 1
ATOM 5255 C C . GLN E 1 79 ? 10.669 -1.426 21.624 1.00 67.72 79 GLN E C 1
ATOM 5256 O O . GLN E 1 79 ? 10.676 -0.589 20.710 1.00 68.02 79 GLN E O 1
ATOM 5262 N N . SER E 1 80 ? 10.456 -1.092 22.896 1.00 65.77 80 SER E N 1
ATOM 5263 C CA . SER E 1 80 ? 10.228 0.300 23.289 1.00 64.20 80 SER E CA 1
ATOM 5264 C C . SER E 1 80 ? 11.510 1.119 23.174 1.00 63.46 80 SER E C 1
ATOM 5265 O O . SER E 1 80 ? 12.606 0.545 23.093 1.00 62.67 80 SER E O 1
ATOM 5268 N N . ASN E 1 81 ? 11.373 2.449 23.191 1.00 62.76 81 ASN E N 1
ATOM 5269 C CA . ASN E 1 81 ? 12.549 3.352 23.190 1.00 62.55 81 ASN E CA 1
ATOM 5270 C C . ASN E 1 81 ? 13.400 3.184 24.452 1.00 62.28 81 ASN E C 1
ATOM 5271 O O . ASN E 1 81 ? 14.624 3.368 24.406 1.00 62.52 81 ASN E O 1
ATOM 5276 N N . LYS E 1 82 ? 12.734 2.884 25.575 1.00 61.77 82 LYS E N 1
ATOM 5277 C CA . LYS E 1 82 ? 13.395 2.654 26.858 1.00 61.40 82 LYS E CA 1
ATOM 5278 C C . LYS E 1 82 ? 14.260 1.430 26.741 1.00 61.11 82 LYS E C 1
ATOM 5279 O O . LYS E 1 82 ? 15.450 1.490 27.033 1.00 60.94 82 LYS E O 1
ATOM 5285 N N . ALA E 1 83 ? 13.645 0.324 26.307 1.00 61.13 83 ALA E N 1
ATOM 5286 C CA . ALA E 1 83 ? 14.343 -0.942 26.076 1.00 61.39 83 ALA E CA 1
ATOM 5287 C C . ALA E 1 83 ? 15.500 -0.721 25.090 1.00 61.60 83 ALA E C 1
ATOM 5288 O O . ALA E 1 83 ? 16.661 -1.046 25.391 1.00 61.46 83 ALA E O 1
ATOM 5290 N N . LYS E 1 84 ? 15.171 -0.135 23.933 1.00 61.92 84 LYS E N 1
ATOM 5291 C CA . LYS E 1 84 ? 16.166 0.388 23.000 1.00 61.52 84 LYS E CA 1
ATOM 5292 C C . LYS E 1 84 ? 17.260 1.085 23.789 1.00 61.86 84 LYS E C 1
ATOM 5293 O O . LYS E 1 84 ? 18.431 0.716 23.670 1.00 62.40 84 LYS E O 1
ATOM 5299 N N . GLY E 1 85 ? 16.870 2.050 24.629 1.00 61.82 85 GLY E N 1
ATOM 5300 C CA . GLY E 1 85 ? 17.812 2.857 25.396 1.00 61.14 85 GLY E CA 1
ATOM 5301 C C . GLY E 1 85 ? 18.758 2.049 26.266 1.00 60.62 85 GLY E C 1
ATOM 5302 O O . GLY E 1 85 ? 19.953 2.293 26.295 1.00 60.61 85 GLY E O 1
ATOM 5303 N N . LEU E 1 86 ? 18.223 1.084 26.981 1.00 59.74 86 LEU E N 1
ATOM 5304 C CA . LEU E 1 86 ? 19.037 0.337 27.918 1.00 59.38 86 LEU E CA 1
ATOM 5305 C C . LEU E 1 86 ? 20.079 -0.519 27.191 1.00 59.11 86 LEU E C 1
ATOM 5306 O O . LEU E 1 86 ? 21.235 -0.569 27.625 1.00 58.78 86 LEU E O 1
ATOM 5311 N N . HIS E 1 87 ? 19.677 -1.157 26.084 1.00 58.98 87 HIS E N 1
ATOM 5312 C CA . HIS E 1 87 ? 20.579 -2.026 25.307 1.00 59.34 87 HIS E CA 1
ATOM 5313 C C . HIS E 1 87 ? 21.765 -1.219 24.798 1.00 59.26 87 HIS E C 1
ATOM 5314 O O . HIS E 1 87 ? 22.876 -1.720 24.666 1.00 59.21 87 HIS E O 1
ATOM 5321 N N . LEU E 1 88 ? 21.493 0.036 24.494 1.00 59.25 88 LEU E N 1
ATOM 5322 C CA . LEU E 1 88 ? 22.497 0.967 24.039 1.00 59.74 88 LEU E CA 1
ATOM 5323 C C . LEU E 1 88 ? 23.511 1.201 25.135 1.00 59.98 88 LEU E C 1
ATOM 5324 O O . LEU E 1 88 ? 24.709 1.088 24.911 1.00 60.50 88 LEU E O 1
ATOM 5329 N N . LEU E 1 89 ? 23.011 1.523 26.326 1.00 59.69 89 LEU E N 1
ATOM 5330 C CA . LEU E 1 89 ? 23.845 1.805 27.482 1.00 59.28 89 LEU E CA 1
ATOM 5331 C C . LEU E 1 89 ? 24.713 0.612 27.848 1.00 59.00 89 LEU E C 1
ATOM 5332 O O . LEU E 1 89 ? 25.904 0.767 28.143 1.00 58.89 89 LEU E O 1
ATOM 5337 N N . GLU E 1 90 ? 24.104 -0.573 27.803 1.00 58.33 90 GLU E N 1
ATOM 5338 C CA . GLU E 1 90 ? 24.802 -1.828 28.059 1.00 57.97 90 GLU E CA 1
ATOM 5339 C C . GLU E 1 90 ? 25.981 -2.072 27.119 1.00 57.98 90 GLU E C 1
ATOM 5340 O O . GLU E 1 90 ? 27.006 -2.623 27.542 1.00 57.91 90 GLU E O 1
ATOM 5346 N N . PHE E 1 91 ? 25.826 -1.659 25.860 1.00 57.75 91 PHE E N 1
ATOM 5347 C CA . PHE E 1 91 ? 26.882 -1.765 24.866 1.00 58.01 91 PHE E CA 1
ATOM 5348 C C . PHE E 1 91 ? 28.121 -1.016 25.334 1.00 57.71 91 PHE E C 1
ATOM 5349 O O . PHE E 1 91 ? 29.211 -1.554 25.353 1.00 57.78 91 PHE E O 1
ATOM 5357 N N . PHE E 1 92 ? 27.940 0.232 25.727 1.00 57.61 92 PHE E N 1
ATOM 5358 C CA . PHE E 1 92 ? 29.062 1.065 26.106 1.00 57.46 92 PHE E CA 1
ATOM 5359 C C . PHE E 1 92 ? 29.629 0.757 27.476 1.00 57.38 92 PHE E C 1
ATOM 5360 O O . PHE E 1 92 ? 30.827 0.909 27.702 1.00 57.14 92 PHE E O 1
ATOM 5368 N N . VAL E 1 93 ? 28.765 0.287 28.371 1.00 57.32 93 VAL E N 1
ATOM 5369 C CA . VAL E 1 93 ? 29.164 -0.104 29.696 1.00 56.93 93 VAL E CA 1
ATOM 5370 C C . VAL E 1 93 ? 30.088 -1.320 29.584 1.00 57.72 93 VAL E C 1
ATOM 5371 O O . VAL E 1 93 ? 31.111 -1.411 30.287 1.00 57.86 93 VAL E O 1
ATOM 5375 N N . ASN E 1 94 ? 29.754 -2.238 28.677 1.00 58.03 94 ASN E N 1
ATOM 5376 C CA . ASN E 1 94 ? 30.611 -3.384 28.429 1.00 58.19 94 ASN E CA 1
ATOM 5377 C C . ASN E 1 94 ? 31.937 -2.959 27.839 1.00 58.36 94 ASN E C 1
ATOM 5378 O O . ASN E 1 94 ? 32.979 -3.461 28.242 1.00 58.20 94 ASN E O 1
ATOM 5383 N N . LYS E 1 95 ? 31.905 -2.011 26.910 1.00 58.61 95 LYS E N 1
ATOM 5384 C CA . LYS E 1 95 ? 33.144 -1.495 26.337 1.00 59.45 95 LYS E CA 1
ATOM 5385 C C . LYS E 1 95 ? 34.073 -0.914 27.406 1.00 59.63 95 LYS E C 1
ATOM 5386 O O . LYS E 1 95 ? 35.287 -1.147 27.360 1.00 59.89 95 LYS E O 1
ATOM 5392 N N . CYS E 1 96 ? 33.495 -0.184 28.368 1.00 59.58 96 CYS E N 1
ATOM 5393 C CA . CYS E 1 96 ? 34.246 0.420 29.469 1.00 59.64 96 CYS E CA 1
ATOM 5394 C C . CYS E 1 96 ? 34.773 -0.627 30.405 1.00 59.94 96 CYS E C 1
ATOM 5395 O O . CYS E 1 96 ? 35.916 -0.543 30.876 1.00 60.26 96 CYS E O 1
ATOM 5398 N N . HIS E 1 97 ? 33.917 -1.596 30.708 1.00 60.15 97 HIS E N 1
ATOM 5399 C CA . HIS E 1 97 ? 34.240 -2.681 31.617 1.00 60.50 97 HIS E CA 1
ATOM 5400 C C . HIS E 1 97 ? 35.419 -3.480 31.037 1.00 60.94 97 HIS E C 1
ATOM 5401 O O . HIS E 1 97 ? 36.311 -3.903 31.775 1.00 60.87 97 HIS E O 1
ATOM 5408 N N . GLU E 1 98 ? 35.432 -3.632 29.712 1.00 61.49 98 GLU E N 1
ATOM 5409 C CA . GLU E 1 98 ? 36.426 -4.460 29.018 1.00 62.21 98 GLU E CA 1
ATOM 5410 C C . GLU E 1 98 ? 37.845 -3.941 29.186 1.00 61.87 98 GLU E C 1
ATOM 5411 O O . GLU E 1 98 ? 38.771 -4.725 29.429 1.00 62.03 98 GLU E O 1
ATOM 5417 N N . ILE E 1 99 ? 38.002 -2.630 29.085 1.00 61.70 99 ILE E N 1
ATOM 5418 C CA . ILE E 1 99 ? 39.302 -1.985 29.217 1.00 61.73 99 ILE E CA 1
ATOM 5419 C C . ILE E 1 99 ? 39.563 -1.479 30.643 1.00 61.42 99 ILE E C 1
ATOM 5420 O O . ILE E 1 99 ? 40.633 -0.939 30.924 1.00 61.51 99 ILE E O 1
ATOM 5425 N N . GLY E 1 100 ? 38.576 -1.632 31.526 1.00 61.01 100 GLY E N 1
ATOM 5426 C CA . GLY E 1 100 ? 38.708 -1.244 32.935 1.00 60.46 100 GLY E CA 1
ATOM 5427 C C . GLY E 1 100 ? 38.482 0.222 33.292 1.00 60.38 100 GLY E C 1
ATOM 5428 O O . GLY E 1 100 ? 38.927 0.671 34.351 1.00 60.35 100 GLY E O 1
ATOM 5429 N N . VAL E 1 101 ? 37.802 0.972 32.429 1.00 59.77 101 VAL E N 1
ATOM 5430 C CA . VAL E 1 101 ? 37.468 2.355 32.754 1.00 59.95 101 VAL E CA 1
ATOM 5431 C C . VAL E 1 101 ? 36.164 2.427 33.549 1.00 59.74 101 VAL E C 1
ATOM 5432 O O . VAL E 1 101 ? 35.162 1.824 33.162 1.00 60.09 101 VAL E O 1
ATOM 5436 N N . GLY E 1 102 ? 36.182 3.163 34.658 1.00 59.53 102 GLY E N 1
ATOM 5437 C CA . GLY E 1 102 ? 34.973 3.407 35.431 1.00 59.22 102 GLY E CA 1
ATOM 5438 C C . GLY E 1 102 ? 33.967 4.161 34.579 1.00 59.39 102 GLY E C 1
ATOM 5439 O O . GLY E 1 102 ? 34.337 5.010 33.767 1.00 59.36 102 GLY E O 1
ATOM 5440 N N . CYS E 1 103 ? 32.694 3.833 34.754 1.00 59.14 103 CYS E N 1
ATOM 5441 C CA . CYS E 1 103 ? 31.647 4.463 33.993 1.00 59.21 103 CYS E CA 1
ATOM 5442 C C . CYS E 1 103 ? 30.328 4.531 34.780 1.00 59.16 103 CYS E C 1
ATOM 5443 O O . CYS E 1 103 ? 30.081 3.730 35.682 1.00 58.78 103 CYS E O 1
ATOM 5446 N N . GLU E 1 104 ? 29.490 5.503 34.414 1.00 58.97 104 GLU E N 1
ATOM 5447 C CA . GLU E 1 104 ? 28.113 5.565 34.894 1.00 59.06 104 GLU E CA 1
ATOM 5448 C C . GLU E 1 104 ? 27.264 5.821 33.677 1.00 58.33 104 GLU E C 1
ATOM 5449 O O . GLU E 1 104 ? 27.640 6.621 32.837 1.00 58.72 104 GLU E O 1
ATOM 5455 N N . ALA E 1 105 ? 26.138 5.130 33.555 1.00 57.80 105 ALA E N 1
ATOM 5456 C CA . ALA E 1 105 ? 25.304 5.283 32.372 1.00 57.31 105 ALA E CA 1
ATOM 5457 C C . ALA E 1 105 ? 23.860 5.414 32.788 1.00 57.08 105 ALA E C 1
ATOM 5458 O O . ALA E 1 105 ? 23.410 4.710 33.705 1.00 56.41 105 ALA E O 1
ATOM 5460 N N . TRP E 1 106 ? 23.134 6.319 32.131 1.00 56.47 106 TRP E N 1
ATOM 5461 C CA . TRP E 1 106 ? 21.732 6.522 32.483 1.00 56.34 106 TRP E CA 1
ATOM 5462 C C . TRP E 1 106 ? 20.962 7.101 31.319 1.00 56.10 106 TRP E C 1
ATOM 5463 O O . TRP E 1 106 ? 21.543 7.485 30.330 1.00 56.11 106 TRP E O 1
ATOM 5474 N N . ILE E 1 107 ? 19.645 7.132 31.464 1.00 55.93 107 ILE E N 1
ATOM 5475 C CA . ILE E 1 107 ? 18.740 7.646 30.472 1.00 56.12 107 ILE E CA 1
ATOM 5476 C C . ILE E 1 107 ? 17.973 8.804 31.065 1.00 56.41 107 ILE E C 1
ATOM 5477 O O . ILE E 1 107 ? 17.565 8.768 32.221 1.00 56.60 107 ILE E O 1
ATOM 5482 N N . LYS E 1 108 ? 17.786 9.835 30.253 1.00 56.86 108 LYS E N 1
ATOM 5483 C CA . LYS E 1 108 ? 16.890 10.918 30.567 1.00 57.02 108 LYS E CA 1
ATOM 5484 C C . LYS E 1 108 ? 15.937 11.045 29.409 1.00 57.38 108 LYS E C 1
ATOM 5485 O O . LYS E 1 108 ? 16.206 10.547 28.318 1.00 58.04 108 LYS E O 1
ATOM 5491 N N . THR E 1 109 ? 14.815 11.703 29.644 1.00 57.65 109 THR E N 1
ATOM 5492 C CA . THR E 1 109 ? 13.795 11.831 28.618 1.00 57.86 109 THR E CA 1
ATOM 5493 C C . THR E 1 109 ? 13.634 13.276 28.183 1.00 58.09 109 THR E C 1
ATOM 5494 O O . THR E 1 109 ? 13.877 14.196 28.967 1.00 58.07 109 THR E O 1
ATOM 5498 N N . GLY E 1 110 ? 13.229 13.464 26.928 1.00 58.33 110 GLY E N 1
ATOM 5499 C CA . GLY E 1 110 ? 12.916 14.783 26.402 1.00 58.73 110 GLY E CA 1
ATOM 5500 C C . GLY E 1 110 ? 13.650 15.035 25.104 1.00 59.31 110 GLY E C 1
ATOM 5501 O O . GLY E 1 110 ? 14.034 14.094 24.396 1.00 59.15 110 GLY E O 1
ATOM 5502 N N . ASP E 1 111 ? 13.831 16.311 24.785 1.00 59.65 111 ASP E N 1
ATOM 5503 C CA . ASP E 1 111 ? 14.533 16.706 23.599 1.00 60.04 111 ASP E CA 1
ATOM 5504 C C . ASP E 1 111 ? 16.039 16.504 23.807 1.00 60.10 111 ASP E C 1
ATOM 5505 O O . ASP E 1 111 ? 16.627 17.124 24.708 1.00 60.35 111 ASP E O 1
ATOM 5510 N N . PRO E 1 112 ? 16.672 15.636 22.986 1.00 59.86 112 PRO E N 1
ATOM 5511 C CA . PRO E 1 112 ? 18.083 15.261 23.213 1.00 59.95 112 PRO E CA 1
ATOM 5512 C C . PRO E 1 112 ? 19.020 16.450 23.436 1.00 60.08 112 PRO E C 1
ATOM 5513 O O . PRO E 1 112 ? 19.767 16.477 24.423 1.00 60.54 112 PRO E O 1
ATOM 5517 N N . LYS E 1 113 ? 18.981 17.428 22.540 1.00 59.74 113 LYS E N 1
ATOM 5518 C CA . LYS E 1 113 ? 19.926 18.521 22.637 1.00 59.51 113 LYS E CA 1
ATOM 5519 C C . LYS E 1 113 ? 19.720 19.347 23.911 1.00 59.57 113 LYS E C 1
ATOM 5520 O O . LYS E 1 113 ? 20.682 19.719 24.581 1.00 59.80 113 LYS E O 1
ATOM 5526 N N . ASP E 1 114 ? 18.468 19.582 24.271 1.00 59.60 114 ASP E N 1
ATOM 5527 C CA . ASP E 1 114 ? 18.156 20.299 25.500 1.00 59.94 114 ASP E CA 1
ATOM 5528 C C . ASP E 1 114 ? 18.555 19.506 26.743 1.00 59.47 114 ASP E C 1
ATOM 5529 O O . ASP E 1 114 ? 19.164 20.040 27.680 1.00 59.31 114 ASP E O 1
ATOM 5534 N N . VAL E 1 115 ? 18.219 18.223 26.737 1.00 59.03 115 VAL E N 1
ATOM 5535 C CA . VAL E 1 115 ? 18.484 17.374 27.879 1.00 58.64 115 VAL E CA 1
ATOM 5536 C C . VAL E 1 115 ? 19.989 17.194 28.125 1.00 58.75 115 VAL E C 1
ATOM 5537 O O . VAL E 1 115 ? 20.431 17.263 29.280 1.00 58.43 115 VAL E O 1
ATOM 5541 N N . ILE E 1 116 ? 20.762 16.998 27.049 1.00 58.78 116 ILE E N 1
ATOM 5542 C CA . ILE E 1 116 ? 22.226 16.893 27.153 1.00 58.90 116 ILE E CA 1
ATOM 5543 C C . ILE E 1 116 ? 22.779 18.128 27.855 1.00 59.71 116 ILE E C 1
ATOM 5544 O O . ILE E 1 116 ? 23.594 18.017 28.770 1.00 60.15 116 ILE E O 1
ATOM 5549 N N . CYS E 1 117 ? 22.330 19.302 27.422 1.00 59.96 117 CYS E N 1
ATOM 5550 C CA . CYS E 1 117 ? 22.711 20.556 28.076 1.00 60.95 117 CYS E CA 1
ATOM 5551 C C . CYS E 1 117 ? 22.243 20.665 29.524 1.00 60.52 117 CYS E C 1
ATOM 5552 O O . CYS E 1 117 ? 22.990 21.114 30.400 1.00 60.60 117 CYS E O 1
ATOM 5555 N N . GLN E 1 118 ? 21.020 20.235 29.789 1.00 60.51 118 GLN E N 1
ATOM 5556 C CA . GLN E 1 118 ? 20.549 20.203 31.174 1.00 60.67 118 GLN E CA 1
ATOM 5557 C C . GLN E 1 118 ? 21.403 19.263 32.016 1.00 60.37 118 GLN E C 1
ATOM 5558 O O . GLN E 1 118 ? 21.729 19.571 33.162 1.00 60.32 118 GLN E O 1
ATOM 5564 N N . GLU E 1 119 ? 21.792 18.134 31.429 1.00 60.08 119 GLU E N 1
ATOM 5565 C CA . GLU E 1 119 ? 22.550 17.131 32.152 1.00 59.90 119 GLU E CA 1
ATOM 5566 C C . GLU E 1 119 ? 23.975 17.572 32.428 1.00 59.72 119 GLU E C 1
ATOM 5567 O O . GLU E 1 119 ? 24.510 17.312 33.499 1.00 59.75 119 GLU E O 1
ATOM 5573 N N . VAL E 1 120 ? 24.579 18.265 31.463 1.00 59.67 120 VAL E N 1
ATOM 5574 C CA . VAL E 1 120 ? 25.869 18.929 31.667 1.00 59.13 120 VAL E CA 1
ATOM 5575 C C . VAL E 1 120 ? 25.837 19.838 32.912 1.00 59.64 120 VAL E C 1
ATOM 5576 O O . VAL E 1 120 ? 26.715 19.752 33.779 1.00 59.81 120 VAL E O 1
ATOM 5580 N N . LYS E 1 121 ? 24.826 20.695 33.021 1.00 59.70 121 LYS E N 1
ATOM 5581 C CA . LYS E 1 121 ? 24.794 21.582 34.172 1.00 60.43 121 LYS E CA 1
ATOM 5582 C C . LYS E 1 121 ? 24.420 20.888 35.488 1.00 60.09 121 LYS E C 1
ATOM 5583 O O . LYS E 1 121 ? 24.728 21.388 36.565 1.00 60.06 121 LYS E O 1
ATOM 5589 N N . ARG E 1 122 ? 23.822 19.705 35.387 1.00 60.01 122 ARG E N 1
ATOM 5590 C CA . ARG E 1 122 ? 23.430 18.910 36.554 1.00 59.92 122 ARG E CA 1
ATOM 5591 C C . ARG E 1 122 ? 24.589 18.054 37.096 1.00 59.78 122 ARG E C 1
ATOM 5592 O O . ARG E 1 122 ? 24.883 18.031 38.300 1.00 59.58 122 ARG E O 1
ATOM 5600 N N . VAL E 1 123 ? 25.228 17.346 36.178 1.00 59.71 123 VAL E N 1
ATOM 5601 C CA . VAL E 1 123 ? 26.262 16.359 36.487 1.00 59.73 123 VAL E CA 1
ATOM 5602 C C . VAL E 1 123 ? 27.635 17.045 36.615 1.00 59.62 123 VAL E C 1
ATOM 5603 O O . VAL E 1 123 ? 28.518 16.579 37.334 1.00 59.55 123 VAL E O 1
ATOM 5607 N N . ARG E 1 124 ? 27.778 18.172 35.925 1.00 59.75 124 ARG E N 1
ATOM 5608 C CA . ARG E 1 124 ? 29.067 18.871 35.719 1.00 59.84 124 ARG E CA 1
ATOM 5609 C C . ARG E 1 124 ? 30.240 17.979 35.331 1.00 59.39 124 ARG E C 1
ATOM 5610 O O . ARG E 1 124 ? 31.199 17.837 36.076 1.00 59.89 124 ARG E O 1
ATOM 5618 N N . PRO E 1 125 ? 30.174 17.399 34.137 1.00 59.11 125 PRO E N 1
ATOM 5619 C CA . PRO E 1 125 ? 31.291 16.619 33.642 1.00 58.70 125 PRO E CA 1
ATOM 5620 C C . PRO E 1 125 ? 32.413 17.580 33.318 1.00 58.35 125 PRO E C 1
ATOM 5621 O O . PRO E 1 125 ? 32.158 18.757 33.109 1.00 58.20 125 PRO E O 1
ATOM 5625 N N . ASP E 1 126 ? 33.644 17.098 33.224 1.00 57.85 126 ASP E N 1
ATOM 5626 C CA . ASP E 1 126 ? 34.712 17.998 32.834 1.00 57.27 126 ASP E CA 1
ATOM 5627 C C . ASP E 1 126 ? 34.560 18.377 31.381 1.00 57.20 126 ASP E C 1
ATOM 5628 O O . ASP E 1 126 ? 34.783 19.530 31.025 1.00 57.54 126 ASP E O 1
ATOM 5633 N N . PHE E 1 127 ? 34.165 17.422 30.539 1.00 56.78 127 PHE E N 1
ATOM 5634 C CA . PHE E 1 127 ? 33.779 17.752 29.174 1.00 56.27 127 PHE E CA 1
ATOM 5635 C C . PHE E 1 127 ? 32.768 16.784 28.577 1.00 56.41 127 PHE E C 1
ATOM 5636 O O . PHE E 1 127 ? 32.510 15.710 29.134 1.00 56.94 127 PHE E O 1
ATOM 5644 N N . LEU E 1 128 ? 32.187 17.206 27.462 1.00 56.07 128 LEU E N 1
ATOM 5645 C CA . LEU E 1 128 ? 31.141 16.479 26.776 1.00 56.01 128 LEU E CA 1
ATOM 5646 C C . LEU E 1 128 ? 31.643 15.988 25.418 1.00 56.36 128 LEU E C 1
ATOM 5647 O O . LEU E 1 128 ? 32.173 16.755 24.645 1.00 57.22 128 LEU E O 1
ATOM 5652 N N . VAL E 1 129 ? 31.500 14.698 25.155 1.00 56.52 129 VAL E N 1
ATOM 5653 C CA . VAL E 1 129 ? 31.805 14.131 23.860 1.00 56.78 129 VAL E CA 1
ATOM 5654 C C . VAL E 1 129 ? 30.509 13.893 23.105 1.00 56.84 129 VAL E C 1
ATOM 5655 O O . VAL E 1 129 ? 29.615 13.212 23.599 1.00 57.19 129 VAL E O 1
ATOM 5659 N N . VAL E 1 130 ? 30.393 14.499 21.936 1.00 56.69 130 VAL E N 1
ATOM 5660 C CA . VAL E 1 130 ? 29.314 14.197 21.018 1.00 56.92 130 VAL E CA 1
ATOM 5661 C C . VAL E 1 130 ? 29.917 13.758 19.696 1.00 56.96 130 VAL E C 1
ATOM 5662 O O . VAL E 1 130 ? 30.959 14.271 19.287 1.00 57.22 130 VAL E O 1
ATOM 5666 N N . GLY E 1 131 ? 29.276 12.786 19.048 1.00 57.01 131 GLY E N 1
ATOM 5667 C CA . GLY E 1 131 ? 29.592 12.445 17.678 1.00 56.46 131 GLY E CA 1
ATOM 5668 C C . GLY E 1 131 ? 28.974 13.549 16.852 1.00 56.75 131 GLY E C 1
ATOM 5669 O O . GLY E 1 131 ? 28.282 14.423 17.399 1.00 56.68 131 GLY E O 1
ATOM 5670 N N . SER E 1 132 ? 29.225 13.552 15.544 1.00 56.91 132 SER E N 1
ATOM 5671 C CA . SER E 1 132 ? 28.596 14.550 14.700 1.00 57.17 132 SER E CA 1
ATOM 5672 C C . SER E 1 132 ? 28.520 13.999 13.304 1.00 57.33 132 SER E C 1
ATOM 5673 O O . SER E 1 132 ? 29.490 13.395 12.838 1.00 58.06 132 SER E O 1
ATOM 5676 N N . ARG E 1 133 ? 27.379 14.202 12.648 1.00 57.15 133 ARG E N 1
ATOM 5677 C CA . ARG E 1 133 ? 27.193 13.779 11.283 1.00 57.51 133 ARG E CA 1
ATOM 5678 C C . ARG E 1 133 ? 27.753 14.817 10.323 1.00 58.03 133 ARG E C 1
ATOM 5679 O O . ARG E 1 133 ? 27.908 14.548 9.129 1.00 57.90 133 ARG E O 1
ATOM 5687 N N . GLY E 1 134 ? 28.061 15.998 10.867 1.00 58.99 134 GLY E N 1
ATOM 5688 C CA . GLY E 1 134 ? 28.687 17.104 10.129 1.00 59.61 134 GLY E CA 1
ATOM 5689 C C . GLY E 1 134 ? 27.746 17.736 9.128 1.00 60.29 134 GLY E C 1
ATOM 5690 O O . GLY E 1 134 ? 28.155 18.082 8.039 1.00 60.60 134 GLY E O 1
ATOM 5691 N N . LEU E 1 135 ? 26.483 17.884 9.509 1.00 61.20 135 LEU E N 1
ATOM 5692 C CA . LEU E 1 135 ? 25.431 18.396 8.634 1.00 62.34 135 LEU E CA 1
ATOM 5693 C C . LEU E 1 135 ? 25.441 19.922 8.384 1.00 63.31 135 LEU E C 1
ATOM 5694 O O . LEU E 1 135 ? 24.380 20.553 8.308 1.00 63.58 135 LEU E O 1
ATOM 5699 N N . GLY E 1 136 ? 26.615 20.524 8.208 1.00 64.26 136 GLY E N 1
ATOM 5700 C CA . GLY E 1 136 ? 26.643 21.920 7.724 1.00 64.45 136 GLY E CA 1
ATOM 5701 C C . GLY E 1 136 ? 28.023 22.398 7.341 1.00 64.81 136 GLY E C 1
ATOM 5702 O O . GLY E 1 136 ? 28.822 21.651 6.768 1.00 65.22 136 GLY E O 1
ATOM 5703 N N . THR E 1 145 ? 21.891 19.255 14.070 1.00 64.29 145 THR E N 1
ATOM 5704 C CA . THR E 1 145 ? 20.994 19.582 15.171 1.00 64.65 145 THR E CA 1
ATOM 5705 C C . THR E 1 145 ? 21.655 19.388 16.566 1.00 64.02 145 THR E C 1
ATOM 5706 O O . THR E 1 145 ? 22.021 20.380 17.212 1.00 64.55 145 THR E O 1
ATOM 5710 N N . VAL E 1 146 ? 21.872 18.149 17.007 1.00 62.59 146 VAL E N 1
ATOM 5711 C CA . VAL E 1 146 ? 22.368 17.922 18.369 1.00 61.25 146 VAL E CA 1
ATOM 5712 C C . VAL E 1 146 ? 23.804 18.380 18.669 1.00 60.74 146 VAL E C 1
ATOM 5713 O O . VAL E 1 146 ? 24.033 19.109 19.648 1.00 61.20 146 VAL E O 1
ATOM 5717 N N . SER E 1 147 ? 24.768 17.968 17.853 1.00 59.53 147 SER E N 1
ATOM 5718 C CA . SER E 1 147 ? 26.157 18.300 18.134 1.00 58.33 147 SER E CA 1
ATOM 5719 C C . SER E 1 147 ? 26.409 19.805 18.093 1.00 58.36 147 SER E C 1
ATOM 5720 O O . SER E 1 147 ? 27.135 20.327 18.940 1.00 59.32 147 SER E O 1
ATOM 5723 N N . ALA E 1 148 ? 25.814 20.493 17.126 1.00 57.38 148 ALA E N 1
ATOM 5724 C CA . ALA E 1 148 ? 25.968 21.950 16.981 1.00 57.29 148 ALA E CA 1
ATOM 5725 C C . ALA E 1 148 ? 25.363 22.697 18.174 1.00 57.07 148 ALA E C 1
ATOM 5726 O O . ALA E 1 148 ? 25.874 23.728 18.596 1.00 57.49 148 ALA E O 1
ATOM 5728 N N . PHE E 1 149 ? 24.263 22.160 18.699 1.00 56.67 149 PHE E N 1
ATOM 5729 C CA . PHE E 1 149 ? 23.547 22.767 19.804 1.00 56.04 149 PHE E CA 1
ATOM 5730 C C . PHE E 1 149 ? 24.402 22.675 21.026 1.00 55.96 149 PHE E C 1
ATOM 5731 O O . PHE E 1 149 ? 24.551 23.651 21.745 1.00 56.02 149 PHE E O 1
ATOM 5739 N N . CYS E 1 150 ? 24.960 21.486 21.254 1.00 56.30 150 CYS E N 1
ATOM 5740 C CA . CYS E 1 150 ? 25.816 21.252 22.411 1.00 57.19 150 CYS E CA 1
ATOM 5741 C C . CYS E 1 150 ? 27.043 22.147 22.453 1.00 57.09 150 CYS E C 1
ATOM 5742 O O . CYS E 1 150 ? 27.328 22.727 23.479 1.00 57.28 150 CYS E O 1
ATOM 5745 N N . VAL E 1 151 ? 27.755 22.262 21.330 1.00 57.12 151 VAL E N 1
ATOM 5746 C CA . VAL E 1 151 ? 28.932 23.125 21.213 1.00 57.01 151 VAL E CA 1
ATOM 5747 C C . VAL E 1 151 ? 28.558 24.562 21.570 1.00 56.92 151 VAL E C 1
ATOM 5748 O O . VAL E 1 151 ? 29.289 25.282 22.263 1.00 56.42 151 VAL E O 1
ATOM 5752 N N . LYS E 1 152 ? 27.391 24.957 21.102 1.00 56.72 152 LYS E N 1
ATOM 5753 C CA . LYS E 1 152 ? 26.943 26.314 21.299 1.00 57.11 152 LYS E CA 1
ATOM 5754 C C . LYS E 1 152 ? 26.571 26.535 22.770 1.00 56.76 152 LYS E C 1
ATOM 5755 O O . LYS E 1 152 ? 26.980 27.524 23.380 1.00 56.67 152 LYS E O 1
ATOM 5761 N N . HIS E 1 153 ? 25.837 25.596 23.349 1.00 56.52 153 HIS E N 1
ATOM 5762 C CA . HIS E 1 153 ? 25.162 25.868 24.618 1.00 56.99 153 HIS E CA 1
ATOM 5763 C C . HIS E 1 153 ? 25.686 25.163 25.858 1.00 57.18 153 HIS E C 1
ATOM 5764 O O . HIS E 1 153 ? 25.519 25.675 26.953 1.00 57.36 153 HIS E O 1
ATOM 5771 N N . ALA E 1 154 ? 26.292 23.992 25.694 1.00 57.61 154 ALA E N 1
ATOM 5772 C CA . ALA E 1 154 ? 26.770 23.227 26.841 1.00 58.23 154 ALA E CA 1
ATOM 5773 C C . ALA E 1 154 ? 27.695 24.072 27.714 1.00 58.65 154 ALA E C 1
ATOM 5774 O O . ALA E 1 154 ? 28.493 24.859 27.212 1.00 59.58 154 ALA E O 1
ATOM 5776 N N . GLU E 1 155 ? 27.550 23.923 29.024 1.00 58.93 155 GLU E N 1
ATOM 5777 C CA . GLU E 1 155 ? 28.315 24.688 30.000 1.00 59.09 155 GLU E CA 1
ATOM 5778 C C . GLU E 1 155 ? 29.561 23.943 30.450 1.00 58.93 155 GLU E C 1
ATOM 5779 O O . GLU E 1 155 ? 29.927 23.948 31.622 1.00 59.51 155 GLU E O 1
ATOM 5785 N N . CYS E 1 156 ? 30.183 23.268 29.496 1.00 58.40 156 CYS E N 1
ATOM 5786 C CA . CYS E 1 156 ? 31.435 22.562 29.705 1.00 58.26 156 CYS E CA 1
ATOM 5787 C C . CYS E 1 156 ? 32.107 22.455 28.334 1.00 57.35 156 CYS E C 1
ATOM 5788 O O . CYS E 1 156 ? 31.441 22.604 27.320 1.00 57.19 156 CYS E O 1
ATOM 5791 N N . PRO E 1 157 ? 33.435 22.239 28.293 1.00 56.96 157 PRO E N 1
ATOM 5792 C CA . PRO E 1 157 ? 34.057 21.964 26.990 1.00 56.57 157 PRO E CA 1
ATOM 5793 C C . PRO E 1 157 ? 33.381 20.830 26.241 1.00 56.57 157 PRO E C 1
ATOM 5794 O O . PRO E 1 157 ? 32.881 19.878 26.857 1.00 56.66 157 PRO E O 1
ATOM 5798 N N . VAL E 1 158 ? 33.347 20.966 24.918 1.00 56.34 158 VAL E N 1
ATOM 5799 C CA . VAL E 1 158 ? 32.708 19.994 24.056 1.00 56.00 158 VAL E CA 1
ATOM 5800 C C . VAL E 1 158 ? 33.700 19.450 23.013 1.00 56.58 158 VAL E C 1
ATOM 5801 O O . VAL E 1 158 ? 34.346 20.199 22.273 1.00 56.59 158 VAL E O 1
ATOM 5813 N N . THR E 1 160 ? 33.749 17.450 19.671 1.00 57.73 160 THR E N 1
ATOM 5814 C CA . THR E 1 160 ? 32.892 16.946 18.636 1.00 58.34 160 THR E CA 1
ATOM 5815 C C . THR E 1 160 ? 33.708 16.091 17.673 1.00 58.05 160 THR E C 1
ATOM 5816 O O . THR E 1 160 ? 34.740 16.508 17.160 1.00 57.59 160 THR E O 1
ATOM 5820 N N . ILE E 1 161 ? 33.255 14.860 17.481 1.00 58.22 161 ILE E N 1
ATOM 5821 C CA . ILE E 1 161 ? 33.983 13.903 16.648 1.00 57.63 161 ILE E CA 1
ATOM 5822 C C . ILE E 1 161 ? 33.114 13.486 15.506 1.00 57.75 161 ILE E C 1
ATOM 5823 O O . ILE E 1 161 ? 31.989 13.013 15.721 1.00 58.36 161 ILE E O 1
ATOM 5828 N N . LYS E 1 162 ? 33.615 13.709 14.293 1.00 57.76 162 LYS E N 1
ATOM 5829 C CA . LYS E 1 162 ? 32.955 13.252 13.067 1.00 58.23 162 LYS E CA 1
ATOM 5830 C C . LYS E 1 162 ? 33.409 11.849 12.705 1.00 58.28 162 LYS E C 1
ATOM 5831 O O . LYS E 1 162 ? 34.419 11.361 13.204 1.00 58.77 162 LYS E O 1
ATOM 5837 N N . ARG E 1 163 ? 32.641 11.196 11.848 1.00 58.67 163 ARG E N 1
ATOM 5838 C CA . ARG E 1 163 ? 32.893 9.808 11.472 1.00 58.58 163 ARG E CA 1
ATOM 5839 C C . ARG E 1 163 ? 34.034 9.739 10.480 1.00 59.28 163 ARG E C 1
ATOM 5840 O O . ARG E 1 163 ? 34.335 10.725 9.813 1.00 59.54 163 ARG E O 1
ATOM 5848 N N . ASN E 1 164 ? 34.686 8.586 10.399 1.00 59.83 164 ASN E N 1
ATOM 5849 C CA . ASN E 1 164 ? 35.680 8.353 9.355 1.00 60.47 164 ASN E CA 1
ATOM 5850 C C . ASN E 1 164 ? 34.974 8.333 8.032 1.00 60.60 164 ASN E C 1
ATOM 5851 O O . ASN E 1 164 ? 33.809 7.944 7.952 1.00 60.78 164 ASN E O 1
ATOM 5856 N N . ALA E 1 165 ? 35.669 8.760 6.988 1.00 60.76 165 ALA E N 1
ATOM 5857 C CA . ALA E 1 165 ? 35.105 8.755 5.650 1.00 60.67 165 ALA E CA 1
ATOM 5858 C C . ALA E 1 165 ? 34.553 7.375 5.276 1.00 60.85 165 ALA E C 1
ATOM 5859 O O . ALA E 1 165 ? 33.480 7.268 4.674 1.00 60.96 165 ALA E O 1
ATOM 5861 N N . ASP E 1 166 ? 35.276 6.322 5.653 1.00 60.86 166 ASP E N 1
ATOM 5862 C CA . ASP E 1 166 ? 34.930 4.971 5.218 1.00 60.85 166 ASP E CA 1
ATOM 5863 C C . ASP E 1 166 ? 33.757 4.344 5.980 1.00 60.36 166 ASP E C 1
ATOM 5864 O O . ASP E 1 166 ? 33.314 3.253 5.629 1.00 60.55 166 ASP E O 1
ATOM 5869 N N . GLU E 1 167 ? 33.256 5.026 7.009 1.00 59.74 167 GLU E N 1
ATOM 5870 C CA . GLU E 1 167 ? 32.051 4.577 7.717 1.00 59.09 167 GLU E CA 1
ATOM 5871 C C . GLU E 1 167 ? 30.898 5.580 7.588 1.00 58.59 167 GLU E C 1
ATOM 5872 O O . GLU E 1 167 ? 29.865 5.432 8.239 1.00 58.97 167 GLU E O 1
ATOM 5878 N N . THR E 1 168 ? 31.085 6.602 6.756 1.00 58.11 168 THR E N 1
ATOM 5879 C CA . THR E 1 168 ? 30.069 7.633 6.536 1.00 57.55 168 THR E CA 1
ATOM 5880 C C . THR E 1 168 ? 29.106 7.130 5.477 1.00 56.85 168 THR E C 1
ATOM 5881 O O . THR E 1 168 ? 29.523 6.842 4.367 1.00 56.89 168 THR E O 1
ATOM 5885 N N . PRO E 1 169 ? 27.810 7.038 5.807 1.00 56.53 169 PRO E N 1
ATOM 5886 C CA . PRO E 1 169 ? 26.860 6.514 4.823 1.00 56.42 169 PRO E CA 1
ATOM 5887 C C . PRO E 1 169 ? 26.720 7.505 3.666 1.00 56.33 169 PRO E C 1
ATOM 5888 O O . PRO E 1 169 ? 26.982 8.695 3.839 1.00 56.27 169 PRO E O 1
ATOM 5892 N N . SER E 1 170 ? 26.312 7.029 2.498 1.00 56.35 170 SER E N 1
ATOM 5893 C CA . SER E 1 170 ? 26.241 7.913 1.335 1.00 56.58 170 SER E CA 1
ATOM 5894 C C . SER E 1 170 ? 25.368 9.139 1.627 1.00 56.54 170 SER E C 1
ATOM 5895 O O . SER E 1 170 ? 25.639 10.228 1.115 1.00 56.83 170 SER E O 1
ATOM 5898 N N . ASP E 1 171 ? 24.326 8.947 2.435 1.00 56.29 171 ASP E N 1
ATOM 5899 C CA . ASP E 1 171 ? 23.518 10.048 2.952 1.00 56.15 171 ASP E CA 1
ATOM 5900 C C . ASP E 1 171 ? 24.031 10.324 4.358 1.00 56.01 171 ASP E C 1
ATOM 5901 O O . ASP E 1 171 ? 23.837 9.496 5.255 1.00 56.04 171 ASP E O 1
ATOM 5906 N N . PRO E 1 172 ? 24.686 11.488 4.563 1.00 55.66 172 PRO E N 1
ATOM 5907 C CA . PRO E 1 172 ? 25.294 11.768 5.869 1.00 55.35 172 PRO E CA 1
ATOM 5908 C C . PRO E 1 172 ? 24.288 11.910 7.005 1.00 55.26 172 PRO E C 1
ATOM 5909 O O . PRO E 1 172 ? 24.676 11.775 8.165 1.00 55.62 172 PRO E O 1
ATOM 5913 N N . ALA E 1 173 ? 23.028 12.173 6.694 1.00 55.06 173 ALA E N 1
ATOM 5914 C CA . ALA E 1 173 ? 21.977 12.262 7.702 1.00 55.38 173 ALA E CA 1
ATOM 5915 C C . ALA E 1 173 ? 21.747 10.907 8.391 1.00 55.50 173 ALA E C 1
ATOM 5916 O O . ALA E 1 173 ? 21.342 10.860 9.551 1.00 55.44 173 ALA E O 1
ATOM 5918 N N . ASP E 1 174 ? 22.005 9.823 7.655 1.00 55.69 174 ASP E N 1
ATOM 5919 C CA . ASP E 1 174 ? 21.967 8.457 8.164 1.00 56.01 174 ASP E CA 1
ATOM 5920 C C . ASP E 1 174 ? 23.052 8.234 9.188 1.00 56.57 174 ASP E C 1
ATOM 5921 O O . ASP E 1 174 ? 24.192 8.678 9.022 1.00 56.20 174 ASP E O 1
ATOM 5926 N N . ASP E 1 175 ? 22.734 7.464 10.222 1.00 57.95 175 ASP E N 1
ATOM 5927 C CA . ASP E 1 175 ? 23.655 7.333 11.332 1.00 58.71 175 ASP E CA 1
ATOM 5928 C C . ASP E 1 175 ? 23.250 6.220 12.274 1.00 59.34 175 ASP E C 1
ATOM 5929 O O . ASP E 1 175 ? 24.065 5.364 12.674 1.00 59.39 175 ASP E O 1
ATOM 5935 N N . PRO F 1 5 ? 51.377 8.521 21.134 1.00 56.78 5 PRO F N 1
ATOM 5936 C CA . PRO F 1 5 ? 51.208 9.777 21.854 1.00 57.12 5 PRO F CA 1
ATOM 5937 C C . PRO F 1 5 ? 50.239 10.655 21.095 1.00 57.11 5 PRO F C 1
ATOM 5938 O O . PRO F 1 5 ? 50.419 10.893 19.903 1.00 57.50 5 PRO F O 1
ATOM 5942 N N . THR F 1 6 ? 49.199 11.105 21.783 1.00 57.15 6 THR F N 1
ATOM 5943 C CA . THR F 1 6 ? 48.123 11.810 21.134 1.00 57.13 6 THR F CA 1
ATOM 5944 C C . THR F 1 6 ? 48.585 13.223 20.808 1.00 57.73 6 THR F C 1
ATOM 5945 O O . THR F 1 6 ? 49.021 13.956 21.688 1.00 57.60 6 THR F O 1
ATOM 5949 N N . LYS F 1 7 ? 48.537 13.566 19.524 1.00 58.31 7 LYS F N 1
ATOM 5950 C CA . LYS F 1 7 ? 48.898 14.900 19.048 1.00 59.02 7 LYS F CA 1
ATOM 5951 C C . LYS F 1 7 ? 47.710 15.833 19.202 1.00 58.85 7 LYS F C 1
ATOM 5952 O O . LYS F 1 7 ? 46.666 15.633 18.562 1.00 59.48 7 LYS F O 1
ATOM 5958 N N . VAL F 1 8 ? 47.872 16.835 20.063 1.00 58.64 8 VAL F N 1
ATOM 5959 C CA . VAL F 1 8 ? 46.845 17.843 20.319 1.00 58.75 8 VAL F CA 1
ATOM 5960 C C . VAL F 1 8 ? 47.281 19.184 19.730 1.00 58.91 8 VAL F C 1
ATOM 5961 O O . VAL F 1 8 ? 48.261 19.781 20.179 1.00 59.08 8 VAL F O 1
ATOM 5973 N N . VAL F 1 10 ? 46.773 23.023 19.373 1.00 57.45 10 VAL F N 1
ATOM 5974 C CA . VAL F 1 10 ? 46.144 24.084 20.147 1.00 56.91 10 VAL F CA 1
ATOM 5975 C C . VAL F 1 10 ? 46.300 25.384 19.379 1.00 56.60 10 VAL F C 1
ATOM 5976 O O . VAL F 1 10 ? 47.412 25.800 19.072 1.00 56.48 10 VAL F O 1
ATOM 5980 N N . ALA F 1 11 ? 45.174 26.001 19.047 1.00 56.17 11 ALA F N 1
ATOM 5981 C CA . ALA F 1 11 ? 45.184 27.205 18.261 1.00 55.89 11 ALA F CA 1
ATOM 5982 C C . ALA F 1 11 ? 45.286 28.378 19.243 1.00 55.87 11 ALA F C 1
ATOM 5983 O O . ALA F 1 11 ? 44.406 28.565 20.103 1.00 55.58 11 ALA F O 1
ATOM 5985 N N . VAL F 1 12 ? 46.369 29.147 19.142 1.00 55.53 12 VAL F N 1
ATOM 5986 C CA . VAL F 1 12 ? 46.599 30.232 20.105 1.00 55.31 12 VAL F CA 1
ATOM 5987 C C . VAL F 1 12 ? 46.715 31.585 19.430 1.00 55.67 12 VAL F C 1
ATOM 5988 O O . VAL F 1 12 ? 47.268 31.709 18.342 1.00 56.06 12 VAL F O 1
ATOM 5992 N N . ASN F 1 13 ? 46.159 32.598 20.077 1.00 55.88 13 ASN F N 1
ATOM 5993 C CA . ASN F 1 13 ? 46.193 33.947 19.555 1.00 56.18 13 ASN F CA 1
ATOM 5994 C C . ASN F 1 13 ? 46.414 34.971 20.662 1.00 56.34 13 ASN F C 1
ATOM 5995 O O . ASN F 1 13 ? 46.396 34.633 21.849 1.00 56.05 13 ASN F O 1
ATOM 6000 N N . ALA F 1 14 ? 46.648 36.215 20.266 1.00 57.04 14 ALA F N 1
ATOM 6001 C CA . ALA F 1 14 ? 46.981 37.257 21.230 1.00 58.14 14 ALA F CA 1
ATOM 6002 C C . ALA F 1 14 ? 45.717 37.926 21.775 1.00 58.95 14 ALA F C 1
ATOM 6003 O O . ALA F 1 14 ? 44.650 37.894 21.151 1.00 58.88 14 ALA F O 1
ATOM 6005 N N . SER F 1 15 ? 45.845 38.525 22.952 1.00 59.96 15 SER F N 1
ATOM 6006 C CA . SER F 1 15 ? 44.736 39.249 23.537 1.00 61.12 15 SER F CA 1
ATOM 6007 C C . SER F 1 15 ? 44.622 40.635 22.933 1.00 62.02 15 SER F C 1
ATOM 6008 O O . SER F 1 15 ? 45.622 41.271 22.597 1.00 62.35 15 SER F O 1
ATOM 6011 N N . THR F 1 16 ? 43.388 41.089 22.788 1.00 63.19 16 THR F N 1
ATOM 6012 C CA . THR F 1 16 ? 43.113 42.413 22.261 1.00 64.59 16 THR F CA 1
ATOM 6013 C C . THR F 1 16 ? 42.895 43.422 23.396 1.00 65.24 16 THR F C 1
ATOM 6014 O O . THR F 1 16 ? 42.972 44.624 23.165 1.00 65.41 16 THR F O 1
ATOM 6018 N N . ILE F 1 17 ? 42.615 42.935 24.610 1.00 66.26 17 ILE F N 1
ATOM 6019 C CA . ILE F 1 17 ? 42.410 43.818 25.771 1.00 67.44 17 ILE F CA 1
ATOM 6020 C C . ILE F 1 17 ? 43.577 43.770 26.741 1.00 68.09 17 ILE F C 1
ATOM 6021 O O . ILE F 1 17 ? 43.985 44.802 27.278 1.00 68.20 17 ILE F O 1
ATOM 6026 N N . LYS F 1 18 ? 44.085 42.571 27.001 1.00 69.01 18 LYS F N 1
ATOM 6027 C CA . LYS F 1 18 ? 45.287 42.448 27.808 1.00 70.08 18 LYS F CA 1
ATOM 6028 C C . LYS F 1 18 ? 46.485 42.924 27.008 1.00 70.01 18 LYS F C 1
ATOM 6029 O O . LYS F 1 18 ? 46.585 42.694 25.801 1.00 70.13 18 LYS F O 1
ATOM 6035 N N . ASP F 1 19 ? 47.365 43.629 27.701 1.00 70.23 19 ASP F N 1
ATOM 6036 C CA . ASP F 1 19 ? 48.630 44.099 27.168 1.00 70.42 19 ASP F CA 1
ATOM 6037 C C . ASP F 1 19 ? 49.376 42.937 26.484 1.00 70.36 19 ASP F C 1
ATOM 6038 O O . ASP F 1 19 ? 49.282 41.776 26.913 1.00 70.16 19 ASP F O 1
ATOM 6043 N N . TYR F 1 20 ? 50.094 43.227 25.403 1.00 70.27 20 TYR F N 1
ATOM 6044 C CA . TYR F 1 20 ? 50.914 42.169 24.790 1.00 69.80 20 TYR F CA 1
ATOM 6045 C C . TYR F 1 20 ? 52.225 41.982 25.578 1.00 68.84 20 TYR F C 1
ATOM 6046 O O . TYR F 1 20 ? 52.688 42.906 26.271 1.00 68.56 20 TYR F O 1
ATOM 6055 N N . PRO F 1 21 ? 52.824 40.783 25.484 1.00 67.78 21 PRO F N 1
ATOM 6056 C CA . PRO F 1 21 ? 52.438 39.691 24.586 1.00 66.86 21 PRO F CA 1
ATOM 6057 C C . PRO F 1 21 ? 51.469 38.635 25.133 1.00 65.65 21 PRO F C 1
ATOM 6058 O O . PRO F 1 21 ? 51.587 37.464 24.767 1.00 65.49 21 PRO F O 1
ATOM 6062 N N . ASN F 1 22 ? 50.504 39.032 25.958 1.00 64.18 22 ASN F N 1
ATOM 6063 C CA . ASN F 1 22 ? 49.579 38.054 26.532 1.00 62.66 22 ASN F CA 1
ATOM 6064 C C . ASN F 1 22 ? 48.713 37.323 25.504 1.00 61.52 22 ASN F C 1
ATOM 6065 O O . ASN F 1 22 ? 48.260 37.920 24.521 1.00 61.49 22 ASN F O 1
ATOM 6070 N N . PRO F 1 23 ? 48.489 36.019 25.737 1.00 60.06 23 PRO F N 1
ATOM 6071 C CA . PRO F 1 23 ? 47.579 35.236 24.943 1.00 59.10 23 PRO F CA 1
ATOM 6072 C C . PRO F 1 23 ? 46.157 35.693 25.202 1.00 58.05 23 PRO F C 1
ATOM 6073 O O . PRO F 1 23 ? 45.878 36.305 26.246 1.00 57.46 23 PRO F O 1
ATOM 6077 N N . SER F 1 24 ? 45.264 35.403 24.262 1.00 57.02 24 SER F N 1
ATOM 6078 C CA . SER F 1 24 ? 43.850 35.642 24.476 1.00 56.61 24 SER F CA 1
ATOM 6079 C C . SER F 1 24 ? 43.412 34.879 25.710 1.00 56.09 24 SER F C 1
ATOM 6080 O O . SER F 1 24 ? 43.991 33.856 26.054 1.00 56.12 24 SER F O 1
ATOM 6083 N N . ILE F 1 25 ? 42.400 35.393 26.386 1.00 55.70 25 ILE F N 1
ATOM 6084 C CA . ILE F 1 25 ? 41.862 34.730 27.559 1.00 55.48 25 ILE F CA 1
ATOM 6085 C C . ILE F 1 25 ? 41.322 33.336 27.180 1.00 55.63 25 ILE F C 1
ATOM 6086 O O . ILE F 1 25 ? 41.534 32.359 27.909 1.00 55.60 25 ILE F O 1
ATOM 6091 N N . SER F 1 26 ? 40.658 33.254 26.028 1.00 55.37 26 SER F N 1
ATOM 6092 C CA . SER F 1 26 ? 40.036 32.016 25.598 1.00 55.84 26 SER F CA 1
ATOM 6093 C C . SER F 1 26 ? 41.022 30.918 25.250 1.00 56.27 26 SER F C 1
ATOM 6094 O O . SER F 1 26 ? 40.838 29.784 25.683 1.00 56.10 26 SER F O 1
ATOM 6097 N N . CYS F 1 27 ? 42.063 31.240 24.478 1.00 56.80 27 CYS F N 1
ATOM 6098 C CA . CYS F 1 27 ? 42.998 30.196 24.087 1.00 57.28 27 CYS F CA 1
ATOM 6099 C C . CYS F 1 27 ? 43.868 29.798 25.276 1.00 57.25 27 CYS F C 1
ATOM 6100 O O . CYS F 1 27 ? 44.279 28.635 25.366 1.00 57.87 27 CYS F O 1
ATOM 6103 N N . LYS F 1 28 ? 44.103 30.742 26.192 1.00 56.58 28 LYS F N 1
ATOM 6104 C CA . LYS F 1 28 ? 44.848 30.474 27.416 1.00 57.12 28 LYS F CA 1
ATOM 6105 C C . LYS F 1 28 ? 44.090 29.480 28.286 1.00 57.15 28 LYS F C 1
ATOM 6106 O O . LYS F 1 28 ? 44.639 28.447 28.705 1.00 57.31 28 LYS F O 1
ATOM 6112 N N . ARG F 1 29 ? 42.824 29.803 28.561 1.00 57.15 29 ARG F N 1
ATOM 6113 C CA . ARG F 1 29 ? 41.931 28.879 29.266 1.00 57.18 29 ARG F CA 1
ATOM 6114 C C . ARG F 1 29 ? 41.891 27.515 28.560 1.00 57.18 29 ARG F C 1
ATOM 6115 O O . ARG F 1 29 ? 42.019 26.483 29.203 1.00 56.88 29 ARG F O 1
ATOM 6123 N N . ALA F 1 30 ? 41.733 27.530 27.241 1.00 56.99 30 ALA F N 1
ATOM 6124 C CA . ALA F 1 30 ? 41.673 26.309 26.462 1.00 57.38 30 ALA F CA 1
ATOM 6125 C C . ALA F 1 30 ? 42.936 25.456 26.654 1.00 57.66 30 ALA F C 1
ATOM 6126 O O . ALA F 1 30 ? 42.846 24.265 26.968 1.00 57.74 30 ALA F O 1
ATOM 6128 N N . PHE F 1 31 ? 44.100 26.079 26.488 1.00 57.48 31 PHE F N 1
ATOM 6129 C CA . PHE F 1 31 ? 45.368 25.404 26.680 1.00 57.23 31 PHE F CA 1
ATOM 6130 C C . PHE F 1 31 ? 45.509 24.874 28.106 1.00 57.64 31 PHE F C 1
ATOM 6131 O O . PHE F 1 31 ? 45.857 23.720 28.297 1.00 58.03 31 PHE F O 1
ATOM 6139 N N . GLU F 1 32 ? 45.223 25.704 29.102 1.00 58.06 32 GLU F N 1
ATOM 6140 C CA . GLU F 1 32 ? 45.399 25.298 30.489 1.00 58.89 32 GLU F CA 1
ATOM 6141 C C . GLU F 1 32 ? 44.439 24.199 30.873 1.00 58.69 32 GLU F C 1
ATOM 6142 O O . GLU F 1 32 ? 44.800 23.258 31.575 1.00 58.56 32 GLU F O 1
ATOM 6148 N N . TRP F 1 33 ? 43.221 24.292 30.354 1.00 59.01 33 TRP F N 1
ATOM 6149 C CA . TRP F 1 33 ? 42.194 23.317 30.656 1.00 58.85 33 TRP F CA 1
ATOM 6150 C C . TRP F 1 33 ? 42.619 21.970 30.108 1.00 59.03 33 TRP F C 1
ATOM 6151 O O . TRP F 1 33 ? 42.474 20.951 30.777 1.00 58.70 33 TRP F O 1
ATOM 6162 N N . THR F 1 34 ? 43.149 21.984 28.887 1.00 59.25 34 THR F N 1
ATOM 6163 C CA . THR F 1 34 ? 43.653 20.782 28.243 1.00 59.72 34 THR F CA 1
ATOM 6164 C C . THR F 1 34 ? 44.769 20.132 29.051 1.00 60.23 34 THR F C 1
ATOM 6165 O O . THR F 1 34 ? 44.754 18.918 29.250 1.00 60.92 34 THR F O 1
ATOM 6169 N N . LEU F 1 35 ? 45.727 20.918 29.529 1.00 60.58 35 LEU F N 1
ATOM 6170 C CA . LEU F 1 35 ? 46.766 20.354 30.388 1.00 61.21 35 LEU F CA 1
ATOM 6171 C C . LEU F 1 35 ? 46.220 19.811 31.715 1.00 61.22 35 LEU F C 1
ATOM 6172 O O . LEU F 1 35 ? 46.628 18.743 32.162 1.00 61.80 35 LEU F O 1
ATOM 6177 N N . GLU F 1 36 ? 45.298 20.539 32.335 1.00 61.27 36 GLU F N 1
ATOM 6178 C CA . GLU F 1 36 ? 44.698 20.099 33.601 1.00 61.90 36 GLU F CA 1
ATOM 6179 C C . GLU F 1 36 ? 43.855 18.833 33.435 1.00 60.70 36 GLU F C 1
ATOM 6180 O O . GLU F 1 36 ? 44.058 17.866 34.156 1.00 60.85 36 GLU F O 1
ATOM 6186 N N . LYS F 1 37 ? 42.918 18.839 32.484 1.00 59.76 37 LYS F N 1
ATOM 6187 C CA . LYS F 1 37 ? 41.894 17.784 32.421 1.00 58.87 37 LYS F CA 1
ATOM 6188 C C . LYS F 1 37 ? 42.205 16.629 31.468 1.00 58.17 37 LYS F C 1
ATOM 6189 O O . LYS F 1 37 ? 41.743 15.511 31.687 1.00 57.53 37 LYS F O 1
ATOM 6195 N N . ILE F 1 38 ? 42.965 16.902 30.411 1.00 57.62 38 ILE F N 1
ATOM 6196 C CA . ILE F 1 38 ? 43.283 15.872 29.429 1.00 57.36 38 ILE F CA 1
ATOM 6197 C C . ILE F 1 38 ? 44.685 15.291 29.636 1.00 56.95 38 ILE F C 1
ATOM 6198 O O . ILE F 1 38 ? 44.839 14.076 29.802 1.00 57.25 38 ILE F O 1
ATOM 6203 N N . VAL F 1 39 ? 45.706 16.141 29.596 1.00 56.49 39 VAL F N 1
ATOM 6204 C CA . VAL F 1 39 ? 47.087 15.658 29.730 1.00 55.93 39 VAL F CA 1
ATOM 6205 C C . VAL F 1 39 ? 47.313 15.151 31.152 1.00 55.73 39 VAL F C 1
ATOM 6206 O O . VAL F 1 39 ? 47.904 14.090 31.352 1.00 55.85 39 VAL F O 1
ATOM 6210 N N . ARG F 1 40 ? 46.812 15.902 32.128 1.00 55.51 40 ARG F N 1
ATOM 6211 C CA . ARG F 1 40 ? 46.941 15.537 33.531 1.00 55.62 40 ARG F CA 1
ATOM 6212 C C . ARG F 1 40 ? 48.419 15.271 33.839 1.00 55.82 40 ARG F C 1
ATOM 6213 O O . ARG F 1 40 ? 49.285 15.966 33.311 1.00 56.03 40 ARG F O 1
ATOM 6221 N N . SER F 1 41 ? 48.715 14.256 34.649 1.00 55.94 41 SER F N 1
ATOM 6222 C CA . SER F 1 41 ? 50.124 13.915 34.921 1.00 56.40 41 SER F CA 1
ATOM 6223 C C . SER F 1 41 ? 50.737 13.009 33.837 1.00 56.32 41 SER F C 1
ATOM 6224 O O . SER F 1 41 ? 51.931 12.751 33.853 1.00 56.26 41 SER F O 1
ATOM 6227 N N . ASN F 1 42 ? 49.926 12.573 32.876 1.00 56.49 42 ASN F N 1
ATOM 6228 C CA . ASN F 1 42 ? 50.410 11.673 31.820 1.00 56.67 42 ASN F CA 1
ATOM 6229 C C . ASN F 1 42 ? 51.047 12.437 30.657 1.00 57.11 42 ASN F C 1
ATOM 6230 O O . ASN F 1 42 ? 50.533 12.447 29.534 1.00 57.03 42 ASN F O 1
ATOM 6235 N N . THR F 1 43 ? 52.186 13.059 30.945 1.00 57.74 43 THR F N 1
ATOM 6236 C CA . THR F 1 43 ? 52.807 14.016 30.031 1.00 58.38 43 THR F CA 1
ATOM 6237 C C . THR F 1 43 ? 53.495 13.370 28.826 1.00 58.80 43 THR F C 1
ATOM 6238 O O . THR F 1 43 ? 53.808 14.045 27.847 1.00 59.27 43 THR F O 1
ATOM 6242 N N . SER F 1 44 ? 53.742 12.067 28.902 1.00 59.16 44 SER F N 1
ATOM 6243 C CA . SER F 1 44 ? 54.326 11.338 27.781 1.00 59.45 44 SER F CA 1
ATOM 6244 C C . SER F 1 44 ? 53.263 10.808 26.806 1.00 59.75 44 SER F C 1
ATOM 6245 O O . SER F 1 44 ? 53.595 10.357 25.707 1.00 60.03 44 SER F O 1
ATOM 6248 N N . ASP F 1 45 ? 51.990 10.877 27.198 1.00 59.66 45 ASP F N 1
ATOM 6249 C CA . ASP F 1 45 ? 50.914 10.333 26.377 1.00 59.55 45 ASP F CA 1
ATOM 6250 C C . ASP F 1 45 ? 50.372 11.348 25.376 1.00 59.22 45 ASP F C 1
ATOM 6251 O O . ASP F 1 45 ? 49.547 11.014 24.526 1.00 58.87 45 ASP F O 1
ATOM 6256 N N . PHE F 1 46 ? 50.860 12.582 25.471 1.00 59.03 46 PHE F N 1
ATOM 6257 C CA . PHE F 1 46 ? 50.365 13.675 24.639 1.00 58.87 46 PHE F CA 1
ATOM 6258 C C . PHE F 1 46 ? 51.501 14.527 24.112 1.00 59.11 46 PHE F C 1
ATOM 6259 O O . PHE F 1 46 ? 52.557 14.616 24.724 1.00 59.22 46 PHE F O 1
ATOM 6267 N N . LYS F 1 47 ? 51.261 15.141 22.961 1.00 59.17 47 LYS F N 1
ATOM 6268 C CA . LYS F 1 47 ? 52.200 16.049 22.354 1.00 59.30 47 LYS F CA 1
ATOM 6269 C C . LYS F 1 47 ? 51.404 17.255 21.892 1.00 59.25 47 LYS F C 1
ATOM 6270 O O . LYS F 1 47 ? 50.426 17.122 21.169 1.00 59.14 47 LYS F O 1
ATOM 6276 N N . ILE F 1 48 ? 51.814 18.437 22.340 1.00 59.14 48 ILE F N 1
ATOM 6277 C CA . ILE F 1 48 ? 51.062 19.644 22.052 1.00 58.96 48 ILE F CA 1
ATOM 6278 C C . ILE F 1 48 ? 51.622 20.289 20.795 1.00 59.06 48 ILE F C 1
ATOM 6279 O O . ILE F 1 48 ? 52.829 20.490 20.681 1.00 58.85 48 ILE F O 1
ATOM 6284 N N . LEU F 1 49 ? 50.741 20.581 19.843 1.00 58.59 49 LEU F N 1
ATOM 6285 C CA . LEU F 1 49 ? 51.156 21.260 18.635 1.00 58.31 49 LEU F CA 1
ATOM 6286 C C . LEU F 1 49 ? 50.543 22.668 18.640 1.00 58.27 49 LEU F C 1
ATOM 6287 O O . LEU F 1 49 ? 49.335 22.829 18.475 1.00 59.01 49 LEU F O 1
ATOM 6292 N N . LEU F 1 50 ? 51.371 23.683 18.872 1.00 57.63 50 LEU F N 1
ATOM 6293 C CA . LEU F 1 50 ? 50.881 25.055 19.059 1.00 56.88 50 LEU F CA 1
ATOM 6294 C C . LEU F 1 50 ? 50.947 25.853 17.769 1.00 56.42 50 LEU F C 1
ATOM 6295 O O . LEU F 1 50 ? 51.998 26.029 17.193 1.00 56.60 50 LEU F O 1
ATOM 6300 N N . LEU F 1 51 ? 49.792 26.285 17.298 1.00 56.05 51 LEU F N 1
ATOM 6301 C CA . LEU F 1 51 ? 49.707 27.028 16.059 1.00 55.56 51 LEU F CA 1
ATOM 6302 C C . LEU F 1 51 ? 49.177 28.427 16.322 1.00 55.49 51 LEU F C 1
ATOM 6303 O O . LEU F 1 51 ? 48.109 28.600 16.927 1.00 55.55 51 LEU F O 1
ATOM 6308 N N . HIS F 1 52 ? 49.936 29.426 15.888 1.00 54.94 52 HIS F N 1
ATOM 6309 C CA . HIS F 1 52 ? 49.398 30.782 15.821 1.00 54.54 52 HIS F CA 1
ATOM 6310 C C . HIS F 1 52 ? 49.289 31.216 14.381 1.00 54.39 52 HIS F C 1
ATOM 6311 O O . HIS F 1 52 ? 50.247 31.088 13.612 1.00 54.65 52 HIS F O 1
ATOM 6318 N N . VAL F 1 53 ? 48.121 31.729 14.012 1.00 54.25 53 VAL F N 1
ATOM 6319 C CA . VAL F 1 53 ? 47.969 32.268 12.671 1.00 54.55 53 VAL F CA 1
ATOM 6320 C C . VAL F 1 53 ? 48.089 33.778 12.702 1.00 55.07 53 VAL F C 1
ATOM 6321 O O . VAL F 1 53 ? 47.347 34.455 13.420 1.00 55.04 53 VAL F O 1
ATOM 6325 N N . GLN F 1 54 ? 49.057 34.284 11.937 1.00 55.26 54 GLN F N 1
ATOM 6326 C CA . GLN F 1 54 ? 49.325 35.703 11.853 1.00 55.82 54 GLN F CA 1
ATOM 6327 C C . GLN F 1 54 ? 48.587 36.314 10.661 1.00 56.12 54 GLN F C 1
ATOM 6328 O O . GLN F 1 54 ? 48.517 35.727 9.583 1.00 56.21 54 GLN F O 1
ATOM 6334 N N . VAL F 1 55 ? 48.041 37.501 10.880 1.00 56.49 55 VAL F N 1
ATOM 6335 C CA . VAL F 1 55 ? 47.311 38.255 9.872 1.00 56.82 55 VAL F CA 1
ATOM 6336 C C . VAL F 1 55 ? 48.256 39.212 9.131 1.00 56.83 55 VAL F C 1
ATOM 6337 O O . VAL F 1 55 ? 49.400 38.866 8.826 1.00 56.86 55 VAL F O 1
ATOM 6341 N N . SER F 1 66 ? 63.455 50.740 2.345 1.00 67.24 66 SER F N 1
ATOM 6342 C CA . SER F 1 66 ? 63.777 50.666 3.766 1.00 67.63 66 SER F CA 1
ATOM 6343 C C . SER F 1 66 ? 64.997 51.577 4.100 1.00 67.51 66 SER F C 1
ATOM 6344 O O . SER F 1 66 ? 66.134 51.095 4.173 1.00 67.64 66 SER F O 1
ATOM 6347 N N . ILE F 1 67 ? 64.754 52.879 4.293 1.00 67.06 67 ILE F N 1
ATOM 6348 C CA . ILE F 1 67 ? 65.825 53.872 4.479 1.00 66.85 67 ILE F CA 1
ATOM 6349 C C . ILE F 1 67 ? 65.848 54.433 5.905 1.00 67.03 67 ILE F C 1
ATOM 6350 O O . ILE F 1 67 ? 64.809 54.825 6.451 1.00 67.18 67 ILE F O 1
ATOM 6355 N N . TYR F 1 68 ? 67.042 54.484 6.487 1.00 67.00 68 TYR F N 1
ATOM 6356 C CA . TYR F 1 68 ? 67.241 54.841 7.886 1.00 67.05 68 TYR F CA 1
ATOM 6357 C C . TYR F 1 68 ? 68.071 56.113 8.011 1.00 67.69 68 TYR F C 1
ATOM 6358 O O . TYR F 1 68 ? 69.208 56.172 7.521 1.00 68.16 68 TYR F O 1
ATOM 6367 N N . ALA F 1 69 ? 67.509 57.132 8.652 1.00 68.01 69 ALA F N 1
ATOM 6368 C CA . ALA F 1 69 ? 68.147 58.438 8.688 1.00 68.57 69 ALA F CA 1
ATOM 6369 C C . ALA F 1 69 ? 68.543 58.891 10.078 1.00 69.07 69 ALA F C 1
ATOM 6370 O O . ALA F 1 69 ? 69.195 59.919 10.217 1.00 69.19 69 ALA F O 1
ATOM 6372 N N . SER F 1 70 ? 68.158 58.126 11.098 1.00 69.89 70 SER F N 1
ATOM 6373 C CA . SER F 1 70 ? 68.299 58.566 12.491 1.00 70.73 70 SER F CA 1
ATOM 6374 C C . SER F 1 70 ? 68.220 57.357 13.414 1.00 71.04 70 SER F C 1
ATOM 6375 O O . SER F 1 70 ? 67.637 56.353 13.046 1.00 71.03 70 SER F O 1
ATOM 6378 N N . PRO F 1 71 ? 68.851 57.425 14.597 1.00 71.70 71 PRO F N 1
ATOM 6379 C CA . PRO F 1 71 ? 68.730 56.308 15.544 1.00 72.46 71 PRO F CA 1
ATOM 6380 C C . PRO F 1 71 ? 67.266 55.960 15.861 1.00 73.60 71 PRO F C 1
ATOM 6381 O O . PRO F 1 71 ? 66.941 54.771 16.036 1.00 73.54 71 PRO F O 1
ATOM 6385 N N . GLU F 1 72 ? 66.398 56.983 15.903 1.00 74.50 72 GLU F N 1
ATOM 6386 C CA . GLU F 1 72 ? 64.950 56.794 16.115 1.00 75.76 72 GLU F CA 1
ATOM 6387 C C . GLU F 1 72 ? 64.303 55.820 15.122 1.00 75.92 72 GLU F C 1
ATOM 6388 O O . GLU F 1 72 ? 63.382 55.075 15.488 1.00 75.85 72 GLU F O 1
ATOM 6394 N N . ASP F 1 73 ? 64.775 55.844 13.871 1.00 76.08 73 ASP F N 1
ATOM 6395 C CA . ASP F 1 73 ? 64.273 54.950 12.819 1.00 76.33 73 ASP F CA 1
ATOM 6396 C C . ASP F 1 73 ? 64.543 53.483 13.120 1.00 76.29 73 ASP F C 1
ATOM 6397 O O . ASP F 1 73 ? 63.826 52.604 12.634 1.00 76.38 73 ASP F O 1
ATOM 6402 N N . PHE F 1 74 ? 65.583 53.218 13.900 1.00 76.48 74 PHE F N 1
ATOM 6403 C CA . PHE F 1 74 ? 65.929 51.845 14.267 1.00 76.90 74 PHE F CA 1
ATOM 6404 C C . PHE F 1 74 ? 65.115 51.343 15.458 1.00 77.59 74 PHE F C 1
ATOM 6405 O O . PHE F 1 74 ? 64.864 50.138 15.592 1.00 77.65 74 PHE F O 1
ATOM 6413 N N . ARG F 1 75 ? 64.712 52.276 16.320 1.00 78.45 75 ARG F N 1
ATOM 6414 C CA . ARG F 1 75 ? 63.737 52.006 17.396 1.00 79.26 75 ARG F CA 1
ATOM 6415 C C . ARG F 1 75 ? 62.379 51.606 16.817 1.00 79.48 75 ARG F C 1
ATOM 6416 O O . ARG F 1 75 ? 61.769 50.618 17.242 1.00 79.64 75 ARG F O 1
ATOM 6424 N N . ASP F 1 76 ? 61.913 52.405 15.858 1.00 79.82 76 ASP F N 1
ATOM 6425 C CA . ASP F 1 76 ? 60.678 52.134 15.108 1.00 80.19 76 ASP F CA 1
ATOM 6426 C C . ASP F 1 76 ? 60.632 50.745 14.494 1.00 80.29 76 ASP F C 1
ATOM 6427 O O . ASP F 1 76 ? 59.612 50.063 14.599 1.00 80.33 76 ASP F O 1
ATOM 6440 N N . ARG F 1 78 ? 62.471 47.911 15.256 1.00 83.87 78 ARG F N 1
ATOM 6441 C CA . ARG F 1 78 ? 62.934 46.749 16.064 1.00 86.21 78 ARG F CA 1
ATOM 6442 C C . ARG F 1 78 ? 62.061 46.383 17.277 1.00 87.11 78 ARG F C 1
ATOM 6443 O O . ARG F 1 78 ? 62.252 45.323 17.900 1.00 87.53 78 ARG F O 1
ATOM 6451 N N . GLN F 1 79 ? 61.139 47.277 17.635 1.00 88.11 79 GLN F N 1
ATOM 6452 C CA . GLN F 1 79 ? 60.183 47.006 18.706 1.00 88.73 79 GLN F CA 1
ATOM 6453 C C . GLN F 1 79 ? 58.754 47.318 18.256 1.00 88.71 79 GLN F C 1
ATOM 6454 O O . GLN F 1 79 ? 58.367 47.013 17.122 1.00 88.69 79 GLN F O 1
ATOM 6460 N N . GLY F 1 85 ? 53.762 37.284 17.301 1.00 61.87 85 GLY F N 1
ATOM 6461 C CA . GLY F 1 85 ? 53.464 35.863 17.148 1.00 61.12 85 GLY F CA 1
ATOM 6462 C C . GLY F 1 85 ? 54.424 34.990 17.930 1.00 60.66 85 GLY F C 1
ATOM 6463 O O . GLY F 1 85 ? 54.013 34.048 18.610 1.00 60.53 85 GLY F O 1
ATOM 6464 N N . LEU F 1 86 ? 55.708 35.315 17.845 1.00 59.78 86 LEU F N 1
ATOM 6465 C CA . LEU F 1 86 ? 56.734 34.494 18.468 1.00 59.28 86 LEU F CA 1
ATOM 6466 C C . LEU F 1 86 ? 56.650 34.486 19.984 1.00 59.05 86 LEU F C 1
ATOM 6467 O O . LEU F 1 86 ? 56.776 33.434 20.612 1.00 58.75 86 LEU F O 1
ATOM 6472 N N . HIS F 1 87 ? 56.421 35.658 20.563 1.00 58.99 87 HIS F N 1
ATOM 6473 C CA . HIS F 1 87 ? 56.374 35.803 22.013 1.00 59.37 87 HIS F CA 1
ATOM 6474 C C . HIS F 1 87 ? 55.172 35.053 22.580 1.00 59.32 87 HIS F C 1
ATOM 6475 O O . HIS F 1 87 ? 55.203 34.558 23.712 1.00 59.21 87 HIS F O 1
ATOM 6482 N N . LEU F 1 88 ? 54.132 34.936 21.764 1.00 59.37 88 LEU F N 1
ATOM 6483 C CA . LEU F 1 88 ? 52.965 34.177 22.133 1.00 59.68 88 LEU F CA 1
ATOM 6484 C C . LEU F 1 88 ? 53.304 32.695 22.179 1.00 59.96 88 LEU F C 1
ATOM 6485 O O . LEU F 1 88 ? 52.965 32.018 23.150 1.00 60.60 88 LEU F O 1
ATOM 6489 N N . LEU F 1 89 ? 53.988 32.208 21.144 1.00 59.62 89 LEU F N 1
ATOM 6490 C CA . LEU F 1 89 ? 54.422 30.817 21.074 1.00 59.29 89 LEU F CA 1
ATOM 6491 C C . LEU F 1 89 ? 55.304 30.467 22.256 1.00 58.96 89 LEU F C 1
ATOM 6492 O O . LEU F 1 89 ? 55.108 29.431 22.889 1.00 58.98 89 LEU F O 1
ATOM 6497 N N . GLU F 1 90 ? 56.263 31.345 22.557 1.00 58.40 90 GLU F N 1
ATOM 6498 C CA . GLU F 1 90 ? 57.171 31.124 23.689 1.00 58.11 90 GLU F CA 1
ATOM 6499 C C . GLU F 1 90 ? 56.450 30.999 25.032 1.00 58.00 90 GLU F C 1
ATOM 6500 O O . GLU F 1 90 ? 56.864 30.201 25.872 1.00 57.96 90 GLU F O 1
ATOM 6506 N N . PHE F 1 91 ? 55.380 31.767 25.235 1.00 57.77 91 PHE F N 1
ATOM 6507 C CA . PHE F 1 91 ? 54.578 31.612 26.449 1.00 57.93 91 PHE F CA 1
ATOM 6508 C C . PHE F 1 91 ? 54.132 30.168 26.622 1.00 57.82 91 PHE F C 1
ATOM 6509 O O . PHE F 1 91 ? 54.273 29.604 27.699 1.00 57.94 91 PHE F O 1
ATOM 6517 N N . PHE F 1 92 ? 53.582 29.580 25.565 1.00 57.54 92 PHE F N 1
ATOM 6518 C CA . PHE F 1 92 ? 53.013 28.248 25.659 1.00 57.56 92 PHE F CA 1
ATOM 6519 C C . PHE F 1 92 ? 54.049 27.150 25.686 1.00 57.41 92 PHE F C 1
ATOM 6520 O O . PHE F 1 92 ? 53.870 26.130 26.353 1.00 57.21 92 PHE F O 1
ATOM 6528 N N . VAL F 1 93 ? 55.136 27.369 24.963 1.00 57.35 93 VAL F N 1
ATOM 6529 C CA . VAL F 1 93 ? 56.228 26.422 24.941 1.00 57.08 93 VAL F CA 1
ATOM 6530 C C . VAL F 1 93 ? 56.834 26.332 26.336 1.00 57.66 93 VAL F C 1
ATOM 6531 O O . VAL F 1 93 ? 57.172 25.240 26.794 1.00 57.85 93 VAL F O 1
ATOM 6535 N N . ASN F 1 94 ? 56.937 27.467 27.025 1.00 57.94 94 ASN F N 1
ATOM 6536 C CA . ASN F 1 94 ? 57.428 27.454 28.397 1.00 58.25 94 ASN F CA 1
ATOM 6537 C C . ASN F 1 94 ? 56.486 26.715 29.337 1.00 58.34 94 ASN F C 1
ATOM 6538 O O . ASN F 1 94 ? 56.936 25.951 30.191 1.00 57.99 94 ASN F O 1
ATOM 6543 N N . LYS F 1 95 ? 55.183 26.918 29.154 1.00 58.73 95 LYS F N 1
ATOM 6544 C CA . LYS F 1 95 ? 54.178 26.196 29.942 1.00 59.37 95 LYS F CA 1
ATOM 6545 C C . LYS F 1 95 ? 54.288 24.675 29.755 1.00 59.51 95 LYS F C 1
ATOM 6546 O O . LYS F 1 95 ? 54.178 23.917 30.725 1.00 59.68 95 LYS F O 1
ATOM 6552 N N . CYS F 1 96 ? 54.524 24.240 28.515 1.00 59.49 96 CYS F N 1
ATOM 6553 C CA . CYS F 1 96 ? 54.717 22.817 28.215 1.00 59.69 96 CYS F CA 1
ATOM 6554 C C . CYS F 1 96 ? 56.025 22.285 28.792 1.00 59.85 96 CYS F C 1
ATOM 6555 O O . CYS F 1 96 ? 56.068 21.187 29.348 1.00 60.02 96 CYS F O 1
ATOM 6558 N N . HIS F 1 97 ? 57.091 23.066 28.651 1.00 60.15 97 HIS F N 1
ATOM 6559 C CA . HIS F 1 97 ? 58.406 22.675 29.144 1.00 60.49 97 HIS F CA 1
ATOM 6560 C C . HIS F 1 97 ? 58.337 22.519 30.659 1.00 60.92 97 HIS F C 1
ATOM 6561 O O . HIS F 1 97 ? 58.940 21.599 31.213 1.00 60.80 97 HIS F O 1
ATOM 6568 N N . GLU F 1 98 ? 57.566 23.399 31.305 1.00 61.47 98 GLU F N 1
ATOM 6569 C CA . GLU F 1 98 ? 57.461 23.452 32.767 1.00 62.11 98 GLU F CA 1
ATOM 6570 C C . GLU F 1 98 ? 56.906 22.168 33.367 1.00 61.83 98 GLU F C 1
ATOM 6571 O O . GLU F 1 98 ? 57.406 21.689 34.388 1.00 61.87 98 GLU F O 1
ATOM 6577 N N . ILE F 1 99 ? 55.890 21.603 32.722 1.00 61.75 99 ILE F N 1
ATOM 6578 C CA . ILE F 1 99 ? 55.293 20.367 33.216 1.00 61.76 99 ILE F CA 1
ATOM 6579 C C . ILE F 1 99 ? 55.810 19.136 32.461 1.00 61.46 99 ILE F C 1
ATOM 6580 O O . ILE F 1 99 ? 55.396 18.009 32.742 1.00 61.59 99 ILE F O 1
ATOM 6585 N N . GLY F 1 100 ? 56.714 19.362 31.506 1.00 61.06 100 GLY F N 1
ATOM 6586 C CA . GLY F 1 100 ? 57.392 18.278 30.791 1.00 60.53 100 GLY F CA 1
ATOM 6587 C C . GLY F 1 100 ? 56.643 17.640 29.633 1.00 60.36 100 GLY F C 1
ATOM 6588 O O . GLY F 1 100 ? 56.954 16.514 29.247 1.00 60.49 100 GLY F O 1
ATOM 6589 N N . VAL F 1 101 ? 55.666 18.335 29.063 1.00 59.83 101 VAL F N 1
ATOM 6590 C CA . VAL F 1 101 ? 55.004 17.817 27.864 1.00 59.82 101 VAL F CA 1
ATOM 6591 C C . VAL F 1 101 ? 55.728 18.253 26.604 1.00 59.58 101 VAL F C 1
ATOM 6592 O O . VAL F 1 101 ? 56.018 19.431 26.430 1.00 60.03 101 VAL F O 1
ATOM 6596 N N . GLY F 1 102 ? 56.006 17.303 25.720 1.00 59.37 102 GLY F N 1
ATOM 6597 C CA . GLY F 1 102 ? 56.592 17.615 24.424 1.00 59.12 102 GLY F CA 1
ATOM 6598 C C . GLY F 1 102 ? 55.671 18.521 23.634 1.00 59.32 102 GLY F C 1
ATOM 6599 O O . GLY F 1 102 ? 54.443 18.367 23.677 1.00 59.49 102 GLY F O 1
ATOM 6600 N N . CYS F 1 103 ? 56.256 19.477 22.927 1.00 59.00 103 CYS F N 1
ATOM 6601 C CA . CYS F 1 103 ? 55.485 20.335 22.061 1.00 59.25 103 CYS F CA 1
ATOM 6602 C C . CYS F 1 103 ? 56.261 20.806 20.848 1.00 58.97 103 CYS F C 1
ATOM 6603 O O . CYS F 1 103 ? 57.486 20.795 20.827 1.00 59.00 103 CYS F O 1
ATOM 6606 N N . GLU F 1 104 ? 55.517 21.205 19.828 1.00 58.82 104 GLU F N 1
ATOM 6607 C CA . GLU F 1 104 ? 56.064 21.922 18.691 1.00 58.86 104 GLU F CA 1
ATOM 6608 C C . GLU F 1 104 ? 55.175 23.145 18.477 1.00 58.38 104 GLU F C 1
ATOM 6609 O O . GLU F 1 104 ? 53.954 23.063 18.622 1.00 58.55 104 GLU F O 1
ATOM 6615 N N . ALA F 1 105 ? 55.791 24.283 18.179 1.00 57.78 105 ALA F N 1
ATOM 6616 C CA . ALA F 1 105 ? 55.040 25.513 17.966 1.00 57.37 105 ALA F CA 1
ATOM 6617 C C . ALA F 1 105 ? 55.514 26.207 16.717 1.00 57.06 105 ALA F C 1
ATOM 6618 O O . ALA F 1 105 ? 56.711 26.211 16.416 1.00 56.42 105 ALA F O 1
ATOM 6620 N N . TRP F 1 106 ? 54.582 26.801 15.985 1.00 56.59 106 TRP F N 1
ATOM 6621 C CA . TRP F 1 106 ? 54.960 27.530 14.781 1.00 56.32 106 TRP F CA 1
ATOM 6622 C C . TRP F 1 106 ? 53.883 28.510 14.374 1.00 56.13 106 TRP F C 1
ATOM 6623 O O . TRP F 1 106 ? 52.792 28.502 14.929 1.00 56.22 106 TRP F O 1
ATOM 6634 N N . ILE F 1 107 ? 54.210 29.336 13.389 1.00 55.99 107 ILE F N 1
ATOM 6635 C CA . ILE F 1 107 ? 53.318 30.363 12.870 1.00 56.17 107 ILE F CA 1
ATOM 6636 C C . ILE F 1 107 ? 53.047 30.078 11.407 1.00 56.48 107 ILE F C 1
ATOM 6637 O O . ILE F 1 107 ? 53.930 29.643 10.668 1.00 56.68 107 ILE F O 1
ATOM 6642 N N . LYS F 1 108 ? 51.810 30.314 11.002 1.00 56.79 108 LYS F N 1
ATOM 6643 C CA . LYS F 1 108 ? 51.458 30.328 9.600 1.00 57.05 108 LYS F CA 1
ATOM 6644 C C . LYS F 1 108 ? 50.749 31.632 9.322 1.00 57.35 108 LYS F C 1
ATOM 6645 O O . LYS F 1 108 ? 50.268 32.292 10.247 1.00 58.10 108 LYS F O 1
ATOM 6651 N N . THR F 1 109 ? 50.687 32.008 8.052 1.00 57.61 109 THR F N 1
ATOM 6652 C CA . THR F 1 109 ? 50.084 33.272 7.663 1.00 57.89 109 THR F CA 1
ATOM 6653 C C . THR F 1 109 ? 48.773 33.069 6.918 1.00 57.96 109 THR F C 1
ATOM 6654 O O . THR F 1 109 ? 48.590 32.079 6.210 1.00 57.81 109 THR F O 1
ATOM 6658 N N . GLY F 1 110 ? 47.875 34.032 7.078 1.00 58.16 110 GLY F N 1
ATOM 6659 C CA . GLY F 1 110 ? 46.626 34.061 6.338 1.00 58.75 110 GLY F CA 1
ATOM 6660 C C . GLY F 1 110 ? 45.404 34.192 7.237 1.00 59.23 110 GLY F C 1
ATOM 6661 O O . GLY F 1 110 ? 45.497 34.647 8.390 1.00 59.08 110 GLY F O 1
ATOM 6662 N N . ASP F 1 111 ? 44.249 33.812 6.705 1.00 59.56 111 ASP F N 1
ATOM 6663 C CA . ASP F 1 111 ? 43.018 33.877 7.481 1.00 60.12 111 ASP F CA 1
ATOM 6664 C C . ASP F 1 111 ? 43.007 32.757 8.530 1.00 59.95 111 ASP F C 1
ATOM 6665 O O . ASP F 1 111 ? 43.036 31.580 8.175 1.00 60.10 111 ASP F O 1
ATOM 6670 N N . PRO F 1 112 ? 42.988 33.127 9.825 1.00 59.77 112 PRO F N 1
ATOM 6671 C CA . PRO F 1 112 ? 43.133 32.177 10.924 1.00 59.71 112 PRO F CA 1
ATOM 6672 C C . PRO F 1 112 ? 42.275 30.935 10.770 1.00 60.08 112 PRO F C 1
ATOM 6673 O O . PRO F 1 112 ? 42.788 29.812 10.875 1.00 60.66 112 PRO F O 1
ATOM 6677 N N . LYS F 1 113 ? 40.983 31.116 10.509 1.00 59.80 113 LYS F N 1
ATOM 6678 C CA . LYS F 1 113 ? 40.058 29.978 10.475 1.00 59.43 113 LYS F CA 1
ATOM 6679 C C . LYS F 1 113 ? 40.387 29.019 9.335 1.00 59.53 113 LYS F C 1
ATOM 6680 O O . LYS F 1 113 ? 40.340 27.796 9.494 1.00 59.59 113 LYS F O 1
ATOM 6686 N N . ASP F 1 114 ? 40.731 29.594 8.190 1.00 59.61 114 ASP F N 1
ATOM 6687 C CA . ASP F 1 114 ? 41.104 28.832 7.016 1.00 60.02 114 ASP F CA 1
ATOM 6688 C C . ASP F 1 114 ? 42.439 28.115 7.260 1.00 59.51 114 ASP F C 1
ATOM 6689 O O . ASP F 1 114 ? 42.579 26.920 6.971 1.00 59.41 114 ASP F O 1
ATOM 6694 N N . VAL F 1 115 ? 43.391 28.845 7.834 1.00 58.91 115 VAL F N 1
ATOM 6695 C CA . VAL F 1 115 ? 44.733 28.336 8.043 1.00 58.63 115 VAL F CA 1
ATOM 6696 C C . VAL F 1 115 ? 44.763 27.194 9.053 1.00 58.77 115 VAL F C 1
ATOM 6697 O O . VAL F 1 115 ? 45.400 26.162 8.815 1.00 58.79 115 VAL F O 1
ATOM 6701 N N . ILE F 1 116 ? 44.066 27.372 10.167 1.00 58.84 116 ILE F N 1
ATOM 6702 C CA . ILE F 1 116 ? 43.935 26.312 11.149 1.00 58.89 116 ILE F CA 1
ATOM 6703 C C . ILE F 1 116 ? 43.446 25.029 10.470 1.00 59.65 116 ILE F C 1
ATOM 6704 O O . ILE F 1 116 ? 44.005 23.961 10.692 1.00 60.08 116 ILE F O 1
ATOM 6709 N N . CYS F 1 117 ? 42.435 25.150 9.615 1.00 59.99 117 CYS F N 1
ATOM 6710 C CA . CYS F 1 117 ? 41.877 23.985 8.923 1.00 60.81 117 CYS F CA 1
ATOM 6711 C C . CYS F 1 117 ? 42.859 23.380 7.951 1.00 60.51 117 CYS F C 1
ATOM 6712 O O . CYS F 1 117 ? 43.001 22.165 7.893 1.00 60.63 117 CYS F O 1
ATOM 6715 N N . GLN F 1 118 ? 43.548 24.234 7.204 1.00 60.62 118 GLN F N 1
ATOM 6716 C CA . GLN F 1 118 ? 44.610 23.788 6.299 1.00 60.76 118 GLN F CA 1
ATOM 6717 C C . GLN F 1 118 ? 45.684 23.033 7.075 1.00 60.31 118 GLN F C 1
ATOM 6718 O O . GLN F 1 118 ? 46.127 21.979 6.648 1.00 60.27 118 GLN F O 1
ATOM 6724 N N . GLU F 1 119 ? 46.067 23.570 8.231 1.00 60.19 119 GLU F N 1
ATOM 6725 C CA . GLU F 1 119 ? 47.090 22.973 9.087 1.00 59.95 119 GLU F CA 1
ATOM 6726 C C . GLU F 1 119 ? 46.670 21.639 9.699 1.00 59.69 119 GLU F C 1
ATOM 6727 O O . GLU F 1 119 ? 47.505 20.745 9.841 1.00 59.81 119 GLU F O 1
ATOM 6733 N N . VAL F 1 120 ? 45.385 21.503 10.036 1.00 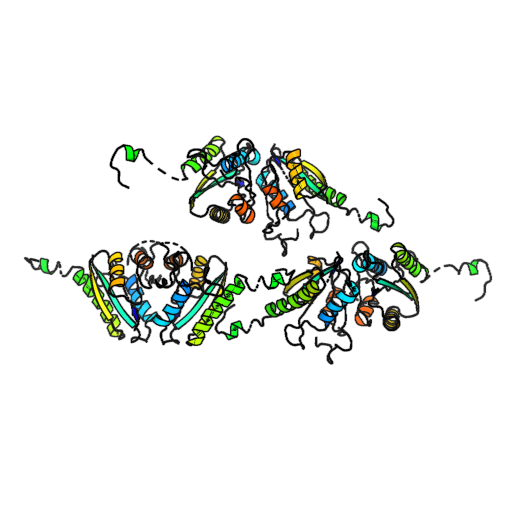59.45 120 VAL F N 1
ATOM 6734 C CA . VAL F 1 120 ? 44.845 20.222 10.493 1.00 59.06 120 VAL F CA 1
ATOM 6735 C C . VAL F 1 120 ? 45.064 19.144 9.425 1.00 59.52 120 VAL F C 1
ATOM 6736 O O . VAL F 1 120 ? 45.551 18.055 9.719 1.00 59.63 120 VAL F O 1
ATOM 6740 N N . LYS F 1 121 ? 44.705 19.475 8.187 1.00 59.62 121 LYS F N 1
ATOM 6741 C CA . LYS F 1 121 ? 44.873 18.595 7.048 1.00 60.28 121 LYS F CA 1
ATOM 6742 C C . LYS F 1 121 ? 46.351 18.259 6.774 1.00 60.16 121 LYS F C 1
ATOM 6743 O O . LYS F 1 121 ? 46.667 17.186 6.267 1.00 59.99 121 LYS F O 1
ATOM 6749 N N . ARG F 1 122 ? 47.246 19.190 7.094 1.00 60.03 122 ARG F N 1
ATOM 6750 C CA . ARG F 1 122 ? 48.672 19.040 6.773 1.00 59.92 122 ARG F CA 1
ATOM 6751 C C . ARG F 1 122 ? 49.387 18.225 7.861 1.00 59.81 122 ARG F C 1
ATOM 6752 O O . ARG F 1 122 ? 50.151 17.299 7.564 1.00 59.35 122 ARG F O 1
ATOM 6760 N N . VAL F 1 123 ? 49.110 18.580 9.119 1.00 59.65 123 VAL F N 1
ATOM 6761 C CA . VAL F 1 123 ? 49.844 18.044 10.261 1.00 59.63 123 VAL F CA 1
ATOM 6762 C C . VAL F 1 123 ? 49.157 16.807 10.822 1.00 59.54 123 VAL F C 1
ATOM 6763 O O . VAL F 1 123 ? 49.800 15.954 11.425 1.00 59.51 123 VAL F O 1
ATOM 6767 N N . ARG F 1 124 ? 47.853 16.713 10.586 1.00 59.54 124 ARG F N 1
ATOM 6768 C CA . ARG F 1 124 ? 47.008 15.614 11.069 1.00 59.64 124 ARG F CA 1
ATOM 6769 C C . ARG F 1 124 ? 47.134 15.340 12.556 1.00 59.43 124 ARG F C 1
ATOM 6770 O O . ARG F 1 124 ? 47.541 14.242 12.949 1.00 59.94 124 ARG F O 1
ATOM 6778 N N . PRO F 1 125 ? 46.748 16.324 13.387 1.00 59.13 125 PRO F N 1
ATOM 6779 C CA . PRO F 1 125 ? 46.751 16.093 14.824 1.00 58.74 125 PRO F CA 1
ATOM 6780 C C . PRO F 1 125 ? 45.609 15.165 15.136 1.00 58.43 125 PRO F C 1
ATOM 6781 O O . PRO F 1 125 ? 44.684 15.049 14.331 1.00 58.26 125 PRO F O 1
ATOM 6785 N N . ASP F 1 126 ? 45.656 14.504 16.286 1.00 57.89 126 ASP F N 1
ATOM 6786 C CA . ASP F 1 126 ? 44.538 13.663 16.666 1.00 57.23 126 ASP F CA 1
ATOM 6787 C C . ASP F 1 126 ? 43.317 14.538 16.969 1.00 57.10 126 ASP F C 1
ATOM 6788 O O . ASP F 1 126 ? 42.196 14.173 16.630 1.00 57.14 126 ASP F O 1
ATOM 6793 N N . PHE F 1 127 ? 43.535 15.695 17.601 1.00 56.63 127 PHE F N 1
ATOM 6794 C CA . PHE F 1 127 ? 42.460 16.681 17.721 1.00 56.27 127 PHE F CA 1
ATOM 6795 C C . PHE F 1 127 ? 42.937 18.111 17.844 1.00 56.41 127 PHE F C 1
ATOM 6796 O O . PHE F 1 127 ? 44.120 18.376 18.058 1.00 56.80 127 PHE F O 1
ATOM 6804 N N . LEU F 1 128 ? 41.995 19.027 17.664 1.00 56.27 128 LEU F N 1
ATOM 6805 C CA . LEU F 1 128 ? 42.272 20.434 17.710 1.00 55.84 128 LEU F CA 1
ATOM 6806 C C . LEU F 1 128 ? 41.516 21.073 18.890 1.00 56.48 128 LEU F C 1
ATOM 6807 O O . LEU F 1 128 ? 40.317 20.812 19.128 1.00 56.93 128 LEU F O 1
ATOM 6812 N N . VAL F 1 129 ? 42.260 21.869 19.654 1.00 56.50 129 VAL F N 1
ATOM 6813 C CA . VAL F 1 129 ? 41.714 22.645 20.749 1.00 56.95 129 VAL F CA 1
ATOM 6814 C C . VAL F 1 129 ? 41.673 24.102 20.345 1.00 57.09 129 VAL F C 1
ATOM 6815 O O . VAL F 1 129 ? 42.687 24.692 19.935 1.00 56.98 129 VAL F O 1
ATOM 6819 N N . VAL F 1 130 ? 40.478 24.665 20.425 1.00 57.07 130 VAL F N 1
ATOM 6820 C CA . VAL F 1 130 ? 40.283 26.082 20.245 1.00 56.97 130 VAL F CA 1
ATOM 6821 C C . VAL F 1 130 ? 39.541 26.584 21.455 1.00 57.03 130 VAL F C 1
ATOM 6822 O O . VAL F 1 130 ? 38.719 25.870 22.039 1.00 57.27 130 VAL F O 1
ATOM 6826 N N . GLY F 1 131 ? 39.871 27.808 21.850 1.00 57.02 131 GLY F N 1
ATOM 6827 C CA . GLY F 1 131 ? 39.106 28.526 22.840 1.00 56.49 131 GLY F CA 1
ATOM 6828 C C . GLY F 1 131 ? 37.893 29.020 22.085 1.00 56.65 131 GLY F C 1
ATOM 6829 O O . GLY F 1 131 ? 37.784 28.805 20.880 1.00 56.67 131 GLY F O 1
ATOM 6830 N N . SER F 1 132 ? 36.980 29.681 22.780 1.00 56.73 132 SER F N 1
ATOM 6831 C CA . SER F 1 132 ? 35.761 30.163 22.165 1.00 57.19 132 SER F CA 1
ATOM 6832 C C . SER F 1 132 ? 35.271 31.298 23.013 1.00 57.10 132 SER F C 1
ATOM 6833 O O . SER F 1 132 ? 35.229 31.171 24.225 1.00 57.68 132 SER F O 1
ATOM 6836 N N . ARG F 1 133 ? 34.915 32.411 22.392 1.00 57.17 133 ARG F N 1
ATOM 6837 C CA . ARG F 1 133 ? 34.294 33.515 23.127 1.00 57.41 133 ARG F CA 1
ATOM 6838 C C . ARG F 1 133 ? 32.798 33.254 23.310 1.00 57.95 133 ARG F C 1
ATOM 6839 O O . ARG F 1 133 ? 32.136 33.922 24.100 1.00 57.96 133 ARG F O 1
ATOM 6847 N N . GLY F 1 134 ? 32.268 32.284 22.563 1.00 58.78 134 GLY F N 1
ATOM 6848 C CA . GLY F 1 134 ? 30.861 31.895 22.654 1.00 59.60 134 GLY F CA 1
ATOM 6849 C C . GLY F 1 134 ? 29.903 32.926 22.088 1.00 60.36 134 GLY F C 1
ATOM 6850 O O . GLY F 1 134 ? 28.836 33.187 22.641 1.00 60.73 134 GLY F O 1
ATOM 6851 N N . LEU F 1 135 ? 30.277 33.499 20.963 1.00 61.16 135 LEU F N 1
ATOM 6852 C CA . LEU F 1 135 ? 29.524 34.565 20.352 1.00 62.43 135 LEU F CA 1
ATOM 6853 C C . LEU F 1 135 ? 28.308 34.102 19.518 1.00 63.41 135 LEU F C 1
ATOM 6854 O O . LEU F 1 135 ? 28.105 34.565 18.380 1.00 63.99 135 LEU F O 1
ATOM 6859 N N . GLY F 1 136 ? 27.486 33.217 20.067 1.00 64.10 136 GLY F N 1
ATOM 6860 C CA . GLY F 1 136 ? 26.232 32.866 19.386 1.00 64.55 136 GLY F CA 1
ATOM 6861 C C . GLY F 1 136 ? 25.356 31.927 20.194 1.00 64.79 136 GLY F C 1
ATOM 6862 O O . GLY F 1 136 ? 25.221 32.082 21.411 1.00 65.22 136 GLY F O 1
ATOM 6863 N N . THR F 1 145 ? 33.179 33.156 15.039 1.00 64.15 145 THR F N 1
ATOM 6864 C CA . THR F 1 145 ? 34.048 33.287 13.891 1.00 64.56 145 THR F CA 1
ATOM 6865 C C . THR F 1 145 ? 34.976 32.034 13.825 1.00 63.85 145 THR F C 1
ATOM 6866 O O . THR F 1 145 ? 34.598 31.019 13.228 1.00 64.12 145 THR F O 1
ATOM 6870 N N . VAL F 1 146 ? 36.121 32.068 14.509 1.00 62.42 146 VAL F N 1
ATOM 6871 C CA . VAL F 1 146 ? 37.135 31.004 14.387 1.00 61.31 146 VAL F CA 1
ATOM 6872 C C . VAL F 1 146 ? 36.742 29.614 14.924 1.00 60.66 146 VAL F C 1
ATOM 6873 O O . VAL F 1 146 ? 36.878 28.605 14.211 1.00 60.77 146 VAL F O 1
ATOM 6877 N N . SER F 1 147 ? 36.272 29.550 16.164 1.00 59.43 147 SER F N 1
ATOM 6878 C CA . SER F 1 147 ? 35.960 28.271 16.768 1.00 58.29 147 SER F CA 1
ATOM 6879 C C . SER F 1 147 ? 34.760 27.580 16.119 1.00 58.40 147 SER F C 1
ATOM 6880 O O . SER F 1 147 ? 34.748 26.354 16.012 1.00 59.26 147 SER F O 1
ATOM 6883 N N . ALA F 1 148 ? 33.758 28.324 15.680 1.00 57.29 148 ALA F N 1
ATOM 6884 C CA . ALA F 1 148 ? 32.630 27.679 15.014 1.00 57.21 148 ALA F CA 1
ATOM 6885 C C . ALA F 1 148 ? 33.020 27.176 13.626 1.00 57.06 148 ALA F C 1
ATOM 6886 O O . ALA F 1 148 ? 32.514 26.143 13.155 1.00 57.24 148 ALA F O 1
ATOM 6888 N N . PHE F 1 149 ? 33.921 27.904 12.974 1.00 56.45 149 PHE F N 1
ATOM 6889 C CA . PHE F 1 149 ? 34.403 27.501 11.681 1.00 55.86 149 PHE F CA 1
ATOM 6890 C C . PHE F 1 149 ? 35.161 26.176 11.805 1.00 55.76 149 PHE F C 1
ATOM 6891 O O . PHE F 1 149 ? 34.971 25.253 11.020 1.00 55.89 149 PHE F O 1
ATOM 6899 N N . CYS F 1 150 ? 36.013 26.096 12.811 1.00 56.08 150 CYS F N 1
ATOM 6900 C CA . CYS F 1 150 ? 36.808 24.914 13.070 1.00 57.04 150 CYS F CA 1
ATOM 6901 C C . CYS F 1 150 ? 35.982 23.655 13.346 1.00 57.11 150 CYS F C 1
ATOM 6902 O O . CYS F 1 150 ? 36.237 22.598 12.746 1.00 57.31 150 CYS F O 1
ATOM 6905 N N . VAL F 1 151 ? 35.014 23.767 14.260 1.00 56.85 151 VAL F N 1
ATOM 6906 C CA . VAL F 1 151 ? 34.088 22.682 14.576 1.00 56.81 151 VAL F CA 1
ATOM 6907 C C . VAL F 1 151 ? 33.402 22.213 13.304 1.00 56.79 151 VAL F C 1
ATOM 6908 O O . VAL F 1 151 ? 33.209 21.017 13.086 1.00 56.50 151 VAL F O 1
ATOM 6912 N N . LYS F 1 152 ? 33.045 23.162 12.456 1.00 56.68 152 LYS F N 1
ATOM 6913 C CA . LYS F 1 152 ? 32.301 22.834 11.251 1.00 56.97 152 LYS F CA 1
ATOM 6914 C C . LYS F 1 152 ? 33.204 22.124 10.250 1.00 56.64 152 LYS F C 1
ATOM 6915 O O . LYS F 1 152 ? 32.822 21.106 9.682 1.00 56.39 152 LYS F O 1
ATOM 6921 N N . HIS F 1 153 ? 34.425 22.622 10.091 1.00 56.58 153 HIS F N 1
ATOM 6922 C CA . HIS F 1 153 ? 35.238 22.260 8.925 1.00 56.83 153 HIS F CA 1
ATOM 6923 C C . HIS F 1 153 ? 36.495 21.436 9.186 1.00 57.17 153 HIS F C 1
ATOM 6924 O O . HIS F 1 153 ? 36.933 20.700 8.310 1.00 57.52 153 HIS F O 1
ATOM 6931 N N . ALA F 1 154 ? 37.092 21.562 10.364 1.00 57.70 154 ALA F N 1
ATOM 6932 C CA . ALA F 1 154 ? 38.316 20.828 10.649 1.00 58.22 154 ALA F CA 1
ATOM 6933 C C . ALA F 1 154 ? 38.138 19.333 10.397 1.00 58.70 154 ALA F C 1
ATOM 6934 O O . ALA F 1 154 ? 37.067 18.762 10.683 1.00 59.40 154 ALA F O 1
ATOM 6936 N N . GLU F 1 155 ? 39.179 18.710 9.846 1.00 59.03 155 GLU F N 1
ATOM 6937 C CA . GLU F 1 155 ? 39.156 17.277 9.503 1.00 59.29 155 GLU F CA 1
ATOM 6938 C C . GLU F 1 155 ? 39.745 16.431 10.634 1.00 59.02 155 GLU F C 1
ATOM 6939 O O . GLU F 1 155 ? 40.457 15.461 10.411 1.00 59.57 155 GLU F O 1
ATOM 6945 N N . CYS F 1 156 ? 39.443 16.827 11.857 1.00 58.49 156 CYS F N 1
ATOM 6946 C CA . CYS F 1 156 ? 39.864 16.099 13.030 1.00 58.20 156 CYS F CA 1
ATOM 6947 C C . CYS F 1 156 ? 38.868 16.507 14.118 1.00 57.53 156 CYS F C 1
ATOM 6948 O O . CYS F 1 156 ? 38.213 17.542 13.994 1.00 57.41 156 CYS F O 1
ATOM 6951 N N . PRO F 1 157 ? 38.713 15.681 15.167 1.00 57.07 157 PRO F N 1
ATOM 6952 C CA . PRO F 1 157 ? 37.947 16.101 16.352 1.00 56.40 157 PRO F CA 1
ATOM 6953 C C . PRO F 1 157 ? 38.345 17.482 16.852 1.00 56.55 157 PRO F C 1
ATOM 6954 O O . PRO F 1 157 ? 39.532 17.842 16.824 1.00 56.98 157 PRO F O 1
ATOM 6958 N N . VAL F 1 158 ? 37.368 18.268 17.296 1.00 56.50 158 VAL F N 1
ATOM 6959 C CA . VAL F 1 158 ? 37.651 19.592 17.855 1.00 55.93 158 VAL F CA 1
ATOM 6960 C C . VAL F 1 158 ? 37.105 19.694 19.263 1.00 56.33 158 VAL F C 1
ATOM 6961 O O . VAL F 1 158 ? 35.967 19.349 19.523 1.00 56.48 158 VAL F O 1
ATOM 6973 N N . THR F 1 160 ? 36.128 22.444 21.834 1.00 57.66 160 THR F N 1
ATOM 6974 C CA . THR F 1 160 ? 35.918 23.870 22.031 1.00 58.40 160 THR F CA 1
ATOM 6975 C C . THR F 1 160 ? 35.776 24.168 23.516 1.00 57.96 160 THR F C 1
ATOM 6976 O O . THR F 1 160 ? 34.935 23.588 24.206 1.00 57.55 160 THR F O 1
ATOM 6980 N N . ILE F 1 161 ? 36.632 25.054 24.002 1.00 57.96 161 ILE F N 1
ATOM 6981 C CA . ILE F 1 161 ? 36.635 25.435 25.412 1.00 57.62 161 ILE F CA 1
ATOM 6982 C C . ILE F 1 161 ? 36.281 26.907 25.563 1.00 57.81 161 ILE F C 1
ATOM 6983 O O . ILE F 1 161 ? 36.926 27.773 24.962 1.00 58.27 161 ILE F O 1
ATOM 6988 N N . LYS F 1 162 ? 35.242 27.178 26.353 1.00 58.02 162 LYS F N 1
ATOM 6989 C CA . LYS F 1 162 ? 34.784 28.559 26.621 1.00 58.23 162 LYS F CA 1
ATOM 6990 C C . LYS F 1 162 ? 35.370 29.050 27.927 1.00 58.34 162 LYS F C 1
ATOM 6991 O O . LYS F 1 162 ? 35.796 28.268 28.775 1.00 58.80 162 LYS F O 1
ATOM 6997 N N . ARG F 1 163 ? 35.418 30.355 28.077 1.00 58.56 163 ARG F N 1
ATOM 6998 C CA . ARG F 1 163 ? 36.096 30.947 29.199 1.00 58.64 163 ARG F CA 1
ATOM 6999 C C . ARG F 1 163 ? 35.247 30.767 30.459 1.00 59.47 163 ARG F C 1
ATOM 7000 O O . ARG F 1 163 ? 34.031 30.604 30.357 1.00 59.62 163 ARG F O 1
ATOM 7008 N N . ASN F 1 164 ? 35.884 30.768 31.634 1.00 59.98 164 ASN F N 1
ATOM 7009 C CA . ASN F 1 164 ? 35.155 30.811 32.898 1.00 60.62 164 ASN F CA 1
ATOM 7010 C C . ASN F 1 164 ? 34.379 32.099 32.938 1.00 60.67 164 ASN F C 1
ATOM 7011 O O . ASN F 1 164 ? 34.809 33.098 32.362 1.00 60.83 164 ASN F O 1
ATOM 7016 N N . ALA F 1 165 ? 33.245 32.092 33.625 1.00 60.85 165 ALA F N 1
ATOM 7017 C CA . ALA F 1 165 ? 32.467 33.312 33.770 1.00 60.64 165 ALA F CA 1
ATOM 7018 C C . ALA F 1 165 ? 33.276 34.434 34.437 1.00 60.88 165 ALA F C 1
ATOM 7019 O O . ALA F 1 165 ? 33.102 35.608 34.092 1.00 60.95 165 ALA F O 1
ATOM 7021 N N . ASP F 1 166 ? 34.178 34.071 35.355 1.00 60.95 166 ASP F N 1
ATOM 7022 C CA . ASP F 1 166 ? 34.942 35.052 36.159 1.00 61.03 166 ASP F CA 1
ATOM 7023 C C . ASP F 1 166 ? 36.079 35.729 35.386 1.00 60.42 166 ASP F C 1
ATOM 7024 O O . ASP F 1 166 ? 36.667 36.698 35.868 1.00 60.66 166 ASP F O 1
ATOM 7029 N N . GLU F 1 167 ? 36.407 35.196 34.216 1.00 59.74 167 GLU F N 1
ATOM 7030 C CA . GLU F 1 167 ? 37.450 35.769 33.360 1.00 59.24 167 GLU F CA 1
ATOM 7031 C C . GLU F 1 167 ? 36.862 36.279 32.023 1.00 58.64 167 GLU F C 1
ATOM 7032 O O . GLU F 1 167 ? 37.608 36.710 31.142 1.00 58.86 167 GLU F O 1
ATOM 7038 N N . THR F 1 168 ? 35.535 36.210 31.866 1.00 57.98 168 THR F N 1
ATOM 7039 C CA . THR F 1 168 ? 34.876 36.713 30.657 1.00 57.33 168 THR F CA 1
ATOM 7040 C C . THR F 1 168 ? 34.688 38.223 30.777 1.00 56.97 168 THR F C 1
ATOM 7041 O O . THR F 1 168 ? 34.057 38.720 31.737 1.00 56.85 168 THR F O 1
ATOM 7045 N N . PRO F 1 169 ? 35.229 38.975 29.805 1.00 56.60 169 PRO F N 1
ATOM 7046 C CA . PRO F 1 169 ? 35.119 40.428 29.867 1.00 56.34 169 PRO F CA 1
ATOM 7047 C C . PRO F 1 169 ? 33.675 40.847 29.641 1.00 56.22 169 PRO F C 1
ATOM 7048 O O . PRO F 1 169 ? 32.909 40.108 29.029 1.00 56.16 169 PRO F O 1
ATOM 7052 N N . SER F 1 170 ? 33.311 42.026 30.124 1.00 56.40 170 SER F N 1
ATOM 7053 C CA . SER F 1 170 ? 31.921 42.491 30.080 1.00 56.51 170 SER F CA 1
ATOM 7054 C C . SER F 1 170 ? 31.364 42.458 28.659 1.00 56.51 170 SER F C 1
ATOM 7055 O O . SER F 1 170 ? 30.172 42.205 28.451 1.00 56.72 170 SER F O 1
ATOM 7058 N N . ASP F 1 171 ? 32.250 42.728 27.699 1.00 56.37 171 ASP F N 1
ATOM 7059 C CA . ASP F 1 171 ? 31.992 42.568 26.269 1.00 56.07 171 ASP F CA 1
ATOM 7060 C C . ASP F 1 171 ? 32.646 41.265 25.819 1.00 55.90 171 ASP F C 1
ATOM 7061 O O . ASP F 1 171 ? 33.878 41.173 25.756 1.00 55.69 171 ASP F O 1
ATOM 7066 N N . PRO F 1 172 ? 31.819 40.254 25.494 1.00 55.71 172 PRO F N 1
ATOM 7067 C CA . PRO F 1 172 ? 32.272 38.905 25.183 1.00 55.30 172 PRO F CA 1
ATOM 7068 C C . PRO F 1 172 ? 33.209 38.875 23.977 1.00 55.29 172 PRO F C 1
ATOM 7069 O O . PRO F 1 172 ? 34.011 37.956 23.848 1.00 55.15 172 PRO F O 1
ATOM 7073 N N . ALA F 1 173 ? 33.080 39.863 23.091 1.00 55.28 173 ALA F N 1
ATOM 7074 C CA . ALA F 1 173 ? 33.903 39.921 21.865 1.00 55.46 173 ALA F CA 1
ATOM 7075 C C . ALA F 1 173 ? 35.379 40.183 22.168 1.00 55.37 173 ALA F C 1
ATOM 7076 O O . ALA F 1 173 ? 36.254 39.774 21.432 1.00 55.32 173 ALA F O 1
ATOM 7078 N N . ASP F 1 174 ? 35.644 40.868 23.265 1.00 55.70 174 ASP F N 1
ATOM 7079 C CA . ASP F 1 174 ? 37.004 41.076 23.679 1.00 56.04 174 ASP F CA 1
ATOM 7080 C C . ASP F 1 174 ? 37.589 39.808 24.251 1.00 56.37 174 ASP F C 1
ATOM 7081 O O . ASP F 1 174 ? 36.943 39.051 24.967 1.00 55.95 174 ASP F O 1
ATOM 7086 N N . ASP F 1 175 ? 38.835 39.568 23.868 1.00 58.05 175 ASP F N 1
ATOM 7087 C CA . ASP F 1 175 ? 39.512 38.336 24.224 1.00 59.19 175 ASP F CA 1
ATOM 7088 C C . ASP F 1 175 ? 40.910 38.748 24.638 1.00 60.25 175 ASP F C 1
ATOM 7089 O O . ASP F 1 175 ? 41.523 39.498 23.875 1.00 61.20 175 ASP F O 1
#

Sequence (887 aa):
PTKVVAVNASTIKDYPNPSISCKRAFEWTLEKIVRSNTSDFKILLLHVQVSIYASPEDFRDRQSNKAKGLHLLEFFVNKCHEIGVGCEAWIKTGDPKDVICQEVKRVRPDFLVVGSRGLGTVSAFCVKHAECPVTIKRNADETPSDPADDPTKVVAVNASTIKDYPNPSISCKRAFEWTLEKIVRSNTSDFKILLLHVQVSIYASPEDFRDGLHLLEFFVNKCHEIGVGCEAWIKTGDPKDVICQEVKRVRPDFLVVGSRGLGTVSAFCVKHAECPVTIKRNADETPSDPADPTKVVAVNASTIKDYPNPSISCKRAFEWTLEKIVRSNTSDFKILLLHVQVSIYASPEDFRDRQSNKAKGLHLLEFFVNKCHEIGVGCEAWIKTGDPKDVICQEVKRVRPDFLVVGSRGLGTVSAFCVKHAECPVTIKRNADETPSDPADDPTKVVAVNASTIKDYPNPSISCKRAFEWTLEKIVRSNTSDFKILLLHVQVSIYASPEDFRDRQSNKAKGLHLLEFFVNKCHEIGVGCEAWIKTGDPKDVICQEVKRVRPDFLVVGSRGLGTVSAFCVKHAECPVTIKRNADETPSDPADDPTKVVAVNASTIKDYPNPSISCKRAFEWTLEKIVRSNTSDFKILLLHVQVSIYASPEDFRDRQSNKAKGLHLLEFFVNKCHEIGVGCEAWIKTGDPKDVICQEVKRVRPDFLVVGSRGLGTVSAFCVKHAECPVTIKRNADETPSDPADDPTKVVAVNASTIKDYPNPSISCKRAFEWTLEKIVRSNTSDFKILLLHVQVSIYASPEDFRDRQGLHLLEFFVNKCHEIGVGCEAWIKTGDPKDVICQEVKRVRPDFLVVGSRGLGTVSAFCVKHAECPVTIKRNADETPSDPADD

CATH classification: 3.40.50.620

Radius of gyration: 38.93 Å; Cα contacts (8 Å, |Δi|>4): 1779; chains: 6; bounding box: 128×92×93 Å

B-factor: mean 60.25, std 6.33, range [31.27, 89.94]

Nearest PDB structures (foldseek):
  2gm3-assembly6_F-3  TM=1.007E+00  e=1.583E-28  Arabidopsis thaliana
  2gm3-assembly1_A  TM=9.679E-01  e=1.495E-27  Arabidopsis thaliana
  2gm3-assembly6_B  TM=9.667E-01  e=2.497E-27  Arabidopsis thaliana
  3loq-assembly2_B  TM=6.812E-01  e=8.673E-04  Archaeoglobus fulgidus
  2r82-assembly1_A  TM=2.732E-01  e=6.847E-01  [Clostridium] symbiosum

GO terms:
  GO:0005829 cytosol (C, HDA)
  GO:0005886 plasma membrane (C, HDA)
  GO:0016208 AMP binding (F, IPI)

Solvent-accessible surface area: 45185 Å² total

Foldseek 3Di:
DAEEAEWDAFPVDDPLHIHLFRVQQLVCCCVPPCNLVQVVYEYEYEYEFAQDDDDPVRVVVCVHSVNSQVVRQVVVVVVSVVSVHHYHYDYDYDDRQVVVQVCCVVVVGQEYEYTDLPPCPRQVSCCVRRPHHYYHYHDPVPQPPPSVGD/DAEEFEWAADPPDDPPHIHLFRVVQLVCCCVPPCNLVQAVYEYEYEYEDAQDDDDPVRVVPLVVRQVVSVVVSVVSPHHYHYDYHYDDSQVVLQVVCVVVVGQEYEYGDLPPCPRQVSCCVRRPHHYYHYHDPVPQPPPSVD/DAEEAEWADFPPDDPLHIHLQRVCQLVCCVCPPCNLVQVVYEYEYEYEFAQDDDDPVRVVCCVDSVNSQVVRQVVVCVVSVVSVHHYHYDYDYDDRLVVVQVVCVVVVGQEYEYGDLPPCPRQVSCCVRRPHHYYHYHPPVPQPPPSVGD/DAEEAEWADFPPDDPLHIHLQRVCQLVCCCVPPCNLVQVVYEYEYEYEAQDDDDDPVRVVVCVGVVNSVVSRQVVVVVVSVVSVHHYHYDYDYDDRQVVVQVVCVVVVGQEYEYGDLPPCPRQVSCCVRRPHHYYHYHDPVPQPPPSVGD/DAEEAEWAAFPPDDPLHIHLQRVCQLVCCVVPPCNLVQVVYEYEYEYEFADDDDDPVRVVVCVDSVNSQVVRQVVVVVVSVVSVHHYHYDYDYDDRQVVVQVVCVVVVGQEYEYGDLPVCPRQVSCCVRRPHHYYHYHDPVPQPPPSVGD/DAEEAEWAAFPPDDPPHIHLFRVCQLVVCCVPPCNLVQVVYEYEYEYEDAQDDDDPVRVVCVPLVVRQVVSVVVSVVSVHHYHYDYDYDDSQVVVQVVCVVVVGQEYEYGDLPVCPRQVSCCVRRPHHYYHYHDPVPQPPPSPGD

Secondary structure (DSSP, 8-state):
-EE--B--B-SSSPTTPBPHHHHHHHHHIIIIIITT-TTSEEEEEEEEE-----SHHHHH---SHHHHHHHHHHHHHHHHHHHT-EEEEEEEES-HHHHHHHHHHHH--S----EE-----HHHHHHHH-SS---EEPPGGGS-SSTT--/-EE--B--B-SSSPTTPBPHHHHHHHHHIIIIIITT-TTSEEEEEEEEE-----SHHHHH--HHHHHHHHHHHHHHT-EEEEEEEES-HHHHHHHHHHHH--S----EE-----HHHHHHHH-SS---EEPPGGGS-SSTT-/-EE--B--B-SSSPTTPBPHHHHHHHHHIIIIIITT-TTSEEEEEEEEE---B-SHHHHH---SHHHHHHHHHHHHHHHHHHHT-EEEEEEEES-HHHHHHHHHHHH--S----EE-----HHHHHHHH-SS---EEPPGGGS-SSTT--/-EE--B--B-SSSPTTPBPHHHHHHHHHHIIIIITT-TTSEEEEEEEEE-----SHHHHH---SHHHHHHHHHHHHHHHHHHHT--EEEEEEES-HHHHHHHHHHHH--S----EE-----HHHHHHHH-SS---EEPPGGGS-SSTT--/-EE--B--B-SSSPTTPBPHHHHHHHHHHIIIIITT-TTSEEEEEEEEE--EE-SHHHHH---SHHHHHHHHHHHHHHHHHHHT-EEEEEEEES-HHHHHHHHHHHH--S----EE-----HHHHHHHH-SS---EEPPGGGS-SSTT--/-EE--B--B-SSSPTTPBPHHHHHHHHHIIIIIITT-TTSEEEEEEEEE-----SHHHHH----HHHHHHHHHHHHHHT--EEEEEEES-HHHHHHHHHHHH--S----EE-----HHHHHHHH-SS---EEPPGGG--SSTT--